Protein AF-A0A7T7XQ88-F1 (afdb_monomer)

pLDDT: mean 78.03, std 20.92, range [21.25, 98.19]

Solvent-accessible surface area (backbone atoms only — not comparable to full-atom values): 52746 Å² total; per-residue (Å²): 132,90,84,85,88,83,88,87,86,91,82,91,88,88,84,92,83,93,90,84,89,83,82,91,83,92,85,84,86,87,84,90,82,91,82,84,88,77,88,83,91,79,87,73,82,81,83,80,79,94,81,72,89,78,72,86,69,70,78,79,68,87,75,73,61,66,94,68,60,77,55,67,77,68,50,83,45,76,34,76,60,41,58,85,46,58,82,60,81,65,61,75,44,81,64,89,78,74,72,85,80,88,58,55,35,27,14,30,47,28,90,79,29,43,38,35,72,76,58,85,73,67,52,80,73,50,63,82,70,58,72,96,46,45,80,45,61,51,19,42,73,35,47,42,74,51,75,69,44,58,23,86,82,34,94,52,82,90,72,27,41,42,80,55,95,98,39,76,32,37,40,32,33,28,50,59,100,89,43,54,23,31,33,54,47,78,27,45,38,50,75,85,49,55,58,64,50,27,53,50,50,12,49,26,45,66,44,66,24,38,35,97,54,36,50,62,36,35,44,66,40,75,56,54,66,76,55,48,59,37,30,52,74,38,40,40,42,44,23,45,57,59,87,81,82,52,67,64,39,72,93,18,52,27,52,64,21,22,48,48,38,64,49,56,45,56,57,94,82,51,102,81,53,88,48,50,42,51,46,16,40,36,46,38,59,34,43,61,47,14,25,56,30,43,45,46,46,53,50,49,52,52,41,45,54,72,53,44,45,61,50,51,56,49,46,48,56,52,49,56,58,55,53,73,76,59,91,38,89,64,38,52,64,38,49,49,47,44,51,49,61,48,46,42,38,49,49,36,55,65,58,26,35,48,82,40,83,45,63,45,102,85,70,46,75,41,81,45,74,45,78,62,65,61,64,72,57,53,67,78,52,58,71,46,43,52,52,40,50,52,44,42,69,67,19,72,30,74,46,74,37,60,61,52,53,47,97,89,71,25,62,41,70,42,61,24,37,71,44,55,68,42,47,74,28,64,78,41,56,47,42,36,19,47,49,46,32,46,41,49,33,41,58,57,62,32,32,35,40,34,74,52,72,71,54,54,72,70,62,73,70,86,61,64,97,66,90,76,54,86,69,58,87,71,38,69,70,68,69,69,52,58,67,64,79,75,36,55,48,45,36,38,18,66,55,23,40,48,20,50,48,50,56,44,45,54,30,71,80,31,63,68,58,41,52,52,47,45,75,57,50,51,56,50,32,52,39,60,28,57,52,32,37,41,37,68,86,57,50,42,61,50,54,60,70,68,60,75,84,54,61,48,66,42,66,65,29,70,68,60,47,47,51,50,20,33,46,49,52,69,77,49,84,56,33,89,64,45,70,89,29,50,72,57,39,67,53,72,56,99,94,30,62,22,44,32,31,43,19,93,46,32,27,15,49,48,68,56,20,47,53,49,53,59,56,18,66,84,74,27,70,84,31,86,69,83,61,72,51,58,50,36,25,25,47,58,11,56,53,32,48,43,50,37,59,75,69,44,43,86,76,28,87,66,53,60,60,56,37,57,49,42,22,56,51,60,71,68,58,55,71,70,61,31,61,65,28,32,44,39,17,45,55,46,28,35,31,40,33,28,52,55,26,37,17,51,32,45,54,40,21,71,20,71,61,30,24,52,50,16,46,25,36,26,46,25,35,14,18,48,43,34,25,61,36,56,78,49,49,47,65,26,61,55,24,16,54,36,25,17,38,88,95,94,89,87,68,70,72,74,42,66,37,54,48,50,55,54,59,52,62,67,30,36,50,30,50,33,49,26,45,55,41,43,57,49,51,29,49,75,68,73,66,56,50,74,62,58,51,50,42,49,53,50,54,32,54,50,32,52,50,51,38,56,49,17,54,28,58,51,59,50,42,83,71,56,74,68,57,52,63,39,58,66,29,56,18,38,37,39,39,63,42,50,48,63,84,55,59,86,88,57,79,64,90,65,52,72,83,28,50,64,31,34,38,25,66,30,42,71,37,75,88,80,43,32,22,50,38,31,23,38,41,68,40,25,41,31,43,40,48,43,58,50,87,73,32,29,29,41,39,24,40,35,50,40,45,27,48,31,45,35,80,46,51,46,86,61,71,67,29,32,69,60,48,37,58,49,71,72,40,99,80,57,80,60,73,82,37,40,42,79,91,55,59,90,62,60,40,76,52,81,77,80,88,129

Foldseek 3Di:
DDDDDDDDDDDDDDDDDDDDDDDDDDDDDDDDDDDDDDDDDDDDDDDDDPPDPPDPCPDDDPFDDVVPQCFDAFDAALFPQQQVQQPDAADADEQPPPPCPVFFKWFQQDQPKFWQFPDDDAEQVSVVVTDPGDGDDGLDIWGQPDDWHFQPPDPPNPGRWHQDPNDTFTWTWTDDPRTTTIITCQRIHDRPHGPQLSSLLSVLGVQLLFDQHEHQDFQSGGHDPVRSVCCSVFLKAWADAFPVVFDFWLLRLAQQLGVLVVQQDADPPDPPHRDGSLGQAEAELQVLLALPVLLVLVLLVCCLQPPQLVLLLVLLVLLLVLLVPDDCVLPVLLSQLLNLLSVLLNLLSQQFFDWDWDADPVRFTDTDTHGDDSCVSPVVDDPLSVVQVVLLVVQFAWDWRSSLQDPLRATDIDGSVQLPQFFCCVVGRNSSSSLSSLVSLAGPFLFLDDQPPVVCVVVVDDADDDPDDPVQVPDVVSVPDDPCNRASLLVSNLSRLLNVVVSLVSCVVDVVSVVSLCLNAVLLCQAAHDFLADENVFVNVLSVVVCPPDSSVQSNDSVSSSVSSVVCVPPPDHRLALFVQVSSDAPDDPSHHRGHGYGSQHAHEDVLQNQVRCCDPPNQVQDLDDDPLSLLLLLPQSSSVSVCVSGPCVRRPPSVVSSVVSVVVNVVDDPCQCLRHLNSLLSQLLSLLSPCAQNNSFNSSVGNVRNVLSVLSSLAQWFRVCSSCVSRHRFDGGGYHHKFADYDDDGSDSNRQFHYYDLSLSNLVSSLSSLVSVLVSCVVSVNDDPLSNVLSVVSSVVSVLSSVRSVCVSSLHDDDPVSRNRNSRISRVSSVSSCSVPRPPDTPPDSLSSYPKGKDFGGDSVVVQKTKIKIWANWIKMWRFHATPYNGTHTHIRTTIDIFIAMDGSSCGDHRVNRSCQRNDPDHPCPRRHDPVCPPSYHYYDDDDD

Structure (mmCIF, N/CA/C/O backbone):
data_AF-A0A7T7XQ88-F1
#
_entry.id   AF-A0A7T7XQ88-F1
#
loop_
_atom_site.group_PDB
_atom_site.id
_atom_site.type_symbol
_atom_site.label_atom_id
_atom_site.label_alt_id
_atom_site.label_comp_id
_atom_site.label_asym_id
_atom_site.label_entity_id
_atom_site.label_seq_id
_atom_site.pdbx_PDB_ins_code
_atom_site.Cartn_x
_atom_site.Cartn_y
_atom_site.Cartn_z
_atom_site.occupancy
_atom_site.B_iso_or_equiv
_atom_site.auth_seq_id
_atom_site.auth_comp_id
_atom_site.auth_asym_id
_atom_site.auth_atom_id
_atom_site.pdbx_PDB_model_num
ATOM 1 N N . MET A 1 1 ? -55.169 9.060 -14.691 1.00 29.17 1 MET A N 1
ATOM 2 C CA . MET A 1 1 ? -56.465 8.803 -14.020 1.00 29.17 1 MET A CA 1
ATOM 3 C C . MET A 1 1 ? -56.825 7.342 -14.259 1.00 29.17 1 MET A C 1
ATOM 5 O O . MET A 1 1 ? -56.715 6.934 -15.403 1.00 29.17 1 MET A O 1
ATOM 9 N N . ASN A 1 2 ? -57.215 6.598 -13.212 1.00 27.34 2 ASN A N 1
ATOM 10 C CA . ASN A 1 2 ? -57.437 5.132 -13.159 1.00 27.34 2 ASN A CA 1
ATOM 11 C C . ASN A 1 2 ? -56.191 4.267 -13.492 1.00 27.34 2 ASN A C 1
ATOM 13 O O . ASN A 1 2 ? -55.416 4.645 -14.357 1.00 27.34 2 ASN A O 1
ATOM 17 N N . MET A 1 3 ? -55.814 3.147 -12.853 1.00 24.52 3 MET A N 1
ATOM 18 C CA . MET A 1 3 ? -56.320 2.187 -11.835 1.00 24.52 3 MET A CA 1
ATOM 19 C C . MET A 1 3 ? -56.618 0.749 -12.324 1.00 24.52 3 MET A C 1
ATOM 21 O O . MET A 1 3 ? -57.733 0.457 -12.732 1.00 24.52 3 MET A O 1
ATOM 25 N N . LYS A 1 4 ? -55.661 -0.143 -11.998 1.00 32.00 4 LYS A N 1
ATOM 26 C CA . LYS A 1 4 ? -55.804 -1.395 -11.205 1.00 32.00 4 LYS A CA 1
ATOM 27 C C . LYS A 1 4 ? -56.524 -2.647 -11.771 1.00 32.00 4 LYS A C 1
ATOM 29 O O . LYS A 1 4 ? -57.681 -2.584 -12.160 1.00 32.00 4 LYS A O 1
ATOM 34 N N . ARG A 1 5 ? -55.901 -3.800 -11.428 1.00 33.19 5 ARG A N 1
ATOM 35 C CA . ARG A 1 5 ? -56.454 -5.174 -11.218 1.00 33.19 5 ARG A CA 1
ATOM 36 C C . ARG A 1 5 ? -56.762 -5.998 -12.493 1.00 33.19 5 ARG A C 1
ATOM 38 O O . ARG A 1 5 ? -56.915 -5.416 -13.553 1.00 33.19 5 ARG A O 1
ATOM 45 N N . LEU A 1 6 ? -56.811 -7.344 -12.458 1.00 25.89 6 LEU A N 1
ATOM 46 C CA . LEU A 1 6 ? -56.772 -8.321 -11.337 1.00 25.89 6 LEU A CA 1
ATOM 47 C C . LEU A 1 6 ? -56.003 -9.622 -11.716 1.00 25.89 6 LEU A C 1
ATOM 49 O O . LEU A 1 6 ? -55.873 -9.930 -12.895 1.00 25.89 6 LEU A O 1
ATOM 53 N N . SER A 1 7 ? -55.545 -10.399 -10.725 1.00 24.89 7 SER A N 1
ATOM 54 C CA . SER A 1 7 ? -54.996 -11.775 -10.856 1.00 24.89 7 SER A CA 1
ATOM 55 C C . SER A 1 7 ? -56.098 -12.862 -10.953 1.00 24.89 7 SER A C 1
ATOM 57 O O . SER A 1 7 ? -57.257 -12.515 -10.744 1.00 24.89 7 SER A O 1
ATOM 59 N N . TYR A 1 8 ? -55.756 -14.157 -11.168 1.00 25.09 8 TYR A N 1
ATOM 60 C CA . TYR A 1 8 ? -56.001 -15.295 -10.222 1.00 25.09 8 TYR A CA 1
ATOM 61 C C . TYR A 1 8 ? -55.728 -16.739 -10.779 1.00 25.09 8 TYR A C 1
ATOM 63 O O . TYR A 1 8 ? -56.150 -17.077 -11.874 1.00 25.09 8 TYR A O 1
ATOM 71 N N . CYS A 1 9 ? -55.091 -17.581 -9.939 1.00 23.95 9 CYS A N 1
ATOM 72 C CA . CYS A 1 9 ? -55.168 -19.059 -9.733 1.00 23.95 9 CYS A CA 1
ATOM 73 C C . CYS A 1 9 ? -55.078 -20.178 -10.827 1.00 23.95 9 CYS A C 1
ATOM 75 O O . CYS A 1 9 ? -56.047 -20.465 -11.515 1.00 23.95 9 CYS A O 1
ATOM 77 N N . PHE A 1 10 ? -53.980 -20.963 -10.747 1.00 22.97 10 PHE A N 1
ATOM 78 C CA . PHE A 1 10 ? -53.847 -22.356 -10.202 1.00 22.97 10 PHE A CA 1
ATOM 79 C C . PHE A 1 10 ? -54.493 -23.656 -10.798 1.00 22.97 10 PHE A C 1
ATOM 81 O O . PHE A 1 10 ? -55.672 -23.716 -11.119 1.00 22.97 10 PHE A O 1
ATOM 88 N N . CYS A 1 11 ? -53.703 -24.749 -10.655 1.00 23.17 11 CYS A N 1
ATOM 89 C CA . CYS A 1 11 ? -54.033 -26.185 -10.404 1.00 23.17 11 CYS A CA 1
ATOM 90 C C . CYS A 1 11 ? -54.343 -27.213 -11.534 1.00 23.17 11 CYS A C 1
ATOM 92 O O . CYS A 1 11 ? -55.487 -27.426 -11.914 1.00 23.17 11 CYS A O 1
ATOM 94 N N . ILE A 1 12 ? -53.298 -27.971 -11.921 1.00 23.69 12 ILE A N 1
ATOM 95 C CA . ILE A 1 12 ? -53.083 -29.438 -11.715 1.00 23.69 12 ILE A CA 1
ATOM 96 C C . ILE A 1 12 ? -54.284 -30.418 -11.810 1.00 23.69 12 ILE A C 1
ATOM 98 O O . ILE A 1 12 ? -55.195 -30.340 -10.993 1.00 23.69 12 ILE A O 1
ATOM 102 N N . ILE A 1 13 ? -54.143 -31.476 -12.640 1.00 22.78 13 ILE A N 1
ATOM 103 C CA . ILE A 1 13 ? -54.372 -32.919 -12.321 1.00 22.78 13 ILE A CA 1
ATOM 104 C C . ILE A 1 13 ? -53.839 -33.817 -13.475 1.00 22.78 13 ILE A C 1
ATOM 106 O O . ILE A 1 13 ? -53.706 -33.351 -14.603 1.00 22.78 13 ILE A O 1
ATOM 110 N N . ALA A 1 14 ? -53.495 -35.085 -13.199 1.00 23.70 14 ALA A N 1
ATOM 111 C CA . ALA A 1 14 ? -52.947 -36.079 -14.152 1.00 23.70 14 ALA A CA 1
ATOM 112 C C . ALA A 1 14 ? -53.803 -37.370 -14.202 1.00 23.70 14 ALA A C 1
ATOM 114 O O . ALA A 1 14 ? -54.657 -37.507 -13.332 1.00 23.70 14 ALA A O 1
ATOM 115 N N . VAL A 1 15 ? -53.552 -38.322 -15.137 1.00 24.08 15 VAL A N 1
ATOM 116 C CA . VAL A 1 15 ? -53.746 -39.800 -14.959 1.00 24.08 15 VAL A CA 1
ATOM 117 C C . VAL A 1 15 ? -53.341 -40.674 -16.189 1.00 24.08 15 VAL A C 1
ATOM 119 O O . VAL A 1 15 ? -53.723 -40.385 -17.315 1.00 24.08 15 VAL A O 1
ATOM 122 N N . LEU A 1 16 ? -52.571 -41.744 -15.907 1.00 23.45 16 LEU A N 1
ATOM 123 C CA . LEU A 1 16 ? -52.395 -43.104 -16.509 1.00 23.45 16 LEU A CA 1
ATOM 124 C C . LEU A 1 16 ? -52.818 -43.462 -17.969 1.00 23.45 16 LEU A C 1
ATOM 126 O O . LEU A 1 16 ? -53.967 -43.245 -18.337 1.00 23.45 16 LEU A O 1
ATOM 130 N N . CYS A 1 17 ? -51.983 -44.249 -18.699 1.00 22.61 17 CYS A N 1
ATOM 131 C CA . CYS A 1 17 ? -52.183 -45.722 -18.902 1.00 22.61 17 CYS A CA 1
ATOM 132 C C . CYS A 1 17 ? -51.230 -46.467 -19.902 1.00 22.61 17 CYS A C 1
ATOM 134 O O . CYS A 1 17 ? -51.316 -46.280 -21.108 1.00 22.61 17 CYS A O 1
ATOM 136 N N . VAL A 1 18 ? -50.421 -47.407 -19.373 1.00 25.06 18 VAL A N 1
ATOM 137 C CA . VAL A 1 18 ? -50.246 -48.853 -19.742 1.00 25.06 18 VAL A CA 1
ATOM 138 C C . VAL A 1 18 ? -50.134 -49.345 -21.216 1.00 25.06 18 VAL A C 1
ATOM 140 O O . VAL A 1 18 ? -51.127 -49.304 -21.938 1.00 25.06 18 VAL A O 1
ATOM 143 N N . SER A 1 19 ? -49.012 -50.026 -21.569 1.00 24.03 19 SER A N 1
ATOM 144 C CA . SER A 1 19 ? -48.868 -51.349 -22.289 1.00 24.03 19 SER A CA 1
ATOM 145 C C . SER A 1 19 ? -47.450 -51.552 -22.910 1.00 24.03 19 SER A C 1
ATOM 147 O O . SER A 1 19 ? -46.794 -50.555 -23.175 1.00 24.03 19 SER A O 1
ATOM 149 N N . ALA A 1 20 ? -46.957 -52.742 -23.321 1.00 23.67 20 ALA A N 1
ATOM 150 C CA . ALA A 1 20 ? -46.648 -53.990 -22.577 1.00 23.67 20 ALA A CA 1
ATOM 151 C C . ALA A 1 20 ? -45.761 -54.981 -23.415 1.00 23.67 20 ALA A C 1
ATOM 153 O O . ALA A 1 20 ? -46.080 -55.217 -24.574 1.00 23.67 20 ALA A O 1
ATOM 154 N N . CYS A 1 21 ? -44.749 -55.632 -22.793 1.00 22.47 21 CYS A N 1
ATOM 155 C CA . CYS A 1 21 ? -43.949 -56.815 -23.257 1.00 22.47 21 CYS A CA 1
ATOM 156 C C . CYS A 1 21 ? -43.046 -56.699 -24.530 1.00 22.47 21 CYS A C 1
ATOM 158 O O . CYS A 1 21 ? -43.380 -55.980 -25.458 1.00 22.47 21 CYS A O 1
ATOM 160 N N . GLY A 1 22 ? -41.909 -57.420 -24.671 1.00 23.83 22 GLY A N 1
ATOM 161 C CA . GLY A 1 22 ? -41.138 -58.233 -23.698 1.00 23.83 22 GLY A CA 1
ATOM 162 C C . GLY A 1 22 ? -39.972 -59.097 -24.282 1.00 23.83 22 GLY A C 1
ATOM 163 O O . GLY A 1 22 ? -40.017 -59.450 -25.450 1.00 23.83 22 GLY A O 1
ATOM 164 N N . LYS A 1 23 ? -39.001 -59.458 -23.408 1.00 26.45 23 LYS A N 1
ATOM 165 C CA . LYS A 1 23 ? -37.979 -60.563 -23.405 1.00 26.45 23 LYS A CA 1
ATOM 166 C C . LYS A 1 23 ? -36.965 -60.819 -24.565 1.00 26.45 23 LYS A C 1
ATOM 168 O O . LYS A 1 23 ? -37.366 -61.107 -25.679 1.00 26.45 23 LYS A O 1
ATOM 173 N N . GLU A 1 24 ? -35.669 -60.831 -24.177 1.00 24.28 24 GLU A N 1
ATOM 174 C CA . GLU A 1 24 ? -34.594 -61.877 -24.324 1.00 24.28 24 GLU A CA 1
ATOM 175 C C . GLU A 1 24 ? -34.463 -62.677 -25.656 1.00 24.28 24 GLU A C 1
ATOM 177 O O . GLU A 1 24 ? -35.456 -63.146 -26.193 1.00 24.28 24 GLU A O 1
ATOM 182 N N . ASP A 1 25 ? -33.271 -62.957 -26.224 1.00 26.92 25 ASP A N 1
ATOM 183 C CA . ASP A 1 25 ? -32.151 -63.725 -25.618 1.00 26.92 25 ASP A CA 1
ATOM 184 C C . ASP A 1 25 ? -30.825 -63.711 -26.465 1.00 26.92 25 ASP A C 1
ATOM 186 O O . ASP A 1 25 ? -30.864 -63.532 -27.681 1.00 26.92 25 ASP A O 1
ATOM 190 N N . SER A 1 26 ? -29.676 -64.047 -25.847 1.00 24.91 26 SER A N 1
ATOM 191 C CA . SER A 1 26 ? -28.376 -64.506 -26.426 1.00 24.91 26 SER A CA 1
ATOM 192 C C . SER A 1 26 ? -27.464 -63.577 -27.292 1.00 24.91 26 SER A C 1
ATOM 194 O O . SER A 1 26 ? -27.895 -62.613 -27.912 1.00 24.91 26 SER A O 1
ATOM 196 N N . GLY A 1 27 ? -26.154 -63.899 -27.340 1.00 23.33 27 GLY A N 1
ATOM 197 C CA . GLY A 1 27 ? -25.075 -63.293 -28.172 1.00 23.33 27 GLY A CA 1
ATOM 198 C C . GLY A 1 27 ? -23.959 -64.336 -28.458 1.00 23.33 27 GLY A C 1
ATOM 199 O O . GLY A 1 27 ? -24.284 -65.521 -28.363 1.00 23.33 27 GLY A O 1
ATOM 200 N N . PRO A 1 28 ? -22.652 -64.013 -28.689 1.00 33.03 28 PRO A N 1
ATOM 201 C CA . PRO A 1 28 ? -21.983 -62.711 -28.931 1.00 33.03 28 PRO A CA 1
ATOM 202 C C . PRO A 1 28 ? -20.864 -62.699 -30.041 1.00 33.03 28 PRO A C 1
ATOM 204 O O . PRO A 1 28 ? -20.360 -63.750 -30.428 1.00 33.03 28 PRO A O 1
ATOM 207 N N . LYS A 1 29 ? -20.335 -61.499 -30.396 1.00 23.75 29 LYS A N 1
ATOM 208 C CA . LYS A 1 29 ? -19.064 -61.227 -31.159 1.00 23.75 29 LYS A CA 1
ATOM 209 C C . LYS A 1 29 ? -19.023 -61.674 -32.656 1.00 23.75 29 LYS A C 1
ATOM 211 O O . LYS A 1 29 ? -19.895 -62.438 -33.054 1.00 23.75 29 LYS A O 1
ATOM 216 N N . PRO A 1 30 ? -18.050 -61.232 -33.508 1.00 28.17 30 PRO A N 1
ATOM 217 C CA . PRO A 1 30 ? -16.800 -60.484 -33.251 1.00 28.17 30 PRO A CA 1
ATOM 218 C C . PRO A 1 30 ? -16.775 -59.111 -34.027 1.00 28.17 30 PRO A C 1
ATOM 220 O O . PRO A 1 30 ? -17.841 -58.500 -34.001 1.00 28.17 30 PRO A O 1
ATOM 223 N N . PRO A 1 31 ? -15.677 -58.501 -34.572 1.00 29.00 31 PRO A N 1
ATOM 224 C CA . PRO A 1 31 ? -15.498 -57.042 -34.417 1.00 29.00 31 PRO A CA 1
ATOM 225 C C . PRO A 1 31 ? -15.170 -56.209 -35.692 1.00 29.00 31 PRO A C 1
ATOM 227 O O . PRO A 1 31 ? -14.973 -56.739 -36.779 1.00 29.00 31 PRO A O 1
ATOM 230 N N . ASP A 1 32 ? -15.025 -54.898 -35.466 1.00 24.47 32 ASP A N 1
ATOM 231 C CA . ASP A 1 32 ? -14.139 -53.936 -36.156 1.00 24.47 32 ASP A CA 1
ATOM 232 C C . ASP A 1 32 ? -14.342 -53.610 -37.658 1.00 24.47 32 ASP A C 1
ATOM 234 O O . ASP A 1 32 ? -13.927 -54.355 -38.546 1.00 24.47 32 ASP A O 1
ATOM 238 N N . THR A 1 33 ? -14.877 -52.415 -37.956 1.00 22.88 33 THR A N 1
ATOM 239 C CA . THR A 1 33 ? -14.147 -51.378 -38.730 1.00 22.88 33 THR A CA 1
ATOM 240 C C . THR A 1 33 ? -14.874 -50.018 -38.745 1.00 22.88 33 THR A C 1
ATOM 242 O O . THR A 1 33 ? -16.090 -49.929 -38.877 1.00 22.88 33 THR A O 1
ATOM 245 N N . SER A 1 34 ? -14.079 -48.955 -38.620 1.00 21.66 34 SER A N 1
ATOM 246 C CA . SER A 1 34 ? -14.354 -47.507 -38.734 1.00 21.66 34 SER A CA 1
ATOM 247 C C . SER A 1 34 ? -15.478 -47.003 -39.675 1.00 21.66 34 SER A C 1
ATOM 249 O O . SER A 1 34 ? -15.490 -47.398 -40.839 1.00 21.66 34 SER A O 1
ATOM 251 N N . GLN A 1 35 ? -16.233 -45.957 -39.270 1.00 22.03 35 GLN A N 1
ATOM 252 C CA . GLN A 1 35 ? -16.040 -44.551 -39.734 1.00 22.03 35 GLN A CA 1
ATOM 253 C C . GLN A 1 35 ? -17.100 -43.521 -39.232 1.00 22.03 35 GLN A C 1
ATOM 255 O O . GLN A 1 35 ? -18.279 -43.833 -39.137 1.00 22.03 35 GLN A O 1
ATOM 260 N N . SER A 1 36 ? -16.627 -42.276 -39.023 1.00 21.25 36 SER A N 1
ATOM 261 C CA . SER A 1 36 ? -17.274 -40.947 -39.230 1.00 21.25 36 SER A CA 1
ATOM 262 C C . SER A 1 36 ? -18.582 -40.496 -38.531 1.00 21.25 36 SER A C 1
ATOM 264 O O . SER A 1 36 ? -19.621 -41.116 -38.722 1.00 21.25 36 SER A O 1
ATOM 266 N N . MET A 1 37 ? -18.521 -39.254 -37.999 1.00 21.67 37 MET A N 1
ATOM 267 C CA . MET A 1 37 ? -19.580 -38.207 -37.943 1.00 21.67 37 MET A CA 1
ATOM 268 C C . MET A 1 37 ? -20.772 -38.417 -36.972 1.00 21.67 37 MET A C 1
ATOM 270 O O . MET A 1 37 ? -21.297 -39.517 -36.859 1.00 21.67 37 MET A O 1
ATOM 274 N N . ASP A 1 38 ? -21.287 -37.400 -36.262 1.00 22.55 38 ASP A N 1
ATOM 275 C CA . ASP A 1 38 ? -20.839 -35.999 -36.070 1.00 22.55 38 ASP A CA 1
ATOM 276 C C . ASP A 1 38 ? -21.462 -35.383 -34.789 1.00 22.55 38 ASP A C 1
ATOM 278 O O . ASP A 1 38 ? -22.387 -35.983 -34.250 1.00 22.55 38 ASP A O 1
ATOM 282 N N . THR A 1 39 ? -21.017 -34.180 -34.373 1.00 25.14 39 THR A N 1
ATOM 283 C CA . THR A 1 39 ? -21.641 -33.249 -33.375 1.00 25.14 39 THR A CA 1
ATOM 284 C C . THR A 1 39 ? -22.090 -33.839 -32.017 1.00 25.14 39 THR A C 1
ATOM 286 O O . THR A 1 39 ? -22.982 -34.674 -31.946 1.00 25.14 39 THR A O 1
ATOM 289 N N . ASP A 1 40 ? -21.586 -33.394 -30.864 1.00 24.25 40 ASP A N 1
ATOM 290 C CA . ASP A 1 40 ? -21.844 -32.057 -30.295 1.00 24.25 40 ASP A CA 1
ATOM 291 C C . ASP A 1 40 ? -20.841 -31.760 -29.152 1.00 24.25 40 ASP A C 1
ATOM 293 O O . ASP A 1 40 ? -20.389 -32.691 -28.482 1.00 24.25 40 ASP A O 1
ATOM 297 N N . SER A 1 41 ? -20.463 -30.497 -28.912 1.00 23.00 41 SER A N 1
ATOM 298 C CA . SER A 1 41 ? -19.303 -30.159 -28.059 1.00 23.00 41 SER A CA 1
ATOM 299 C C . SER A 1 41 ? -19.638 -29.321 -26.819 1.00 23.00 41 SER A C 1
ATOM 301 O O . SER A 1 41 ? -19.456 -28.103 -26.807 1.00 23.00 41 SER A O 1
ATOM 303 N N . ALA A 1 42 ? -20.026 -29.993 -25.734 1.00 24.44 42 ALA A N 1
ATOM 304 C CA . ALA A 1 42 ? -19.877 -29.468 -24.376 1.00 24.44 42 ALA A CA 1
ATOM 305 C C . ALA A 1 42 ? -18.600 -30.069 -23.763 1.00 24.44 42 ALA A C 1
ATOM 307 O O . ALA A 1 42 ? -18.534 -31.278 -23.554 1.00 24.44 42 ALA A O 1
ATOM 308 N N . GLN A 1 43 ? -17.569 -29.255 -23.516 1.00 25.23 43 GLN A N 1
ATOM 309 C CA . GLN A 1 43 ? -16.329 -29.749 -22.908 1.00 25.23 43 GLN A CA 1
ATOM 310 C C . GLN A 1 43 ? -16.499 -29.915 -21.395 1.00 25.23 43 GLN A C 1
ATOM 312 O O . GLN A 1 43 ? -16.639 -28.939 -20.660 1.00 25.23 43 GLN A O 1
ATOM 317 N N . GLU A 1 44 ? -16.469 -31.165 -20.937 1.00 23.84 44 GLU A N 1
ATOM 318 C CA . GLU A 1 44 ? -16.313 -31.498 -19.522 1.00 23.84 44 GLU A CA 1
ATOM 319 C C . GLU A 1 44 ? -14.901 -31.131 -19.036 1.00 23.84 44 GLU A C 1
ATOM 321 O O . GLU A 1 44 ? -13.928 -31.183 -19.792 1.00 23.84 44 GLU A O 1
ATOM 326 N N . VAL A 1 45 ? -14.785 -30.768 -17.756 1.00 27.06 45 VAL A N 1
ATOM 327 C CA . VAL A 1 45 ? -13.495 -30.483 -17.112 1.00 27.06 45 VAL A CA 1
ATOM 328 C C . VAL A 1 45 ? -12.675 -31.781 -17.035 1.00 27.06 45 VAL A C 1
ATOM 330 O O . VAL A 1 45 ? -13.191 -32.769 -16.503 1.00 27.06 45 VAL A O 1
ATOM 333 N N . PRO A 1 46 ? -11.416 -31.817 -17.517 1.00 26.16 46 PRO A N 1
ATOM 334 C CA . PRO A 1 46 ? -10.577 -33.006 -17.405 1.00 26.16 46 PRO A CA 1
ATOM 335 C C . PRO A 1 46 ? -10.359 -33.411 -15.942 1.00 26.16 46 PRO A C 1
ATOM 337 O O . PRO A 1 46 ? -10.011 -32.578 -15.108 1.00 26.16 46 PRO A O 1
ATOM 340 N N . GLN A 1 47 ? -10.521 -34.699 -15.631 1.00 26.55 47 GLN A N 1
ATOM 341 C CA . GLN A 1 47 ? -10.067 -35.239 -14.349 1.00 26.55 47 GLN A CA 1
ATOM 342 C C . GLN A 1 47 ? -8.539 -35.339 -14.362 1.00 26.55 47 GLN A C 1
ATOM 344 O O . GLN A 1 47 ? -7.973 -36.014 -15.222 1.00 26.55 47 GLN A O 1
ATOM 349 N N . GLU A 1 48 ? -7.877 -34.678 -13.413 1.00 28.36 48 GLU A N 1
ATOM 350 C CA . GLU A 1 48 ? -6.420 -34.737 -13.278 1.00 28.36 48 GLU A CA 1
ATOM 351 C C . GLU A 1 48 ? -5.941 -36.120 -12.805 1.00 28.36 48 GLU A C 1
ATOM 353 O O . GLU A 1 48 ? -6.537 -36.755 -11.930 1.00 28.36 48 GLU A O 1
ATOM 358 N N . ASP A 1 49 ? -4.828 -36.577 -13.382 1.00 22.97 49 ASP A N 1
ATOM 359 C CA . ASP A 1 49 ? -4.158 -37.827 -13.027 1.00 22.97 49 ASP A CA 1
ATOM 360 C C . ASP A 1 49 ? -3.420 -37.664 -11.684 1.00 22.97 49 ASP A C 1
ATOM 362 O O . ASP A 1 49 ? -2.441 -36.920 -11.574 1.00 22.97 49 ASP A O 1
ATOM 366 N N . GLN A 1 50 ? -3.892 -38.364 -10.647 1.00 28.06 50 GLN A N 1
ATOM 367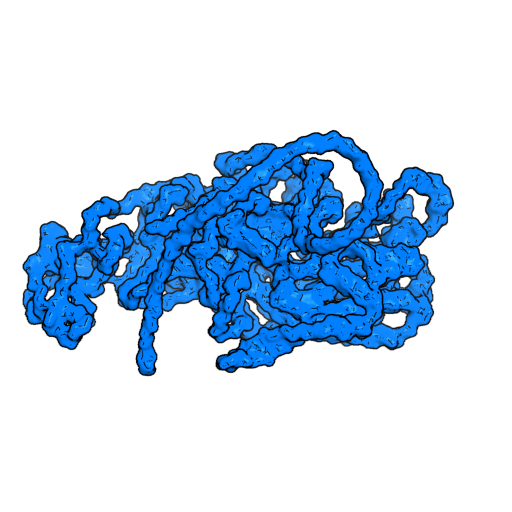 C CA . GLN A 1 50 ? -3.344 -38.321 -9.284 1.00 28.06 50 GLN A CA 1
ATOM 368 C C . GLN A 1 50 ? -2.008 -39.084 -9.149 1.00 28.06 50 GLN A C 1
ATOM 370 O O . GLN A 1 50 ? -1.882 -39.994 -8.328 1.00 28.06 50 GLN A O 1
ATOM 375 N N . SER A 1 51 ? -0.997 -38.734 -9.951 1.00 27.55 51 SER A N 1
ATOM 376 C CA . SER A 1 51 ? 0.297 -39.439 -9.970 1.00 27.55 51 SER A CA 1
ATOM 377 C C . SER A 1 51 ? 1.557 -38.556 -9.993 1.00 27.55 51 SER A C 1
ATOM 379 O O . SER A 1 51 ? 2.662 -39.082 -10.154 1.00 27.55 51 SER A O 1
ATOM 381 N N . ARG A 1 52 ? 1.441 -37.240 -9.742 1.00 25.84 52 ARG A N 1
ATOM 382 C CA . ARG A 1 52 ? 2.577 -36.329 -9.449 1.00 25.84 52 ARG A CA 1
ATOM 383 C C . ARG A 1 52 ? 2.245 -35.294 -8.368 1.00 25.84 52 ARG A C 1
ATOM 385 O O . ARG A 1 52 ? 2.135 -34.104 -8.646 1.00 25.84 52 ARG A O 1
ATOM 392 N N . ASP A 1 53 ? 2.131 -35.750 -7.122 1.00 25.77 53 ASP A N 1
ATOM 393 C CA . ASP A 1 53 ? 2.081 -34.857 -5.957 1.00 25.77 53 ASP A CA 1
ATOM 394 C C . ASP A 1 53 ? 3.465 -34.219 -5.730 1.00 25.77 53 ASP A C 1
ATOM 396 O O . ASP A 1 53 ? 4.350 -34.788 -5.091 1.00 25.77 53 ASP A O 1
ATOM 400 N N . GLY A 1 54 ? 3.661 -33.053 -6.344 1.00 25.98 54 GLY A N 1
ATOM 401 C CA . GLY A 1 54 ? 4.864 -32.231 -6.237 1.00 25.98 54 GLY A CA 1
ATOM 402 C C . GLY A 1 54 ? 4.861 -31.293 -5.029 1.00 25.98 54 GLY A C 1
ATOM 403 O O . GLY A 1 54 ? 5.544 -30.271 -5.073 1.00 25.98 54 GLY A O 1
ATOM 404 N N . THR A 1 55 ? 4.083 -31.566 -3.974 1.00 29.02 55 THR A N 1
ATOM 405 C CA . THR A 1 55 ? 4.088 -30.694 -2.794 1.00 29.02 55 THR A CA 1
ATOM 406 C C . THR A 1 55 ? 5.443 -30.724 -2.083 1.00 29.02 55 THR A C 1
ATOM 408 O O . THR A 1 55 ? 5.806 -31.684 -1.404 1.00 29.02 55 THR A O 1
ATOM 411 N N . ALA A 1 56 ? 6.166 -29.602 -2.133 1.00 27.69 56 ALA A N 1
ATOM 412 C CA . ALA A 1 56 ? 7.333 -29.320 -1.291 1.00 27.69 56 ALA A CA 1
ATOM 413 C C . ALA A 1 56 ? 6.949 -29.071 0.191 1.00 27.69 56 ALA A C 1
ATOM 415 O O . ALA A 1 56 ? 7.537 -28.241 0.884 1.00 27.69 56 ALA A O 1
ATOM 416 N N . ASN A 1 57 ? 5.955 -29.808 0.696 1.00 32.72 57 ASN A N 1
ATOM 417 C CA . ASN A 1 57 ? 5.566 -29.833 2.098 1.00 32.72 57 ASN A CA 1
ATOM 418 C C . ASN A 1 57 ? 6.646 -30.564 2.909 1.00 32.72 57 ASN A C 1
ATOM 420 O O . ASN A 1 57 ? 6.510 -31.743 3.249 1.00 32.72 57 ASN A O 1
ATOM 424 N N . ARG A 1 58 ? 7.705 -29.841 3.303 1.00 27.92 58 ARG A N 1
ATOM 425 C CA . ARG A 1 58 ? 8.407 -30.201 4.543 1.00 27.92 58 ARG A CA 1
ATOM 426 C C . ARG A 1 58 ? 7.342 -30.248 5.649 1.00 27.92 58 ARG A C 1
ATOM 428 O O . ARG A 1 58 ? 6.560 -29.302 5.753 1.00 27.92 58 ARG A O 1
ATOM 435 N N . PRO A 1 59 ? 7.257 -31.325 6.446 1.00 26.41 59 PRO A N 1
ATOM 436 C CA . PRO A 1 59 ? 6.147 -31.497 7.369 1.00 26.41 59 PRO A CA 1
ATOM 437 C C . PRO A 1 59 ? 6.159 -30.379 8.410 1.00 26.41 59 PRO A C 1
ATOM 439 O O . PRO A 1 59 ? 7.089 -30.286 9.215 1.00 26.41 59 PRO A O 1
ATOM 442 N N . GLN A 1 60 ? 5.106 -29.558 8.414 1.00 36.84 60 GLN A N 1
ATOM 443 C CA . GLN A 1 60 ? 4.818 -28.666 9.529 1.00 36.84 60 GLN A CA 1
ATOM 444 C C . GLN A 1 60 ? 4.707 -29.533 10.789 1.00 36.84 60 GLN A C 1
ATOM 446 O O . GLN A 1 60 ? 3.752 -30.294 10.955 1.00 36.84 60 GLN A O 1
ATOM 451 N N . LYS A 1 61 ? 5.708 -29.448 11.676 1.00 34.25 61 LYS A N 1
ATOM 452 C CA . LYS A 1 61 ? 5.560 -29.918 13.059 1.00 34.25 61 LYS A CA 1
ATOM 453 C C . LYS A 1 61 ? 4.332 -29.221 13.642 1.00 34.25 61 LYS A C 1
ATOM 455 O O . LYS A 1 61 ? 4.122 -28.053 13.330 1.00 34.25 61 LYS A O 1
ATOM 460 N N . ASN A 1 62 ? 3.571 -29.913 14.493 1.00 38.94 62 ASN A N 1
ATOM 461 C CA . ASN A 1 62 ? 2.404 -29.350 15.180 1.00 38.94 62 ASN A CA 1
ATOM 462 C C . ASN A 1 62 ? 2.732 -27.961 15.753 1.00 38.94 62 ASN A C 1
ATOM 464 O O . ASN A 1 62 ? 3.425 -27.864 16.768 1.00 38.94 62 ASN A O 1
ATOM 468 N N . ILE A 1 63 ? 2.249 -26.909 15.088 1.00 42.66 63 ILE A N 1
ATOM 469 C CA . ILE A 1 63 ? 2.428 -25.531 15.536 1.00 42.66 63 ILE A CA 1
ATOM 470 C C . ILE A 1 63 ? 1.624 -25.396 16.840 1.00 42.66 63 ILE A C 1
ATOM 472 O O . ILE A 1 63 ? 0.459 -25.806 16.855 1.00 42.66 63 ILE A O 1
ATOM 476 N N . PRO A 1 64 ? 2.217 -24.910 17.947 1.00 40.66 64 PRO A N 1
ATOM 477 C CA . PRO A 1 64 ? 1.503 -24.806 19.215 1.00 40.66 64 PRO A CA 1
ATOM 478 C C . PRO A 1 64 ? 0.266 -23.905 19.112 1.00 40.66 64 PRO A C 1
ATOM 480 O O . PRO A 1 64 ? 0.264 -22.926 18.367 1.00 40.66 64 PRO A O 1
ATOM 483 N N . GLU A 1 65 ? -0.770 -24.198 19.903 1.00 45.56 65 GLU A N 1
ATOM 484 C CA . GLU A 1 65 ? -1.876 -23.253 20.109 1.00 45.56 65 GLU A CA 1
ATOM 485 C C . GLU A 1 65 ? -1.339 -21.913 20.629 1.00 45.56 65 GLU A C 1
ATOM 487 O O . GLU A 1 65 ? -0.360 -21.883 21.377 1.00 45.56 65 GLU A O 1
ATOM 492 N N . LEU A 1 66 ? -2.006 -20.799 20.313 1.00 45.72 66 LEU A N 1
ATOM 493 C CA . LEU A 1 66 ? -1.480 -19.470 20.646 1.00 45.72 66 LEU A CA 1
ATOM 494 C C . LEU A 1 66 ? -1.413 -19.180 22.163 1.00 45.72 66 LEU A C 1
ATOM 496 O O . LEU A 1 66 ? -0.677 -18.301 22.594 1.00 45.72 66 LEU A O 1
ATOM 500 N N . SER A 1 67 ? -2.066 -19.990 23.002 1.00 45.75 67 SER A N 1
ATOM 501 C CA . SER A 1 67 ? -1.852 -20.037 24.462 1.00 45.75 67 SER A CA 1
ATOM 502 C C . SER A 1 67 ? -0.478 -20.569 24.902 1.00 45.75 67 SER A C 1
ATOM 504 O O . SER A 1 67 ? -0.142 -20.460 26.078 1.00 45.75 67 SER A O 1
ATOM 506 N N . ALA A 1 68 ? 0.303 -21.148 23.990 1.00 39.59 68 ALA A N 1
ATOM 507 C CA . ALA A 1 68 ? 1.683 -21.585 24.196 1.00 39.59 68 ALA A CA 1
ATOM 508 C C . ALA A 1 68 ? 2.705 -20.711 23.439 1.00 39.59 68 ALA A C 1
ATOM 510 O O . ALA A 1 68 ? 3.904 -20.983 23.512 1.00 39.59 68 ALA A O 1
ATOM 511 N N . LEU A 1 69 ? 2.260 -19.658 22.737 1.00 51.84 69 LEU A N 1
ATOM 512 C CA . LEU A 1 69 ? 3.159 -18.677 22.137 1.00 51.84 69 LEU A CA 1
ATOM 513 C C . LEU A 1 69 ? 3.788 -17.809 23.237 1.00 51.84 69 LEU A C 1
ATOM 515 O O . LEU A 1 69 ? 3.152 -16.909 23.785 1.00 51.84 69 LEU A O 1
ATOM 519 N N . LEU A 1 70 ? 5.067 -18.062 23.526 1.00 51.75 70 LEU A N 1
ATOM 520 C CA . LEU A 1 70 ? 5.917 -17.203 24.354 1.00 51.75 70 LEU A CA 1
ATOM 521 C C . LEU A 1 70 ? 6.332 -15.950 23.566 1.00 51.75 70 LEU A C 1
ATOM 523 O O . LEU A 1 70 ? 7.502 -15.745 23.254 1.00 51.75 70 LEU A O 1
ATOM 527 N N . LEU A 1 71 ? 5.343 -15.118 23.235 1.00 57.53 71 LEU A N 1
ATOM 528 C CA . LEU A 1 71 ? 5.571 -13.764 22.742 1.00 57.53 71 LEU A CA 1
ATOM 529 C C . LEU A 1 71 ? 6.373 -12.953 23.782 1.00 57.53 71 LEU A C 1
ATOM 531 O O . LEU A 1 71 ? 6.310 -13.258 24.979 1.00 57.53 71 LEU A O 1
ATOM 535 N N . PRO A 1 72 ? 7.171 -11.964 23.337 1.00 56.34 72 PRO A N 1
ATOM 536 C CA . PRO A 1 72 ? 8.208 -11.348 24.158 1.00 56.34 72 PRO A CA 1
ATOM 537 C C . PRO A 1 72 ? 7.642 -10.738 25.451 1.00 56.34 72 PRO A C 1
ATOM 539 O O . PRO A 1 72 ? 6.528 -10.207 25.447 1.00 56.34 72 PRO A O 1
ATOM 542 N N . PRO A 1 73 ? 8.397 -10.794 26.567 1.00 53.41 73 PRO A N 1
ATOM 543 C CA . PRO A 1 73 ? 7.948 -10.231 27.832 1.00 53.41 73 PRO A CA 1
ATOM 544 C C . PRO A 1 73 ? 7.700 -8.726 27.696 1.00 53.41 73 PRO A C 1
ATOM 546 O O . PRO A 1 73 ? 8.465 -8.021 27.035 1.00 53.41 73 PRO A O 1
ATOM 549 N N . ILE A 1 74 ? 6.643 -8.253 28.364 1.00 58.84 74 ILE A N 1
ATOM 550 C CA . ILE A 1 74 ? 6.269 -6.836 28.455 1.00 58.84 74 ILE A CA 1
ATOM 551 C C . ILE A 1 74 ? 7.506 -6.005 28.826 1.00 58.84 74 ILE A C 1
ATOM 553 O O . ILE A 1 74 ? 8.163 -6.263 29.838 1.00 58.84 74 ILE A O 1
ATOM 557 N N . ALA A 1 75 ? 7.837 -5.042 27.966 1.00 57.16 75 ALA A N 1
ATOM 558 C CA . ALA A 1 75 ? 8.975 -4.149 28.141 1.00 57.16 75 ALA A CA 1
ATOM 559 C C . ALA A 1 75 ? 8.694 -3.070 29.205 1.00 57.16 75 ALA A C 1
ATOM 561 O O . ALA A 1 75 ? 7.566 -2.907 29.669 1.00 57.16 75 ALA A O 1
ATOM 562 N N . ASP A 1 76 ? 9.719 -2.292 29.572 1.00 55.47 76 ASP A N 1
ATOM 563 C CA . ASP A 1 76 ? 9.489 -1.046 30.312 1.00 55.47 76 ASP A CA 1
ATOM 564 C C . ASP A 1 76 ? 8.562 -0.124 29.489 1.00 55.47 76 ASP A C 1
ATOM 566 O O . ASP A 1 76 ? 8.840 0.112 28.308 1.00 55.47 76 ASP A O 1
ATOM 570 N N . PRO A 1 77 ? 7.476 0.413 30.078 1.00 60.03 77 PRO A N 1
ATOM 571 C CA . PRO A 1 77 ? 6.438 1.102 29.321 1.00 60.03 77 PRO A CA 1
ATOM 572 C C . PRO A 1 77 ? 6.955 2.417 28.729 1.00 60.03 77 PRO A C 1
ATOM 574 O O . PRO A 1 77 ? 7.559 3.232 29.436 1.00 60.03 77 PRO A O 1
ATOM 577 N N . VAL A 1 78 ? 6.661 2.641 27.441 1.00 69.12 78 VAL A N 1
ATOM 578 C CA . VAL A 1 78 ? 7.178 3.762 26.625 1.00 69.12 78 VAL A CA 1
ATOM 579 C C . VAL A 1 78 ? 6.759 5.131 27.182 1.00 69.12 78 VAL A C 1
ATOM 581 O O . VAL A 1 78 ? 7.448 6.131 26.984 1.00 69.12 78 VAL A O 1
ATOM 584 N N . THR A 1 79 ? 5.664 5.173 27.945 1.00 74.12 79 THR A N 1
ATOM 585 C CA . THR A 1 79 ? 5.242 6.322 28.752 1.00 74.12 79 THR A CA 1
ATOM 586 C C . THR A 1 79 ? 5.077 5.931 30.221 1.00 74.12 79 THR A C 1
ATOM 588 O O . THR A 1 79 ? 4.545 4.876 30.563 1.00 74.12 79 THR A O 1
ATOM 591 N N . ALA A 1 80 ? 5.509 6.810 31.128 1.00 78.75 80 ALA A N 1
ATOM 592 C CA . ALA A 1 80 ? 5.248 6.652 32.558 1.00 78.75 80 ALA A CA 1
ATOM 593 C C . ALA A 1 80 ? 3.824 7.093 32.956 1.00 78.75 80 ALA A C 1
ATOM 595 O O . ALA A 1 80 ? 3.383 6.767 34.057 1.00 78.75 80 ALA A O 1
ATOM 596 N N . ALA A 1 81 ? 3.109 7.818 32.085 1.00 84.69 81 ALA A N 1
ATOM 597 C CA . ALA A 1 81 ? 1.846 8.488 32.407 1.00 84.69 81 ALA A CA 1
ATOM 598 C C . ALA A 1 81 ? 0.654 7.533 32.617 1.00 84.69 81 ALA A C 1
ATOM 600 O O . ALA A 1 81 ? -0.299 7.891 33.305 1.00 84.69 81 ALA A O 1
ATOM 601 N N . HIS A 1 82 ? 0.732 6.318 32.064 1.00 88.69 82 HIS A N 1
ATOM 602 C CA . HIS A 1 82 ? -0.293 5.264 32.158 1.00 88.69 82 HIS A CA 1
ATOM 603 C C . HIS A 1 82 ? 0.083 4.120 33.111 1.00 88.69 82 HIS A C 1
ATOM 605 O O . HIS A 1 82 ? -0.670 3.160 33.267 1.00 88.69 82 HIS A O 1
ATOM 611 N N . ARG A 1 83 ? 1.247 4.208 33.774 1.00 85.38 83 ARG A N 1
ATOM 612 C CA . ARG A 1 83 ? 1.839 3.114 34.566 1.00 85.38 83 ARG A CA 1
ATOM 613 C C . ARG A 1 83 ? 0.946 2.615 35.710 1.00 85.38 83 ARG A C 1
ATOM 615 O O . ARG A 1 83 ? 1.071 1.460 36.102 1.00 85.38 83 ARG A O 1
ATOM 622 N N . GLU A 1 84 ? 0.058 3.458 36.234 1.00 88.19 84 GLU A N 1
ATOM 623 C CA . GLU A 1 84 ? -0.894 3.074 37.285 1.00 88.19 84 GLU A CA 1
ATOM 624 C C . GLU A 1 84 ? -2.005 2.122 36.801 1.00 88.19 84 GLU A C 1
ATOM 626 O O . GLU A 1 84 ? -2.494 1.330 37.602 1.00 88.19 84 GLU A O 1
ATOM 631 N N . TYR A 1 85 ? -2.352 2.118 35.506 1.00 88.31 85 TYR A N 1
ATOM 632 C CA . TYR A 1 85 ? -3.423 1.269 34.962 1.00 88.31 85 TYR A CA 1
ATOM 633 C C . TYR A 1 85 ? -2.941 -0.128 34.554 1.00 88.31 85 TYR A C 1
ATOM 635 O O . TYR A 1 85 ? -3.710 -1.084 34.605 1.00 88.31 85 TYR A O 1
ATOM 643 N N . LEU A 1 86 ? -1.677 -0.264 34.134 1.00 86.31 86 LEU A N 1
ATOM 644 C CA . LEU A 1 86 ? -1.162 -1.456 33.435 1.00 86.31 86 LEU A CA 1
ATOM 645 C C . LEU A 1 86 ? -1.358 -2.761 34.230 1.00 86.31 86 LEU A C 1
ATOM 647 O O . LEU A 1 86 ? -1.703 -3.798 33.662 1.00 86.31 86 LEU A O 1
ATOM 651 N N . GLY A 1 87 ? -1.194 -2.697 35.553 1.00 81.75 87 GLY A N 1
ATOM 652 C CA . GLY A 1 87 ? -1.351 -3.841 36.455 1.00 81.75 87 GLY A CA 1
ATOM 653 C C . GLY A 1 87 ? -2.794 -4.207 36.824 1.00 81.75 87 GLY A C 1
ATOM 654 O O . GLY A 1 87 ? -2.986 -5.212 37.499 1.00 81.75 87 GLY A O 1
ATOM 655 N N . GLU A 1 88 ? -3.806 -3.430 36.425 1.00 87.69 88 GLU A N 1
ATOM 656 C CA . GLU A 1 88 ? -5.197 -3.665 36.839 1.00 87.69 88 GLU A CA 1
ATOM 657 C C . GLU A 1 88 ? -5.871 -4.772 36.007 1.00 87.69 88 GLU A C 1
ATOM 659 O O . GLU A 1 88 ? -5.832 -4.759 34.776 1.00 87.69 88 GLU A O 1
ATOM 664 N N . GLU A 1 89 ? -6.503 -5.747 36.663 1.00 86.88 89 GLU A N 1
ATOM 665 C CA . GLU A 1 89 ? -7.213 -6.842 35.988 1.00 86.88 89 GLU A CA 1
ATOM 666 C C . GLU A 1 89 ? -8.511 -6.359 35.319 1.00 86.88 89 GLU A C 1
ATOM 668 O O . GLU A 1 89 ? -9.244 -5.529 35.861 1.00 86.88 89 GLU A O 1
ATOM 673 N N . LEU A 1 90 ? -8.814 -6.904 34.136 1.00 90.19 90 LEU A N 1
ATOM 674 C CA . LEU A 1 90 ? -10.091 -6.673 33.467 1.00 90.19 90 LEU A CA 1
ATOM 675 C C . LEU A 1 90 ? -11.100 -7.668 34.039 1.00 90.19 90 LEU A C 1
ATOM 677 O O . LEU A 1 90 ? -11.034 -8.856 33.741 1.00 90.19 90 LEU A O 1
ATOM 681 N N . ILE A 1 91 ? -12.016 -7.166 34.864 1.00 89.75 91 ILE A N 1
ATOM 682 C CA . ILE A 1 91 ? -13.111 -7.932 35.467 1.00 89.75 91 ILE A CA 1
ATOM 683 C C . ILE A 1 91 ? -14.413 -7.186 35.180 1.00 89.75 91 ILE A C 1
ATOM 685 O O . ILE A 1 91 ? -14.526 -5.997 35.502 1.00 89.75 91 ILE A O 1
ATOM 689 N N . PHE A 1 92 ? -15.408 -7.862 34.601 1.00 91.06 92 PHE A N 1
ATOM 690 C CA . PHE A 1 92 ? -16.713 -7.243 34.374 1.00 91.06 92 PHE A CA 1
ATOM 691 C C . PHE A 1 92 ? -17.556 -7.167 35.656 1.00 91.06 92 PHE A C 1
ATOM 693 O O . PHE A 1 92 ? -17.826 -8.168 36.314 1.00 91.06 92 PHE A O 1
ATOM 700 N N . THR A 1 93 ? -18.026 -5.962 35.985 1.00 90.00 93 THR A N 1
ATOM 701 C CA . THR A 1 93 ? -19.040 -5.721 37.024 1.00 90.00 93 THR A CA 1
ATOM 702 C C . THR A 1 93 ? -20.435 -5.750 36.397 1.00 90.00 93 THR A C 1
ATOM 704 O O . THR A 1 93 ? -20.640 -5.169 35.330 1.00 90.00 93 THR A O 1
ATOM 707 N N . ASP A 1 94 ? -21.413 -6.384 37.048 1.00 83.56 94 ASP A N 1
ATOM 708 C CA . ASP A 1 94 ? -22.810 -6.337 36.600 1.00 83.56 94 ASP A CA 1
ATOM 709 C C . ASP A 1 94 ? -23.362 -4.902 36.599 1.00 83.56 94 ASP A C 1
ATOM 711 O O . ASP A 1 94 ? -23.072 -4.096 37.486 1.00 83.56 94 ASP A O 1
ATOM 715 N N . ILE A 1 95 ? -24.197 -4.579 35.608 1.00 78.12 95 ILE A N 1
ATOM 716 C CA . ILE A 1 95 ? -24.827 -3.256 35.507 1.00 78.12 95 ILE A CA 1
ATOM 717 C C . ILE A 1 95 ? -25.859 -3.112 36.642 1.00 78.12 95 ILE A C 1
ATOM 719 O O . ILE A 1 95 ? -26.766 -3.948 36.733 1.00 78.12 95 ILE A O 1
ATOM 723 N N . PRO A 1 96 ? -25.774 -2.069 37.495 1.00 70.50 96 PRO A N 1
ATOM 724 C CA . PRO A 1 96 ? -26.630 -1.942 38.669 1.00 70.50 96 PRO A CA 1
ATOM 725 C C . PRO A 1 96 ? -28.127 -2.012 38.343 1.00 70.50 96 PRO A C 1
ATOM 727 O O . PRO A 1 96 ? -28.688 -1.161 37.651 1.00 70.50 96 PRO A O 1
ATOM 730 N N . GLY A 1 97 ? -28.787 -3.042 38.877 1.00 64.31 97 GLY A N 1
ATOM 731 C CA . GLY A 1 97 ? -30.225 -3.243 38.728 1.00 64.31 97 GLY A CA 1
ATOM 732 C C . GLY A 1 97 ? -30.683 -3.678 37.333 1.00 64.31 97 GLY A C 1
ATOM 733 O O . GLY A 1 97 ? -31.814 -3.368 36.977 1.00 64.31 97 GLY A O 1
ATOM 734 N N . LEU A 1 98 ? -29.870 -4.388 36.539 1.00 63.97 98 LEU A N 1
ATOM 735 C CA . LEU A 1 98 ? -30.274 -4.939 35.228 1.00 63.97 98 LEU A CA 1
ATOM 736 C C . LEU A 1 98 ? -31.303 -6.101 35.294 1.00 63.97 98 LEU A C 1
ATOM 738 O O . LEU A 1 98 ? -31.456 -6.853 34.336 1.00 63.97 98 LEU A O 1
ATOM 742 N N . GLU A 1 99 ? -32.027 -6.269 36.402 1.00 60.50 99 GLU A N 1
ATOM 743 C CA . GLU A 1 99 ? -33.162 -7.195 36.465 1.00 60.50 99 GLU A CA 1
ATOM 744 C C . GLU A 1 99 ? -34.294 -6.668 35.564 1.00 60.50 99 GLU A C 1
ATOM 746 O O . GLU A 1 99 ? -34.876 -5.614 35.838 1.00 60.50 99 GLU A O 1
ATOM 751 N N . GLU A 1 100 ? -34.601 -7.380 34.472 1.00 59.69 100 GLU A N 1
ATOM 752 C CA . GLU A 1 100 ? -35.711 -7.024 33.582 1.00 59.69 100 GLU A CA 1
ATOM 753 C C . GLU A 1 100 ? -37.047 -7.160 34.322 1.00 59.69 100 GLU A C 1
ATOM 755 O O . GLU A 1 100 ? -37.508 -8.257 34.642 1.00 59.69 100 GLU A O 1
ATOM 760 N N . THR A 1 101 ? -37.699 -6.027 34.581 1.00 63.62 101 THR A N 1
ATOM 761 C CA . THR A 1 101 ? -39.013 -5.992 35.235 1.00 63.62 101 THR A CA 1
ATOM 762 C C . THR A 1 101 ? -40.167 -6.165 34.247 1.00 63.62 101 THR A C 1
ATOM 764 O O . THR A 1 101 ? -41.313 -6.339 34.668 1.00 63.62 101 THR A O 1
ATOM 767 N N . GLY A 1 102 ? -39.889 -6.087 32.939 1.00 62.53 102 GLY A N 1
ATOM 768 C CA . GLY A 1 102 ? -40.885 -6.145 31.868 1.00 62.53 102 GLY A CA 1
ATOM 769 C C . GLY A 1 102 ? -41.777 -4.900 31.809 1.00 62.53 102 GLY A C 1
ATOM 770 O O . GLY A 1 102 ? -42.831 -4.916 31.169 1.00 62.53 102 GLY A O 1
ATOM 771 N N . LYS A 1 103 ? -41.391 -3.824 32.505 1.00 69.31 103 LYS A N 1
ATOM 772 C CA . LYS A 1 103 ? -42.146 -2.569 32.584 1.00 69.31 103 LYS A CA 1
ATOM 773 C C . LYS A 1 103 ? -41.644 -1.591 31.524 1.00 69.31 103 LYS A C 1
ATOM 775 O O . LYS A 1 103 ? -40.449 -1.501 31.259 1.00 69.31 103 LYS A O 1
ATOM 780 N N . LYS A 1 104 ? -42.551 -0.784 30.962 1.00 82.94 104 LYS A N 1
ATOM 781 C CA . LYS A 1 104 ? -42.155 0.392 30.170 1.00 82.94 104 LYS A CA 1
ATOM 782 C C . LYS A 1 104 ? -41.342 1.330 31.073 1.00 82.94 104 LYS A C 1
ATOM 784 O O . LYS A 1 104 ? -41.758 1.596 32.200 1.00 82.94 104 LYS A O 1
ATOM 789 N N . THR A 1 105 ? -40.232 1.871 30.580 1.00 87.50 105 THR A N 1
ATOM 790 C CA . THR A 1 105 ? -39.412 2.856 31.305 1.00 87.50 105 THR A CA 1
ATOM 791 C C . THR A 1 105 ? -39.097 4.075 30.440 1.00 87.50 105 THR A C 1
ATOM 793 O O . THR A 1 105 ? -39.327 4.075 29.228 1.00 87.50 105 THR A O 1
ATOM 796 N N . ALA A 1 106 ? -38.585 5.123 31.078 1.00 86.75 106 ALA A N 1
ATOM 797 C CA . ALA A 1 106 ? -37.909 6.252 30.448 1.00 86.75 106 ALA A CA 1
ATOM 798 C C . ALA A 1 106 ? -36.805 6.771 31.381 1.00 86.75 106 ALA A C 1
ATOM 800 O O . ALA A 1 106 ? -36.777 6.425 32.563 1.00 86.75 106 ALA A O 1
ATOM 801 N N . VAL A 1 107 ? -35.914 7.616 30.870 1.00 87.19 107 VAL A N 1
ATOM 802 C CA . VAL A 1 107 ? -34.831 8.236 31.646 1.00 87.19 107 VAL A CA 1
ATOM 803 C C . VAL A 1 107 ? -35.047 9.737 31.710 1.00 87.19 107 VAL A C 1
ATOM 805 O O . VAL A 1 107 ? -35.348 10.355 30.692 1.00 87.19 107 VAL A O 1
ATOM 808 N N . VAL A 1 108 ? -34.850 10.351 32.873 1.00 88.69 108 VAL A N 1
ATOM 809 C CA . VAL A 1 108 ? -34.803 11.814 32.978 1.00 88.69 108 VAL A CA 1
ATOM 810 C C . VAL A 1 108 ? -33.547 12.331 32.275 1.00 88.69 108 VAL A C 1
ATOM 812 O O . VAL A 1 108 ? -32.434 12.077 32.727 1.00 88.69 108 VAL A O 1
ATOM 815 N N . GLY A 1 109 ? -33.732 13.051 31.168 1.00 81.94 109 GLY A N 1
ATOM 816 C CA . GLY A 1 109 ? -32.667 13.585 30.309 1.00 81.94 109 GLY A CA 1
ATOM 817 C C . GLY A 1 109 ? -32.616 15.113 30.269 1.00 81.94 109 GLY A C 1
ATOM 818 O O . GLY A 1 109 ? -32.120 15.684 29.301 1.00 81.94 109 GLY A O 1
ATOM 819 N N . SER A 1 110 ? -33.186 15.771 31.280 1.00 83.75 110 SER A N 1
ATOM 820 C CA . SER A 1 110 ? -33.271 17.227 31.408 1.00 83.75 110 SER A CA 1
ATOM 821 C C . SER A 1 110 ? -33.151 17.631 32.872 1.00 83.75 110 SER A C 1
ATOM 823 O O . SER A 1 110 ? -33.881 17.134 33.735 1.00 83.75 110 SER A O 1
ATOM 825 N N . SER A 1 111 ? -32.282 18.603 33.135 1.00 84.38 111 SER A N 1
ATOM 826 C CA . SER A 1 111 ? -32.109 19.253 34.441 1.00 84.38 111 SER A CA 1
ATOM 827 C C . SER A 1 111 ? -33.378 19.950 34.979 1.00 84.38 111 SER A C 1
ATOM 829 O O . SER A 1 111 ? -33.470 20.271 36.171 1.00 84.38 111 SER A O 1
ATOM 831 N N . LYS A 1 112 ? -34.394 20.169 34.131 1.00 85.19 112 LYS A N 1
ATOM 832 C CA . LYS A 1 112 ? -35.661 20.826 34.495 1.00 85.19 112 LYS A CA 1
ATOM 833 C C . LYS A 1 112 ? -36.748 19.883 35.007 1.00 85.19 112 LYS A C 1
ATOM 835 O O . LYS A 1 112 ? -37.699 20.370 35.612 1.00 85.19 112 LYS A O 1
ATOM 840 N N . CYS A 1 113 ? -36.603 18.568 34.843 1.00 88.12 113 CYS A N 1
ATOM 841 C CA . CYS A 1 113 ? -37.669 17.593 35.092 1.00 88.12 113 CYS A CA 1
ATOM 842 C C . CYS A 1 113 ? -38.371 17.745 36.456 1.00 88.12 113 CYS A C 1
ATOM 844 O O . CYS A 1 113 ? -37.732 17.885 37.509 1.00 88.12 113 CYS A O 1
ATOM 846 N N . ARG A 1 114 ? -39.708 17.666 36.445 1.00 90.56 114 ARG A N 1
ATOM 847 C CA . ARG A 1 114 ? -40.572 17.704 37.633 1.00 90.56 114 ARG A CA 1
ATOM 848 C C . ARG A 1 114 ? -41.558 16.538 37.631 1.00 90.56 114 ARG A C 1
ATOM 850 O O . ARG A 1 114 ? -42.217 16.276 36.627 1.00 90.56 114 ARG A O 1
ATOM 857 N N . PHE A 1 115 ? -41.670 15.877 38.778 1.00 91.06 115 PHE A N 1
ATOM 858 C CA . PHE A 1 115 ? -42.696 14.884 39.086 1.00 91.06 115 PHE A CA 1
ATOM 859 C C . PHE A 1 115 ? -43.829 15.533 39.885 1.00 91.06 115 PHE A C 1
ATOM 861 O O . PHE A 1 115 ? -43.582 16.268 40.844 1.00 91.06 115 PHE A O 1
ATOM 868 N N . PHE A 1 116 ? -45.072 15.254 39.506 1.00 90.38 116 PHE A N 1
ATOM 869 C CA . PHE A 1 116 ? -46.268 15.812 40.135 1.00 90.38 116 PHE A CA 1
ATOM 870 C C . PHE A 1 116 ? -47.068 14.672 40.799 1.00 90.38 116 PHE A C 1
ATOM 872 O O . PHE A 1 116 ? -47.797 13.959 40.099 1.00 90.38 116 PHE A O 1
ATOM 879 N N . PRO A 1 117 ? -46.916 14.451 42.122 1.00 87.06 117 PRO A N 1
ATOM 880 C CA . PRO A 1 117 ? -47.544 13.331 42.825 1.00 87.06 117 PRO A CA 1
ATOM 881 C C . PRO A 1 117 ? -49.065 13.473 42.870 1.00 87.06 117 PRO A C 1
ATOM 883 O O . PRO A 1 117 ? -49.590 14.548 43.158 1.00 87.06 117 PRO A O 1
ATOM 886 N N . ASN A 1 118 ? -49.775 12.370 42.631 1.00 81.88 118 ASN A N 1
ATOM 887 C CA . ASN A 1 118 ? -51.234 12.247 42.726 1.00 81.88 118 ASN A CA 1
ATOM 888 C C . ASN A 1 118 ? -52.063 13.239 41.869 1.00 81.88 118 ASN A C 1
ATOM 890 O O . ASN A 1 118 ? -53.273 13.356 42.067 1.00 81.88 118 ASN A O 1
ATOM 894 N N . VAL A 1 119 ? -51.458 13.929 40.891 1.00 79.81 119 VAL A N 1
ATOM 895 C CA . VAL A 1 119 ? -52.175 14.835 39.975 1.00 79.81 119 VAL A CA 1
ATOM 896 C C . VAL A 1 119 ? -52.712 14.076 38.760 1.00 79.81 119 VAL A C 1
ATOM 898 O O . VAL A 1 119 ? -52.008 13.276 38.150 1.00 79.81 119 VAL A O 1
ATOM 901 N N . THR A 1 120 ? -53.951 14.377 38.362 1.00 76.62 120 THR A N 1
ATOM 902 C CA . THR A 1 120 ? -54.511 13.991 37.056 1.00 76.62 120 THR A CA 1
ATOM 903 C C . THR A 1 120 ? -54.674 15.238 36.193 1.00 76.62 120 THR A C 1
ATOM 905 O O . THR A 1 120 ? -55.290 16.204 36.630 1.00 76.62 120 THR A O 1
ATOM 908 N N . VAL A 1 121 ? -54.146 15.205 34.968 1.00 79.56 121 VAL A N 1
ATOM 909 C CA . VAL A 1 121 ? -54.277 16.274 33.964 1.00 79.56 121 VAL A CA 1
ATOM 910 C C . VAL A 1 121 ? -55.100 15.747 32.788 1.00 79.56 121 VAL A C 1
ATOM 912 O O . VAL A 1 121 ? -54.929 14.608 32.357 1.00 79.56 121 VAL A O 1
ATOM 915 N N . SER A 1 122 ? -56.007 16.569 32.273 1.00 74.81 122 SER A N 1
ATOM 916 C CA . SER A 1 122 ? -56.973 16.238 31.218 1.00 74.81 122 SER A CA 1
ATOM 917 C C . SER A 1 122 ? -57.175 17.371 30.203 1.00 74.81 122 SER A C 1
ATOM 919 O O . SER A 1 122 ? -57.474 17.110 29.036 1.00 74.81 122 SER A O 1
ATOM 921 N N . SER A 1 123 ? -56.965 18.616 30.636 1.00 75.00 123 SER A N 1
ATOM 922 C CA . SER A 1 123 ? -57.169 19.854 29.888 1.00 75.00 123 SER A CA 1
ATOM 923 C C . SER A 1 123 ? -55.995 20.832 30.101 1.00 75.00 123 SER A C 1
ATOM 925 O O . SER A 1 123 ? -55.273 20.704 31.092 1.00 75.00 123 SER A O 1
ATOM 927 N N . PRO A 1 124 ? -55.783 21.830 29.220 1.00 71.62 124 PRO A N 1
ATOM 928 C CA . PRO A 1 124 ? -54.769 22.869 29.429 1.00 71.62 124 PRO A CA 1
ATOM 929 C C . PRO A 1 124 ? -54.973 23.680 30.716 1.00 71.62 124 PRO A C 1
ATOM 931 O O . PRO A 1 124 ? -53.995 24.039 31.359 1.00 71.62 124 PRO A O 1
ATOM 934 N N . THR A 1 125 ? -56.224 23.926 31.121 1.00 75.06 125 THR A N 1
ATOM 935 C CA . THR A 1 125 ? -56.556 24.665 32.352 1.00 75.06 125 THR A CA 1
ATOM 936 C C . THR A 1 125 ? -56.140 23.936 33.627 1.00 75.06 125 THR A C 1
ATOM 938 O O . THR A 1 125 ? -55.888 24.583 34.638 1.00 75.06 125 THR A O 1
ATOM 941 N N . ASP A 1 126 ? -55.991 22.608 33.592 1.00 78.88 126 ASP A N 1
ATOM 942 C CA . ASP A 1 126 ? -55.522 21.848 34.757 1.00 78.88 126 ASP A CA 1
ATOM 943 C C . ASP A 1 126 ? -54.057 22.212 35.091 1.00 78.88 126 ASP A C 1
ATOM 945 O O . ASP A 1 126 ? -53.663 22.202 36.260 1.00 78.88 126 ASP A O 1
ATOM 949 N N . LEU A 1 127 ? -53.264 22.608 34.078 1.00 78.81 127 LEU A N 1
ATOM 950 C CA . LEU A 1 127 ? -51.860 23.011 34.227 1.00 78.81 127 LEU A CA 1
ATOM 951 C C . LEU A 1 127 ? -51.692 24.279 35.078 1.00 78.81 127 LEU A C 1
ATOM 953 O O . LEU A 1 127 ? -50.701 24.399 35.794 1.00 78.81 127 LEU A O 1
ATOM 957 N N . GLU A 1 128 ? -52.666 25.196 35.049 1.00 75.81 128 GLU A N 1
ATOM 958 C CA . GLU A 1 128 ? -52.663 26.428 35.859 1.00 75.81 128 GLU A CA 1
ATOM 959 C C . GLU A 1 128 ? -52.764 26.142 37.369 1.00 75.81 128 GLU A C 1
ATOM 961 O O . GLU A 1 128 ? -52.479 27.011 38.192 1.00 75.81 128 GLU A O 1
ATOM 966 N N . THR A 1 129 ? -53.159 24.918 37.737 1.00 76.25 129 THR A N 1
ATOM 967 C CA . THR A 1 129 ? -53.348 24.470 39.126 1.00 76.25 129 THR A CA 1
ATOM 968 C C . THR A 1 129 ? -52.317 23.437 39.591 1.00 76.25 129 THR A C 1
ATOM 970 O O . THR A 1 129 ? -52.438 22.909 40.698 1.00 76.25 129 THR A O 1
ATOM 973 N N . LEU A 1 130 ? -51.293 23.148 38.776 1.00 79.75 130 LEU A N 1
ATOM 974 C CA . LEU A 1 130 ? -50.222 22.225 39.154 1.00 79.75 130 LEU A CA 1
ATOM 975 C C . LEU A 1 130 ? -49.489 22.714 40.422 1.00 79.75 130 LEU A C 1
ATOM 977 O O . LEU A 1 130 ? -49.135 23.893 40.516 1.00 79.75 130 LEU A O 1
ATOM 981 N N . PRO A 1 131 ? -49.197 21.826 41.394 1.00 78.69 131 PRO A N 1
ATOM 982 C CA . PRO A 1 131 ? -48.257 22.147 42.462 1.00 78.69 131 PRO A CA 1
ATOM 983 C C . PRO A 1 131 ? -46.853 22.345 41.869 1.00 78.69 131 PRO A C 1
ATOM 985 O O . PRO A 1 131 ? -46.570 21.868 40.775 1.00 78.69 131 PRO A O 1
ATOM 988 N N . ALA A 1 132 ? -45.936 22.971 42.613 1.00 78.56 132 ALA A N 1
ATOM 989 C CA . ALA A 1 132 ? -44.590 23.339 42.136 1.00 78.56 132 ALA A CA 1
ATOM 990 C C . ALA A 1 132 ? -43.693 22.174 41.638 1.00 78.56 132 ALA A C 1
ATOM 992 O O . ALA A 1 132 ? -42.604 22.418 41.118 1.00 78.56 132 ALA A O 1
ATOM 993 N N . GLY A 1 133 ? -44.143 20.925 41.793 1.00 82.25 133 GLY A N 1
ATOM 994 C CA . GLY A 1 133 ? -43.443 19.719 41.368 1.00 82.25 133 GLY A CA 1
ATOM 995 C C . GLY A 1 133 ? -42.281 19.336 42.286 1.00 82.25 133 GLY A C 1
ATOM 996 O O . GLY A 1 133 ? -41.683 20.163 42.972 1.00 82.25 133 GLY A O 1
ATOM 997 N N . ILE A 1 134 ? -41.951 18.050 42.291 1.00 89.62 134 ILE A N 1
ATOM 998 C CA . ILE A 1 134 ? -40.758 17.509 42.941 1.00 89.62 134 ILE A CA 1
ATOM 999 C C . ILE A 1 134 ? -39.664 17.407 41.867 1.00 89.62 134 ILE A C 1
ATOM 1001 O O . ILE A 1 134 ? -39.889 16.736 40.857 1.00 89.62 134 ILE A O 1
ATOM 1005 N N . PRO A 1 135 ? -38.496 18.057 42.030 1.00 89.69 135 PRO A N 1
ATOM 1006 C CA . PRO A 1 135 ? -37.360 17.866 41.132 1.00 89.69 135 PRO A CA 1
ATOM 1007 C C . PRO A 1 135 ? -36.938 16.397 41.059 1.00 89.69 135 PRO A C 1
ATOM 1009 O O . PRO A 1 135 ? -36.748 15.749 42.091 1.00 89.69 135 PRO A O 1
ATOM 1012 N N . VAL A 1 136 ? -36.770 15.885 39.840 1.00 88.12 136 VAL A N 1
ATOM 1013 C CA . VAL A 1 136 ? -36.237 14.538 39.595 1.00 88.12 136 VAL A CA 1
ATOM 1014 C C . VAL A 1 136 ? -34.825 14.682 39.014 1.00 88.12 136 VAL A C 1
ATOM 1016 O O . VAL A 1 136 ? -34.676 15.417 38.035 1.00 88.12 136 VAL A O 1
ATOM 1019 N N . PRO A 1 137 ? -33.786 14.044 39.589 1.00 87.88 137 PRO A N 1
ATOM 1020 C CA . PRO A 1 137 ? -32.421 14.135 39.071 1.00 87.88 137 PRO A CA 1
ATOM 1021 C C . PRO A 1 137 ? -32.286 13.610 37.637 1.00 87.88 137 PRO A C 1
ATOM 1023 O O . PRO A 1 137 ? -32.947 12.638 37.260 1.00 87.88 137 PRO A O 1
ATOM 1026 N N . ILE A 1 138 ? -31.374 14.202 36.863 1.00 86.12 138 ILE A N 1
ATOM 1027 C CA . ILE A 1 138 ? -30.970 13.663 35.559 1.00 86.12 138 ILE A CA 1
ATOM 1028 C C . ILE A 1 138 ? -30.361 12.260 35.730 1.00 86.12 138 ILE A C 1
ATOM 1030 O O . ILE A 1 138 ? -29.775 11.951 36.766 1.00 86.12 138 ILE A O 1
ATOM 1034 N N . GLY A 1 139 ? -30.581 11.377 34.758 1.00 82.56 139 GLY A N 1
ATOM 1035 C CA . GLY A 1 139 ? -30.224 9.959 34.853 1.00 82.56 139 GLY A CA 1
ATOM 1036 C C . GLY A 1 139 ? -31.174 9.101 35.694 1.00 82.56 139 GLY A C 1
ATOM 1037 O O . GLY A 1 139 ? -31.011 7.885 35.719 1.00 82.56 139 GLY A O 1
ATOM 1038 N N . THR A 1 140 ? -32.207 9.663 36.334 1.00 87.62 140 THR A N 1
ATOM 1039 C CA . THR A 1 140 ? -33.216 8.845 37.034 1.00 87.62 140 THR A CA 1
ATOM 1040 C C . THR A 1 140 ? -33.993 7.981 36.038 1.00 87.62 140 THR A C 1
ATOM 1042 O O . THR A 1 140 ? -34.617 8.504 35.112 1.00 87.62 140 THR A O 1
ATOM 1045 N N . LEU A 1 141 ? -34.002 6.663 36.253 1.00 87.00 141 LEU A N 1
ATOM 1046 C CA . LEU A 1 141 ? -34.866 5.725 35.536 1.00 87.00 141 LEU A CA 1
ATOM 1047 C C . LEU A 1 141 ? -36.275 5.743 36.146 1.00 87.00 141 LEU A C 1
ATOM 1049 O O . LEU A 1 141 ? -36.442 5.487 37.338 1.00 87.00 141 LEU A O 1
ATOM 1053 N N . LEU A 1 142 ? -37.289 6.012 35.326 1.00 87.94 142 LEU A N 1
ATOM 1054 C CA . LEU A 1 142 ? -38.690 6.109 35.736 1.00 87.94 142 LEU A CA 1
ATOM 1055 C C . LEU A 1 142 ? -39.539 4.989 35.102 1.00 87.94 142 LEU A C 1
ATOM 1057 O O . LEU A 1 142 ? -39.474 4.801 33.883 1.00 87.94 142 LEU A O 1
ATOM 1061 N N . PRO A 1 143 ? -40.356 4.252 35.881 1.00 88.06 143 PRO A N 1
ATOM 1062 C CA . PRO A 1 143 ? -41.305 3.278 35.351 1.00 88.06 143 PRO A CA 1
ATOM 1063 C C . PRO A 1 143 ? -42.555 3.988 34.813 1.00 88.06 143 PRO A C 1
ATOM 1065 O O . PRO A 1 143 ? -43.296 4.619 35.562 1.00 88.06 143 PRO A O 1
ATOM 1068 N N . ILE A 1 144 ? -42.832 3.841 33.519 1.00 88.38 144 ILE A N 1
ATOM 1069 C CA . ILE A 1 144 ? -44.001 4.434 32.862 1.00 88.38 144 ILE A CA 1
ATOM 1070 C C . ILE A 1 144 ? -45.210 3.519 33.090 1.00 88.38 144 ILE A C 1
ATOM 1072 O O . ILE A 1 144 ? -45.361 2.476 32.451 1.00 88.38 144 ILE A O 1
ATOM 1076 N N . THR A 1 145 ? -46.063 3.897 34.043 1.00 85.94 145 THR A N 1
ATOM 1077 C CA . THR A 1 145 ? -47.117 3.040 34.618 1.00 85.94 145 THR A CA 1
ATOM 1078 C C . THR A 1 145 ? -48.420 3.015 33.815 1.00 85.94 145 THR A C 1
ATOM 1080 O O . THR A 1 145 ? -49.296 2.196 34.092 1.00 85.94 145 THR A O 1
ATOM 1083 N N . GLY A 1 146 ? -48.557 3.872 32.801 1.00 82.31 146 GLY A N 1
ATOM 1084 C CA . GLY A 1 146 ? -49.739 3.953 31.944 1.00 82.31 146 GLY A CA 1
ATOM 1085 C C . GLY A 1 146 ? -49.440 4.560 30.576 1.00 82.31 146 GLY A C 1
ATOM 1086 O O . GLY A 1 146 ? -48.312 4.955 30.282 1.00 82.31 146 GLY A O 1
ATOM 1087 N N . ASP A 1 147 ? -50.454 4.626 29.715 1.00 82.44 147 ASP A N 1
ATOM 1088 C CA . ASP A 1 147 ? -50.321 5.282 28.413 1.00 82.44 147 ASP A CA 1
ATOM 1089 C C . ASP A 1 147 ? -50.312 6.814 28.540 1.00 82.44 147 ASP A C 1
ATOM 1091 O O . ASP A 1 147 ? -50.786 7.393 29.520 1.00 82.44 147 ASP A O 1
ATOM 1095 N N . LYS A 1 148 ? -49.751 7.478 27.524 1.00 83.12 148 LYS A N 1
ATOM 1096 C CA . LYS A 1 148 ? -49.546 8.930 27.519 1.00 83.12 148 LYS A CA 1
ATOM 1097 C C . LYS A 1 148 ? -50.861 9.709 27.609 1.00 83.12 148 LYS A C 1
ATOM 1099 O O . LYS A 1 148 ? -51.825 9.429 26.893 1.00 83.12 148 LYS A O 1
ATOM 1104 N N . ILE A 1 149 ? -50.870 10.737 28.449 1.00 84.06 149 ILE A N 1
ATOM 1105 C CA . ILE A 1 149 ? -52.003 11.640 28.638 1.00 84.06 149 ILE A CA 1
ATOM 1106 C C . ILE A 1 149 ? -52.096 12.557 27.414 1.00 84.06 149 ILE A C 1
ATOM 1108 O O . ILE A 1 149 ? -51.150 13.274 27.085 1.00 84.06 149 ILE A O 1
ATOM 1112 N N . VAL A 1 150 ? -53.243 12.530 26.731 1.00 79.62 150 VAL A N 1
ATOM 1113 C CA . VAL A 1 150 ? -53.495 13.289 25.495 1.00 79.62 150 VAL A CA 1
ATOM 1114 C C . VAL A 1 150 ? -54.437 14.469 25.736 1.00 79.62 150 VAL A C 1
ATOM 1116 O O . VAL A 1 150 ? -55.543 14.303 26.247 1.00 79.62 150 VAL A O 1
ATOM 1119 N N . ASN A 1 151 ? -54.018 15.658 25.306 1.00 75.94 151 ASN A N 1
ATOM 1120 C CA . ASN A 1 151 ? -54.820 16.877 25.342 1.00 75.94 151 ASN A CA 1
ATOM 1121 C C . ASN A 1 151 ? -55.864 16.845 24.214 1.00 75.94 151 ASN A C 1
ATOM 1123 O O . ASN A 1 151 ? -55.580 17.250 23.086 1.00 75.94 151 ASN A O 1
ATOM 1127 N N . ARG A 1 152 ? -57.080 16.380 24.523 1.00 68.19 152 ARG A N 1
ATOM 1128 C CA . ARG A 1 152 ? -58.207 16.277 23.569 1.00 68.19 152 ARG A CA 1
ATOM 1129 C C . ARG A 1 152 ? -58.832 17.627 23.182 1.00 68.19 152 ARG A C 1
ATOM 1131 O O . ARG A 1 152 ? -59.773 17.663 22.397 1.00 68.19 152 ARG A O 1
ATOM 1138 N N . THR A 1 153 ? -58.326 18.717 23.749 1.00 60.34 153 THR A N 1
ATOM 1139 C CA . THR A 1 153 ? -58.740 20.110 23.516 1.00 60.34 153 THR A CA 1
ATOM 1140 C C . THR A 1 153 ? -57.619 20.944 22.882 1.00 60.34 153 THR A C 1
ATOM 1142 O O . THR A 1 153 ? -57.648 22.171 22.931 1.00 60.34 153 THR A O 1
ATOM 1145 N N . SER A 1 154 ? -56.595 20.297 22.315 1.00 58.34 154 SER A N 1
ATOM 1146 C CA . SER A 1 154 ? -55.449 20.989 21.721 1.00 58.34 154 SER A CA 1
ATOM 1147 C C . SER A 1 154 ? -55.825 21.693 20.416 1.00 58.34 154 SER A C 1
ATOM 1149 O O . SER A 1 154 ? -56.375 21.075 19.509 1.00 58.34 154 SER A O 1
ATOM 1151 N N . GLN A 1 155 ? -55.424 22.959 20.278 1.00 49.84 155 GLN A N 1
ATOM 1152 C CA . GLN A 1 155 ? -55.506 23.719 19.020 1.00 49.84 155 GLN A CA 1
ATOM 1153 C C . GLN A 1 155 ? -54.604 23.155 17.899 1.00 49.84 155 GLN A C 1
ATOM 1155 O O . GLN A 1 155 ? -54.682 23.593 16.755 1.00 49.84 155 GLN A O 1
ATOM 1160 N N . TYR A 1 156 ? -53.756 22.169 18.215 1.00 51.75 156 TYR A N 1
ATOM 1161 C CA . TYR A 1 156 ? -52.945 21.413 17.263 1.00 51.75 156 TYR A CA 1
ATOM 1162 C C . TYR A 1 156 ? -53.591 20.040 17.008 1.00 51.75 156 TYR A C 1
ATOM 1164 O O . TYR A 1 156 ? -53.154 19.018 17.550 1.00 51.75 156 TYR A O 1
ATOM 1172 N N . GLU A 1 157 ? -54.638 20.031 16.173 1.00 50.59 157 GLU A N 1
ATOM 1173 C CA . GLU A 1 157 ? -55.568 18.902 15.941 1.00 50.59 157 GLU A CA 1
ATOM 1174 C C . GLU A 1 157 ? -54.898 17.553 15.599 1.00 50.59 157 GLU A C 1
ATOM 1176 O O . GLU A 1 157 ? -55.484 16.491 15.799 1.00 50.59 157 GLU A O 1
ATOM 1181 N N . TRP A 1 158 ? -53.657 17.578 15.105 1.00 51.09 158 TRP A N 1
ATOM 1182 C CA . TRP A 1 158 ? -52.932 16.406 14.605 1.00 51.09 158 TRP A CA 1
ATOM 1183 C C . TRP A 1 158 ? -52.084 15.679 15.664 1.00 51.09 158 TRP A C 1
ATOM 1185 O O . TRP A 1 158 ? -51.675 14.544 15.424 1.00 51.09 158 TRP A O 1
ATOM 1195 N N . PHE A 1 159 ? -51.822 16.285 16.833 1.00 55.84 159 PHE A N 1
ATOM 1196 C CA . PHE A 1 159 ? -50.877 15.729 1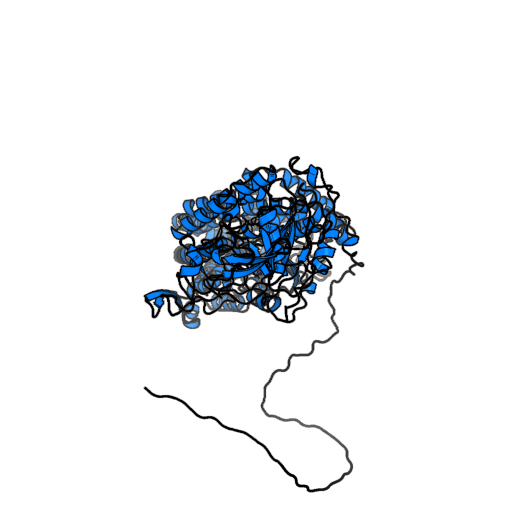7.823 1.00 55.84 159 PHE A CA 1
ATOM 1197 C C . PHE A 1 159 ? -51.423 15.577 19.253 1.00 55.84 159 PHE A C 1
ATOM 1199 O O . PHE A 1 159 ? -50.902 14.753 20.006 1.00 55.84 159 PHE A O 1
ATOM 1206 N N . ASN A 1 160 ? -52.479 16.304 19.644 1.00 73.56 160 ASN A N 1
ATOM 1207 C CA . ASN A 1 160 ? -53.084 16.216 20.989 1.00 73.56 160 ASN A CA 1
ATOM 1208 C C . ASN A 1 160 ? -52.062 16.375 22.144 1.00 73.56 160 ASN A C 1
ATOM 1210 O O . ASN A 1 160 ? -52.113 15.655 23.146 1.00 73.56 160 ASN A O 1
ATOM 1214 N N . VAL A 1 161 ? -51.102 17.290 21.982 1.00 75.06 161 VAL A N 1
ATOM 1215 C CA . VAL A 1 161 ? -50.052 17.617 22.967 1.00 75.06 161 VAL A CA 1
ATOM 1216 C C . VAL A 1 161 ? -50.464 18.766 23.892 1.00 75.06 161 VAL A C 1
ATOM 1218 O O . VAL A 1 161 ? -51.338 19.577 23.557 1.00 75.06 161 VAL A O 1
ATOM 1221 N N . PHE A 1 162 ? -49.816 18.837 25.052 1.00 79.25 162 PHE A N 1
ATOM 1222 C CA . PHE A 1 162 ? -49.825 19.986 25.953 1.00 79.25 162 PHE A CA 1
ATOM 1223 C C . PHE A 1 162 ? -48.673 20.936 25.610 1.00 79.25 162 PHE A C 1
ATOM 1225 O O . PHE A 1 162 ? -47.604 20.490 25.185 1.00 79.25 162 PHE A O 1
ATOM 1232 N N . THR A 1 163 ? -48.888 22.229 25.845 1.00 78.38 163 THR A N 1
ATOM 1233 C CA . THR A 1 163 ? -47.813 23.223 25.939 1.00 78.38 163 THR A CA 1
ATOM 1234 C C . THR A 1 163 ? -47.477 23.400 27.415 1.00 78.38 163 THR A C 1
ATOM 1236 O O . THR A 1 163 ? -48.371 23.709 28.200 1.00 78.38 163 THR A O 1
ATOM 1239 N N . PHE A 1 164 ? -46.220 23.197 27.799 1.00 77.25 164 PHE A N 1
ATOM 1240 C CA . PHE A 1 164 ? -45.740 23.353 29.172 1.00 77.25 164 PHE A CA 1
ATOM 1241 C C . PHE A 1 164 ? -44.274 23.807 29.135 1.00 77.25 164 PHE A C 1
ATOM 1243 O O . PHE A 1 164 ? -43.503 23.295 28.325 1.00 77.25 164 PHE A O 1
ATOM 1250 N N . GLU A 1 165 ? -43.917 24.808 29.947 1.00 76.44 165 GLU A N 1
ATOM 1251 C CA . GLU A 1 165 ? -42.575 25.428 29.998 1.00 76.44 165 GLU A CA 1
ATOM 1252 C C . GLU A 1 165 ? -41.948 25.685 28.606 1.00 76.44 165 GLU A C 1
ATOM 1254 O O . GLU A 1 165 ? -40.863 25.199 28.285 1.00 76.44 165 GLU A O 1
ATOM 1259 N N . ASP A 1 166 ? -42.673 26.417 27.749 1.00 72.69 166 ASP A N 1
ATOM 1260 C CA . ASP A 1 166 ? -42.307 26.764 26.360 1.00 72.69 166 ASP A CA 1
ATOM 1261 C C . ASP A 1 166 ? -42.007 25.571 25.421 1.00 72.69 166 ASP A C 1
ATOM 1263 O O . ASP A 1 166 ? -41.434 25.733 24.341 1.00 72.69 166 ASP A O 1
ATOM 1267 N N . ASN A 1 167 ? -42.420 24.357 25.798 1.00 75.62 167 ASN A N 1
ATOM 1268 C CA . ASN A 1 167 ? -42.214 23.127 25.035 1.00 75.62 167 ASN A CA 1
ATOM 1269 C C . ASN A 1 167 ? -43.532 22.362 24.807 1.00 75.62 167 ASN A C 1
ATOM 1271 O O . ASN A 1 167 ? -44.532 22.571 25.494 1.00 75.62 167 ASN A O 1
ATOM 1275 N N . PHE A 1 168 ? -43.534 21.460 23.819 1.00 71.25 168 PHE A N 1
ATOM 1276 C CA . PHE A 1 168 ? -44.713 20.699 23.391 1.00 71.25 168 PHE A CA 1
ATOM 1277 C C . PHE A 1 168 ? -44.486 19.193 23.571 1.00 71.25 168 PHE A C 1
ATOM 1279 O O . PHE A 1 168 ? -43.594 18.629 22.937 1.00 71.25 168 PHE A O 1
ATOM 1286 N N . ASN A 1 169 ? -45.282 18.529 24.416 1.00 79.81 169 ASN A N 1
ATOM 1287 C CA . ASN A 1 169 ? -45.236 17.070 24.600 1.00 79.81 169 ASN A CA 1
ATOM 1288 C C . ASN A 1 169 ? -46.513 16.540 25.292 1.00 79.81 169 ASN A C 1
ATOM 1290 O O . ASN A 1 169 ? -47.477 17.274 25.512 1.00 79.81 169 ASN A O 1
ATOM 1294 N N . TRP A 1 170 ? -46.532 15.256 25.636 1.00 87.25 170 TRP A N 1
ATOM 1295 C CA . TRP A 1 170 ? -47.541 14.622 26.487 1.00 87.25 170 TRP A CA 1
ATOM 1296 C C . TRP A 1 170 ? -47.048 14.520 27.937 1.00 87.25 170 TRP A C 1
ATOM 1298 O O . TRP A 1 170 ? -45.843 14.525 28.187 1.00 87.25 170 TRP A O 1
ATOM 1308 N N . PHE A 1 171 ? -47.971 14.379 28.890 1.00 87.00 171 PHE A N 1
ATOM 1309 C CA . PHE A 1 171 ? -47.635 13.916 30.241 1.00 87.00 171 PHE A CA 1
ATOM 1310 C C . PHE A 1 171 ? -47.701 12.385 30.296 1.00 87.00 171 PHE A C 1
ATOM 1312 O O . PHE A 1 171 ? -48.522 11.770 29.612 1.00 87.00 171 PHE A O 1
ATOM 1319 N N . TYR A 1 172 ? -46.852 11.768 31.112 1.00 89.12 172 TYR A N 1
ATOM 1320 C CA . TYR A 1 172 ? -46.766 10.315 31.265 1.00 89.12 172 TYR A CA 1
ATOM 1321 C C . TYR A 1 172 ? -47.024 9.917 32.725 1.00 89.12 172 TYR A C 1
ATOM 1323 O O . TYR A 1 172 ? -46.389 10.496 33.612 1.00 89.12 172 TYR A O 1
ATOM 1331 N N . PRO A 1 173 ? -47.922 8.948 32.995 1.00 89.25 173 PRO A N 1
ATOM 1332 C CA . PRO A 1 173 ? -48.063 8.352 34.319 1.00 89.25 173 PRO A CA 1
ATOM 1333 C C . PRO A 1 173 ? -46.778 7.622 34.719 1.00 89.25 173 PRO A C 1
ATOM 1335 O O . PRO A 1 173 ? -46.229 6.849 33.931 1.00 89.25 173 PRO A O 1
ATOM 1338 N N . THR A 1 174 ? -46.305 7.868 35.938 1.00 90.69 174 THR A N 1
ATOM 1339 C CA . THR A 1 174 ? -45.086 7.270 36.492 1.00 90.69 174 THR A CA 1
ATOM 1340 C C . THR A 1 174 ? -45.234 7.009 37.988 1.00 90.69 174 THR A C 1
ATOM 1342 O O . THR A 1 174 ? -46.139 7.526 38.645 1.00 90.69 174 THR A O 1
ATOM 1345 N N . GLU A 1 175 ? -44.312 6.228 38.534 1.00 87.56 175 GLU A N 1
ATOM 1346 C CA . GLU A 1 175 ? -44.053 6.129 39.972 1.00 87.56 175 GLU A CA 1
ATOM 1347 C C . GLU A 1 175 ? -42.703 6.798 40.287 1.00 87.56 175 GLU A C 1
ATOM 1349 O O . GLU A 1 175 ? -41.786 6.736 39.464 1.00 87.56 175 GLU A O 1
ATOM 1354 N N . TYR A 1 176 ? -42.567 7.448 41.444 1.00 86.81 176 TYR A N 1
ATOM 1355 C CA . TYR A 1 176 ? -41.289 7.970 41.947 1.00 86.81 176 TYR A CA 1
ATOM 1356 C C . TYR A 1 176 ? -41.279 7.918 43.480 1.00 86.81 176 TYR A C 1
ATOM 1358 O O . TYR A 1 176 ? -42.244 8.323 44.124 1.00 86.81 176 TYR A O 1
ATOM 1366 N N . ASN A 1 177 ? -40.210 7.373 44.073 1.00 84.94 177 ASN A N 1
ATOM 1367 C CA . ASN A 1 177 ? -40.076 7.137 45.522 1.00 84.94 177 ASN A CA 1
ATOM 1368 C C . ASN A 1 177 ? -41.259 6.383 46.183 1.00 84.94 177 ASN A C 1
ATOM 1370 O O . ASN A 1 177 ? -41.499 6.535 47.379 1.00 84.94 177 ASN A O 1
ATOM 1374 N N . GLY A 1 178 ? -41.983 5.556 45.418 1.00 80.44 178 GLY A N 1
ATOM 1375 C CA . GLY A 1 178 ? -43.156 4.804 45.881 1.00 80.44 178 GLY A CA 1
ATOM 1376 C C . GLY A 1 178 ? -44.491 5.558 45.804 1.00 80.44 178 GLY A C 1
ATOM 1377 O O . GLY A 1 178 ? -45.519 4.992 46.174 1.00 80.44 178 GLY A O 1
ATOM 1378 N N . GLU A 1 179 ? -44.512 6.804 45.317 1.00 87.31 179 GLU A N 1
ATOM 1379 C CA . GLU A 1 179 ? -45.749 7.547 45.050 1.00 87.31 179 GLU A CA 1
ATOM 1380 C C . GLU A 1 179 ? -46.105 7.543 43.550 1.00 87.31 179 GLU A C 1
ATOM 1382 O O . GLU A 1 179 ? -45.218 7.708 42.704 1.00 87.31 179 GLU A O 1
ATOM 1387 N N . PRO A 1 180 ? -47.394 7.400 43.182 1.00 89.88 180 PRO A N 1
ATOM 1388 C CA . PRO A 1 180 ? -47.856 7.552 41.807 1.00 89.88 180 PRO A CA 1
ATOM 1389 C C . PRO A 1 180 ? -48.045 9.031 41.436 1.00 89.88 180 PRO A C 1
ATOM 1391 O O . PRO A 1 180 ? -48.462 9.857 42.250 1.00 89.88 180 PRO A O 1
ATOM 1394 N N . GLY A 1 181 ? -47.803 9.376 40.174 1.00 90.75 181 GLY A N 1
ATOM 1395 C CA . GLY A 1 181 ? -47.985 10.735 39.665 1.00 90.75 181 GLY A CA 1
ATOM 1396 C C . GLY A 1 181 ? -47.692 10.845 38.173 1.00 90.75 181 GLY A C 1
ATOM 1397 O O . GLY A 1 181 ? -47.789 9.862 37.437 1.00 90.75 181 GLY A O 1
ATOM 1398 N N . ILE A 1 182 ? -47.337 12.048 37.722 1.00 90.88 182 ILE A N 1
ATOM 1399 C CA . ILE A 1 182 ? -47.044 12.335 36.310 1.00 90.88 182 ILE A CA 1
ATOM 1400 C C . ILE A 1 182 ? -45.731 13.104 36.126 1.00 90.88 182 ILE A C 1
ATOM 1402 O O . ILE A 1 182 ? -45.299 13.839 37.013 1.00 90.88 182 ILE A O 1
ATOM 1406 N N . VAL A 1 183 ? -45.129 12.960 34.945 1.00 90.44 183 VAL A N 1
ATOM 1407 C CA . VAL A 1 183 ? -43.957 13.716 34.457 1.00 90.44 183 VAL A CA 1
ATOM 1408 C C . VAL A 1 183 ? -44.207 14.231 33.038 1.00 90.44 183 VAL A C 1
ATOM 1410 O O . VAL A 1 183 ? -45.002 13.645 32.295 1.00 90.44 183 VAL A O 1
ATOM 1413 N N . PHE A 1 184 ? -43.548 15.324 32.647 1.00 89.62 184 PHE A N 1
ATOM 1414 C CA . PHE A 1 184 ? -43.675 15.895 31.304 1.00 89.62 184 PHE A CA 1
ATOM 1415 C C . PHE A 1 184 ? -42.693 15.245 30.320 1.00 89.62 184 PHE A C 1
ATOM 1417 O O . PHE A 1 184 ? -41.505 15.105 30.592 1.00 89.62 184 PHE A O 1
ATOM 1424 N N . GLY A 1 185 ? -43.184 14.839 29.147 1.00 80.25 185 GLY A N 1
ATOM 1425 C CA . GLY A 1 185 ? -42.414 14.037 28.195 1.00 80.25 185 GLY A CA 1
ATOM 1426 C C . GLY A 1 185 ? -41.289 14.764 27.458 1.00 80.25 185 GLY A C 1
ATOM 1427 O O . GLY A 1 185 ? -40.521 14.104 26.765 1.00 80.25 185 GLY A O 1
ATOM 1428 N N . ALA A 1 186 ? -41.186 16.095 27.558 1.00 80.25 186 ALA A N 1
ATOM 1429 C CA . ALA A 1 186 ? -40.074 16.839 26.954 1.00 80.25 186 ALA A CA 1
ATOM 1430 C C . ALA A 1 186 ? -38.753 16.640 27.716 1.00 80.25 186 ALA A C 1
ATOM 1432 O O . ALA A 1 186 ? -37.685 16.798 27.131 1.00 80.25 186 ALA A O 1
ATOM 1433 N N . ASP A 1 187 ? -38.840 16.262 28.993 1.00 84.81 187 ASP A N 1
ATOM 1434 C CA . ASP A 1 187 ? -37.707 16.040 29.890 1.00 84.81 187 ASP A CA 1
ATOM 1435 C C . ASP A 1 187 ? -37.209 14.582 29.897 1.00 84.81 187 ASP A C 1
ATOM 1437 O O . ASP A 1 187 ? -36.278 14.244 30.632 1.00 84.81 187 ASP A O 1
ATOM 1441 N N . LEU A 1 188 ? -37.831 13.706 29.098 1.00 83.31 188 LEU A N 1
ATOM 1442 C CA . LEU A 1 188 ? -37.591 12.264 29.102 1.00 83.31 188 LEU A CA 1
ATOM 1443 C C . LEU A 1 188 ? -36.862 11.784 27.840 1.00 83.31 188 LEU A C 1
ATOM 1445 O O . LEU A 1 188 ? -37.360 11.909 26.720 1.00 83.31 188 LEU A O 1
ATOM 1449 N N . TYR A 1 189 ? -35.718 11.135 28.037 1.00 82.12 189 TYR A N 1
ATOM 1450 C CA . TYR A 1 189 ? -35.039 10.333 27.025 1.00 82.12 189 TYR A CA 1
ATOM 1451 C C . TYR A 1 189 ? -35.586 8.896 27.015 1.00 82.12 189 TYR A C 1
ATOM 1453 O O . TYR A 1 189 ? -35.967 8.343 28.048 1.00 82.12 189 TYR A O 1
ATOM 1461 N N . GLY A 1 190 ? -35.594 8.265 25.837 1.00 74.69 190 GLY A N 1
ATOM 1462 C CA . GLY A 1 190 ? -35.793 6.816 25.713 1.00 74.69 190 GLY A CA 1
ATOM 1463 C C . GLY A 1 190 ? -37.222 6.298 25.916 1.00 74.69 190 GLY A C 1
ATOM 1464 O O . GLY A 1 190 ? -37.431 5.094 26.068 1.00 74.69 190 GLY A O 1
ATOM 1465 N N . LEU A 1 191 ? -38.223 7.181 25.852 1.00 78.25 191 LEU A N 1
ATOM 1466 C CA . LEU A 1 191 ? -39.635 6.803 25.749 1.00 78.25 191 LEU A CA 1
ATOM 1467 C C . LEU A 1 191 ? -39.861 5.861 24.549 1.00 78.25 191 LEU A C 1
ATOM 1469 O O . LEU A 1 191 ? -39.858 6.300 23.401 1.00 78.25 191 LEU A O 1
ATOM 1473 N N . GLY A 1 192 ? -40.089 4.574 24.825 1.00 71.19 192 GLY A N 1
ATOM 1474 C CA . GLY A 1 192 ? -40.314 3.537 23.808 1.00 71.19 192 GLY A CA 1
ATOM 1475 C C . GLY A 1 192 ? -39.093 2.679 23.450 1.00 71.19 192 GLY A C 1
ATOM 1476 O O . GLY A 1 192 ? -39.232 1.792 22.612 1.00 71.19 192 GLY A O 1
ATOM 1477 N N . LYS A 1 193 ? -37.936 2.903 24.085 1.00 73.50 193 LYS A N 1
ATOM 1478 C CA . LYS A 1 193 ? -36.758 2.021 23.993 1.00 73.50 193 LYS A CA 1
ATOM 1479 C C . LYS A 1 193 ? -36.878 0.824 24.933 1.00 73.50 193 LYS A C 1
ATOM 1481 O O . LYS A 1 193 ? -37.789 0.768 25.764 1.00 73.50 193 LYS A O 1
ATOM 1486 N N . SER A 1 194 ? -35.967 -0.138 24.799 1.00 77.31 194 SER A N 1
ATOM 1487 C CA . SER A 1 194 ? -35.889 -1.274 25.718 1.00 77.31 194 SER A CA 1
ATOM 1488 C C . SER A 1 194 ? -35.557 -0.833 27.150 1.00 77.31 194 SER A C 1
ATOM 1490 O O . SER A 1 194 ? -34.922 0.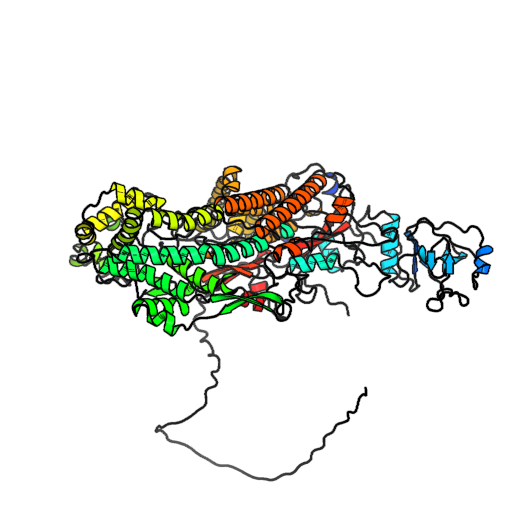200 27.384 1.00 77.31 194 SER A O 1
ATOM 1492 N N . GLU A 1 195 ? -35.959 -1.652 28.127 1.00 77.94 195 GLU A N 1
ATOM 1493 C CA . GLU A 1 195 ? -35.626 -1.435 29.539 1.00 77.94 195 GLU A CA 1
ATOM 1494 C C . GLU A 1 195 ? -34.095 -1.357 29.735 1.00 77.94 195 GLU A C 1
ATOM 1496 O O . GLU A 1 195 ? -33.604 -0.507 30.477 1.00 77.94 195 GLU A O 1
ATOM 1501 N N . THR A 1 196 ? -33.349 -2.161 28.973 1.00 76.69 196 THR A N 1
ATOM 1502 C CA . THR A 1 196 ? -31.881 -2.212 28.909 1.00 76.69 196 THR A CA 1
ATOM 1503 C C . THR A 1 196 ? -31.240 -0.934 28.357 1.00 76.69 196 THR A C 1
ATOM 1505 O O . THR A 1 196 ? -30.374 -0.364 29.020 1.00 76.69 196 THR A O 1
ATOM 1508 N N . GLU A 1 197 ? -31.672 -0.421 27.197 1.00 76.44 197 GLU A N 1
ATOM 1509 C CA . GLU A 1 197 ? -31.156 0.852 26.652 1.00 76.44 197 GLU A CA 1
ATOM 1510 C C . GLU A 1 197 ? -31.385 2.017 27.621 1.00 76.44 197 GLU A C 1
ATOM 1512 O O . GLU A 1 197 ? -30.515 2.875 27.785 1.00 76.44 197 GLU A O 1
ATOM 1517 N N . ASN A 1 198 ? -32.539 2.030 28.294 1.00 81.44 198 ASN A N 1
ATOM 1518 C CA . ASN A 1 198 ? -32.865 3.043 29.290 1.00 81.44 198 ASN A CA 1
ATOM 1519 C C . ASN A 1 198 ? -32.015 2.898 30.560 1.00 81.44 198 ASN A C 1
ATOM 1521 O O . ASN A 1 198 ? -31.549 3.905 31.085 1.00 81.44 198 ASN A O 1
ATOM 1525 N N . ARG A 1 199 ? -31.722 1.679 31.027 1.00 81.94 199 ARG A N 1
ATOM 1526 C CA . ARG A 1 199 ? -30.782 1.454 32.143 1.00 81.94 199 ARG A CA 1
ATOM 1527 C C . ARG A 1 199 ? -29.361 1.919 31.803 1.00 81.94 199 ARG A C 1
ATOM 1529 O O . ARG A 1 199 ? -28.736 2.595 32.617 1.00 81.94 199 ARG A O 1
ATOM 1536 N N . ILE A 1 200 ? -28.879 1.660 30.586 1.00 81.81 200 ILE A N 1
ATOM 1537 C CA . ILE A 1 200 ? -27.563 2.143 30.130 1.00 81.81 200 ILE A CA 1
ATOM 1538 C C . ILE A 1 200 ? -27.558 3.676 29.975 1.00 81.81 200 ILE A C 1
ATOM 1540 O O . ILE A 1 200 ? -26.599 4.333 30.374 1.00 81.81 200 ILE A O 1
ATOM 1544 N N . ALA A 1 201 ? -28.629 4.281 29.450 1.00 81.88 201 ALA A N 1
ATOM 1545 C CA . ALA A 1 201 ? -28.738 5.739 29.336 1.00 81.88 201 ALA A CA 1
ATOM 1546 C C . ALA A 1 201 ? -28.844 6.446 30.699 1.00 81.88 201 ALA A C 1
ATOM 1548 O O . ALA A 1 201 ? -28.251 7.508 30.873 1.00 81.88 201 ALA A O 1
ATOM 1549 N N . ALA A 1 202 ? -29.544 5.847 31.667 1.00 84.00 202 ALA A N 1
ATOM 1550 C CA . ALA A 1 202 ? -29.562 6.291 33.060 1.00 84.00 202 ALA A CA 1
ATOM 1551 C C . ALA A 1 202 ? -28.145 6.297 33.653 1.00 84.00 202 ALA A C 1
ATOM 1553 O O . ALA A 1 202 ? -27.709 7.318 34.187 1.00 84.00 202 ALA A O 1
ATOM 1554 N N . MET A 1 203 ? -27.396 5.204 33.461 1.00 83.50 203 MET A N 1
ATOM 1555 C CA . MET A 1 203 ? -26.005 5.093 33.902 1.00 83.50 203 MET A CA 1
ATOM 1556 C C . MET A 1 203 ? -25.121 6.186 33.274 1.00 83.50 203 MET A C 1
ATOM 1558 O O . MET A 1 203 ? -24.494 6.940 34.012 1.00 83.50 203 MET A O 1
ATOM 1562 N N . LEU A 1 204 ? -25.158 6.354 31.944 1.00 82.19 204 LEU A N 1
ATOM 1563 C CA . LEU A 1 204 ? -24.392 7.382 31.216 1.00 82.19 204 LEU A CA 1
ATOM 1564 C C . LEU A 1 204 ? -24.666 8.818 31.694 1.00 82.19 204 LEU A C 1
ATOM 1566 O O . LEU A 1 204 ? -23.730 9.605 31.797 1.00 82.19 204 LEU A O 1
ATOM 1570 N N . TYR A 1 205 ? -25.922 9.167 31.995 1.00 80.88 205 TYR A N 1
ATOM 1571 C CA . TYR A 1 205 ? -26.248 10.465 32.598 1.00 80.88 205 TYR A CA 1
ATOM 1572 C C . TYR A 1 205 ? -25.729 10.577 34.040 1.00 80.88 205 TYR A C 1
ATOM 1574 O O . TYR A 1 205 ? -25.245 11.635 34.424 1.00 80.88 205 TYR A O 1
ATOM 1582 N N . SER A 1 206 ? -25.819 9.507 34.837 1.00 80.81 206 SER A N 1
ATOM 1583 C CA . SER A 1 206 ? -25.417 9.522 36.253 1.00 80.81 206 SER A CA 1
ATOM 1584 C C . SER A 1 206 ? -23.902 9.552 36.493 1.00 80.81 206 SER A C 1
ATOM 1586 O O . SER A 1 206 ? -23.476 9.946 37.576 1.00 80.81 206 SER A O 1
ATOM 1588 N N . THR A 1 207 ? -23.094 9.148 35.504 1.00 79.50 207 THR A N 1
ATOM 1589 C CA . THR A 1 207 ? -21.622 9.096 35.594 1.00 79.50 207 THR A CA 1
ATOM 1590 C C . THR A 1 207 ? -20.913 9.993 34.569 1.00 79.50 207 THR A C 1
ATOM 1592 O O . THR A 1 207 ? -19.711 9.859 34.348 1.00 79.50 207 THR A O 1
ATOM 1595 N N . GLU A 1 208 ? -21.653 10.887 33.905 1.00 77.06 208 GLU A N 1
ATOM 1596 C CA . GLU A 1 208 ? -21.152 11.796 32.856 1.00 77.06 208 GLU A CA 1
ATOM 1597 C C . GLU A 1 208 ? -20.389 11.086 31.710 1.00 77.06 208 GLU A C 1
ATOM 1599 O O . GLU A 1 208 ? -19.534 11.668 31.048 1.00 77.06 208 GLU A O 1
ATOM 1604 N N . GLY A 1 209 ? -20.713 9.815 31.438 1.00 77.50 209 GLY A N 1
ATOM 1605 C CA . GLY A 1 209 ? -20.071 8.997 30.397 1.00 77.50 209 GLY A CA 1
ATOM 1606 C C . GLY A 1 209 ? -18.718 8.377 30.783 1.00 77.50 209 GLY A C 1
ATOM 1607 O O . GLY A 1 209 ? -18.137 7.652 29.974 1.00 77.50 209 GLY A O 1
ATOM 1608 N N . ARG A 1 210 ? -18.238 8.628 32.007 1.00 83.25 210 ARG A N 1
ATOM 1609 C CA . ARG A 1 210 ? -17.040 8.032 32.623 1.00 83.25 210 ARG A CA 1
ATOM 1610 C C . ARG A 1 210 ? -17.439 6.833 33.490 1.00 83.25 210 ARG A C 1
ATOM 1612 O O . ARG A 1 210 ? -18.529 6.846 34.057 1.00 83.25 210 ARG A O 1
ATOM 1619 N N . PHE A 1 211 ? -16.586 5.818 33.652 1.00 84.81 211 PHE A N 1
ATOM 1620 C CA . PHE A 1 211 ? -16.852 4.712 34.591 1.00 84.81 211 PHE A CA 1
ATOM 1621 C C . PHE A 1 211 ? -15.614 4.293 35.401 1.00 84.81 211 PHE A C 1
ATOM 1623 O O . PHE A 1 211 ? -14.497 4.275 34.884 1.00 84.81 211 PHE A O 1
ATOM 1630 N N . ASP A 1 212 ? -15.841 3.881 36.653 1.00 85.94 212 ASP A N 1
ATOM 1631 C CA . ASP A 1 212 ? -14.802 3.397 37.582 1.00 85.94 212 ASP A CA 1
ATOM 1632 C C . ASP A 1 212 ? -14.640 1.856 37.573 1.00 85.94 212 ASP A C 1
ATOM 1634 O O . ASP A 1 212 ? -13.717 1.310 38.188 1.00 85.94 212 ASP A O 1
ATOM 1638 N N . SER A 1 213 ? -15.505 1.157 36.826 1.00 88.81 213 SER A N 1
ATOM 1639 C CA . SER A 1 213 ? -15.526 -0.300 36.616 1.00 88.81 213 SER A CA 1
ATOM 1640 C C . SER A 1 213 ? -15.797 -0.631 35.147 1.00 88.81 213 SER A C 1
ATOM 1642 O O . SER A 1 213 ? -16.533 0.093 34.477 1.00 88.81 213 SER A O 1
ATOM 1644 N N . PHE A 1 214 ? -15.269 -1.756 34.654 1.00 91.38 214 PHE A N 1
ATOM 1645 C CA . PHE A 1 214 ? -15.677 -2.288 33.353 1.00 91.38 214 PHE A CA 1
ATOM 1646 C C . PHE A 1 214 ? -17.080 -2.896 33.460 1.00 91.38 214 PHE A C 1
ATOM 1648 O O . PHE A 1 214 ? -17.288 -3.882 34.167 1.00 91.38 214 PHE A O 1
ATOM 1655 N N . TYR A 1 215 ? -18.040 -2.331 32.734 1.00 89.75 215 TYR A N 1
ATOM 1656 C CA . TYR A 1 215 ? -19.367 -2.919 32.550 1.00 89.75 215 TYR A CA 1
ATOM 1657 C C . TYR A 1 215 ? -19.413 -3.744 31.251 1.00 89.75 215 TYR A C 1
ATOM 1659 O O . TYR A 1 215 ? -18.697 -3.411 30.304 1.00 89.75 215 TYR A O 1
ATOM 1667 N N . PRO A 1 216 ? -20.243 -4.803 31.159 1.00 89.50 216 PRO A N 1
ATOM 1668 C CA . PRO A 1 216 ? -20.328 -5.709 30.006 1.00 89.50 216 PRO A CA 1
ATOM 1669 C C . PRO A 1 216 ? -21.039 -5.089 28.783 1.00 89.50 216 PRO A C 1
ATOM 1671 O O . PRO A 1 216 ? -21.907 -5.716 28.176 1.00 89.50 216 PRO A O 1
ATOM 1674 N N . ILE A 1 217 ? -20.692 -3.852 28.420 1.00 85.38 217 ILE A N 1
ATOM 1675 C CA . ILE A 1 217 ? -21.293 -3.061 27.338 1.00 85.38 217 ILE A CA 1
ATOM 1676 C C . ILE A 1 217 ? -20.240 -2.329 26.498 1.00 85.38 217 ILE A C 1
ATOM 1678 O O . ILE A 1 217 ? -19.178 -1.952 26.988 1.00 85.38 217 ILE A O 1
ATOM 1682 N N . SER A 1 218 ? -20.589 -2.049 25.242 1.00 85.12 218 SER A N 1
ATOM 1683 C CA . SER A 1 218 ? -19.959 -1.010 24.423 1.00 85.12 218 SER A CA 1
ATOM 1684 C C . SER A 1 218 ? -21.052 -0.112 23.839 1.00 85.12 218 SER A C 1
ATOM 1686 O O . SER A 1 218 ? -21.936 -0.569 23.105 1.00 85.12 218 SER A O 1
ATOM 1688 N N . GLY A 1 219 ? -21.051 1.164 24.235 1.00 78.50 219 GLY A N 1
ATOM 1689 C CA . GLY A 1 219 ? -22.187 2.063 24.015 1.00 78.50 219 GLY A CA 1
ATOM 1690 C C . GLY A 1 219 ? -23.476 1.488 24.607 1.00 78.50 219 GLY A C 1
ATOM 1691 O O . GLY A 1 219 ? -23.491 1.046 25.753 1.00 78.50 219 GLY A O 1
ATOM 1692 N N . TYR A 1 220 ? -24.550 1.447 23.816 1.00 70.88 220 TYR A N 1
ATOM 1693 C CA . TYR A 1 220 ? -25.824 0.828 24.218 1.00 70.88 220 TYR A CA 1
ATOM 1694 C C . TYR A 1 220 ? -25.900 -0.700 24.030 1.00 70.88 220 TYR A C 1
ATOM 1696 O O . TYR A 1 220 ? -26.948 -1.287 24.290 1.00 70.88 220 TYR A O 1
ATOM 1704 N N . SER A 1 221 ? -24.830 -1.361 23.574 1.00 77.31 221 SER A N 1
ATOM 1705 C CA . SER A 1 221 ? -24.850 -2.798 23.251 1.00 77.31 221 SER A CA 1
ATOM 1706 C C . SER A 1 221 ? -24.237 -3.637 24.370 1.00 77.31 221 SER A C 1
ATOM 1708 O O . SER A 1 221 ? -23.082 -3.411 24.725 1.00 77.31 221 SER A O 1
ATOM 1710 N N . ILE A 1 222 ? -24.961 -4.641 24.879 1.00 83.44 222 ILE A N 1
ATOM 1711 C CA . ILE A 1 222 ? -24.388 -5.675 25.761 1.00 83.44 222 ILE A CA 1
ATOM 1712 C C . ILE A 1 222 ? -23.400 -6.535 24.960 1.00 83.44 222 ILE A C 1
ATOM 1714 O O . ILE A 1 222 ? -23.687 -6.944 23.833 1.00 83.44 222 ILE A O 1
ATOM 1718 N N . LEU A 1 223 ? -22.238 -6.816 25.548 1.00 88.06 223 LEU A N 1
ATOM 1719 C CA . LEU A 1 223 ? -21.188 -7.633 24.943 1.00 88.06 223 LEU A CA 1
ATOM 1720 C C . LEU A 1 223 ? -21.556 -9.132 24.987 1.00 88.06 223 LEU A C 1
ATOM 1722 O O . LEU A 1 223 ? -21.930 -9.631 26.054 1.00 88.06 223 LEU A O 1
ATOM 1726 N N . PRO A 1 224 ? -21.418 -9.882 23.874 1.00 88.94 224 PRO A N 1
ATOM 1727 C CA . PRO A 1 224 ? -21.592 -11.336 23.863 1.00 88.94 224 PRO A CA 1
ATOM 1728 C C . PRO A 1 224 ? -20.685 -12.048 24.879 1.00 88.94 224 PRO A C 1
ATOM 1730 O O . PRO A 1 224 ? -19.570 -11.598 25.131 1.00 88.94 224 PRO A O 1
ATOM 1733 N N . GLY A 1 225 ? -21.123 -13.193 25.422 1.00 87.56 225 GLY A N 1
ATOM 1734 C CA . GLY A 1 225 ? -20.332 -13.994 26.377 1.00 87.56 225 GLY A CA 1
ATOM 1735 C C . GLY A 1 225 ? -18.918 -14.295 25.873 1.00 87.56 225 GLY A C 1
ATOM 1736 O O . GLY A 1 225 ? -17.946 -13.899 26.505 1.00 87.56 225 GLY A O 1
ATOM 1737 N N . GLU A 1 226 ? -18.830 -14.830 24.655 1.00 88.94 226 GLU A N 1
ATOM 1738 C CA . GLU A 1 226 ? -17.584 -15.116 23.929 1.00 88.94 226 GLU A CA 1
ATOM 1739 C C . GLU A 1 226 ? -16.654 -13.897 23.740 1.00 88.94 226 GLU A C 1
ATOM 1741 O O . GLU A 1 226 ? -15.437 -14.055 23.734 1.00 88.94 226 GLU A O 1
ATOM 1746 N N . VAL A 1 227 ? -17.196 -12.674 23.654 1.00 91.06 227 VAL A N 1
ATOM 1747 C CA . VAL A 1 227 ? -16.397 -11.433 23.592 1.00 91.06 227 VAL A CA 1
ATOM 1748 C C . VAL A 1 227 ? -15.908 -11.024 24.985 1.00 91.06 227 VAL A C 1
ATOM 1750 O O . VAL A 1 227 ? -14.774 -10.574 25.123 1.00 91.06 227 VAL A O 1
ATOM 1753 N N . ARG A 1 228 ? -16.726 -11.199 26.032 1.00 91.88 228 ARG A N 1
ATOM 1754 C CA . ARG A 1 228 ? -16.340 -10.877 27.418 1.00 91.88 228 ARG A CA 1
ATOM 1755 C C . ARG A 1 228 ? -15.242 -11.807 27.927 1.00 91.88 228 ARG A C 1
ATOM 1757 O O . ARG A 1 228 ? -14.215 -11.319 28.378 1.00 91.88 228 ARG A O 1
ATOM 1764 N N . GLU A 1 229 ? -15.422 -13.115 27.763 1.00 89.38 229 GLU A N 1
ATOM 1765 C CA . GLU A 1 229 ? -14.444 -14.142 28.154 1.00 89.38 229 GLU A CA 1
ATOM 1766 C C . GLU A 1 229 ? -13.088 -13.925 27.456 1.00 89.38 229 GLU A C 1
ATOM 1768 O O . GLU A 1 229 ? -12.027 -14.060 28.068 1.00 89.38 229 GLU A O 1
ATOM 1773 N N . ALA A 1 230 ? -13.108 -13.522 26.180 1.00 88.50 230 ALA A N 1
ATOM 1774 C CA . ALA A 1 230 ? -11.899 -13.193 25.433 1.00 88.50 230 ALA A CA 1
ATOM 1775 C C . ALA A 1 230 ? -11.266 -11.849 25.856 1.00 88.50 230 ALA A C 1
ATOM 1777 O O . ALA A 1 230 ? -10.040 -11.754 25.877 1.00 88.50 230 ALA A O 1
ATOM 1778 N N . LEU A 1 231 ? -12.054 -10.838 26.250 1.00 90.81 231 LEU A N 1
ATOM 1779 C CA . LEU A 1 231 ? -11.537 -9.585 26.819 1.00 90.81 231 LEU A CA 1
ATOM 1780 C C . LEU A 1 231 ? -10.882 -9.801 28.191 1.00 90.81 231 LEU A C 1
ATOM 1782 O O . LEU A 1 231 ? -9.771 -9.322 28.397 1.00 90.81 231 LEU A O 1
ATOM 1786 N N . GLU A 1 232 ? -11.514 -10.547 29.100 1.00 89.81 232 GLU A N 1
ATOM 1787 C CA . GLU A 1 232 ? -10.948 -10.862 30.424 1.00 89.81 232 GLU A CA 1
ATOM 1788 C C . GLU A 1 232 ? -9.639 -11.663 30.296 1.00 89.81 232 GLU A C 1
ATOM 1790 O O . GLU A 1 232 ? -8.665 -11.381 30.993 1.00 89.81 232 GLU A O 1
ATOM 1795 N N . LYS A 1 233 ? -9.571 -12.605 29.342 1.00 85.75 233 LYS A N 1
ATOM 1796 C CA . LYS A 1 233 ? -8.366 -13.404 29.065 1.00 85.75 233 LYS A CA 1
ATOM 1797 C C . LYS A 1 233 ? -7.247 -12.615 28.368 1.00 85.75 233 LYS A C 1
ATOM 1799 O O . LYS A 1 233 ? -6.084 -12.769 28.730 1.00 85.75 233 LYS A O 1
ATOM 1804 N N . ASN A 1 234 ? -7.575 -11.836 27.333 1.00 85.69 234 ASN A N 1
ATOM 1805 C CA . ASN A 1 234 ? -6.594 -11.318 26.370 1.00 85.69 234 ASN A CA 1
ATOM 1806 C C . ASN A 1 234 ? -6.490 -9.781 26.329 1.00 85.69 234 ASN A C 1
ATOM 1808 O O . ASN A 1 234 ? -5.717 -9.279 25.519 1.00 85.69 234 ASN A O 1
ATOM 1812 N N . ARG A 1 235 ? -7.285 -9.017 27.094 1.00 89.38 235 ARG A N 1
ATOM 1813 C CA . ARG A 1 235 ? -7.392 -7.534 27.041 1.00 89.38 235 ARG A CA 1
ATOM 1814 C C . ARG A 1 235 ? -7.566 -6.924 25.634 1.00 89.38 235 ARG A C 1
ATOM 1816 O O . ARG A 1 235 ? -7.331 -5.738 25.434 1.00 89.38 235 ARG A O 1
ATOM 1823 N N . LEU A 1 236 ? -7.990 -7.727 24.665 1.00 92.06 236 LEU A N 1
ATOM 1824 C CA . LEU A 1 236 ? -8.253 -7.370 23.275 1.00 92.06 236 LEU A CA 1
ATOM 1825 C C . LEU A 1 236 ? -9.090 -8.501 22.668 1.00 92.06 236 LEU A C 1
ATOM 1827 O O . LEU A 1 236 ? -8.897 -9.672 22.998 1.00 92.06 236 LEU A O 1
ATOM 1831 N N . VAL A 1 237 ? -9.992 -8.162 21.754 1.00 93.56 237 VAL A N 1
ATOM 1832 C CA . VAL A 1 237 ? -10.641 -9.126 20.857 1.00 93.56 237 VAL A CA 1
ATOM 1833 C C . VAL A 1 237 ? -10.430 -8.678 19.425 1.00 93.56 237 VAL A C 1
ATOM 1835 O O . VAL A 1 237 ? -10.583 -7.495 19.134 1.00 93.56 237 VAL A O 1
ATOM 1838 N N . ILE A 1 238 ? -10.138 -9.639 18.550 1.00 92.56 238 ILE A N 1
ATOM 1839 C CA . ILE A 1 238 ? -10.139 -9.494 17.095 1.00 92.56 238 ILE A CA 1
ATOM 1840 C C . ILE A 1 238 ? -11.206 -10.466 16.570 1.00 92.56 238 ILE A C 1
ATOM 1842 O O . ILE A 1 238 ? -11.202 -11.643 16.934 1.00 92.56 238 ILE A O 1
ATOM 1846 N N . GLN A 1 239 ? -12.160 -9.975 15.782 1.00 93.62 239 GLN A N 1
ATOM 1847 C CA . GLN A 1 239 ? -13.315 -10.736 15.302 1.00 93.62 239 GLN A CA 1
ATOM 1848 C C . GLN A 1 239 ? -13.458 -10.615 13.780 1.00 93.62 239 GLN A C 1
ATOM 1850 O O . GLN A 1 239 ? -13.359 -9.520 13.228 1.00 93.62 239 GLN A O 1
ATOM 1855 N N . GLU A 1 240 ? -13.753 -11.730 13.114 1.00 92.00 240 GLU A N 1
ATOM 1856 C CA . GLU A 1 240 ? -14.113 -11.755 11.695 1.00 92.00 240 GLU A CA 1
ATOM 1857 C C . GLU A 1 240 ? -15.376 -10.921 11.408 1.00 92.00 240 GLU A C 1
ATOM 1859 O O . GLU A 1 240 ? -16.308 -10.856 12.214 1.00 92.00 240 GLU A O 1
ATOM 1864 N N . VAL A 1 241 ? -15.431 -10.303 10.228 1.00 90.81 241 VAL A N 1
ATOM 1865 C CA . VAL A 1 241 ? -16.582 -9.520 9.761 1.00 90.81 241 VAL A CA 1
ATOM 1866 C C . VAL A 1 241 ? -17.015 -10.038 8.395 1.00 90.81 241 VAL A C 1
ATOM 1868 O O . VAL A 1 241 ? -16.194 -10.382 7.550 1.00 90.81 241 VAL A O 1
ATOM 1871 N N . THR A 1 242 ? -18.322 -10.093 8.165 1.00 88.88 242 THR A N 1
ATOM 1872 C CA . THR A 1 242 ? -18.909 -10.485 6.881 1.00 88.88 242 THR A CA 1
ATOM 1873 C C . THR A 1 242 ? -19.397 -9.273 6.095 1.00 88.88 242 THR A C 1
ATOM 1875 O O . THR A 1 242 ? -19.936 -8.321 6.662 1.00 88.88 242 THR A O 1
ATOM 1878 N N . LYS A 1 243 ? -19.349 -9.362 4.758 1.00 86.12 243 LYS A N 1
ATOM 1879 C CA . LYS A 1 243 ? -19.899 -8.369 3.807 1.00 86.12 243 LYS A CA 1
ATOM 1880 C C . LYS A 1 243 ? -21.375 -7.982 4.024 1.00 86.12 243 LYS A C 1
ATOM 1882 O O . LYS A 1 243 ? -21.876 -7.065 3.385 1.00 86.12 243 LYS A O 1
ATOM 1887 N N . ASN A 1 244 ? -22.093 -8.725 4.870 1.00 84.94 244 ASN A N 1
ATOM 1888 C CA . ASN A 1 244 ? -23.506 -8.522 5.182 1.00 84.94 244 ASN A CA 1
ATOM 1889 C C . ASN A 1 244 ? -23.729 -7.593 6.395 1.00 84.94 244 ASN A C 1
ATOM 1891 O O . ASN A 1 244 ? -24.866 -7.198 6.651 1.00 84.94 244 ASN A O 1
ATOM 1895 N N . GLU A 1 245 ? -22.678 -7.255 7.153 1.00 84.81 245 GLU A N 1
ATOM 1896 C CA . GLU A 1 245 ? -22.759 -6.420 8.366 1.00 84.81 245 GLU A CA 1
ATOM 1897 C C . GLU A 1 245 ? -22.697 -4.905 8.084 1.00 84.81 245 GLU A C 1
ATOM 1899 O O . GLU A 1 245 ? -23.055 -4.102 8.947 1.00 84.81 245 GLU A O 1
ATOM 1904 N N . TYR A 1 246 ? -22.296 -4.515 6.872 1.00 85.94 246 TYR A N 1
ATOM 1905 C CA . TYR A 1 246 ? -22.151 -3.136 6.388 1.00 85.94 246 TYR A CA 1
ATOM 1906 C C . TYR A 1 246 ? -22.689 -3.024 4.949 1.00 85.94 246 TYR A C 1
ATOM 1908 O O . TYR A 1 246 ? -23.270 -3.969 4.412 1.00 85.94 246 TYR A O 1
ATOM 1916 N N . ARG A 1 247 ? -22.571 -1.844 4.325 1.00 82.62 247 ARG A N 1
ATOM 1917 C CA . ARG A 1 247 ? -22.908 -1.620 2.906 1.00 82.62 247 ARG A CA 1
ATOM 1918 C C . ARG A 1 247 ? -21.970 -0.591 2.291 1.00 82.62 247 ARG A C 1
ATOM 1920 O O . ARG A 1 247 ? -21.727 0.431 2.923 1.00 82.62 247 ARG A O 1
ATOM 1927 N N . LEU A 1 248 ? -21.542 -0.839 1.059 1.00 81.12 248 LEU A N 1
ATOM 1928 C CA . LEU A 1 248 ? -20.758 0.090 0.244 1.00 81.12 248 LEU A CA 1
ATOM 1929 C C . LEU A 1 248 ? -21.684 0.981 -0.607 1.00 81.12 248 LEU A C 1
ATOM 1931 O O . LEU A 1 248 ? -22.758 0.539 -1.029 1.00 81.12 248 LEU A O 1
ATOM 1935 N N . SER A 1 249 ? -21.286 2.230 -0.846 1.00 76.25 249 SER A N 1
ATOM 1936 C CA . SER A 1 249 ? -21.966 3.213 -1.714 1.00 76.25 249 SER A CA 1
ATOM 1937 C C . SER A 1 249 ? -21.035 4.401 -1.997 1.00 76.25 249 SER A C 1
ATOM 1939 O O . SER A 1 249 ? -19.941 4.456 -1.454 1.00 76.25 249 SER A O 1
ATOM 1941 N N . ALA A 1 250 ? -21.451 5.397 -2.789 1.00 67.56 250 ALA A N 1
ATOM 1942 C CA . ALA A 1 250 ? -20.658 6.628 -2.941 1.00 67.56 250 ALA A CA 1
ATOM 1943 C C . ALA A 1 250 ? -20.426 7.354 -1.593 1.00 67.56 250 ALA A C 1
ATOM 1945 O O . ALA A 1 250 ? -19.350 7.890 -1.358 1.00 67.56 250 ALA A O 1
ATOM 1946 N N . ASP A 1 251 ? -21.396 7.294 -0.673 1.00 68.75 251 ASP A N 1
ATOM 1947 C CA . ASP A 1 251 ? -21.260 7.820 0.696 1.00 68.75 251 ASP A CA 1
ATOM 1948 C C . ASP A 1 251 ? -20.466 6.882 1.635 1.00 68.75 251 ASP A C 1
ATOM 1950 O O . ASP A 1 251 ? -20.215 7.237 2.781 1.00 68.75 251 ASP A O 1
ATOM 1954 N N . LYS A 1 252 ? -20.130 5.664 1.179 1.00 78.25 252 LYS A N 1
ATOM 1955 C CA . LYS A 1 252 ? -19.425 4.578 1.894 1.00 78.25 252 LYS A CA 1
ATOM 1956 C C . LYS A 1 252 ? -18.452 3.850 0.935 1.00 78.25 252 LYS A C 1
ATOM 1958 O O . LYS A 1 252 ? -18.707 2.696 0.582 1.00 78.25 252 LYS A O 1
ATOM 1963 N N . PRO A 1 253 ? -17.398 4.533 0.451 1.00 79.12 253 PRO A N 1
ATOM 1964 C CA . PRO A 1 253 ? -16.585 4.122 -0.700 1.00 79.12 253 PRO A CA 1
ATOM 1965 C C . PRO A 1 253 ? -15.484 3.077 -0.429 1.00 79.12 253 PRO A C 1
ATOM 1967 O O . PRO A 1 253 ? -14.675 2.833 -1.321 1.00 79.12 253 PRO A O 1
ATOM 1970 N N . ASP A 1 254 ? -15.431 2.490 0.768 1.00 91.44 254 ASP A N 1
ATOM 1971 C CA . ASP A 1 254 ? -14.479 1.440 1.172 1.00 91.44 254 ASP A CA 1
ATOM 1972 C C . ASP A 1 254 ? -15.045 0.633 2.363 1.00 91.44 254 ASP A C 1
ATOM 1974 O O . ASP A 1 254 ? -15.910 1.132 3.090 1.00 91.44 254 ASP A O 1
ATOM 1978 N N . ASP A 1 255 ? -14.579 -0.602 2.577 1.00 91.25 255 ASP A N 1
ATOM 1979 C CA . ASP A 1 255 ? -15.032 -1.492 3.654 1.00 91.25 255 ASP A CA 1
ATOM 1980 C C . ASP A 1 255 ? -14.665 -0.990 5.058 1.00 91.25 255 ASP A C 1
ATOM 1982 O O . ASP A 1 255 ? -15.539 -0.968 5.928 1.00 91.25 255 ASP A O 1
ATOM 1986 N N . LEU A 1 256 ? -13.411 -0.582 5.300 1.00 92.69 256 LEU A N 1
ATOM 1987 C CA . LEU A 1 256 ? -12.951 -0.114 6.616 1.00 92.69 256 LEU A CA 1
ATOM 1988 C C . LEU A 1 256 ? -13.620 1.219 6.962 1.00 92.69 256 LEU A C 1
ATOM 1990 O O . LEU A 1 256 ? -14.160 1.370 8.061 1.00 92.69 256 LEU A O 1
ATOM 1994 N N . ILE A 1 257 ? -13.680 2.125 5.979 1.00 89.00 257 ILE A N 1
ATOM 1995 C CA . ILE A 1 257 ? -14.470 3.364 6.017 1.00 89.00 257 ILE A CA 1
ATOM 1996 C C . ILE A 1 257 ? -15.922 3.049 6.412 1.00 89.00 257 ILE A C 1
ATOM 1998 O O . ILE A 1 257 ? -16.439 3.527 7.427 1.00 89.00 257 ILE A O 1
ATOM 2002 N N . ALA A 1 258 ? -16.600 2.187 5.647 1.00 86.19 258 ALA A N 1
ATOM 2003 C CA . ALA A 1 258 ? -18.008 1.880 5.865 1.00 86.19 258 ALA A CA 1
ATOM 2004 C C . ALA A 1 258 ? -18.268 1.217 7.226 1.00 86.19 258 ALA A C 1
ATOM 2006 O O . ALA A 1 258 ? -19.299 1.503 7.847 1.00 86.19 258 ALA A O 1
ATOM 2007 N N . LEU A 1 259 ? -17.358 0.367 7.696 1.00 90.00 259 LEU A N 1
ATOM 2008 C CA . LEU A 1 259 ? -17.440 -0.300 8.990 1.00 90.00 259 LEU A CA 1
ATOM 2009 C C . LEU A 1 259 ? -17.306 0.685 10.154 1.00 90.00 259 LEU A C 1
ATOM 2011 O O . LEU A 1 259 ? -18.168 0.691 11.037 1.00 90.00 259 LEU A O 1
ATOM 2015 N N . TYR A 1 260 ? -16.317 1.580 10.115 1.00 89.56 260 TYR A N 1
ATOM 2016 C CA . TYR A 1 260 ? -16.195 2.662 11.091 1.00 89.56 260 TYR A CA 1
ATOM 2017 C C . TYR A 1 260 ? -17.431 3.590 11.068 1.00 89.56 260 TYR A C 1
ATOM 2019 O O . TYR A 1 260 ? -17.971 3.916 12.129 1.00 89.56 260 TYR A O 1
ATOM 2027 N N . MET A 1 261 ? -17.984 3.925 9.890 1.00 83.00 261 MET A N 1
ATOM 2028 C CA . MET A 1 261 ? -19.206 4.749 9.775 1.00 83.00 261 MET A CA 1
ATOM 2029 C C . MET A 1 261 ? -20.411 4.085 10.449 1.00 83.00 261 MET A C 1
ATOM 2031 O O . MET A 1 261 ? -21.289 4.760 10.994 1.00 83.00 261 MET A O 1
ATOM 2035 N N . ASP A 1 262 ? -20.478 2.753 10.411 1.00 80.31 262 ASP A N 1
ATOM 2036 C CA . ASP A 1 262 ? -21.579 1.988 10.996 1.00 80.31 262 ASP A CA 1
ATOM 2037 C C . ASP A 1 262 ? -21.455 1.788 12.521 1.00 80.31 262 ASP A C 1
ATOM 2039 O O . ASP A 1 262 ? -22.437 1.380 13.155 1.00 80.31 262 ASP A O 1
ATOM 2043 N N . LEU A 1 263 ? -20.337 2.196 13.141 1.00 77.25 263 LEU A N 1
ATOM 2044 C CA . LEU A 1 263 ? -20.261 2.441 14.591 1.00 77.25 263 LEU A CA 1
ATOM 2045 C C . LEU A 1 263 ? -20.997 3.730 14.987 1.00 77.25 263 LEU A C 1
ATOM 2047 O O . LEU A 1 263 ? -21.679 3.756 16.013 1.00 77.25 263 LEU A O 1
ATOM 2051 N N . TYR A 1 264 ? -20.889 4.791 14.180 1.00 64.88 264 TYR A N 1
ATOM 2052 C CA . TYR A 1 264 ? -21.463 6.104 14.501 1.00 64.88 264 TYR A CA 1
ATOM 2053 C C . TYR A 1 264 ? -22.953 6.237 14.141 1.00 64.88 264 TYR A C 1
ATOM 2055 O O . TYR A 1 264 ? -23.665 7.061 14.723 1.00 64.88 264 TYR A O 1
ATOM 2063 N N . LYS A 1 265 ? -23.441 5.406 13.206 1.00 57.78 265 LYS A N 1
ATOM 2064 C CA . LYS A 1 265 ? -24.778 5.505 12.596 1.00 57.78 265 LYS A CA 1
ATOM 2065 C C . LYS A 1 265 ? -25.922 5.761 13.586 1.00 57.78 265 LYS A C 1
ATOM 2067 O O . LYS A 1 265 ? -26.148 5.001 14.530 1.00 57.78 265 LYS A O 1
ATOM 2072 N N . THR A 1 266 ? -26.718 6.778 13.265 1.00 39.34 266 THR A N 1
ATOM 2073 C CA . THR A 1 266 ? -28.072 6.985 13.786 1.00 39.34 266 THR A CA 1
ATOM 2074 C C . THR A 1 266 ? -29.076 6.077 13.071 1.00 39.34 266 THR A C 1
ATOM 2076 O O . THR A 1 266 ? -28.876 5.688 11.915 1.00 39.34 266 THR A O 1
ATOM 2079 N N . SER A 1 267 ? -30.191 5.734 13.727 1.00 36.59 267 SER A N 1
ATOM 2080 C CA . SER A 1 267 ? -31.290 5.052 13.031 1.00 36.59 267 SER A CA 1
ATOM 2081 C C . SER A 1 267 ? -32.060 6.045 12.146 1.00 36.59 267 SER A C 1
ATOM 2083 O O . SER A 1 267 ? -32.504 7.095 12.604 1.00 36.59 267 SER A O 1
ATOM 2085 N N . TYR A 1 268 ? -32.258 5.712 10.869 1.00 35.72 268 TYR A N 1
ATOM 2086 C CA . TYR A 1 268 ? -32.874 6.607 9.872 1.00 35.72 268 TYR A CA 1
ATOM 2087 C C . TYR A 1 268 ? -34.418 6.692 9.985 1.00 35.72 268 TYR A C 1
ATOM 2089 O O . TYR A 1 268 ? -35.093 7.094 9.041 1.00 35.72 268 TYR A O 1
ATOM 2097 N N . SER A 1 269 ? -35.014 6.220 11.090 1.00 28.52 269 SER A N 1
ATOM 2098 C CA . SER A 1 269 ? -36.427 5.799 11.127 1.00 28.52 269 SER A CA 1
ATOM 2099 C C . SER A 1 269 ? -37.409 6.782 11.779 1.00 28.52 269 SER A C 1
ATOM 2101 O O . SER A 1 269 ? -38.614 6.653 11.555 1.00 28.52 269 SER A O 1
ATOM 2103 N N . SER A 1 270 ? -36.951 7.790 12.535 1.00 31.25 270 SER A N 1
ATOM 2104 C CA . SER A 1 270 ? -37.828 8.879 12.996 1.00 31.25 270 SER A CA 1
ATOM 2105 C C . SER A 1 270 ? -37.089 10.199 13.234 1.00 31.25 270 SER A C 1
ATOM 2107 O O . SER A 1 270 ? -35.990 10.220 13.778 1.00 31.25 270 SER A O 1
ATOM 2109 N N . TYR A 1 271 ? -37.752 11.319 12.925 1.00 35.75 271 TYR A N 1
ATOM 2110 C CA . TYR A 1 271 ? -37.295 12.692 13.216 1.00 35.75 271 TYR A CA 1
ATOM 2111 C C . TYR A 1 271 ? -37.204 13.030 14.723 1.00 35.75 271 TYR A C 1
ATOM 2113 O O . TYR A 1 271 ? -36.934 14.174 15.085 1.00 35.75 271 TYR A O 1
ATOM 2121 N N . SER A 1 272 ? -37.475 12.064 15.603 1.00 36.41 272 SER A N 1
ATOM 2122 C CA . SER A 1 272 ? -37.592 12.245 17.052 1.00 36.41 272 SER A CA 1
ATOM 2123 C C . SER A 1 272 ? -36.602 11.426 17.875 1.00 36.41 272 SER A C 1
ATOM 2125 O O . SER A 1 272 ? -36.441 11.733 19.053 1.00 36.41 272 SER A O 1
ATOM 2127 N N . ASP A 1 273 ? -35.953 10.403 17.305 1.00 40.62 273 ASP A N 1
ATOM 2128 C CA . ASP A 1 273 ? -35.101 9.499 18.082 1.00 40.62 273 ASP A CA 1
ATOM 2129 C C . ASP A 1 273 ? -33.657 9.453 17.578 1.00 40.62 273 ASP A C 1
ATOM 2131 O O . ASP A 1 273 ? -33.291 8.680 16.693 1.00 40.62 273 ASP A O 1
ATOM 2135 N N . ASN A 1 274 ? -32.823 10.300 18.182 1.00 41.88 274 ASN A N 1
ATOM 2136 C CA . ASN A 1 274 ? -31.415 10.450 17.836 1.00 41.88 274 ASN A CA 1
ATOM 2137 C C . ASN A 1 274 ? -30.551 9.364 18.516 1.00 41.88 274 ASN A C 1
ATOM 2139 O O . ASN A 1 274 ? -29.692 9.641 19.360 1.00 41.88 274 ASN A O 1
ATOM 2143 N N . THR A 1 275 ? -30.835 8.104 18.178 1.00 43.78 275 THR A N 1
ATOM 2144 C CA . THR A 1 275 ? -30.092 6.904 18.589 1.00 43.78 275 THR A CA 1
ATOM 2145 C C . THR A 1 275 ? -28.770 6.780 17.838 1.00 43.78 275 THR A C 1
ATOM 2147 O O . THR A 1 275 ? -28.590 5.892 17.009 1.00 43.78 275 THR A O 1
ATOM 2150 N N . TYR A 1 276 ? -27.799 7.636 18.170 1.00 51.97 276 TYR A N 1
ATOM 2151 C CA . TYR A 1 276 ? -26.397 7.235 18.025 1.00 51.97 276 TYR A CA 1
ATOM 2152 C C . TYR A 1 276 ? -26.191 5.948 18.828 1.00 51.97 276 TYR A C 1
ATOM 2154 O O . TYR A 1 276 ? -26.635 5.867 19.977 1.00 51.97 276 TYR A O 1
ATOM 2162 N N . ARG A 1 277 ? -25.454 4.974 18.287 1.00 53.12 277 ARG A N 1
ATOM 2163 C CA . ARG A 1 277 ? -25.090 3.759 19.041 1.00 53.12 277 ARG A CA 1
ATOM 2164 C C . ARG A 1 277 ? -24.229 4.054 20.289 1.00 53.12 277 ARG A C 1
ATOM 2166 O O . ARG A 1 277 ? -24.125 3.194 21.162 1.00 53.12 277 ARG A O 1
ATOM 2173 N N . ARG A 1 278 ? -23.649 5.268 20.378 1.00 66.62 278 ARG A N 1
ATOM 2174 C CA . ARG A 1 278 ? -22.775 5.794 21.458 1.00 66.62 278 ARG A CA 1
ATOM 2175 C C . ARG A 1 278 ? -21.645 4.843 21.866 1.00 66.62 278 ARG A C 1
ATOM 2177 O O . ARG A 1 278 ? -21.191 4.843 23.005 1.00 66.62 278 ARG A O 1
ATOM 2184 N N . ILE A 1 279 ? -21.192 4.042 20.910 1.00 80.12 279 ILE A N 1
ATOM 2185 C CA . ILE A 1 279 ? -19.995 3.215 21.017 1.00 80.12 279 ILE A CA 1
ATOM 2186 C C . ILE A 1 279 ? -18.794 4.156 21.207 1.00 80.12 279 ILE A C 1
ATOM 2188 O O . ILE A 1 279 ? -18.658 5.098 20.418 1.00 80.12 279 ILE A O 1
ATOM 2192 N N . PRO A 1 280 ? -17.911 3.928 22.197 1.00 87.69 280 PRO A N 1
ATOM 2193 C CA . PRO A 1 280 ? -16.618 4.592 22.221 1.00 87.69 280 PRO A CA 1
ATOM 2194 C C . PRO A 1 280 ? -15.814 4.077 21.021 1.00 87.69 280 PRO A C 1
ATOM 2196 O O . PRO A 1 280 ? -15.386 2.928 20.991 1.00 87.69 280 PRO A O 1
ATOM 2199 N N . VAL A 1 281 ? -15.687 4.892 19.980 1.00 90.31 281 VAL A N 1
ATOM 2200 C CA . VAL A 1 281 ? -14.824 4.597 18.825 1.00 90.31 281 VAL A CA 1
ATOM 2201 C C . VAL A 1 281 ? -13.347 4.672 19.235 1.00 90.31 281 VAL A C 1
ATOM 2203 O O . VAL A 1 281 ? -12.946 5.645 19.877 1.00 90.31 281 VAL A O 1
ATOM 2206 N N . PHE A 1 282 ? -12.564 3.665 18.841 1.00 93.94 282 PHE A N 1
ATOM 2207 C CA . PHE A 1 282 ? -11.099 3.646 18.875 1.00 93.94 282 PHE A CA 1
ATOM 2208 C C . PHE A 1 282 ? -10.577 3.763 17.440 1.00 93.94 282 PHE A C 1
ATOM 2210 O O . PHE A 1 282 ? -10.795 2.857 16.631 1.00 93.94 282 PHE A O 1
ATOM 2217 N N . ILE A 1 283 ? -9.912 4.866 17.112 1.00 94.56 283 ILE A N 1
ATOM 2218 C CA . ILE A 1 283 ? -9.324 5.095 15.788 1.00 94.56 283 ILE A CA 1
ATOM 2219 C C . ILE A 1 283 ? -7.931 4.479 15.762 1.00 94.56 283 ILE A C 1
ATOM 2221 O O . ILE A 1 283 ? -7.032 4.921 16.476 1.00 94.56 283 ILE A O 1
ATOM 2225 N N . THR A 1 284 ? -7.770 3.428 14.964 1.00 96.19 284 THR A N 1
ATOM 2226 C CA . THR A 1 284 ? -6.506 2.713 14.800 1.00 96.19 284 THR A CA 1
ATOM 2227 C C . THR A 1 284 ? -5.507 3.509 13.963 1.00 96.19 284 THR A C 1
ATOM 2229 O O . THR A 1 284 ? -5.892 4.364 13.163 1.00 96.19 284 THR A O 1
ATOM 2232 N N . THR A 1 285 ? -4.214 3.192 14.101 1.00 96.12 285 THR A N 1
ATOM 2233 C CA . THR A 1 285 ? -3.238 3.595 13.075 1.00 96.12 285 THR A CA 1
ATOM 2234 C C . THR A 1 285 ? -3.606 2.988 11.742 1.00 96.12 285 THR A C 1
ATOM 2236 O O . THR A 1 285 ? -3.432 3.678 10.750 1.00 96.12 285 THR A O 1
ATOM 2239 N N . ASP A 1 286 ? -4.178 1.772 11.734 1.00 96.50 286 ASP A N 1
ATOM 2240 C CA . ASP A 1 286 ? -4.781 1.148 10.564 1.00 96.50 286 ASP A CA 1
ATOM 2241 C C . ASP A 1 286 ? -5.606 2.194 9.826 1.00 96.50 286 ASP A C 1
ATOM 2243 O O . ASP A 1 286 ? -5.125 2.596 8.797 1.00 96.50 286 ASP A O 1
ATOM 2247 N N . LEU A 1 287 ? -6.686 2.791 10.348 1.00 95.25 287 LEU A N 1
ATOM 2248 C CA . LEU A 1 287 ? -7.533 3.724 9.568 1.00 95.25 287 LEU A CA 1
ATOM 2249 C C . LEU A 1 287 ? -6.818 4.935 8.898 1.00 95.25 287 LEU A C 1
ATOM 2251 O O . LEU A 1 287 ? -7.319 5.460 7.909 1.00 95.25 287 LEU A O 1
ATOM 2255 N N . ALA A 1 288 ? -5.648 5.376 9.369 1.00 93.88 288 ALA A N 1
ATOM 2256 C CA . ALA A 1 288 ? -4.855 6.437 8.720 1.00 93.88 288 ALA A CA 1
ATOM 2257 C C . ALA A 1 288 ? -3.589 5.937 7.998 1.00 93.88 288 ALA A C 1
ATOM 2259 O O . ALA A 1 288 ? -2.955 6.707 7.271 1.00 93.88 288 ALA A O 1
ATOM 2260 N N . ALA A 1 289 ? -3.241 4.658 8.179 1.00 94.81 289 ALA A N 1
ATOM 2261 C CA . ALA A 1 289 ? -2.254 3.896 7.418 1.00 94.81 289 ALA A CA 1
ATOM 2262 C C . ALA A 1 289 ? -2.889 3.249 6.178 1.00 94.81 289 ALA A C 1
ATOM 2264 O O . ALA A 1 289 ? -2.353 3.402 5.076 1.00 94.81 289 ALA A O 1
ATOM 2265 N N . HIS A 1 290 ? -4.110 2.725 6.373 1.00 94.12 290 HIS A N 1
ATOM 2266 C CA . HIS A 1 290 ? -5.363 3.252 5.805 1.00 94.12 290 HIS A CA 1
ATOM 2267 C C . HIS A 1 290 ? -5.324 4.785 5.521 1.00 94.12 290 HIS A C 1
ATOM 2269 O O . HIS A 1 290 ? -4.265 5.364 5.369 1.00 94.12 290 HIS A O 1
ATOM 2275 N N . GLY A 1 291 ? -6.396 5.444 5.119 1.00 91.94 291 GLY A N 1
ATOM 2276 C CA . GLY A 1 291 ? -6.410 6.741 4.409 1.00 91.94 291 GLY A CA 1
ATOM 2277 C C . GLY A 1 291 ? -5.515 6.954 3.164 1.00 91.94 291 GLY A C 1
ATOM 2278 O O . GLY A 1 291 ? -5.978 7.030 2.024 1.00 91.94 291 GLY A O 1
ATOM 2279 N N . GLN A 1 292 ? -4.221 7.121 3.421 1.00 94.38 292 GLN A N 1
ATOM 2280 C CA . GLN A 1 292 ? -3.136 7.598 2.574 1.00 94.38 292 GLN A CA 1
ATOM 2281 C C . GLN A 1 292 ? -3.020 6.962 1.176 1.00 94.38 292 GLN A C 1
ATOM 2283 O O . GLN A 1 292 ? -2.743 7.687 0.222 1.00 94.38 292 GLN A O 1
ATOM 2288 N N . HIS A 1 293 ? -3.193 5.649 1.008 1.00 92.00 293 HIS A N 1
ATOM 2289 C CA . HIS A 1 293 ? -3.028 5.010 -0.312 1.00 92.00 293 HIS A CA 1
ATOM 2290 C C . HIS A 1 293 ? -4.234 5.084 -1.225 1.00 92.00 293 HIS A C 1
ATOM 2292 O O . HIS A 1 293 ? -3.990 5.236 -2.404 1.00 92.00 293 HIS A O 1
ATOM 2298 N N . ILE A 1 294 ? -5.496 5.096 -0.779 1.00 89.81 294 ILE A N 1
ATOM 2299 C CA . ILE A 1 294 ? -6.567 5.312 -1.775 1.00 89.81 294 ILE A CA 1
ATOM 2300 C C . ILE A 1 294 ? -6.405 6.717 -2.391 1.00 89.81 294 ILE A C 1
ATOM 2302 O O . ILE A 1 294 ? -6.741 6.933 -3.553 1.00 89.81 294 ILE A O 1
ATOM 2306 N N . LEU A 1 295 ? -5.792 7.662 -1.661 1.00 90.56 295 LEU A N 1
ATOM 2307 C CA . LEU A 1 295 ? -5.284 8.903 -2.249 1.00 90.56 295 LEU A CA 1
ATOM 2308 C C . LEU A 1 295 ? -4.088 8.662 -3.191 1.00 90.56 295 LEU A C 1
ATOM 2310 O O . LEU A 1 295 ? -4.123 9.147 -4.317 1.00 90.56 295 LEU A O 1
ATOM 2314 N N . PHE A 1 296 ? -3.046 7.929 -2.778 1.00 91.75 296 PHE A N 1
ATOM 2315 C CA . PHE A 1 296 ? -1.858 7.675 -3.611 1.00 91.75 296 PHE A CA 1
ATOM 2316 C C . PHE A 1 296 ? -2.134 6.827 -4.872 1.00 91.75 296 PHE A C 1
ATOM 2318 O O . PHE A 1 296 ? -1.770 7.274 -5.951 1.00 91.75 296 PHE A O 1
ATOM 2325 N N . ASP A 1 297 ? -2.827 5.689 -4.771 1.00 87.56 297 ASP A N 1
ATOM 2326 C CA . ASP A 1 297 ? -3.381 4.848 -5.849 1.00 87.56 297 ASP A CA 1
ATOM 2327 C C . ASP A 1 297 ? -4.016 5.713 -6.949 1.00 87.56 297 ASP A C 1
ATOM 2329 O O . ASP A 1 297 ? -3.614 5.680 -8.114 1.00 87.56 297 ASP A O 1
ATOM 2333 N N . ARG A 1 298 ? -4.969 6.566 -6.555 1.00 87.94 298 ARG A N 1
ATOM 2334 C CA . ARG A 1 298 ? -5.705 7.466 -7.455 1.00 87.94 298 ARG A CA 1
ATOM 2335 C C . ARG A 1 298 ? -4.828 8.582 -8.023 1.00 87.94 298 ARG A C 1
ATOM 2337 O O . ARG A 1 298 ? -4.949 8.921 -9.200 1.00 87.94 298 ARG A O 1
ATOM 2344 N N . ILE A 1 299 ? -3.915 9.146 -7.228 1.00 91.25 299 ILE A N 1
ATOM 2345 C CA . ILE A 1 299 ? -2.905 10.090 -7.731 1.00 91.25 299 ILE A CA 1
ATOM 2346 C C . ILE A 1 299 ? -2.056 9.412 -8.812 1.00 91.25 299 ILE A C 1
ATOM 2348 O O . ILE A 1 299 ? -1.904 9.980 -9.889 1.00 91.25 299 ILE A O 1
ATOM 2352 N N . MET A 1 300 ? -1.560 8.196 -8.571 1.00 90.88 300 MET A N 1
ATOM 2353 C CA . MET A 1 300 ? -0.747 7.453 -9.532 1.00 90.88 300 MET A CA 1
ATOM 2354 C C . MET A 1 300 ? -1.518 7.182 -10.826 1.00 90.88 300 MET A C 1
ATOM 2356 O O . MET A 1 300 ? -1.021 7.564 -11.879 1.00 90.88 300 MET A O 1
ATOM 2360 N N . GLN A 1 301 ? -2.761 6.692 -10.769 1.00 89.25 301 GLN A N 1
ATOM 2361 C CA . GLN A 1 301 ? -3.604 6.508 -11.965 1.00 89.25 301 GLN A CA 1
ATOM 2362 C C . GLN A 1 301 ? -3.734 7.779 -12.815 1.00 89.25 301 GLN A C 1
ATOM 2364 O O . GLN A 1 301 ? -3.532 7.740 -14.029 1.00 89.25 301 GLN A O 1
ATOM 2369 N N . ALA A 1 302 ? -4.035 8.921 -12.190 1.00 89.38 302 ALA A N 1
ATOM 2370 C CA . ALA A 1 302 ? -4.157 10.188 -12.911 1.00 89.38 302 ALA A CA 1
ATOM 2371 C C . ALA A 1 302 ? -2.814 10.650 -13.509 1.00 89.38 302 ALA A C 1
ATOM 2373 O O . ALA A 1 302 ? -2.772 11.156 -14.632 1.00 89.38 302 ALA A O 1
ATOM 2374 N N . LEU A 1 303 ? -1.699 10.444 -12.800 1.00 92.00 303 LEU A N 1
ATOM 2375 C CA . LEU A 1 303 ? -0.365 10.741 -13.327 1.00 92.00 303 LEU A CA 1
ATOM 2376 C C . LEU A 1 303 ? 0.011 9.822 -14.488 1.00 92.00 303 LEU A C 1
ATOM 2378 O O . LEU A 1 303 ? 0.572 10.284 -15.475 1.00 92.00 303 LEU A O 1
ATOM 2382 N N . GLU A 1 304 ? -0.303 8.539 -14.417 1.00 94.06 304 GLU A N 1
ATOM 2383 C CA . GLU A 1 304 ? -0.006 7.580 -15.474 1.00 94.06 304 GLU A CA 1
ATOM 2384 C C . GLU A 1 304 ? -0.799 7.874 -16.744 1.00 94.06 304 GLU A C 1
ATOM 2386 O O . GLU A 1 304 ? -0.213 7.985 -17.826 1.00 94.06 304 GLU A O 1
ATOM 2391 N N . GLU A 1 305 ? -2.105 8.091 -16.603 1.00 92.00 305 GLU A N 1
ATOM 2392 C CA . GLU A 1 305 ? -3.014 8.343 -17.714 1.00 92.00 305 GLU A CA 1
ATOM 2393 C C . GLU A 1 305 ? -2.805 9.722 -18.362 1.00 92.00 305 GLU A C 1
ATOM 2395 O O . GLU A 1 305 ? -2.629 9.805 -19.582 1.00 92.00 305 GLU A O 1
ATOM 2400 N N . ASP A 1 306 ? -2.777 10.800 -17.568 1.00 90.06 306 ASP A N 1
ATOM 2401 C CA . ASP A 1 306 ? -2.791 12.178 -18.082 1.00 90.06 306 ASP A CA 1
ATOM 2402 C C . ASP A 1 306 ? -1.403 12.849 -18.114 1.00 90.06 306 ASP A C 1
ATOM 2404 O O . ASP A 1 306 ? -1.186 13.780 -18.900 1.00 90.06 306 ASP A O 1
ATOM 2408 N N . PHE A 1 307 ? -0.421 12.386 -17.324 1.00 93.19 307 PHE A N 1
ATOM 2409 C CA . PHE A 1 307 ? 0.937 12.957 -17.316 1.00 93.19 307 PHE A CA 1
ATOM 2410 C C . PHE A 1 307 ? 1.972 12.080 -18.044 1.00 93.19 307 PHE A C 1
ATOM 2412 O O . PHE A 1 307 ? 2.666 12.587 -18.938 1.00 93.19 307 PHE A O 1
ATOM 2419 N N . PHE A 1 308 ? 2.097 10.795 -17.704 1.00 95.38 308 PHE A N 1
ATOM 2420 C CA . PHE A 1 308 ? 3.152 9.916 -18.212 1.00 95.38 308 PHE A CA 1
ATOM 2421 C C . PHE A 1 308 ? 2.843 9.368 -19.613 1.00 95.38 308 PHE A C 1
ATOM 2423 O O . PHE A 1 308 ? 3.690 9.527 -20.492 1.00 95.38 308 PHE A O 1
ATOM 2430 N N . VAL A 1 309 ? 1.659 8.803 -19.890 1.00 95.69 309 VAL A N 1
ATOM 2431 C CA . VAL A 1 309 ? 1.319 8.253 -21.226 1.00 95.69 309 VAL A CA 1
ATOM 2432 C C . VAL A 1 309 ? 1.512 9.262 -22.373 1.00 95.69 309 VAL A C 1
ATOM 2434 O O . VAL A 1 309 ? 2.154 8.896 -23.366 1.00 95.69 309 VAL A O 1
ATOM 2437 N N . PRO A 1 310 ? 1.048 10.528 -22.292 1.00 94.88 310 PRO A N 1
ATOM 2438 C CA . PRO A 1 310 ? 1.247 11.498 -23.372 1.00 94.88 310 PRO A CA 1
ATOM 2439 C C . PRO A 1 310 ? 2.725 11.845 -23.601 1.00 94.88 310 PRO A C 1
ATOM 2441 O O . PRO A 1 310 ? 3.160 12.009 -24.744 1.00 94.88 310 PRO A O 1
ATOM 2444 N N . ARG A 1 311 ? 3.521 11.910 -22.525 1.00 96.00 311 ARG A N 1
ATOM 2445 C CA . ARG A 1 311 ? 4.972 12.150 -22.586 1.00 96.00 311 ARG A CA 1
ATOM 2446 C C . ARG A 1 311 ? 5.724 10.939 -23.135 1.00 96.00 311 ARG A C 1
ATOM 2448 O O . ARG A 1 311 ? 6.612 11.117 -23.962 1.00 96.00 311 ARG A O 1
ATOM 2455 N N . LEU A 1 312 ? 5.338 9.722 -22.757 1.00 96.25 312 LEU A N 1
ATOM 2456 C CA . LEU A 1 312 ? 5.955 8.482 -23.231 1.00 96.25 312 LEU A CA 1
ATOM 2457 C C . LEU A 1 312 ? 5.695 8.265 -24.731 1.00 96.25 312 LEU A C 1
ATOM 2459 O O . LEU A 1 312 ? 6.619 7.945 -25.476 1.00 96.25 312 LEU A O 1
ATOM 2463 N N . LYS A 1 313 ? 4.477 8.571 -25.205 1.00 95.69 313 LYS A N 1
ATOM 2464 C CA . LYS A 1 313 ? 4.133 8.628 -26.641 1.00 95.69 313 LYS A CA 1
ATOM 2465 C C . LYS A 1 313 ? 4.988 9.636 -27.412 1.00 95.69 313 LYS A C 1
ATOM 2467 O O . LYS A 1 313 ? 5.447 9.336 -28.514 1.00 95.69 313 LYS A O 1
ATOM 2472 N N . LYS A 1 314 ? 5.227 10.821 -26.836 1.00 95.69 314 LYS A N 1
ATOM 2473 C CA . LYS A 1 314 ? 6.114 11.841 -27.418 1.00 95.69 314 LYS A CA 1
ATOM 2474 C C . LYS A 1 314 ? 7.561 11.337 -27.499 1.00 95.69 314 LYS A C 1
ATOM 2476 O O . LYS A 1 314 ? 8.155 11.399 -28.574 1.00 95.69 314 LYS A O 1
ATOM 2481 N N . LEU A 1 315 ? 8.078 10.785 -26.397 1.00 96.31 315 LEU A N 1
ATOM 2482 C CA . LEU A 1 315 ? 9.439 10.259 -26.291 1.00 96.31 315 LEU A CA 1
ATOM 2483 C C . LEU A 1 315 ? 9.698 9.160 -27.330 1.00 96.31 315 LEU A C 1
ATOM 2485 O O . LEU A 1 315 ? 10.698 9.226 -28.039 1.00 96.31 315 LEU A O 1
ATOM 2489 N N . MET A 1 316 ? 8.794 8.180 -27.458 1.00 95.25 316 MET A N 1
ATOM 2490 C CA . MET A 1 316 ? 8.950 7.083 -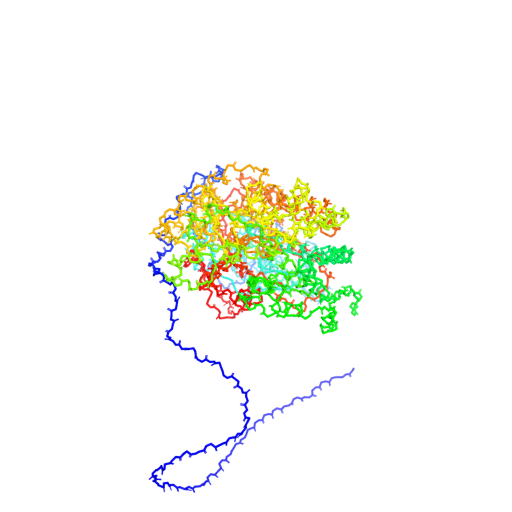28.423 1.00 95.25 316 MET A CA 1
ATOM 2491 C C . MET A 1 316 ? 9.009 7.584 -29.862 1.00 95.25 316 MET A C 1
ATOM 2493 O O . MET A 1 316 ? 9.983 7.322 -30.566 1.00 95.25 316 MET A O 1
ATOM 2497 N N . LYS A 1 317 ? 8.039 8.412 -30.260 1.00 93.06 317 LYS A N 1
ATOM 2498 C CA . LYS A 1 317 ? 8.008 9.022 -31.592 1.00 93.06 317 LYS A CA 1
ATOM 2499 C C . LYS A 1 317 ? 9.292 9.801 -31.905 1.00 93.06 317 LYS A C 1
ATOM 2501 O O . LYS A 1 317 ? 9.777 9.758 -33.036 1.00 93.06 317 LYS A O 1
ATOM 2506 N N . ASN A 1 318 ? 9.844 10.506 -30.918 1.00 94.31 318 ASN A N 1
ATOM 2507 C CA . ASN A 1 318 ? 11.082 11.268 -31.067 1.00 94.31 318 ASN A CA 1
ATOM 2508 C C . ASN A 1 318 ? 12.332 10.365 -31.118 1.00 94.31 318 ASN A C 1
ATOM 2510 O O . ASN A 1 318 ? 13.253 10.667 -31.878 1.00 94.31 318 ASN A O 1
ATOM 2514 N N . TYR A 1 319 ? 12.349 9.233 -30.405 1.00 93.62 319 TYR A N 1
ATOM 2515 C CA . TYR A 1 319 ? 13.385 8.197 -30.527 1.00 93.62 319 TYR A CA 1
ATOM 2516 C C . TYR A 1 319 ? 13.395 7.562 -31.919 1.00 93.62 319 TYR A C 1
ATOM 2518 O O . TYR A 1 319 ? 14.433 7.535 -32.581 1.00 93.62 319 TYR A O 1
ATOM 2526 N N . THR A 1 320 ? 12.233 7.105 -32.390 1.00 91.44 320 THR A N 1
ATOM 2527 C CA . THR A 1 320 ? 12.062 6.490 -33.712 1.00 91.44 320 THR A CA 1
ATOM 2528 C C . THR A 1 320 ? 12.444 7.469 -34.828 1.00 91.44 320 THR A C 1
ATOM 2530 O O . THR A 1 320 ? 13.145 7.095 -35.770 1.00 91.44 320 THR A O 1
ATOM 2533 N N . ALA A 1 321 ? 12.077 8.751 -34.698 1.00 91.62 321 ALA A N 1
ATOM 2534 C CA . ALA A 1 321 ? 12.503 9.805 -35.621 1.00 91.62 321 ALA A CA 1
ATOM 2535 C C . ALA A 1 321 ? 14.019 10.083 -35.574 1.00 91.62 321 ALA A C 1
ATOM 2537 O O . ALA A 1 321 ? 14.615 10.352 -36.617 1.00 91.62 321 ALA A O 1
ATOM 2538 N N . GLY A 1 322 ? 14.650 9.998 -34.397 1.00 90.94 322 GLY A N 1
ATOM 2539 C CA . GLY A 1 322 ? 16.101 10.126 -34.239 1.00 90.94 322 GLY A CA 1
ATOM 2540 C C . GLY A 1 322 ? 16.870 8.986 -34.911 1.00 90.94 322 GLY A C 1
ATOM 2541 O O . GLY A 1 322 ? 17.820 9.234 -35.654 1.00 90.94 322 GLY A O 1
ATOM 2542 N N . LEU A 1 323 ? 16.423 7.740 -34.723 1.00 91.12 323 LEU A N 1
ATOM 2543 C CA . LEU A 1 323 ? 17.021 6.574 -35.381 1.00 91.12 323 LEU A CA 1
ATOM 2544 C C . LEU A 1 323 ? 16.858 6.617 -36.905 1.00 91.12 323 LEU A C 1
ATOM 2546 O O . LEU A 1 323 ? 17.816 6.306 -37.608 1.00 91.12 323 LEU A O 1
ATOM 2550 N N . ALA A 1 324 ? 15.712 7.068 -37.426 1.00 88.50 324 ALA A N 1
ATOM 2551 C CA . ALA A 1 324 ? 15.411 7.069 -38.863 1.00 88.50 324 ALA A CA 1
ATOM 2552 C C . ALA A 1 324 ? 16.433 7.817 -39.753 1.00 88.50 324 ALA A C 1
ATOM 2554 O O . ALA A 1 324 ? 16.491 7.561 -40.955 1.00 88.50 324 ALA A O 1
ATOM 2555 N N . GLY A 1 325 ? 17.239 8.726 -39.189 1.00 79.12 325 GLY A N 1
ATOM 2556 C CA . GLY A 1 325 ? 18.328 9.421 -39.890 1.00 79.12 325 GLY A CA 1
ATOM 2557 C C . GLY A 1 325 ? 19.688 8.701 -39.894 1.00 79.12 325 GLY A C 1
ATOM 2558 O O . GLY A 1 325 ? 20.653 9.252 -40.420 1.00 79.12 325 GLY A O 1
ATOM 2559 N N . THR A 1 326 ? 19.799 7.514 -39.291 1.00 86.19 326 THR A N 1
ATOM 2560 C CA . THR A 1 326 ? 21.079 6.824 -39.052 1.00 86.19 326 THR A CA 1
ATOM 2561 C C . THR A 1 326 ? 21.491 5.941 -40.233 1.00 86.19 326 THR A C 1
ATOM 2563 O O . THR A 1 326 ? 20.763 5.015 -40.600 1.00 86.19 326 THR A O 1
ATOM 2566 N N . ASP A 1 327 ? 22.695 6.155 -40.779 1.00 86.00 327 ASP A N 1
ATOM 2567 C CA . ASP A 1 327 ? 23.350 5.160 -41.640 1.00 86.00 327 ASP A CA 1
ATOM 2568 C C . ASP A 1 327 ? 23.751 3.949 -40.790 1.00 86.00 327 ASP A C 1
ATOM 2570 O O . ASP A 1 327 ? 24.605 4.038 -39.911 1.00 86.00 327 ASP A O 1
ATOM 2574 N N . HIS A 1 328 ? 23.085 2.831 -41.057 1.00 89.69 328 HIS A N 1
ATOM 2575 C CA . HIS A 1 328 ? 23.207 1.556 -40.360 1.00 89.69 328 HIS A CA 1
ATOM 2576 C C . HIS A 1 328 ? 23.763 0.453 -41.274 1.00 89.69 328 HIS A C 1
ATOM 2578 O O . HIS A 1 328 ? 23.645 -0.733 -40.964 1.00 89.69 328 HIS A O 1
ATOM 2584 N N . SER A 1 329 ? 24.355 0.818 -42.416 1.00 84.81 329 SER A N 1
ATOM 2585 C CA . SER A 1 329 ? 24.813 -0.129 -43.443 1.00 84.81 329 SER A CA 1
ATOM 2586 C C . SER A 1 329 ? 25.792 -1.191 -42.920 1.00 84.81 329 SER A C 1
ATOM 2588 O O . SER A 1 329 ? 25.715 -2.342 -43.349 1.00 84.81 329 SER A O 1
ATOM 2590 N N . GLY A 1 330 ? 26.652 -0.843 -41.957 1.00 83.75 330 GLY A N 1
ATOM 2591 C CA . GLY A 1 330 ? 27.574 -1.772 -41.290 1.00 83.75 330 GLY A CA 1
ATOM 2592 C C . GLY A 1 330 ? 27.102 -2.351 -39.946 1.00 83.75 330 GLY A C 1
ATOM 2593 O O . GLY A 1 330 ? 27.843 -3.122 -39.347 1.00 83.75 330 GLY A O 1
ATOM 2594 N N . PHE A 1 331 ? 25.896 -2.021 -39.463 1.00 90.75 331 PHE A N 1
ATOM 2595 C CA . PHE A 1 331 ? 25.338 -2.524 -38.191 1.00 90.75 331 PHE A CA 1
ATOM 2596 C C . PHE A 1 331 ? 23.815 -2.756 -38.263 1.00 90.75 331 PHE A C 1
ATOM 2598 O O . PHE A 1 331 ? 23.060 -2.486 -37.327 1.00 90.75 331 PHE A O 1
ATOM 2605 N N . SER A 1 332 ? 23.344 -3.266 -39.403 1.00 92.12 332 SER A N 1
ATOM 2606 C CA . SER A 1 332 ? 21.917 -3.352 -39.749 1.00 92.12 332 SER A CA 1
ATOM 2607 C C . SER A 1 332 ? 21.060 -4.127 -38.742 1.00 92.12 332 SER A C 1
ATOM 2609 O O . SER A 1 332 ? 19.925 -3.738 -38.491 1.00 92.12 332 SER A O 1
ATOM 2611 N N . GLU A 1 333 ? 21.601 -5.172 -38.112 1.00 93.19 333 GLU A N 1
ATOM 2612 C CA . GLU A 1 333 ? 20.911 -5.933 -37.059 1.00 93.19 333 GLU A CA 1
ATOM 2613 C C . GLU A 1 333 ? 20.763 -5.147 -35.757 1.00 93.19 333 GLU A C 1
ATOM 2615 O O . GLU A 1 333 ? 19.691 -5.117 -35.163 1.00 93.19 333 GLU A O 1
ATOM 2620 N N . THR A 1 334 ? 21.828 -4.470 -35.329 1.00 94.12 334 THR A N 1
ATOM 2621 C CA . THR A 1 334 ? 21.820 -3.592 -34.155 1.00 94.12 334 THR A CA 1
ATOM 2622 C C . THR A 1 334 ? 20.761 -2.500 -34.299 1.00 94.12 334 THR A C 1
ATOM 2624 O O . THR A 1 334 ? 20.021 -2.217 -33.358 1.00 94.12 334 THR A O 1
ATOM 2627 N N . TYR A 1 335 ? 20.661 -1.927 -35.501 1.00 95.44 335 TYR A N 1
ATOM 2628 C CA . TYR A 1 335 ? 19.634 -0.958 -35.862 1.00 95.44 335 TYR A CA 1
ATOM 2629 C C . TYR A 1 335 ? 18.226 -1.570 -35.851 1.00 95.44 335 TYR A C 1
ATOM 2631 O O . TYR A 1 335 ? 17.330 -1.030 -35.207 1.00 95.44 335 TYR A O 1
ATOM 2639 N N . GLU A 1 336 ? 18.042 -2.728 -36.491 1.00 95.38 336 GLU A N 1
ATOM 2640 C CA . GLU A 1 336 ? 16.781 -3.479 -36.500 1.00 95.38 336 GLU A CA 1
ATOM 2641 C C . GLU A 1 336 ? 16.281 -3.771 -35.075 1.00 95.38 336 GLU A C 1
ATOM 2643 O O . GLU A 1 336 ? 15.125 -3.483 -34.768 1.00 95.38 336 GLU A O 1
ATOM 2648 N N . LYS A 1 337 ? 17.140 -4.260 -34.169 1.00 95.50 337 LYS A N 1
ATOM 2649 C CA . LYS A 1 337 ? 16.745 -4.546 -32.778 1.00 95.50 337 LYS A CA 1
ATOM 2650 C C . LYS A 1 337 ? 16.397 -3.283 -31.991 1.00 95.50 337 LYS A C 1
ATOM 2652 O O . LYS A 1 337 ? 15.413 -3.294 -31.254 1.00 95.50 337 LYS A O 1
ATOM 2657 N N . ALA A 1 338 ? 17.148 -2.194 -32.166 1.00 95.44 338 ALA A N 1
ATOM 2658 C CA . ALA A 1 338 ? 16.845 -0.914 -31.522 1.00 95.44 338 ALA A CA 1
ATOM 2659 C C . ALA A 1 338 ? 15.500 -0.326 -31.995 1.00 95.44 338 ALA A C 1
ATOM 2661 O O . ALA A 1 338 ? 14.728 0.169 -31.176 1.00 95.44 338 ALA A O 1
ATOM 2662 N N . VAL A 1 339 ? 15.186 -0.429 -33.293 1.00 96.06 339 VAL A N 1
ATOM 2663 C CA . VAL A 1 339 ? 13.903 0.024 -33.857 1.00 96.06 339 VAL A CA 1
ATOM 2664 C C . VAL A 1 339 ? 12.744 -0.869 -33.407 1.00 96.06 339 VAL A C 1
ATOM 2666 O O . VAL A 1 339 ? 11.732 -0.347 -32.945 1.00 96.06 339 VAL A O 1
ATOM 2669 N N . LEU A 1 340 ? 12.880 -2.199 -33.478 1.00 96.88 340 LEU A N 1
ATOM 2670 C CA . LEU A 1 340 ? 11.831 -3.131 -33.042 1.00 96.88 340 LEU A CA 1
ATOM 2671 C C . LEU A 1 340 ? 11.502 -2.970 -31.547 1.00 96.88 340 LEU A C 1
ATOM 2673 O O . LEU A 1 340 ? 10.329 -2.976 -31.181 1.00 96.88 340 LEU A O 1
ATOM 2677 N N . TYR A 1 341 ? 12.513 -2.758 -30.697 1.00 96.94 341 TYR A N 1
ATOM 2678 C CA . TYR A 1 341 ? 12.338 -2.492 -29.264 1.00 96.94 341 TYR A CA 1
ATOM 2679 C C . TYR A 1 341 ? 11.431 -1.285 -28.982 1.00 96.94 341 TYR A C 1
ATOM 2681 O O . TYR A 1 341 ? 10.554 -1.358 -28.120 1.00 96.94 341 TYR A O 1
ATOM 2689 N N . LEU A 1 342 ? 11.616 -0.193 -29.727 1.00 96.75 342 LEU A N 1
ATOM 2690 C CA . LEU A 1 342 ? 10.780 1.003 -29.624 1.00 96.75 342 LEU A CA 1
ATOM 2691 C C . LEU A 1 342 ? 9.395 0.771 -30.244 1.00 96.75 342 LEU A C 1
ATOM 2693 O O . LEU A 1 342 ? 8.392 1.183 -29.670 1.00 96.75 342 LEU A O 1
ATOM 2697 N N . GLN A 1 343 ? 9.316 0.061 -31.372 1.00 97.44 343 GLN A N 1
ATOM 2698 C CA . GLN A 1 343 ? 8.054 -0.200 -32.072 1.00 97.44 343 GLN A CA 1
ATOM 2699 C C . GLN A 1 343 ? 7.082 -1.096 -31.293 1.00 97.44 343 GLN A C 1
ATOM 2701 O O . GLN A 1 343 ? 5.875 -0.914 -31.427 1.00 97.44 343 GLN A O 1
ATOM 2706 N N . VAL A 1 344 ? 7.563 -2.017 -30.449 1.00 98.12 344 VAL A N 1
ATOM 2707 C CA . VAL A 1 344 ? 6.702 -2.766 -29.510 1.00 98.12 344 VAL A CA 1
ATOM 2708 C C . VAL A 1 344 ? 6.035 -1.816 -28.514 1.00 98.12 344 VAL A C 1
ATOM 2710 O O . VAL A 1 344 ? 4.822 -1.874 -28.321 1.00 98.12 344 VAL A O 1
ATOM 2713 N N . ALA A 1 345 ? 6.796 -0.882 -27.942 1.00 97.50 345 ALA A N 1
ATOM 2714 C CA . ALA A 1 345 ? 6.255 0.129 -27.040 1.00 97.50 345 ALA A CA 1
ATOM 2715 C C . ALA A 1 345 ? 5.322 1.125 -27.747 1.00 97.50 345 ALA A C 1
ATOM 2717 O O . ALA A 1 345 ? 4.266 1.456 -27.212 1.00 97.50 345 ALA A O 1
ATOM 2718 N N . GLU A 1 346 ? 5.660 1.571 -28.962 1.00 97.50 346 GLU A N 1
ATOM 2719 C CA . GLU A 1 346 ? 4.753 2.376 -29.787 1.00 97.50 346 GLU A CA 1
ATOM 2720 C C . GLU A 1 346 ? 3.440 1.631 -30.049 1.00 97.50 346 GLU A C 1
ATOM 2722 O O . GLU A 1 346 ? 2.382 2.225 -29.873 1.00 97.50 346 GLU A O 1
ATOM 2727 N N . ALA A 1 347 ? 3.485 0.343 -30.409 1.00 97.81 347 ALA A N 1
ATOM 2728 C CA . ALA A 1 347 ? 2.292 -0.459 -30.669 1.00 97.81 347 ALA A CA 1
ATOM 2729 C C . ALA A 1 347 ? 1.406 -0.613 -29.420 1.00 97.81 347 ALA A C 1
ATOM 2731 O O . ALA A 1 347 ? 0.197 -0.406 -29.514 1.00 97.81 347 ALA A O 1
ATOM 2732 N N . LEU A 1 348 ? 1.988 -0.902 -28.249 1.00 97.50 348 LEU A N 1
ATOM 2733 C CA . LEU A 1 348 ? 1.256 -0.954 -26.974 1.00 97.50 348 LEU A CA 1
ATOM 2734 C C . LEU A 1 348 ? 0.580 0.389 -26.653 1.00 97.50 348 LEU A C 1
ATOM 2736 O O . LEU A 1 348 ? -0.607 0.432 -26.329 1.00 97.50 348 LEU A O 1
ATOM 2740 N N . LEU A 1 349 ? 1.305 1.497 -26.808 1.00 97.19 349 LEU A N 1
ATOM 2741 C CA . LEU A 1 349 ? 0.787 2.843 -26.569 1.00 97.19 349 LEU A CA 1
ATOM 2742 C C . LEU A 1 349 ? -0.289 3.262 -27.584 1.00 97.19 349 LEU A C 1
ATOM 2744 O O . LEU A 1 349 ? -1.248 3.947 -27.212 1.00 97.19 349 LEU A O 1
ATOM 2748 N N . ASP A 1 350 ? -0.159 2.877 -28.851 1.00 96.25 350 ASP A N 1
ATOM 2749 C CA . ASP A 1 350 ? -1.138 3.195 -29.893 1.00 96.25 350 ASP A CA 1
ATOM 2750 C C . ASP A 1 350 ? -2.403 2.338 -29.802 1.00 96.25 350 ASP A C 1
ATOM 2752 O O . ASP A 1 350 ? -3.467 2.825 -30.191 1.00 96.25 350 ASP A O 1
ATOM 2756 N N . LEU A 1 351 ? -2.314 1.126 -29.240 1.00 95.81 351 LEU A N 1
ATOM 2757 C CA . LEU A 1 351 ? -3.464 0.286 -28.884 1.00 95.81 351 LEU A CA 1
ATOM 2758 C C . LEU A 1 351 ? -4.310 0.872 -27.746 1.00 95.81 351 LEU A C 1
ATOM 2760 O O . LEU A 1 351 ? -5.499 0.572 -27.684 1.00 95.81 351 LEU A O 1
ATOM 2764 N N . ALA A 1 352 ? -3.736 1.720 -26.882 1.00 94.69 352 ALA A N 1
ATOM 2765 C CA . ALA A 1 352 ? -4.475 2.376 -25.802 1.00 94.69 352 ALA A CA 1
ATOM 2766 C C . ALA A 1 352 ? -5.729 3.102 -26.343 1.00 94.69 352 ALA A C 1
ATOM 2768 O O . ALA A 1 352 ? -5.605 3.831 -27.340 1.00 94.69 352 ALA A O 1
ATOM 2769 N N . PRO A 1 353 ? -6.903 2.964 -25.700 1.00 93.19 353 PRO A N 1
ATOM 2770 C CA . PRO A 1 353 ? -8.142 3.589 -26.144 1.00 93.19 353 PRO A CA 1
ATOM 2771 C C . PRO A 1 353 ? -8.064 5.118 -26.102 1.00 93.19 353 PRO A C 1
ATOM 2773 O O . PRO A 1 353 ? -7.157 5.724 -25.526 1.00 93.19 353 PRO A O 1
ATOM 2776 N N . GLU A 1 354 ? -9.033 5.761 -26.740 1.00 90.88 354 GLU A N 1
ATOM 2777 C CA . GLU A 1 354 ? -9.179 7.212 -26.718 1.00 90.88 354 GLU A CA 1
ATOM 2778 C C . GLU A 1 354 ? -10.045 7.622 -25.523 1.00 90.88 354 GLU A C 1
ATOM 2780 O O . GLU A 1 354 ? -11.201 7.207 -25.426 1.00 90.88 354 GLU A O 1
ATOM 2785 N N . LYS A 1 355 ? -9.483 8.439 -24.623 1.00 89.50 355 LYS A N 1
ATOM 2786 C CA . LYS A 1 355 ? -10.207 9.100 -23.529 1.00 89.50 355 LYS A CA 1
ATOM 2787 C C . LYS A 1 355 ? -11.142 10.156 -24.118 1.00 89.50 355 LYS A C 1
ATOM 2789 O O . LYS A 1 355 ? -10.693 11.054 -24.831 1.00 89.50 355 LYS A O 1
ATOM 2794 N N . ILE A 1 356 ? -12.436 10.037 -23.842 1.00 87.62 356 ILE A N 1
ATOM 2795 C CA . ILE A 1 356 ? -13.485 10.936 -24.325 1.00 87.62 356 ILE A CA 1
ATOM 2796 C C . ILE A 1 356 ? -14.219 11.501 -23.116 1.00 87.62 356 ILE A C 1
ATOM 2798 O O . ILE A 1 356 ? -14.988 10.796 -22.462 1.00 87.62 356 ILE A O 1
ATOM 2802 N N . GLU A 1 357 ? -14.015 12.789 -22.858 1.00 84.25 357 GLU A N 1
ATOM 2803 C CA . GLU A 1 357 ? -14.897 13.555 -21.983 1.00 84.25 357 GLU A CA 1
ATOM 2804 C C . GLU A 1 357 ? -16.185 13.900 -22.738 1.00 84.25 357 GLU A C 1
ATOM 2806 O O . GLU A 1 357 ? -16.160 14.530 -23.800 1.00 84.25 357 GLU A O 1
ATOM 2811 N N . GLN A 1 358 ? -17.321 13.496 -22.180 1.00 81.69 358 GLN A N 1
ATOM 2812 C CA . GLN A 1 358 ? -18.653 13.861 -22.651 1.00 81.69 358 GLN A CA 1
ATOM 2813 C C . GLN A 1 358 ? -19.517 14.348 -21.481 1.00 81.69 358 GLN A C 1
ATOM 2815 O O . GLN A 1 358 ? -19.077 14.354 -20.333 1.00 81.69 358 GLN A O 1
ATOM 2820 N N . GLN A 1 359 ? -20.742 14.792 -21.764 1.00 77.62 359 GLN A N 1
ATOM 2821 C CA . GLN A 1 359 ? -21.730 15.057 -20.719 1.00 77.62 359 GLN A CA 1
ATOM 2822 C C . GLN A 1 359 ? -22.767 13.941 -20.675 1.00 77.62 359 GLN A C 1
ATOM 2824 O O . GLN A 1 359 ? -23.322 13.566 -21.711 1.00 77.62 359 GLN A O 1
ATOM 2829 N N . ASP A 1 360 ? -23.056 13.456 -19.469 1.00 68.56 360 ASP A N 1
ATOM 2830 C CA . ASP A 1 360 ? -24.144 12.518 -19.226 1.00 68.56 360 ASP A CA 1
ATOM 2831 C C . ASP A 1 360 ? -25.517 13.164 -19.508 1.00 68.56 360 ASP A C 1
ATOM 2833 O O . ASP A 1 360 ? -25.654 14.371 -19.740 1.00 68.56 360 ASP A O 1
ATOM 2837 N N . ARG A 1 361 ? -26.590 12.367 -19.429 1.00 68.94 361 ARG A N 1
ATOM 2838 C CA . ARG A 1 361 ? -27.971 12.846 -19.650 1.00 68.94 361 ARG A CA 1
ATOM 2839 C C . ARG A 1 361 ? -28.468 13.899 -18.639 1.00 68.94 361 ARG A C 1
ATOM 2841 O O . ARG A 1 361 ? -29.614 14.334 -18.749 1.00 68.94 361 ARG A O 1
ATOM 2848 N N . TYR A 1 362 ? -27.652 14.271 -17.653 1.00 66.94 362 TYR A N 1
ATOM 2849 C CA . TYR A 1 362 ? -27.918 15.282 -16.631 1.00 66.94 362 TYR A CA 1
ATOM 2850 C C . TYR A 1 362 ? -26.949 16.483 -16.711 1.00 66.94 362 TYR A C 1
ATOM 2852 O O . TYR A 1 362 ? -27.086 17.414 -15.919 1.00 66.94 362 TYR A O 1
ATOM 2860 N N . GLY A 1 363 ? -26.012 16.501 -17.670 1.00 64.81 363 GLY A N 1
ATOM 2861 C CA . GLY A 1 363 ? -25.044 17.585 -17.879 1.00 64.81 363 GLY A CA 1
ATOM 2862 C C . GLY A 1 363 ? -23.755 17.477 -17.053 1.00 64.81 363 GLY A C 1
ATOM 2863 O O . GLY A 1 363 ? -22.996 18.445 -16.997 1.00 64.81 363 GLY A O 1
ATOM 2864 N N . ARG A 1 364 ? -23.496 16.338 -16.400 1.00 65.56 364 ARG A N 1
ATOM 2865 C CA . ARG A 1 364 ? -22.264 16.085 -15.631 1.00 65.56 364 ARG A CA 1
ATOM 2866 C C . ARG A 1 364 ? -21.183 15.525 -16.549 1.00 65.56 364 ARG A C 1
ATOM 2868 O O . ARG A 1 364 ? -21.500 14.735 -17.433 1.00 65.56 364 ARG A O 1
ATOM 2875 N N . SER A 1 365 ? -19.924 15.905 -16.333 1.00 69.12 365 SER A N 1
ATOM 2876 C CA . SER A 1 365 ? -18.802 15.327 -17.080 1.00 69.12 365 SER A CA 1
ATOM 2877 C C . SER A 1 365 ? -18.660 13.833 -16.785 1.00 69.12 365 SER A C 1
ATOM 2879 O O . SER A 1 365 ? -18.610 13.429 -15.624 1.00 69.12 365 SER A O 1
ATOM 2881 N N . GLU A 1 366 ? -18.571 13.041 -17.845 1.00 73.12 366 GLU A N 1
ATOM 2882 C CA . GLU A 1 366 ? -18.392 11.593 -17.842 1.00 73.12 366 GLU A CA 1
ATOM 2883 C C . GLU A 1 366 ? -17.195 11.258 -18.741 1.00 73.12 366 GLU A C 1
ATOM 2885 O O . GLU A 1 366 ? -17.126 11.711 -19.887 1.00 73.12 366 GLU A O 1
ATOM 2890 N N . THR A 1 367 ? -16.251 10.473 -18.222 1.00 80.00 367 THR A N 1
ATOM 2891 C CA . THR A 1 367 ? -15.108 9.968 -18.991 1.00 80.00 367 THR A CA 1
ATOM 2892 C C . THR A 1 367 ? -15.456 8.596 -19.545 1.00 80.00 367 THR A C 1
ATOM 2894 O O . THR A 1 367 ? -15.771 7.681 -18.788 1.00 80.00 367 THR A O 1
ATOM 2897 N N . THR A 1 368 ? -15.355 8.430 -20.860 1.00 83.75 368 THR A N 1
ATOM 2898 C CA . THR A 1 368 ? -15.503 7.132 -21.530 1.00 83.75 368 THR A CA 1
ATOM 2899 C C . THR A 1 368 ? -14.236 6.785 -22.304 1.00 83.75 368 THR A C 1
ATOM 2901 O O . THR A 1 368 ? -13.542 7.669 -22.805 1.00 83.75 368 THR A O 1
ATOM 2904 N N . TYR A 1 369 ? -13.925 5.494 -22.405 1.00 87.69 369 TYR A N 1
ATOM 2905 C CA . TYR A 1 369 ? -12.768 4.994 -23.147 1.00 87.69 369 TYR A CA 1
ATOM 2906 C C . TYR A 1 369 ? -13.262 4.305 -24.418 1.00 87.69 369 TYR A C 1
ATOM 2908 O O . TYR A 1 369 ? -14.032 3.349 -24.349 1.00 87.69 369 TYR A O 1
ATOM 2916 N N . ARG A 1 370 ? -12.845 4.802 -25.587 1.00 91.69 370 ARG A N 1
ATOM 2917 C CA . ARG A 1 370 ? -13.169 4.193 -26.883 1.00 91.69 370 ARG A CA 1
ATOM 2918 C C . ARG A 1 370 ? -11.996 3.370 -27.389 1.00 91.69 370 ARG A C 1
ATOM 2920 O O . ARG A 1 370 ? -10.971 3.933 -27.780 1.00 91.69 370 ARG A O 1
ATOM 2927 N N . ASP A 1 371 ? -12.181 2.057 -27.442 1.00 91.12 371 ASP A N 1
ATOM 2928 C CA . ASP A 1 371 ? -11.232 1.146 -28.075 1.00 91.12 371 ASP A CA 1
ATOM 2929 C C . ASP A 1 371 ? -11.038 1.454 -29.564 1.00 91.12 371 ASP A C 1
ATOM 2931 O O . ASP A 1 371 ? -11.930 1.951 -30.261 1.00 91.12 371 ASP A O 1
ATOM 2935 N N . LYS A 1 372 ? -9.838 1.140 -30.049 1.00 92.75 372 LYS A N 1
ATOM 2936 C CA . LYS A 1 372 ? -9.450 1.253 -31.456 1.00 92.75 372 LYS A CA 1
ATOM 2937 C C . LYS A 1 372 ? -9.543 -0.105 -32.138 1.00 92.75 372 LYS A C 1
ATOM 2939 O O . LYS A 1 372 ? -9.436 -1.147 -31.496 1.00 92.75 372 LYS A O 1
ATOM 2944 N N . ASP A 1 373 ? -9.654 -0.091 -33.461 1.00 94.62 373 ASP A N 1
ATOM 2945 C CA . ASP A 1 373 ? -9.485 -1.295 -34.271 1.00 94.62 373 ASP A CA 1
ATOM 2946 C C . ASP A 1 373 ? -8.047 -1.832 -34.102 1.00 94.62 373 ASP A C 1
ATOM 2948 O O . ASP A 1 373 ? -7.071 -1.211 -34.540 1.00 94.62 373 ASP A O 1
ATOM 2952 N N . ARG A 1 374 ? -7.925 -2.978 -33.416 1.00 94.19 374 ARG A N 1
ATOM 2953 C CA . ARG A 1 374 ? -6.646 -3.627 -33.093 1.00 94.19 374 ARG A CA 1
ATOM 2954 C C . ARG A 1 374 ? -5.862 -3.998 -34.348 1.00 94.19 374 ARG A C 1
ATOM 2956 O O . ARG A 1 374 ? -4.656 -3.765 -34.394 1.00 94.19 374 ARG A O 1
ATOM 2963 N N . GLU A 1 375 ? -6.535 -4.520 -35.368 1.00 94.25 375 GLU A N 1
ATOM 2964 C CA . GLU A 1 375 ? -5.897 -4.948 -36.612 1.00 94.25 375 GLU A CA 1
ATOM 2965 C C . GLU A 1 375 ? -5.465 -3.738 -37.441 1.00 94.25 375 GLU A C 1
ATOM 2967 O O . GLU A 1 375 ? -4.347 -3.702 -37.957 1.00 94.25 375 GLU A O 1
ATOM 2972 N N . GLN A 1 376 ? -6.281 -2.680 -37.489 1.00 95.81 376 GLN A N 1
ATOM 2973 C CA . GLN A 1 376 ? -5.878 -1.409 -38.087 1.00 95.81 376 GLN A CA 1
ATOM 2974 C C . GLN A 1 376 ? -4.641 -0.829 -37.383 1.00 95.81 376 GLN A C 1
ATOM 2976 O O . GLN A 1 376 ? -3.701 -0.395 -38.056 1.00 95.81 376 GLN A O 1
ATOM 2981 N N . VAL A 1 377 ? -4.594 -0.862 -36.047 1.00 95.81 377 VAL A N 1
ATOM 2982 C CA . VAL A 1 377 ? -3.430 -0.414 -35.270 1.00 95.81 377 VAL A CA 1
ATOM 2983 C C . VAL A 1 377 ? -2.195 -1.263 -35.581 1.00 95.81 377 VAL A C 1
ATOM 2985 O O . VAL A 1 377 ? -1.166 -0.688 -35.944 1.00 95.81 377 VAL A O 1
ATOM 2988 N N . LEU A 1 378 ? -2.296 -2.594 -35.490 1.00 96.31 378 LEU A N 1
ATOM 2989 C CA . LEU A 1 378 ? -1.179 -3.537 -35.626 1.00 96.31 378 LEU A CA 1
ATOM 2990 C C . LEU A 1 378 ? -0.709 -3.763 -37.071 1.00 96.31 378 LEU A C 1
ATOM 2992 O O . LEU A 1 378 ? 0.442 -4.153 -37.281 1.00 96.31 378 LEU A O 1
ATOM 2996 N N . SER A 1 379 ? -1.532 -3.454 -38.078 1.00 96.44 379 SER A N 1
ATOM 2997 C CA . SER A 1 379 ? -1.144 -3.494 -39.499 1.00 96.44 379 SER A CA 1
ATOM 2998 C C . SER A 1 379 ? 0.014 -2.547 -39.848 1.00 96.44 379 SER A C 1
ATOM 3000 O O . SER A 1 379 ? 0.718 -2.767 -40.833 1.00 96.44 379 SER A O 1
ATOM 3002 N N . ARG A 1 380 ? 0.242 -1.511 -39.028 1.00 96.56 380 ARG A N 1
ATOM 3003 C CA . ARG A 1 380 ? 1.270 -0.476 -39.236 1.00 96.56 380 ARG A CA 1
ATOM 3004 C C . ARG A 1 380 ? 2.680 -0.892 -38.802 1.00 96.56 380 ARG A C 1
ATOM 3006 O O . ARG A 1 380 ? 3.632 -0.191 -39.134 1.00 96.56 380 ARG A O 1
ATOM 3013 N N . TYR A 1 381 ? 2.815 -2.005 -38.083 1.00 97.06 381 TYR A N 1
ATOM 3014 C CA . TYR A 1 381 ? 4.081 -2.489 -37.520 1.00 97.06 381 TYR A CA 1
ATOM 3015 C C . TYR A 1 381 ? 4.597 -3.749 -38.254 1.00 97.06 381 TYR A C 1
ATOM 3017 O O . TYR A 1 381 ? 3.841 -4.373 -39.004 1.00 97.06 381 TYR A O 1
ATOM 3025 N N . PRO A 1 382 ? 5.872 -4.151 -38.081 1.00 97.06 382 PRO A N 1
ATOM 3026 C CA . PRO A 1 382 ? 6.401 -5.410 -38.621 1.00 97.06 382 PRO A CA 1
ATOM 3027 C C . PRO A 1 382 ? 5.780 -6.668 -37.990 1.00 97.06 382 PRO A C 1
ATOM 3029 O O . PRO A 1 382 ? 5.280 -6.636 -36.865 1.00 97.06 382 PRO A O 1
ATOM 3032 N N . ASP A 1 383 ? 5.892 -7.818 -38.666 1.00 97.50 383 ASP A N 1
ATOM 3033 C CA . ASP A 1 383 ? 5.385 -9.101 -38.148 1.00 97.50 383 ASP A CA 1
ATOM 3034 C C . ASP A 1 383 ? 6.038 -9.548 -36.836 1.00 97.50 383 ASP A C 1
ATOM 3036 O O . ASP A 1 383 ? 5.361 -10.140 -36.001 1.00 97.50 383 ASP A O 1
ATOM 3040 N N . LEU A 1 384 ? 7.319 -9.229 -36.613 1.00 97.56 384 LEU A N 1
ATOM 3041 C CA . LEU A 1 384 ? 7.987 -9.520 -35.338 1.00 97.56 384 LEU A CA 1
ATOM 3042 C C . LEU A 1 384 ? 7.364 -8.733 -34.178 1.00 97.56 384 LEU A C 1
ATOM 3044 O O . LEU A 1 384 ? 7.196 -9.284 -33.096 1.00 97.56 384 LEU A O 1
ATOM 3048 N N . VAL A 1 385 ? 6.941 -7.484 -34.417 1.00 98.19 385 VAL A N 1
ATOM 3049 C CA . VAL A 1 385 ? 6.216 -6.683 -33.418 1.00 98.19 385 VAL A CA 1
ATOM 3050 C C . VAL A 1 385 ? 4.833 -7.281 -33.163 1.00 98.19 385 VAL A C 1
ATOM 3052 O O . VAL A 1 385 ? 4.456 -7.438 -32.009 1.00 98.19 385 VAL A O 1
ATOM 3055 N N . ARG A 1 386 ? 4.098 -7.700 -34.205 1.00 98.06 386 ARG A N 1
ATOM 3056 C CA . ARG A 1 386 ? 2.810 -8.405 -34.031 1.00 98.06 386 ARG A CA 1
ATOM 3057 C C . ARG A 1 386 ? 2.947 -9.680 -33.190 1.00 98.06 386 ARG A C 1
ATOM 3059 O O . ARG A 1 386 ? 2.112 -9.922 -32.326 1.00 98.06 386 ARG A O 1
ATOM 3066 N N . GLN A 1 387 ? 3.995 -10.471 -33.419 1.00 97.75 387 GLN A N 1
ATOM 3067 C CA . GLN A 1 387 ? 4.261 -11.703 -32.666 1.00 97.75 387 GLN A CA 1
ATOM 3068 C C . GLN A 1 387 ? 4.652 -11.424 -31.207 1.00 97.75 387 GLN A C 1
ATOM 3070 O O . GLN A 1 387 ? 4.186 -12.122 -30.311 1.00 97.75 387 GLN A O 1
ATOM 3075 N N . GLU A 1 388 ? 5.461 -10.394 -30.957 1.00 98.06 388 GLU A N 1
ATOM 3076 C CA . GLU A 1 388 ? 5.822 -9.953 -29.603 1.00 98.06 388 GLU A CA 1
ATOM 3077 C C . GLU A 1 388 ? 4.587 -9.462 -28.826 1.00 98.06 388 GLU A C 1
ATOM 3079 O O . GLU A 1 388 ? 4.347 -9.893 -27.699 1.00 98.06 388 GLU A O 1
ATOM 3084 N N . ILE A 1 389 ? 3.739 -8.643 -29.462 1.00 98.00 389 ILE A N 1
ATOM 3085 C CA . ILE A 1 389 ? 2.462 -8.182 -28.896 1.00 98.00 389 ILE A CA 1
ATOM 3086 C C . ILE A 1 389 ? 1.542 -9.366 -28.571 1.00 98.00 389 ILE A C 1
ATOM 3088 O O . ILE A 1 389 ? 0.982 -9.400 -27.481 1.00 98.00 389 ILE A O 1
ATOM 3092 N N . ALA A 1 390 ? 1.431 -10.365 -29.454 1.00 97.00 390 ALA A N 1
ATOM 3093 C CA . ALA A 1 390 ? 0.603 -11.546 -29.204 1.00 97.00 390 ALA A CA 1
ATOM 3094 C C . ALA A 1 390 ? 1.070 -12.360 -27.979 1.00 97.00 390 ALA A C 1
ATOM 3096 O O . ALA A 1 390 ? 0.237 -12.881 -27.239 1.00 97.00 390 ALA A O 1
ATOM 3097 N N . LYS A 1 391 ? 2.383 -12.429 -27.712 1.00 96.50 391 LYS A N 1
ATOM 3098 C CA . LYS A 1 391 ? 2.912 -13.047 -26.482 1.00 96.50 391 LYS A CA 1
ATOM 3099 C C . LYS A 1 391 ? 2.656 -12.197 -25.235 1.00 96.50 391 LYS A C 1
ATOM 3101 O O . LYS A 1 391 ? 2.296 -12.740 -24.195 1.00 96.50 391 LYS A O 1
ATOM 3106 N N . ILE A 1 392 ? 2.776 -10.873 -25.348 1.00 96.00 392 ILE A N 1
ATOM 3107 C CA . ILE A 1 392 ? 2.415 -9.911 -24.290 1.00 96.00 392 ILE A CA 1
ATOM 3108 C C . ILE A 1 392 ? 0.906 -9.952 -23.977 1.00 96.00 392 ILE A C 1
ATOM 3110 O O . ILE A 1 392 ? 0.512 -9.745 -22.830 1.00 96.00 392 ILE A O 1
ATOM 3114 N N . ASP A 1 393 ? 0.057 -10.240 -24.969 1.00 93.12 393 ASP A N 1
ATOM 3115 C CA . ASP A 1 393 ? -1.380 -10.449 -24.781 1.00 93.12 393 ASP A CA 1
ATOM 3116 C C . ASP A 1 393 ? -1.692 -11.760 -24.055 1.00 93.12 393 ASP A C 1
ATOM 3118 O O . ASP A 1 393 ? -2.484 -11.738 -23.115 1.00 93.12 393 ASP A O 1
ATOM 3122 N N . ALA A 1 394 ? -1.082 -12.867 -24.495 1.00 92.69 394 ALA A N 1
ATOM 3123 C CA . ALA A 1 394 ? -1.311 -14.208 -23.952 1.00 92.69 394 ALA A CA 1
ATOM 3124 C C . ALA A 1 394 ? -0.711 -14.402 -22.547 1.00 92.69 394 ALA A C 1
ATOM 3126 O O . ALA A 1 394 ? -1.250 -15.160 -21.746 1.00 92.69 394 ALA A O 1
ATOM 3127 N N . ALA A 1 395 ? 0.385 -13.699 -22.242 1.00 88.75 395 ALA A N 1
ATOM 3128 C CA . ALA A 1 395 ? 1.069 -13.706 -20.949 1.00 88.75 395 ALA A CA 1
ATOM 3129 C C . ALA A 1 395 ? 1.575 -15.094 -20.472 1.00 88.75 395 ALA A C 1
ATOM 3131 O O . ALA A 1 395 ? 1.723 -15.352 -19.277 1.00 88.75 395 ALA A O 1
ATOM 3132 N N . GLU A 1 396 ? 1.880 -15.998 -21.408 1.00 85.00 396 GLU A N 1
ATOM 3133 C CA . GLU A 1 396 ? 2.191 -17.416 -21.149 1.00 85.00 396 GLU A CA 1
ATOM 3134 C C . GLU A 1 396 ? 3.640 -17.676 -20.673 1.00 85.00 396 GLU A C 1
ATOM 3136 O O . GLU A 1 396 ? 4.418 -18.350 -21.345 1.00 85.00 396 GLU A O 1
ATOM 3141 N N . GLY A 1 397 ? 4.004 -17.177 -19.485 1.00 77.38 397 GLY A N 1
ATOM 3142 C CA . GLY A 1 397 ? 5.237 -17.570 -18.776 1.00 77.38 397 GLY A CA 1
ATOM 3143 C C . GLY A 1 397 ? 6.535 -17.384 -19.580 1.00 77.38 397 GLY A C 1
ATOM 3144 O O . GLY A 1 397 ? 6.635 -16.479 -20.404 1.00 77.38 397 GLY A O 1
ATOM 3145 N N . PHE A 1 398 ? 7.554 -18.215 -19.333 1.00 78.94 398 PHE A N 1
ATOM 3146 C CA . PHE A 1 398 ? 8.831 -18.135 -20.057 1.00 78.94 398 PHE A CA 1
ATOM 3147 C C . PHE A 1 398 ? 8.719 -18.640 -21.503 1.00 78.94 398 PHE A C 1
ATOM 3149 O O . PHE A 1 398 ? 8.371 -19.800 -21.727 1.00 78.94 398 PHE A O 1
ATOM 3156 N N . SER A 1 399 ? 9.075 -17.800 -22.482 1.00 85.56 399 SER A N 1
ATOM 3157 C CA . SER A 1 399 ? 9.320 -18.243 -23.863 1.00 85.56 399 SER A CA 1
ATOM 3158 C C . SER A 1 399 ? 10.247 -17.282 -24.649 1.00 85.56 399 SER A C 1
ATOM 3160 O O . SER A 1 399 ? 10.424 -16.130 -24.243 1.00 85.56 399 SER A O 1
ATOM 3162 N N . PRO A 1 400 ? 10.814 -17.695 -25.804 1.00 88.94 400 PRO A N 1
ATOM 3163 C CA . PRO A 1 400 ? 11.764 -16.871 -26.562 1.00 88.94 400 PRO A CA 1
ATOM 3164 C C . PRO A 1 400 ? 11.123 -15.670 -27.274 1.00 88.94 400 PRO A C 1
ATOM 3166 O O . PRO A 1 400 ? 10.127 -15.829 -27.985 1.00 88.94 400 PRO A O 1
ATOM 3169 N N . SER A 1 401 ? 11.728 -14.485 -27.162 1.00 92.56 401 SER A N 1
ATOM 3170 C CA . SER A 1 401 ? 11.271 -13.239 -27.800 1.00 92.56 401 SER A CA 1
ATOM 3171 C C . SER A 1 401 ? 11.456 -13.241 -29.331 1.00 92.56 401 SER A C 1
ATOM 3173 O O . SER A 1 401 ? 12.588 -13.373 -29.823 1.00 92.56 401 SER A O 1
ATOM 3175 N N . PRO A 1 402 ? 10.372 -13.023 -30.112 1.00 94.75 402 PRO A N 1
ATOM 3176 C CA . PRO A 1 402 ? 10.445 -12.789 -31.555 1.00 94.75 402 PRO A CA 1
ATOM 3177 C C . PRO A 1 402 ? 11.343 -11.607 -31.946 1.00 94.75 402 PRO A C 1
ATOM 3179 O O . PRO A 1 402 ? 12.078 -11.694 -32.931 1.00 94.75 402 PRO A O 1
ATOM 3182 N N . VAL A 1 403 ? 11.329 -10.506 -31.183 1.00 95.62 403 VAL A N 1
ATOM 3183 C CA . VAL A 1 403 ? 12.197 -9.349 -31.452 1.00 95.62 403 VAL A CA 1
ATOM 3184 C C . VAL A 1 403 ? 13.661 -9.674 -31.159 1.00 95.62 403 VAL A C 1
ATOM 3186 O O . VAL A 1 403 ? 14.520 -9.426 -32.009 1.00 95.62 403 VAL A O 1
ATOM 3189 N N . PHE A 1 404 ? 13.966 -10.267 -30.004 1.00 91.62 404 PHE A N 1
ATOM 3190 C CA . PHE A 1 404 ? 15.334 -10.484 -29.516 1.00 91.62 404 PHE A CA 1
ATOM 3191 C C . PHE A 1 404 ? 15.917 -11.870 -29.852 1.00 91.62 404 PHE A C 1
ATOM 3193 O O . PHE A 1 404 ? 16.682 -12.445 -29.080 1.00 91.62 404 PHE A O 1
ATOM 3200 N N . THR A 1 405 ? 15.600 -12.372 -31.048 1.00 90.94 405 THR A N 1
ATOM 3201 C CA . THR A 1 405 ? 16.308 -13.478 -31.717 1.00 90.94 405 THR A CA 1
ATOM 3202 C C . THR A 1 405 ? 17.408 -12.921 -32.635 1.00 90.94 405 THR A C 1
ATOM 3204 O O . THR A 1 405 ? 17.110 -12.117 -33.524 1.00 90.94 405 THR A O 1
ATOM 3207 N N . PHE A 1 406 ? 18.666 -13.326 -32.446 1.00 88.25 406 PHE A N 1
ATOM 3208 C CA . PHE A 1 406 ? 19.851 -12.789 -33.140 1.00 88.25 406 PHE A CA 1
ATOM 3209 C C . PHE A 1 406 ? 20.467 -13.780 -34.146 1.00 88.25 406 PHE A C 1
ATOM 3211 O O . PHE A 1 406 ? 20.382 -14.998 -33.982 1.00 88.25 406 PHE A O 1
ATOM 3218 N N . LYS A 1 407 ? 21.159 -13.276 -35.180 1.00 87.69 407 LYS A N 1
ATOM 3219 C CA . LYS A 1 407 ? 21.782 -14.103 -36.241 1.00 87.69 407 LYS A CA 1
ATOM 3220 C C . LYS A 1 407 ? 22.930 -14.997 -35.759 1.00 87.69 407 LYS A C 1
ATOM 3222 O O . LYS A 1 407 ? 23.278 -15.949 -36.452 1.00 87.69 407 LYS A O 1
ATOM 3227 N N . ASN A 1 408 ? 23.504 -14.720 -34.587 1.00 80.81 408 ASN A N 1
ATOM 3228 C CA . ASN A 1 408 ? 24.497 -15.582 -33.934 1.00 80.81 408 ASN A CA 1
ATOM 3229 C C . ASN A 1 408 ? 23.871 -16.768 -33.164 1.00 80.81 408 ASN A C 1
ATOM 3231 O O . ASN A 1 408 ? 24.599 -17.538 -32.542 1.00 80.81 408 ASN A O 1
ATOM 3235 N N . GLY A 1 409 ? 22.541 -16.912 -33.196 1.00 80.88 409 GLY A N 1
ATOM 3236 C CA . GLY A 1 409 ? 21.801 -17.965 -32.502 1.00 80.88 409 GLY A CA 1
ATOM 3237 C C . GLY A 1 409 ? 21.400 -17.626 -31.064 1.00 80.88 409 GLY A C 1
ATOM 3238 O O . GLY A 1 409 ? 20.697 -18.425 -30.453 1.00 80.88 409 GLY A O 1
ATOM 3239 N N . ALA A 1 410 ? 21.792 -16.465 -30.522 1.00 82.25 410 ALA A N 1
ATOM 3240 C CA . ALA A 1 410 ? 21.292 -16.017 -29.225 1.00 82.25 410 ALA A CA 1
ATOM 3241 C C . ALA A 1 410 ? 19.806 -15.657 -29.298 1.00 82.25 410 ALA A C 1
ATOM 3243 O O . ALA A 1 410 ? 19.350 -15.021 -30.254 1.00 82.25 410 ALA A O 1
ATOM 3244 N N . VAL A 1 411 ? 19.073 -15.994 -28.241 1.00 83.50 411 VAL A N 1
ATOM 3245 C CA . VAL A 1 411 ? 17.676 -15.604 -28.060 1.00 83.50 411 VAL A CA 1
ATOM 3246 C C . VAL A 1 411 ? 17.475 -15.129 -26.627 1.00 83.50 411 VAL A C 1
ATOM 3248 O O . VAL A 1 411 ? 18.028 -15.702 -25.689 1.00 83.50 411 VAL A O 1
ATOM 3251 N N . LEU A 1 412 ? 16.699 -14.062 -26.448 1.00 84.56 412 LEU A N 1
ATOM 3252 C CA . LEU A 1 412 ? 16.204 -13.667 -25.134 1.00 84.56 412 LEU A CA 1
ATOM 3253 C C . LEU A 1 412 ? 14.971 -14.504 -24.777 1.00 84.56 412 LEU A C 1
ATOM 3255 O O . LEU A 1 412 ? 13.915 -14.314 -25.375 1.00 84.56 412 LEU A O 1
ATOM 3259 N N . GLU A 1 413 ? 15.084 -15.360 -23.766 1.00 80.88 413 GLU A N 1
ATOM 3260 C CA . GLU A 1 413 ? 13.919 -15.855 -23.023 1.00 80.88 413 GLU A CA 1
ATOM 3261 C C . GLU A 1 413 ? 13.316 -14.719 -22.182 1.00 80.88 413 GLU A C 1
ATOM 3263 O O . GLU A 1 413 ? 14.046 -13.990 -21.498 1.00 80.88 413 GLU A O 1
ATOM 3268 N N . GLU A 1 414 ? 11.992 -14.574 -22.227 1.00 84.62 414 GLU A N 1
ATOM 3269 C CA . GLU A 1 414 ? 11.233 -13.570 -21.477 1.00 84.62 414 GLU A CA 1
ATOM 3270 C C . GLU A 1 414 ? 10.054 -14.221 -20.736 1.00 84.62 414 GLU A C 1
ATOM 3272 O O . GLU A 1 414 ? 9.398 -15.113 -21.267 1.00 84.62 414 GLU A O 1
ATOM 3277 N N . ASP A 1 415 ? 9.796 -13.773 -19.503 1.00 81.56 415 ASP A N 1
ATOM 3278 C CA . ASP A 1 415 ? 8.662 -14.197 -18.671 1.00 81.56 415 ASP A CA 1
ATOM 3279 C C . ASP A 1 415 ? 7.452 -13.306 -18.968 1.00 81.56 415 ASP A C 1
ATOM 3281 O O . ASP A 1 415 ? 7.295 -12.211 -18.417 1.00 81.56 415 ASP A O 1
ATOM 3285 N N . TYR A 1 416 ? 6.589 -13.787 -19.857 1.00 88.06 416 TYR A N 1
ATOM 3286 C CA . TYR A 1 416 ? 5.380 -13.100 -20.274 1.00 88.06 416 TYR A CA 1
ATOM 3287 C C . TYR A 1 416 ? 4.281 -13.082 -19.193 1.00 88.06 416 TYR A C 1
ATOM 3289 O O . TYR A 1 416 ? 3.391 -12.236 -19.286 1.00 88.06 416 TYR A O 1
ATOM 3297 N N . SER A 1 417 ? 4.371 -13.880 -18.110 1.00 83.38 417 SER A N 1
ATOM 3298 C CA . SER A 1 417 ? 3.404 -13.824 -16.979 1.00 83.38 417 SER A CA 1
ATOM 3299 C C . SER A 1 417 ? 3.355 -12.453 -16.294 1.00 83.38 417 SER A C 1
ATOM 3301 O O . SER A 1 417 ? 2.424 -12.116 -15.571 1.00 83.38 417 SER A O 1
ATOM 3303 N N . GLN A 1 418 ? 4.360 -11.627 -16.557 1.00 85.06 418 GLN A N 1
ATOM 3304 C CA . GLN A 1 418 ? 4.562 -10.302 -15.989 1.00 85.06 418 GLN A CA 1
ATOM 3305 C C . GLN A 1 418 ? 3.759 -9.213 -16.714 1.00 85.06 418 GLN A C 1
ATOM 3307 O O . GLN A 1 418 ? 3.700 -8.082 -16.240 1.00 85.06 418 GLN A O 1
ATOM 3312 N N . TYR A 1 419 ? 3.149 -9.541 -17.859 1.00 91.75 419 TYR A N 1
ATOM 3313 C CA . TYR A 1 419 ? 2.261 -8.654 -18.619 1.00 91.75 419 TYR A CA 1
ATOM 3314 C C . TYR A 1 419 ? 0.767 -8.932 -18.342 1.00 91.75 419 TYR A C 1
ATOM 3316 O O . TYR A 1 419 ? -0.101 -8.300 -18.961 1.00 91.75 419 TYR A O 1
ATOM 3324 N N . ILE A 1 420 ? 0.471 -9.843 -17.398 1.00 88.12 420 ILE A N 1
ATOM 3325 C CA . ILE A 1 420 ? -0.847 -9.986 -16.763 1.00 88.12 420 ILE A CA 1
ATOM 3326 C C . ILE A 1 420 ? -1.201 -8.653 -16.097 1.00 88.12 420 ILE A C 1
ATOM 3328 O O . ILE A 1 420 ? -0.414 -8.101 -15.328 1.00 88.12 420 ILE A O 1
ATOM 3332 N N . LEU A 1 421 ? -2.386 -8.128 -16.408 1.00 86.94 421 LEU A N 1
ATOM 3333 C CA . LEU A 1 421 ? -2.890 -6.903 -15.794 1.00 86.94 421 LEU A CA 1
ATOM 3334 C C . LEU A 1 421 ? -3.292 -7.189 -14.344 1.00 86.94 421 LEU A C 1
ATOM 3336 O O . LEU A 1 421 ? -4.036 -8.129 -14.073 1.00 86.94 421 LEU A O 1
ATOM 3340 N N . ARG A 1 422 ? -2.785 -6.370 -13.426 1.00 80.06 422 ARG A N 1
ATOM 3341 C CA . ARG A 1 422 ? -2.936 -6.511 -11.973 1.00 80.06 422 ARG A CA 1
ATOM 3342 C C . ARG A 1 422 ? -2.999 -5.132 -11.320 1.00 80.06 422 ARG A C 1
ATOM 3344 O O . ARG A 1 422 ? -2.679 -4.132 -11.961 1.00 80.06 422 ARG A O 1
ATOM 3351 N N . GLY A 1 423 ? -3.420 -5.074 -10.061 1.00 79.75 423 GLY A N 1
ATOM 3352 C CA . GLY A 1 423 ? -3.654 -3.820 -9.346 1.00 79.75 423 GLY A CA 1
ATOM 3353 C C . GLY A 1 423 ? -4.603 -2.863 -10.074 1.00 79.75 423 GLY A C 1
ATOM 3354 O O . GLY A 1 423 ? -5.557 -3.303 -10.709 1.00 79.75 423 GLY A O 1
ATOM 3355 N N . HIS A 1 424 ? -4.350 -1.552 -10.027 1.00 81.50 424 HIS A N 1
ATOM 3356 C CA . HIS A 1 424 ? -5.209 -0.574 -10.709 1.00 81.50 424 HIS A CA 1
ATOM 3357 C C . HIS A 1 424 ? -5.115 -0.585 -12.245 1.00 81.50 424 HIS A C 1
ATOM 3359 O O . HIS A 1 424 ? -5.948 0.034 -12.910 1.00 81.50 424 HIS A O 1
ATOM 3365 N N . TYR A 1 425 ? -4.164 -1.313 -12.838 1.00 86.38 425 TYR A N 1
ATOM 3366 C CA . TYR A 1 425 ? -4.001 -1.393 -14.294 1.00 86.38 425 TYR A CA 1
ATOM 3367 C C . TYR A 1 425 ? -5.110 -2.189 -15.004 1.00 86.38 425 TYR A C 1
ATOM 3369 O O . TYR A 1 425 ? -5.170 -2.188 -16.233 1.00 86.38 425 TYR A O 1
ATOM 3377 N N . THR A 1 426 ? -6.017 -2.827 -14.254 1.00 84.12 426 THR A N 1
ATOM 3378 C CA . THR A 1 426 ? -7.258 -3.423 -14.776 1.00 84.12 426 THR A CA 1
ATOM 3379 C C . THR A 1 426 ? -8.386 -2.398 -14.968 1.00 84.12 426 THR A C 1
ATOM 3381 O O . THR A 1 426 ? -9.311 -2.664 -15.734 1.00 84.12 426 THR A O 1
ATOM 3384 N N . LYS A 1 427 ? -8.316 -1.211 -14.333 1.00 80.12 427 LYS A N 1
ATOM 3385 C CA . LYS A 1 427 ? -9.422 -0.229 -14.293 1.00 80.12 427 LYS A CA 1
ATOM 3386 C C . LYS A 1 427 ? -9.771 0.373 -15.662 1.00 80.12 427 LYS A C 1
ATOM 3388 O O . LYS A 1 427 ? -10.939 0.659 -15.909 1.00 80.12 427 LYS A O 1
ATOM 3393 N N . ASN A 1 428 ? -8.793 0.591 -16.549 1.00 86.31 428 ASN A N 1
ATOM 3394 C CA . ASN A 1 428 ? -9.048 1.027 -17.928 1.00 86.31 428 ASN A CA 1
ATOM 3395 C C . ASN A 1 428 ? -7.913 0.662 -18.906 1.00 86.31 428 ASN A C 1
ATOM 3397 O O . ASN A 1 428 ? -6.781 0.374 -18.516 1.00 86.31 428 ASN A O 1
ATOM 3401 N N . GLY A 1 429 ? -8.214 0.720 -20.209 1.00 89.56 429 GLY A N 1
ATOM 3402 C CA . GLY A 1 429 ? -7.284 0.328 -21.271 1.00 89.56 429 GLY A CA 1
ATOM 3403 C C . GLY A 1 429 ? -6.064 1.242 -21.470 1.00 89.56 429 GLY A C 1
ATOM 3404 O O . GLY A 1 429 ? -5.094 0.814 -22.095 1.00 89.56 429 GLY A O 1
ATOM 3405 N N . ILE A 1 430 ? -6.073 2.486 -20.971 1.00 93.56 430 ILE A N 1
ATOM 3406 C CA . ILE A 1 430 ? -4.906 3.385 -21.043 1.00 93.56 430 ILE A CA 1
ATOM 3407 C C . ILE A 1 430 ? -3.883 2.986 -19.981 1.00 93.56 430 ILE A C 1
ATOM 3409 O O . ILE A 1 430 ? -2.706 2.830 -20.310 1.00 93.56 430 ILE A O 1
ATOM 3413 N N . LEU A 1 431 ? -4.337 2.732 -18.752 1.00 92.38 431 LEU A N 1
ATOM 3414 C CA . LEU A 1 431 ? -3.509 2.180 -17.678 1.00 92.38 431 LEU A CA 1
ATOM 3415 C C . LEU A 1 431 ? -2.971 0.791 -18.052 1.00 92.38 431 LEU A C 1
ATOM 3417 O O . LEU A 1 431 ? -1.776 0.544 -17.914 1.00 92.38 431 LEU A O 1
ATOM 3421 N N . ALA A 1 432 ? -3.799 -0.079 -18.638 1.00 93.19 432 ALA A N 1
ATOM 3422 C CA . ALA A 1 432 ? -3.363 -1.385 -19.141 1.00 93.19 432 ALA A CA 1
ATOM 3423 C C . ALA A 1 432 ? -2.254 -1.287 -20.211 1.00 93.19 432 ALA A C 1
ATOM 3425 O O . ALA A 1 432 ? -1.274 -2.040 -20.190 1.00 93.19 432 ALA A O 1
ATOM 3426 N N . ALA A 1 433 ? -2.384 -0.341 -21.147 1.00 95.56 433 ALA A N 1
ATOM 3427 C CA . ALA A 1 433 ? -1.369 -0.076 -22.161 1.00 95.56 433 ALA A CA 1
ATOM 3428 C C . ALA A 1 433 ? -0.089 0.524 -21.558 1.00 95.56 433 ALA A C 1
ATOM 3430 O O . ALA A 1 433 ? 1.014 0.129 -21.947 1.00 95.56 433 ALA A O 1
ATOM 3431 N N . TYR A 1 434 ? -0.215 1.441 -20.594 1.00 96.12 434 TYR A N 1
ATOM 3432 C CA . TYR A 1 434 ? 0.915 2.020 -19.866 1.00 96.12 434 TYR A CA 1
ATOM 3433 C C . TYR A 1 434 ? 1.694 0.951 -19.097 1.00 96.12 434 TYR A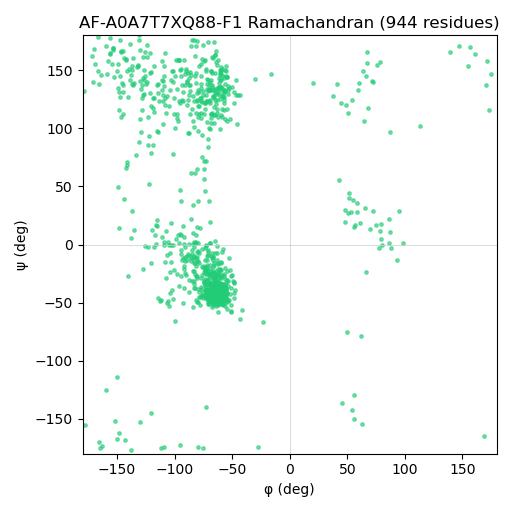 C 1
ATOM 3435 O O . TYR A 1 434 ? 2.902 0.834 -19.300 1.00 96.12 434 TYR A O 1
ATOM 3443 N N . PHE A 1 435 ? 0.997 0.117 -18.318 1.00 94.81 435 PHE A N 1
ATOM 3444 C CA . PHE A 1 435 ? 1.560 -1.024 -17.597 1.00 94.81 435 PHE A CA 1
ATOM 3445 C C . PHE A 1 435 ? 2.380 -1.913 -18.522 1.00 94.81 435 PHE A C 1
ATOM 3447 O O . PHE A 1 435 ? 3.576 -2.076 -18.313 1.00 94.81 435 PHE A O 1
ATOM 3454 N N . ARG A 1 436 ? 1.783 -2.426 -19.605 1.00 96.31 436 ARG A N 1
ATOM 3455 C CA . ARG A 1 436 ? 2.492 -3.316 -20.539 1.00 96.31 436 ARG A CA 1
ATOM 3456 C C . ARG A 1 436 ? 3.694 -2.634 -21.202 1.00 96.31 436 ARG A C 1
ATOM 3458 O O . ARG A 1 436 ? 4.723 -3.276 -21.396 1.00 96.31 436 ARG A O 1
ATOM 3465 N N . THR A 1 437 ? 3.600 -1.337 -21.499 1.00 97.00 437 THR A N 1
ATOM 3466 C CA . THR A 1 437 ? 4.703 -0.552 -22.085 1.00 97.00 437 THR A CA 1
ATOM 3467 C C . THR A 1 437 ? 5.860 -0.361 -21.101 1.00 97.00 437 THR A C 1
ATOM 3469 O O . THR A 1 437 ? 7.025 -0.548 -21.449 1.00 97.00 437 THR A O 1
ATOM 3472 N N . MET A 1 438 ? 5.554 0.002 -19.858 1.00 95.19 438 MET A N 1
ATOM 3473 C CA . MET A 1 438 ? 6.555 0.214 -18.816 1.00 95.19 438 MET A CA 1
ATOM 3474 C C . MET A 1 438 ? 7.123 -1.111 -18.296 1.00 95.19 438 MET A C 1
ATOM 3476 O O . MET A 1 438 ? 8.316 -1.167 -18.020 1.00 95.19 438 MET A O 1
ATOM 3480 N N . MET A 1 439 ? 6.343 -2.198 -18.283 1.00 92.44 439 MET A N 1
ATOM 3481 C CA . MET A 1 439 ? 6.849 -3.558 -18.071 1.00 92.44 439 MET A CA 1
ATOM 3482 C C . MET A 1 439 ? 7.800 -3.977 -19.195 1.00 92.44 439 MET A C 1
ATOM 3484 O O . MET A 1 439 ? 8.865 -4.501 -18.896 1.00 92.44 439 MET A O 1
ATOM 3488 N N . TRP A 1 440 ? 7.510 -3.678 -20.466 1.00 95.31 440 TRP A N 1
ATOM 3489 C CA . TRP A 1 440 ? 8.446 -3.938 -21.572 1.00 95.31 440 TRP A CA 1
ATOM 3490 C C . TRP A 1 440 ? 9.793 -3.222 -21.361 1.00 95.31 440 TRP A C 1
ATOM 3492 O O . TRP A 1 440 ? 10.851 -3.852 -21.411 1.00 95.31 440 TRP A O 1
ATOM 3502 N N . PHE A 1 441 ? 9.783 -1.929 -21.018 1.00 94.25 441 PHE A N 1
ATOM 3503 C CA . PHE A 1 441 ? 11.016 -1.189 -20.708 1.00 94.25 441 PHE A CA 1
ATOM 3504 C C . PHE A 1 441 ? 11.703 -1.620 -19.405 1.00 94.25 441 PHE A C 1
ATOM 3506 O O . PHE A 1 441 ? 12.932 -1.577 -19.321 1.00 94.25 441 PHE A O 1
ATOM 3513 N N . GLY A 1 442 ? 10.916 -2.025 -18.410 1.00 88.31 442 GLY A N 1
ATOM 3514 C CA . GLY A 1 442 ? 11.363 -2.496 -17.106 1.00 88.31 442 GLY A CA 1
ATOM 3515 C C . GLY A 1 442 ? 11.815 -3.953 -17.100 1.00 88.31 442 GLY A C 1
ATOM 3516 O O . GLY A 1 442 ? 12.479 -4.359 -16.154 1.00 88.31 442 GLY A O 1
ATOM 3517 N N . ARG A 1 443 ? 11.516 -4.742 -18.138 1.00 85.25 443 ARG A N 1
ATOM 3518 C CA . ARG A 1 443 ? 11.936 -6.145 -18.259 1.00 85.25 443 ARG A CA 1
ATOM 3519 C C . ARG A 1 443 ? 13.062 -6.355 -19.256 1.00 85.25 443 ARG A C 1
ATOM 3521 O O . ARG A 1 443 ? 14.071 -6.947 -18.857 1.00 85.25 443 ARG A O 1
ATOM 3528 N N . ILE A 1 444 ? 12.958 -5.812 -20.472 1.00 88.81 444 ILE A N 1
ATOM 3529 C CA . ILE A 1 444 ? 13.969 -5.968 -21.527 1.00 88.81 444 ILE A CA 1
ATOM 3530 C C . ILE A 1 444 ? 15.311 -5.392 -21.064 1.00 88.81 444 ILE A C 1
ATOM 3532 O O . ILE A 1 444 ? 15.556 -4.188 -21.057 1.00 88.81 444 ILE A O 1
ATOM 3536 N N . HIS A 1 445 ? 16.176 -6.303 -20.631 1.00 82.00 445 HIS A N 1
ATOM 3537 C CA . HIS A 1 445 ? 17.457 -6.028 -20.001 1.00 82.00 445 HIS A CA 1
ATOM 3538 C C . HIS A 1 445 ? 18.560 -6.185 -21.042 1.00 82.00 445 HIS A C 1
ATOM 3540 O O . HIS A 1 445 ? 18.960 -7.315 -21.338 1.00 82.00 445 HIS A O 1
ATOM 3546 N N . PHE A 1 446 ? 19.044 -5.068 -21.594 1.00 87.25 446 PHE A N 1
ATOM 3547 C CA . PHE A 1 446 ? 20.169 -5.083 -22.524 1.00 87.25 446 PHE A CA 1
ATOM 3548 C C . PHE A 1 446 ? 21.432 -5.454 -21.750 1.00 87.25 446 PHE A C 1
ATOM 3550 O O . PHE A 1 446 ? 22.007 -4.624 -21.046 1.00 87.25 446 PHE A O 1
ATOM 3557 N N . LEU A 1 447 ? 21.822 -6.724 -21.840 1.00 80.75 447 LEU A N 1
ATOM 3558 C CA . LEU A 1 447 ? 22.897 -7.300 -21.044 1.00 80.75 447 LEU A CA 1
ATOM 3559 C C . LEU A 1 447 ? 24.241 -6.652 -21.411 1.00 80.75 447 LEU A C 1
ATOM 3561 O O . LEU A 1 447 ? 24.690 -6.761 -22.546 1.00 80.75 447 LEU A O 1
ATOM 3565 N N . ILE A 1 448 ? 24.875 -5.999 -20.435 1.00 76.75 448 ILE A N 1
ATOM 3566 C CA . ILE A 1 448 ? 26.243 -5.449 -20.524 1.00 76.75 448 ILE A CA 1
ATOM 3567 C C . ILE A 1 448 ? 27.229 -6.351 -19.750 1.00 76.75 448 ILE A C 1
ATOM 3569 O O . ILE A 1 448 ? 28.445 -6.195 -19.837 1.00 76.75 448 ILE A O 1
ATOM 3573 N N . SER A 1 449 ? 26.708 -7.345 -19.024 1.00 62.16 449 SER A N 1
ATOM 3574 C CA . SER A 1 449 ? 27.482 -8.369 -18.334 1.00 62.16 449 SER A CA 1
ATOM 3575 C C . SER A 1 449 ? 28.354 -9.175 -19.293 1.00 62.16 449 SER A C 1
ATOM 3577 O O . SER A 1 449 ? 27.862 -9.993 -20.066 1.00 62.16 449 SER A O 1
ATOM 3579 N N . VAL A 1 450 ? 29.663 -8.988 -19.163 1.00 57.81 450 VAL A N 1
ATOM 3580 C CA . VAL A 1 450 ? 30.677 -9.929 -19.629 1.00 57.81 450 VAL A CA 1
ATOM 3581 C C . VAL A 1 450 ? 31.617 -10.141 -18.450 1.00 57.81 450 VAL A C 1
ATOM 3583 O O . VAL A 1 450 ? 32.359 -9.230 -18.074 1.00 57.81 450 VAL A O 1
ATOM 3586 N N . THR A 1 451 ? 31.549 -11.318 -17.829 1.00 50.81 451 THR A N 1
ATOM 3587 C CA . THR A 1 451 ? 32.531 -11.752 -16.827 1.00 50.81 451 THR A CA 1
ATOM 3588 C C . THR A 1 451 ? 33.917 -11.722 -17.467 1.00 50.81 451 THR A C 1
ATOM 3590 O O . THR A 1 451 ? 34.048 -12.043 -18.650 1.00 50.81 451 THR A O 1
ATOM 3593 N N . ASP A 1 452 ? 34.959 -11.345 -16.722 1.00 49.56 452 ASP A N 1
ATOM 3594 C CA . ASP A 1 452 ? 36.305 -11.294 -17.300 1.00 49.56 452 ASP A CA 1
ATOM 3595 C C . ASP A 1 452 ? 36.681 -12.673 -17.895 1.00 49.56 452 ASP A C 1
ATOM 3597 O O . ASP A 1 452 ? 36.480 -13.686 -17.216 1.00 49.56 452 ASP A O 1
ATOM 3601 N N . PRO A 1 453 ? 37.206 -12.755 -19.136 1.00 44.38 453 PRO A N 1
ATOM 3602 C CA . PRO A 1 453 ? 37.590 -14.017 -19.769 1.00 44.38 453 PRO A CA 1
ATOM 3603 C C . PRO A 1 453 ? 38.453 -14.936 -18.893 1.00 44.38 453 PRO A C 1
ATOM 3605 O O . PRO A 1 453 ? 38.306 -16.157 -18.960 1.00 44.38 453 PRO A O 1
ATOM 3608 N N . ALA A 1 454 ? 39.312 -14.371 -18.036 1.00 39.81 454 ALA A N 1
ATOM 3609 C CA . ALA A 1 454 ? 40.115 -15.144 -17.091 1.00 39.81 454 ALA A CA 1
ATOM 3610 C C . ALA A 1 454 ? 39.277 -15.753 -15.947 1.00 39.81 454 ALA A C 1
ATOM 3612 O O . ALA A 1 454 ? 39.559 -16.865 -15.502 1.00 39.81 454 ALA A O 1
ATOM 3613 N N . VAL A 1 455 ? 38.229 -15.057 -15.497 1.00 42.81 455 VAL A N 1
ATOM 3614 C CA . VAL A 1 455 ? 37.301 -15.523 -14.452 1.00 42.81 455 VAL A CA 1
ATOM 3615 C C . VAL A 1 455 ? 36.345 -16.579 -15.009 1.00 42.81 455 VAL A C 1
ATOM 3617 O O . VAL A 1 455 ? 36.143 -17.598 -14.356 1.00 42.81 455 VAL A O 1
ATOM 3620 N N . ALA A 1 456 ? 35.835 -16.400 -16.233 1.00 43.38 456 ALA A N 1
ATOM 3621 C CA . ALA A 1 456 ? 35.013 -17.404 -16.915 1.00 43.38 456 ALA A CA 1
ATOM 3622 C C . ALA A 1 456 ? 35.777 -18.726 -17.138 1.00 43.38 456 ALA A C 1
ATOM 3624 O O . ALA A 1 456 ? 35.248 -19.811 -16.897 1.00 43.38 456 ALA A O 1
ATOM 3625 N N . ALA A 1 457 ? 37.055 -18.647 -17.530 1.00 37.88 457 ALA A N 1
ATOM 3626 C CA . ALA A 1 457 ? 37.917 -19.820 -17.680 1.00 37.88 457 ALA A CA 1
ATOM 3627 C C . ALA A 1 457 ? 38.248 -20.519 -16.343 1.00 37.88 457 ALA A C 1
ATOM 3629 O O . ALA A 1 457 ? 38.511 -21.721 -16.334 1.00 37.88 457 ALA A O 1
ATOM 3630 N N . ALA A 1 458 ? 38.238 -19.788 -15.222 1.00 34.41 458 ALA A N 1
ATOM 3631 C CA . ALA A 1 458 ? 38.550 -20.316 -13.893 1.00 34.41 458 ALA A CA 1
ATOM 3632 C C . ALA A 1 458 ? 37.322 -20.829 -13.115 1.00 34.41 458 ALA A C 1
ATOM 3634 O O . ALA A 1 458 ? 37.478 -21.662 -12.222 1.00 34.41 458 ALA A O 1
ATOM 3635 N N . SER A 1 459 ? 36.112 -20.344 -13.419 1.00 35.81 459 SER A N 1
ATOM 3636 C CA . SER A 1 459 ? 34.887 -20.691 -12.683 1.00 35.81 459 SER A CA 1
ATOM 3637 C C . SER A 1 459 ? 34.248 -22.010 -13.119 1.00 35.81 459 SER A C 1
ATOM 3639 O O . SER A 1 459 ? 33.517 -22.604 -12.328 1.00 35.81 459 SER A O 1
ATOM 3641 N N . GLY A 1 460 ? 34.478 -22.455 -14.362 1.00 34.88 460 GLY A N 1
ATOM 3642 C CA . GLY A 1 460 ? 33.867 -23.671 -14.919 1.00 34.88 460 GLY A CA 1
ATOM 3643 C C . GLY A 1 460 ? 32.332 -23.632 -14.978 1.00 34.88 460 GLY A C 1
ATOM 3644 O O . GLY A 1 460 ? 31.691 -24.678 -15.050 1.00 34.88 460 GLY A O 1
ATOM 3645 N N . SER A 1 461 ? 31.737 -22.440 -14.896 1.00 34.50 461 SER A N 1
ATOM 3646 C CA . SER A 1 461 ? 30.294 -22.250 -14.765 1.00 34.50 461 SER A CA 1
ATOM 3647 C C . SER A 1 461 ? 29.578 -22.457 -16.097 1.00 34.50 461 SER A C 1
ATOM 3649 O O . SER A 1 461 ? 29.652 -21.594 -16.971 1.00 34.50 461 SER A O 1
ATOM 3651 N N . ALA A 1 462 ? 28.832 -23.555 -16.222 1.00 31.77 462 ALA A N 1
ATOM 3652 C CA . ALA A 1 462 ? 27.788 -23.667 -17.233 1.00 31.77 462 ALA A CA 1
ATOM 3653 C C . ALA A 1 462 ? 26.701 -22.618 -16.943 1.00 31.77 462 ALA A C 1
ATOM 3655 O O . ALA A 1 462 ? 26.116 -22.613 -15.858 1.00 31.77 462 ALA A O 1
ATOM 3656 N N . ALA A 1 463 ? 26.453 -21.724 -17.897 1.00 32.53 463 ALA A N 1
ATOM 3657 C CA . ALA A 1 463 ? 25.397 -20.722 -17.828 1.00 32.53 463 ALA A CA 1
ATOM 3658 C C . ALA A 1 463 ? 24.305 -21.054 -18.854 1.00 32.53 463 ALA A C 1
ATOM 3660 O O . ALA A 1 463 ? 24.613 -21.279 -20.019 1.00 32.53 463 ALA A O 1
ATOM 3661 N N . ILE A 1 464 ? 23.044 -21.010 -18.406 1.00 29.69 464 ILE A N 1
ATOM 3662 C CA . ILE A 1 464 ? 21.807 -21.156 -19.197 1.00 29.69 464 ILE A CA 1
ATOM 3663 C C . ILE A 1 464 ? 21.554 -22.558 -19.793 1.00 29.69 464 ILE A C 1
ATOM 3665 O O . ILE A 1 464 ? 22.246 -23.010 -20.695 1.00 29.69 464 ILE A O 1
ATOM 3669 N N . GLY A 1 465 ? 20.449 -23.182 -19.358 1.00 30.94 465 GLY A N 1
ATOM 3670 C CA . GLY A 1 465 ? 19.505 -23.966 -20.183 1.00 30.94 465 GLY A CA 1
ATOM 3671 C C . GLY A 1 465 ? 19.939 -25.286 -20.844 1.00 30.94 465 GLY A C 1
ATOM 3672 O O . GLY A 1 465 ? 19.081 -26.116 -21.141 1.00 30.94 465 GLY A O 1
ATOM 3673 N N . GLY A 1 466 ? 21.226 -25.516 -21.089 1.00 28.92 466 GLY A N 1
ATOM 3674 C CA . GLY A 1 466 ? 21.719 -26.705 -21.773 1.00 28.92 466 GLY A CA 1
ATOM 3675 C C . GLY A 1 466 ? 21.795 -27.930 -20.862 1.00 28.92 466 GLY A C 1
ATOM 3676 O O . GLY A 1 466 ? 22.398 -27.886 -19.792 1.00 28.92 466 GLY A O 1
ATOM 3677 N N . THR A 1 467 ? 21.286 -29.074 -21.328 1.00 28.39 467 THR A N 1
ATOM 3678 C CA . THR A 1 467 ? 21.649 -30.387 -20.769 1.00 28.39 467 THR A CA 1
ATOM 3679 C C . THR A 1 467 ? 23.076 -30.744 -21.194 1.00 28.39 467 THR A C 1
ATOM 3681 O O . THR A 1 467 ? 23.279 -31.590 -22.072 1.00 28.39 467 THR A O 1
ATOM 3684 N N . ASP A 1 468 ? 24.072 -30.063 -20.627 1.00 36.56 468 ASP A N 1
ATOM 3685 C CA . ASP A 1 468 ? 25.476 -30.299 -20.956 1.00 36.56 468 ASP A CA 1
ATOM 3686 C C . ASP A 1 468 ? 25.925 -31.656 -20.405 1.00 36.56 468 ASP A C 1
ATOM 3688 O O . ASP A 1 468 ? 26.202 -31.844 -19.218 1.00 36.56 468 ASP A O 1
ATOM 3692 N N . SER A 1 469 ? 25.961 -32.640 -21.304 1.00 35.03 469 SER A N 1
ATOM 3693 C CA . SER A 1 469 ? 26.440 -33.981 -21.005 1.00 35.03 469 SER A CA 1
ATOM 3694 C C . SER A 1 469 ? 27.903 -33.930 -20.533 1.00 35.03 469 SER A C 1
ATOM 3696 O O . SER A 1 469 ? 28.711 -33.213 -21.133 1.00 35.03 469 SER A O 1
ATOM 3698 N N . PRO A 1 470 ? 28.309 -34.746 -19.534 1.00 40.38 470 PRO A N 1
ATOM 3699 C CA . PRO A 1 470 ? 29.701 -34.816 -19.052 1.00 40.38 470 PRO A CA 1
ATOM 3700 C C . PRO A 1 470 ? 30.766 -35.181 -20.107 1.00 40.38 470 PRO A C 1
ATOM 3702 O O . PRO A 1 470 ? 31.959 -35.214 -19.803 1.00 40.38 470 PRO A O 1
ATOM 3705 N N . GLU A 1 471 ? 30.341 -35.486 -21.333 1.00 40.28 471 GLU A N 1
ATOM 3706 C CA . GLU A 1 471 ? 31.178 -35.772 -22.497 1.00 40.28 471 GLU A CA 1
ATOM 3707 C C . GLU A 1 471 ? 31.705 -34.488 -23.173 1.00 40.28 471 GLU A C 1
ATOM 3709 O O . GLU A 1 471 ? 32.794 -34.507 -23.747 1.00 40.28 471 GLU A O 1
ATOM 3714 N N . ARG A 1 472 ? 30.983 -33.355 -23.088 1.00 43.75 472 ARG A N 1
ATOM 3715 C CA . ARG A 1 472 ? 31.381 -32.089 -23.743 1.00 43.75 472 ARG A CA 1
ATOM 3716 C C . ARG A 1 472 ? 32.618 -31.450 -23.114 1.00 43.75 472 ARG A C 1
ATOM 3718 O O . ARG A 1 472 ? 33.521 -31.037 -23.838 1.00 43.75 472 ARG A O 1
ATOM 3725 N N . SER A 1 473 ? 32.701 -31.435 -21.784 1.00 44.41 473 SER A N 1
ATOM 3726 C CA . SER A 1 473 ? 33.810 -30.825 -21.031 1.00 44.41 473 SER A CA 1
ATOM 3727 C C . SER A 1 473 ? 35.159 -31.543 -21.191 1.00 44.41 473 SER A C 1
ATOM 3729 O O . SER A 1 473 ? 36.183 -31.035 -20.739 1.00 44.41 473 SER A O 1
ATOM 3731 N N . GLN A 1 474 ? 35.180 -32.703 -21.858 1.00 45.19 474 GLN A N 1
ATOM 3732 C CA . GLN A 1 474 ? 36.390 -33.475 -22.164 1.00 45.19 474 GLN A CA 1
ATOM 3733 C C . GLN A 1 474 ? 36.847 -33.328 -23.628 1.00 45.19 474 GLN A C 1
ATOM 3735 O O . GLN A 1 474 ? 37.863 -33.909 -24.010 1.00 45.19 474 GLN A O 1
ATOM 3740 N N . ASN A 1 475 ? 36.132 -32.558 -24.457 1.00 47.97 475 ASN A N 1
ATOM 3741 C CA . ASN A 1 475 ? 36.482 -32.359 -25.862 1.00 47.97 475 ASN A CA 1
ATOM 3742 C C . ASN A 1 475 ? 37.525 -31.223 -26.031 1.00 47.97 475 ASN A C 1
ATOM 3744 O O . ASN A 1 475 ? 37.210 -30.060 -25.757 1.00 47.97 475 ASN A O 1
ATOM 3748 N N . PRO A 1 476 ? 38.751 -31.507 -26.522 1.00 49.28 476 PRO A N 1
ATOM 3749 C CA . PRO A 1 476 ? 39.783 -30.487 -26.704 1.00 49.28 476 PRO A CA 1
ATOM 3750 C C . PRO A 1 476 ? 39.447 -29.452 -27.789 1.00 49.28 476 PRO A C 1
ATOM 3752 O O . PRO A 1 476 ? 39.930 -28.325 -27.700 1.00 49.28 476 PRO A O 1
ATOM 3755 N N . ASP A 1 477 ? 38.605 -29.772 -28.775 1.00 50.06 477 ASP A N 1
ATOM 3756 C CA . ASP A 1 477 ? 38.201 -28.798 -29.799 1.00 50.06 477 ASP A CA 1
ATOM 3757 C C . ASP A 1 477 ? 37.231 -27.756 -29.211 1.00 50.06 477 ASP A C 1
ATOM 3759 O O . ASP A 1 477 ? 37.375 -26.558 -29.457 1.00 50.06 477 ASP A O 1
ATOM 3763 N N . TRP A 1 478 ? 36.317 -28.187 -28.332 1.00 46.50 478 TRP A N 1
ATOM 3764 C CA . TRP A 1 478 ? 35.418 -27.297 -27.582 1.00 46.50 478 TRP A CA 1
ATOM 3765 C C . TRP A 1 478 ? 36.185 -26.384 -26.612 1.00 46.50 478 TRP A C 1
ATOM 3767 O O . TRP A 1 478 ? 35.856 -25.207 -26.454 1.00 46.50 478 TRP A O 1
ATOM 3777 N N . LEU A 1 479 ? 37.273 -26.871 -26.004 1.00 48.06 479 LEU A N 1
ATOM 3778 C CA . LEU A 1 479 ? 38.138 -26.039 -25.159 1.00 48.06 479 LEU A CA 1
ATOM 3779 C C . LEU A 1 479 ? 38.836 -24.911 -25.943 1.00 48.06 479 LEU A C 1
ATOM 3781 O O . LEU A 1 479 ? 38.994 -23.825 -25.389 1.00 48.06 479 LEU A O 1
ATOM 3785 N N . ASN A 1 480 ? 39.168 -25.112 -27.223 1.00 54.06 480 ASN A N 1
ATOM 3786 C CA . ASN A 1 480 ? 39.904 -24.134 -28.039 1.00 54.06 480 ASN A CA 1
ATOM 3787 C C . ASN A 1 480 ? 39.034 -23.113 -28.801 1.00 54.06 480 ASN A C 1
ATOM 3789 O O . ASN A 1 480 ? 39.576 -22.145 -29.332 1.00 54.06 480 ASN A O 1
ATOM 3793 N N . GLN A 1 481 ? 37.709 -23.281 -28.851 1.00 55.56 481 GLN A N 1
ATOM 3794 C CA . GLN A 1 481 ? 36.807 -22.264 -29.414 1.00 55.56 481 GLN A CA 1
ATOM 3795 C C . GLN A 1 481 ? 36.824 -20.950 -28.594 1.00 55.56 481 GLN A C 1
ATOM 3797 O O . GLN A 1 481 ? 37.130 -20.982 -27.394 1.00 55.56 481 GLN A O 1
ATOM 3802 N N . PRO A 1 482 ? 36.454 -19.795 -29.182 1.00 54.91 482 PRO A N 1
ATOM 3803 C CA . PRO A 1 482 ? 36.246 -18.548 -28.446 1.00 54.91 482 PRO A CA 1
ATOM 3804 C C . PRO A 1 482 ? 35.114 -18.628 -27.408 1.00 54.91 482 PRO A C 1
ATOM 3806 O O . PRO A 1 482 ? 34.193 -19.436 -27.526 1.00 54.91 482 PRO A O 1
ATOM 3809 N N . LEU A 1 483 ? 35.134 -17.738 -26.409 1.00 54.94 483 LEU A N 1
ATOM 3810 C CA . LEU A 1 483 ? 34.082 -17.647 -25.378 1.00 54.94 483 LEU A CA 1
ATOM 3811 C C . LEU A 1 483 ? 32.686 -17.406 -25.974 1.00 54.94 483 LEU A C 1
ATOM 3813 O O . LEU A 1 483 ? 31.719 -18.040 -25.557 1.00 54.94 483 LEU A O 1
ATOM 3817 N N . TRP A 1 484 ? 32.596 -16.560 -27.004 1.00 54.72 484 TRP A N 1
ATOM 3818 C CA . TRP A 1 484 ? 31.345 -16.235 -27.694 1.00 54.72 484 TRP A CA 1
ATOM 3819 C C . TRP A 1 484 ? 30.767 -17.372 -28.552 1.00 54.72 484 TRP A C 1
ATOM 3821 O O . TRP A 1 484 ? 29.669 -17.230 -29.076 1.00 54.72 484 TRP A O 1
ATOM 3831 N N . GLU A 1 485 ? 31.450 -18.510 -28.699 1.00 56.53 485 GLU A N 1
ATOM 3832 C CA . GLU A 1 485 ? 30.855 -19.711 -29.308 1.00 56.53 485 GLU A CA 1
ATOM 3833 C C . GLU A 1 485 ? 30.227 -20.642 -28.252 1.00 56.53 485 GLU A C 1
ATOM 3835 O O . GLU A 1 485 ? 29.316 -21.411 -28.570 1.00 56.53 485 GLU A O 1
ATOM 3840 N N . LYS A 1 486 ? 30.641 -20.527 -26.981 1.00 54.66 486 LYS A N 1
ATOM 3841 C CA . LYS A 1 486 ? 30.277 -21.453 -25.892 1.00 54.66 486 LYS A CA 1
ATOM 3842 C C . LYS A 1 486 ? 29.191 -20.925 -24.964 1.00 54.66 486 LYS A C 1
ATOM 3844 O O . LYS A 1 486 ? 28.351 -21.705 -24.541 1.00 54.66 486 LYS A O 1
ATOM 3849 N N . ASP A 1 487 ? 29.231 -19.636 -24.643 1.00 62.44 487 ASP A N 1
ATOM 3850 C CA . ASP A 1 487 ? 28.380 -19.028 -23.617 1.00 62.44 487 ASP A CA 1
ATOM 3851 C C . ASP A 1 487 ? 27.259 -18.198 -24.263 1.00 62.44 487 ASP A C 1
ATOM 3853 O O . ASP A 1 487 ? 27.513 -17.235 -24.995 1.00 62.44 487 ASP A O 1
ATOM 3857 N N . ASP A 1 488 ? 26.007 -18.578 -24.007 1.00 65.75 488 ASP A N 1
ATOM 3858 C CA . ASP A 1 488 ? 24.838 -17.927 -24.605 1.00 65.75 488 ASP A CA 1
ATOM 3859 C C . ASP A 1 488 ? 24.553 -16.541 -23.999 1.00 65.75 488 ASP A C 1
ATOM 3861 O O . ASP A 1 488 ? 24.011 -15.676 -24.690 1.00 65.75 488 ASP A O 1
ATOM 3865 N N . SER A 1 489 ? 25.008 -16.262 -22.769 1.00 66.06 489 SER A N 1
ATOM 3866 C CA . SER A 1 489 ? 24.973 -14.908 -22.199 1.00 66.06 489 SER A CA 1
ATOM 3867 C C . SER A 1 489 ? 25.950 -13.978 -22.929 1.00 66.06 489 SER A C 1
ATOM 3869 O O . SER A 1 489 ? 25.597 -12.840 -23.242 1.00 66.06 489 SER A O 1
ATOM 3871 N N . VAL A 1 490 ? 27.128 -14.482 -23.319 1.00 73.81 490 VAL A N 1
ATOM 3872 C CA . VAL A 1 490 ? 28.122 -13.739 -24.115 1.00 73.81 490 VAL A CA 1
ATOM 3873 C C . VAL A 1 490 ? 27.609 -13.487 -25.538 1.00 73.81 490 VAL A C 1
ATOM 3875 O O . VAL A 1 490 ? 27.739 -12.371 -26.047 1.00 73.81 490 VAL A O 1
ATOM 3878 N N . LYS A 1 491 ? 26.960 -14.473 -26.176 1.00 77.75 491 LYS A N 1
ATOM 3879 C CA . LYS A 1 491 ? 26.307 -14.284 -27.489 1.00 77.75 491 LYS A CA 1
ATOM 3880 C C . LYS A 1 491 ? 25.183 -13.249 -27.428 1.00 77.75 491 LYS A C 1
ATOM 3882 O O . LYS A 1 491 ? 25.044 -12.449 -28.354 1.00 77.75 491 LYS A O 1
ATOM 3887 N N . LEU A 1 492 ? 24.403 -13.239 -26.345 1.00 79.25 492 LEU A N 1
ATOM 3888 C CA . LEU A 1 492 ? 23.337 -12.262 -26.131 1.00 79.25 492 LEU A CA 1
ATOM 3889 C C . LEU A 1 492 ? 23.908 -10.853 -25.886 1.00 79.25 492 LEU A C 1
ATOM 3891 O O . LEU A 1 492 ? 23.433 -9.888 -26.485 1.00 79.25 492 LEU A O 1
ATOM 3895 N N . ALA A 1 493 ? 24.969 -10.732 -25.080 1.00 82.88 493 ALA A N 1
ATOM 3896 C CA . ALA A 1 493 ? 25.668 -9.470 -24.828 1.00 82.88 493 ALA A CA 1
ATOM 3897 C C . ALA A 1 493 ? 26.260 -8.860 -26.113 1.00 82.88 493 ALA A C 1
ATOM 3899 O O . ALA A 1 493 ? 26.133 -7.655 -26.325 1.00 82.88 493 ALA A O 1
ATOM 3900 N N . LEU A 1 494 ? 26.819 -9.676 -27.019 1.00 86.50 494 LEU A N 1
ATOM 3901 C CA . LEU A 1 494 ? 27.297 -9.214 -28.332 1.00 86.50 494 LEU A CA 1
ATOM 3902 C C . LEU A 1 494 ? 26.206 -8.541 -29.180 1.00 86.50 494 LEU A C 1
ATOM 3904 O O . LEU A 1 494 ? 26.500 -7.595 -29.905 1.00 86.50 494 LEU A O 1
ATOM 3908 N N . GLY A 1 495 ? 24.954 -8.999 -29.087 1.00 87.88 495 GLY A N 1
ATOM 3909 C CA . GLY A 1 495 ? 23.818 -8.362 -29.761 1.00 87.88 495 GLY A CA 1
ATOM 3910 C C . GLY A 1 495 ? 23.245 -7.162 -28.995 1.00 87.88 495 GLY A C 1
ATOM 3911 O O . GLY A 1 495 ? 22.847 -6.162 -29.596 1.00 87.88 495 GLY A O 1
ATOM 3912 N N . MET A 1 496 ? 23.210 -7.242 -27.662 1.00 90.94 496 MET A N 1
ATOM 3913 C CA . MET A 1 496 ? 22.561 -6.249 -26.801 1.00 90.94 496 MET A CA 1
ATOM 3914 C C . MET A 1 496 ? 23.419 -5.018 -26.494 1.00 90.94 496 MET A C 1
ATOM 3916 O O . MET A 1 496 ? 22.871 -3.914 -26.473 1.00 90.94 496 MET A O 1
ATOM 3920 N N . ILE A 1 497 ? 24.734 -5.163 -26.297 1.00 92.81 497 ILE A N 1
ATOM 3921 C CA . ILE A 1 497 ? 25.633 -4.034 -26.004 1.00 92.81 497 ILE A CA 1
ATOM 3922 C C . ILE A 1 497 ? 25.589 -2.995 -27.140 1.00 92.81 497 ILE A C 1
ATOM 3924 O O . ILE A 1 497 ? 25.316 -1.827 -26.844 1.00 92.81 497 ILE A O 1
ATOM 3928 N N . PRO A 1 498 ? 25.746 -3.358 -28.433 1.00 94.50 498 PRO A N 1
ATOM 3929 C CA . PRO A 1 498 ? 25.623 -2.389 -29.517 1.00 94.50 498 PRO A CA 1
ATOM 3930 C C . PRO A 1 498 ? 24.228 -1.755 -29.597 1.00 94.50 498 PRO A C 1
ATOM 3932 O O . PRO A 1 498 ? 24.126 -0.561 -29.860 1.00 94.50 498 PRO A O 1
ATOM 3935 N N . ALA A 1 499 ? 23.149 -2.502 -29.336 1.00 94.31 499 ALA A N 1
ATOM 3936 C CA . ALA A 1 499 ? 21.785 -1.969 -29.434 1.00 94.31 499 ALA A CA 1
ATOM 3937 C C . ALA A 1 499 ? 21.493 -0.927 -28.337 1.00 94.31 499 ALA A C 1
ATOM 3939 O O . ALA A 1 499 ? 20.975 0.153 -28.628 1.00 94.31 499 ALA A O 1
ATOM 3940 N N . ALA A 1 500 ? 21.915 -1.196 -27.097 1.00 93.81 500 ALA A N 1
ATOM 3941 C CA . ALA A 1 500 ? 21.860 -0.224 -26.008 1.00 93.81 500 ALA A CA 1
ATOM 3942 C C . ALA A 1 500 ? 22.745 1.002 -26.277 1.00 93.81 500 ALA A C 1
ATOM 3944 O O . ALA A 1 500 ? 22.353 2.127 -25.962 1.00 93.81 500 ALA A O 1
ATOM 3945 N N . MET A 1 501 ? 23.928 0.813 -26.875 1.00 94.44 501 MET A N 1
ATOM 3946 C CA . MET A 1 501 ? 24.825 1.928 -27.184 1.00 94.44 501 MET A CA 1
ATOM 3947 C C . MET A 1 501 ? 24.335 2.764 -28.368 1.00 94.44 501 MET A C 1
ATOM 3949 O O . MET A 1 501 ? 24.529 3.975 -28.354 1.00 94.44 501 MET A O 1
ATOM 3953 N N . LEU A 1 502 ? 23.619 2.179 -29.333 1.00 95.00 502 LEU A N 1
ATOM 3954 C CA . LEU A 1 502 ? 22.929 2.928 -30.385 1.00 95.00 502 LEU A CA 1
ATOM 3955 C C . LEU A 1 502 ? 21.839 3.832 -29.788 1.00 95.00 502 LEU A C 1
ATOM 3957 O O . LEU A 1 502 ? 21.841 5.031 -30.051 1.00 95.00 502 LEU A O 1
ATOM 3961 N N . LEU A 1 503 ? 20.981 3.294 -28.912 1.00 94.69 503 LEU A N 1
ATOM 3962 C CA . LEU A 1 503 ? 19.951 4.069 -28.202 1.00 94.69 503 LEU A CA 1
ATOM 3963 C C . LEU A 1 503 ? 20.567 5.164 -27.307 1.00 94.69 503 LEU A C 1
ATOM 3965 O O . LEU A 1 503 ? 20.117 6.310 -27.324 1.00 94.69 503 LEU A O 1
ATOM 3969 N N . THR A 1 504 ? 21.650 4.843 -26.591 1.00 93.31 504 THR A N 1
ATOM 3970 C CA . THR A 1 504 ? 22.426 5.802 -25.779 1.00 93.31 504 THR A CA 1
ATOM 3971 C C . THR A 1 504 ? 23.046 6.904 -26.638 1.00 93.31 504 THR A C 1
ATOM 3973 O O . THR A 1 504 ? 23.011 8.074 -26.258 1.00 93.31 504 THR A O 1
ATOM 3976 N N . LYS A 1 505 ? 23.580 6.567 -27.818 1.00 91.88 505 LYS A N 1
ATOM 3977 C CA . LYS A 1 505 ? 24.124 7.544 -28.764 1.00 91.88 505 LYS A CA 1
ATOM 3978 C C . LYS A 1 505 ? 23.023 8.458 -29.305 1.00 91.88 505 LYS A C 1
ATOM 3980 O O . LYS A 1 505 ? 23.225 9.666 -29.335 1.00 91.88 505 LYS A O 1
ATOM 3985 N N . THR A 1 506 ? 21.852 7.922 -29.658 1.00 93.12 506 THR A N 1
ATOM 3986 C CA . THR A 1 506 ? 20.696 8.722 -30.103 1.00 93.12 506 THR A CA 1
ATOM 3987 C C . THR A 1 506 ? 20.240 9.720 -29.031 1.00 93.12 506 THR A C 1
ATOM 3989 O O . THR A 1 506 ? 19.889 10.847 -29.371 1.00 93.12 506 THR A O 1
ATOM 3992 N N . ALA A 1 507 ? 20.313 9.357 -27.744 1.00 92.06 507 ALA A N 1
ATOM 3993 C CA . ALA A 1 507 ? 20.093 10.286 -26.632 1.00 92.06 507 ALA A CA 1
ATOM 3994 C C . ALA A 1 507 ? 21.204 11.349 -26.519 1.00 92.06 507 ALA A C 1
ATOM 3996 O O . ALA A 1 507 ? 20.921 12.535 -26.370 1.00 92.06 507 ALA A O 1
ATOM 3997 N N . ALA A 1 508 ? 22.472 10.937 -26.612 1.00 88.75 508 ALA A N 1
ATOM 3998 C CA . ALA A 1 508 ? 23.630 11.823 -26.477 1.00 88.75 508 ALA A CA 1
ATOM 3999 C C . ALA A 1 508 ? 23.772 12.835 -27.631 1.00 88.75 508 ALA A C 1
ATOM 4001 O O . ALA A 1 508 ? 24.226 13.957 -27.407 1.00 88.75 508 ALA A O 1
ATOM 4002 N N . ASP A 1 509 ? 23.373 12.454 -28.847 1.00 89.50 509 ASP A N 1
ATOM 4003 C CA . ASP A 1 509 ? 23.348 13.324 -30.028 1.00 89.50 509 ASP A CA 1
ATOM 4004 C C . ASP A 1 509 ? 22.179 14.337 -29.987 1.00 89.50 509 ASP A C 1
ATOM 4006 O O . ASP A 1 509 ? 22.220 15.350 -30.687 1.00 89.50 509 ASP A O 1
ATOM 4010 N N . ASN A 1 510 ? 21.130 14.079 -29.189 1.00 90.25 510 ASN A N 1
ATOM 4011 C CA . ASN A 1 510 ? 19.902 14.878 -29.137 1.00 90.25 510 ASN A CA 1
ATOM 4012 C C . ASN A 1 510 ? 19.511 15.243 -27.686 1.00 90.25 510 ASN A C 1
ATOM 4014 O O . ASN A 1 510 ? 18.698 14.546 -27.073 1.00 90.25 510 ASN A O 1
ATOM 4018 N N . PRO A 1 511 ? 20.015 16.369 -27.140 1.00 88.69 511 PRO A N 1
ATOM 4019 C CA . PRO A 1 511 ? 19.748 16.783 -25.759 1.00 88.69 511 PRO A CA 1
ATOM 4020 C C . PRO A 1 511 ? 18.261 16.860 -25.386 1.00 88.69 511 PRO A C 1
ATOM 4022 O O . PRO A 1 511 ? 17.896 16.470 -24.282 1.00 88.69 511 PRO A O 1
ATOM 4025 N N . ALA A 1 512 ? 17.386 17.268 -26.313 1.00 92.00 512 ALA A N 1
ATOM 4026 C CA . ALA A 1 512 ? 15.945 17.338 -26.062 1.00 92.00 512 ALA A CA 1
ATOM 4027 C C . ALA A 1 512 ? 15.312 15.951 -25.826 1.00 92.00 512 ALA A C 1
ATOM 4029 O O . ALA A 1 512 ? 14.335 15.836 -25.092 1.00 92.00 512 ALA A O 1
ATOM 4030 N N . LEU A 1 513 ? 15.876 14.888 -26.411 1.00 92.56 513 LEU A N 1
ATOM 4031 C CA . LEU A 1 513 ? 15.428 13.509 -26.198 1.00 92.56 513 LEU A CA 1
ATOM 4032 C C . LEU A 1 513 ? 15.836 12.991 -24.810 1.00 92.56 513 LEU A C 1
ATOM 4034 O O . LEU A 1 513 ? 15.078 12.268 -24.163 1.00 92.56 513 LEU A O 1
ATOM 4038 N N . TYR A 1 514 ? 17.018 13.396 -24.337 1.00 93.38 514 TYR A N 1
ATOM 4039 C CA . TYR A 1 514 ? 17.475 13.126 -22.975 1.00 93.38 514 TYR A CA 1
ATOM 4040 C C . TYR A 1 514 ? 16.656 13.916 -21.935 1.00 93.38 514 TYR A C 1
ATOM 4042 O O . TYR A 1 514 ? 16.222 13.334 -20.945 1.00 93.38 514 TYR A O 1
ATOM 4050 N N . GLU A 1 515 ? 16.350 15.194 -22.188 1.00 94.06 515 GLU A N 1
ATOM 4051 C CA . GLU A 1 515 ? 15.452 16.007 -21.348 1.00 94.06 515 GLU A CA 1
ATOM 4052 C C . GLU A 1 515 ? 14.026 15.426 -21.281 1.00 94.06 515 GLU A C 1
ATOM 4054 O O . GLU A 1 515 ? 13.437 15.336 -20.201 1.00 94.06 515 GLU A O 1
ATOM 4059 N N . GLU A 1 516 ? 13.469 14.967 -22.409 1.00 95.06 516 GLU A N 1
ATOM 4060 C CA . GLU A 1 516 ? 12.168 14.283 -22.438 1.00 95.06 516 GLU A CA 1
ATOM 4061 C C . GLU A 1 516 ? 12.186 12.980 -21.628 1.00 95.06 516 GLU A C 1
ATOM 4063 O O . GLU A 1 516 ? 11.247 12.722 -20.870 1.00 95.06 516 GLU A O 1
ATOM 4068 N N . TRP A 1 517 ? 13.261 12.193 -21.719 1.00 95.88 517 TRP A N 1
ATOM 4069 C CA . TRP A 1 517 ? 13.448 10.999 -20.893 1.00 95.88 517 TRP A CA 1
ATOM 4070 C C . TRP A 1 517 ? 13.560 11.336 -19.398 1.00 95.88 517 TRP A C 1
ATOM 4072 O O . TRP A 1 517 ? 12.862 10.724 -18.588 1.00 95.88 517 TRP A O 1
ATOM 4082 N N . GLN A 1 518 ? 14.350 12.348 -19.019 1.00 95.00 518 GLN A N 1
ATOM 4083 C CA . GLN A 1 518 ? 14.439 12.812 -17.628 1.00 95.00 518 GLN A CA 1
ATOM 4084 C C . GLN A 1 518 ? 13.073 13.244 -17.081 1.00 95.00 518 GLN A C 1
ATOM 4086 O O . GLN A 1 518 ? 12.732 12.901 -15.950 1.00 95.00 518 GLN A O 1
ATOM 4091 N N . SER A 1 519 ? 12.253 13.923 -17.895 1.00 93.75 519 SER A N 1
ATOM 4092 C CA . SER A 1 519 ? 10.907 14.377 -17.506 1.00 93.75 519 SER A CA 1
ATOM 4093 C C . SER A 1 519 ? 9.916 13.246 -17.181 1.00 93.75 519 SER A C 1
ATOM 4095 O O . SER A 1 519 ? 8.862 13.504 -16.603 1.00 93.75 519 SER A O 1
ATOM 4097 N N . LEU A 1 520 ? 10.259 12.005 -17.539 1.00 94.50 520 LEU A N 1
ATOM 4098 C CA . LEU A 1 520 ? 9.540 10.779 -17.187 1.00 94.50 520 LEU A CA 1
ATOM 4099 C C . LEU A 1 520 ? 10.257 10.004 -16.071 1.00 94.50 520 LEU A C 1
ATOM 4101 O O . LEU A 1 520 ? 9.614 9.496 -15.159 1.00 94.50 520 LEU A O 1
ATOM 4105 N N . PHE A 1 521 ? 11.588 9.914 -16.130 1.00 94.56 521 PHE A N 1
ATOM 4106 C CA . PHE A 1 521 ? 12.392 9.071 -15.245 1.00 94.56 521 PHE A CA 1
ATOM 4107 C C . PHE A 1 521 ? 12.612 9.674 -13.849 1.00 94.56 521 PHE A C 1
ATOM 4109 O O . PHE A 1 521 ? 12.474 8.971 -12.847 1.00 94.56 521 PHE A O 1
ATOM 4116 N N . ASP A 1 522 ? 12.947 10.963 -13.759 1.00 94.31 522 ASP A N 1
ATOM 4117 C CA . ASP A 1 522 ? 13.273 11.609 -12.483 1.00 94.31 522 ASP A CA 1
ATOM 4118 C C . ASP A 1 522 ? 12.073 11.771 -11.521 1.00 94.31 522 ASP A C 1
ATOM 4120 O O . ASP A 1 522 ? 12.278 11.560 -10.323 1.00 94.31 522 ASP A O 1
ATOM 4124 N N . PRO A 1 523 ? 10.825 12.042 -11.969 1.00 93.75 523 PRO A N 1
ATOM 4125 C CA . PRO A 1 523 ? 9.665 12.045 -11.075 1.00 93.75 523 PRO A CA 1
ATOM 4126 C C . PRO A 1 523 ? 9.404 10.675 -10.430 1.00 93.75 523 PRO A C 1
ATOM 4128 O O . PRO A 1 523 ? 9.179 10.600 -9.223 1.00 93.75 523 PRO A O 1
ATOM 4131 N N . ILE A 1 524 ? 9.500 9.585 -11.205 1.00 92.44 524 ILE A N 1
ATOM 4132 C CA . ILE A 1 524 ? 9.364 8.207 -10.694 1.00 92.44 524 ILE A CA 1
ATOM 4133 C C . ILE A 1 524 ? 10.465 7.920 -9.663 1.00 92.44 524 ILE A C 1
ATOM 4135 O O . ILE A 1 524 ? 10.197 7.344 -8.609 1.00 92.44 524 ILE A O 1
ATOM 4139 N N . THR A 1 525 ? 11.698 8.371 -9.922 1.00 91.31 525 THR A N 1
ATOM 4140 C CA . THR A 1 525 ? 12.806 8.241 -8.964 1.00 91.31 525 THR A CA 1
ATOM 4141 C C . THR A 1 525 ? 12.553 8.989 -7.652 1.00 91.31 525 THR A C 1
ATOM 4143 O O . THR A 1 525 ? 12.817 8.443 -6.582 1.00 91.31 525 THR A O 1
ATOM 4146 N N . ALA A 1 526 ? 12.011 10.207 -7.709 1.00 90.56 526 ALA A N 1
ATOM 4147 C CA . ALA A 1 526 ? 11.731 11.015 -6.521 1.00 90.56 526 ALA A CA 1
ATOM 4148 C C . ALA A 1 526 ? 10.524 10.521 -5.696 1.00 90.56 526 ALA A C 1
ATOM 4150 O O . ALA A 1 526 ? 10.417 10.841 -4.510 1.00 90.56 526 ALA A O 1
ATOM 4151 N N . LEU A 1 527 ? 9.616 9.748 -6.300 1.00 90.06 527 LEU A N 1
ATOM 4152 C CA . LEU A 1 527 ? 8.518 9.081 -5.596 1.00 90.06 527 LEU A CA 1
ATOM 4153 C C . LEU A 1 527 ? 8.967 7.742 -4.987 1.00 90.06 527 LEU A C 1
ATOM 4155 O O . LEU A 1 527 ? 8.793 7.532 -3.785 1.00 90.06 527 LEU A O 1
ATOM 4159 N N . ILE A 1 528 ? 9.553 6.862 -5.806 1.00 89.19 528 ILE A N 1
ATOM 4160 C CA . ILE A 1 528 ? 9.734 5.436 -5.488 1.00 89.19 528 ILE A CA 1
ATOM 4161 C C . ILE A 1 528 ? 11.157 5.103 -5.023 1.00 89.19 528 ILE A C 1
ATOM 4163 O O . ILE A 1 528 ? 11.339 4.425 -4.019 1.00 89.19 528 ILE A O 1
ATOM 4167 N N . GLY A 1 529 ? 12.182 5.584 -5.729 1.00 86.75 529 GLY A N 1
ATOM 4168 C CA . GLY A 1 529 ? 13.576 5.190 -5.499 1.00 86.75 529 GLY A CA 1
ATOM 4169 C C . GLY A 1 529 ? 14.417 5.180 -6.773 1.00 86.75 529 GLY A C 1
ATOM 4170 O O . GLY A 1 529 ? 13.902 5.319 -7.884 1.00 86.75 529 GLY A O 1
ATOM 4171 N N . GLU A 1 530 ? 15.731 5.026 -6.624 1.00 85.75 530 GLU A N 1
ATOM 4172 C CA . GLU A 1 530 ? 16.640 4.974 -7.774 1.00 85.75 530 GLU A CA 1
ATOM 4173 C C . GLU A 1 530 ? 16.453 3.701 -8.607 1.00 85.75 530 GLU A C 1
ATOM 4175 O O . GLU A 1 530 ? 16.073 2.644 -8.097 1.00 85.75 530 GLU A O 1
ATOM 4180 N N . SER A 1 531 ? 16.711 3.811 -9.914 1.00 89.31 531 SER A N 1
ATOM 4181 C CA . SER A 1 531 ? 16.724 2.653 -10.818 1.00 89.31 531 SER A CA 1
ATOM 4182 C C . SER A 1 531 ? 17.826 1.704 -10.388 1.00 89.31 531 SER A C 1
ATOM 4184 O O . SER A 1 531 ? 18.986 2.103 -10.316 1.00 89.31 531 SER A O 1
ATOM 4186 N N . ASP A 1 532 ? 17.485 0.450 -10.131 1.00 85.31 532 ASP A N 1
ATOM 4187 C CA . ASP A 1 532 ? 18.478 -0.540 -9.741 1.00 85.31 532 ASP A CA 1
ATOM 4188 C C . ASP A 1 532 ? 19.385 -0.893 -10.931 1.00 85.31 532 ASP A C 1
ATOM 4190 O O . ASP A 1 532 ? 20.607 -0.924 -10.810 1.00 85.31 532 ASP A O 1
ATOM 4194 N N . ASP A 1 533 ? 18.789 -1.043 -12.115 1.00 87.50 533 ASP A N 1
ATOM 4195 C CA . ASP A 1 533 ? 19.495 -1.258 -13.382 1.00 87.50 533 ASP A CA 1
ATOM 4196 C C . ASP A 1 533 ? 20.132 0.039 -13.915 1.00 87.50 533 ASP A C 1
ATOM 4198 O O . ASP A 1 533 ? 19.701 1.146 -13.566 1.00 87.50 533 ASP A O 1
ATOM 4202 N N . LEU A 1 534 ? 21.133 -0.085 -14.799 1.00 90.94 534 LEU A N 1
ATOM 4203 C CA . LEU A 1 534 ? 21.833 1.068 -15.376 1.00 90.94 534 LEU A CA 1
ATOM 4204 C C . LEU A 1 534 ? 20.888 1.895 -16.259 1.00 90.94 534 LEU A C 1
ATOM 4206 O O . LEU A 1 534 ? 20.204 1.365 -17.137 1.00 90.94 534 LEU A O 1
ATOM 4210 N N . SER A 1 535 ? 20.917 3.211 -16.066 1.00 92.50 535 SER A N 1
ATOM 4211 C CA . SER A 1 535 ? 20.149 4.201 -16.821 1.00 92.50 535 SER A CA 1
ATOM 4212 C C . SER A 1 535 ? 21.080 5.072 -17.676 1.00 92.50 535 SER A C 1
ATOM 4214 O O . SER A 1 535 ? 22.298 4.866 -17.696 1.00 92.50 535 SER A O 1
ATOM 4216 N N . PHE A 1 536 ? 20.551 6.095 -18.360 1.00 93.50 536 PHE A N 1
ATOM 4217 C CA . PHE A 1 536 ? 21.416 7.090 -19.008 1.00 93.50 536 PHE A CA 1
ATOM 4218 C C . PHE A 1 536 ? 22.269 7.899 -18.017 1.00 93.50 536 PHE A C 1
ATOM 4220 O O . PHE A 1 536 ? 23.327 8.372 -18.424 1.00 93.50 536 PHE A O 1
ATOM 4227 N N . LYS A 1 537 ? 21.889 8.007 -16.731 1.00 92.56 537 LYS A N 1
ATOM 4228 C CA . LYS A 1 537 ? 22.718 8.679 -15.710 1.00 92.56 537 LYS A CA 1
ATOM 4229 C C . LYS A 1 537 ? 24.094 8.016 -15.571 1.00 92.56 537 LYS A C 1
ATOM 4231 O O . LYS A 1 537 ? 25.086 8.710 -15.375 1.00 92.56 537 LYS A O 1
ATOM 4236 N N . GLU A 1 538 ? 24.160 6.691 -15.709 1.00 93.12 538 GLU A N 1
ATOM 4237 C CA . GLU A 1 538 ? 25.401 5.916 -15.654 1.00 93.12 538 GLU A CA 1
ATOM 4238 C C . GLU A 1 538 ? 26.025 5.688 -17.037 1.00 93.12 538 GLU A C 1
ATOM 4240 O O . GLU A 1 538 ? 27.223 5.921 -17.222 1.00 93.12 538 GLU A O 1
ATOM 4245 N N . ILE A 1 539 ? 25.242 5.215 -18.016 1.00 92.62 539 ILE A N 1
ATOM 4246 C CA . ILE A 1 539 ? 25.819 4.680 -19.259 1.00 92.62 539 ILE A CA 1
ATOM 4247 C C . ILE A 1 539 ? 26.201 5.764 -20.274 1.00 92.62 539 ILE A C 1
ATOM 4249 O O . ILE A 1 539 ? 27.134 5.562 -21.049 1.00 92.62 539 ILE A O 1
ATOM 4253 N N . LEU A 1 540 ? 25.546 6.932 -20.259 1.00 92.69 540 LEU A N 1
ATOM 4254 C CA . LEU A 1 540 ? 25.837 8.016 -21.205 1.00 92.69 540 LEU A CA 1
ATOM 4255 C C . LEU A 1 540 ? 27.185 8.706 -20.899 1.00 92.69 540 LEU A C 1
ATOM 4257 O O . LEU A 1 540 ? 27.985 8.843 -21.830 1.00 92.69 540 LEU A O 1
ATOM 4261 N N . PRO A 1 541 ? 27.530 9.051 -19.636 1.00 93.44 541 PRO A N 1
ATOM 4262 C CA . PRO A 1 541 ? 28.882 9.501 -19.290 1.00 93.44 541 PRO A CA 1
ATOM 4263 C C . PRO A 1 541 ? 29.966 8.454 -19.583 1.00 93.44 541 PRO A C 1
ATOM 4265 O O . PRO A 1 541 ? 31.060 8.809 -20.022 1.00 93.44 541 PRO A O 1
ATOM 4268 N N . PHE A 1 542 ? 29.668 7.163 -19.385 1.00 93.50 542 PHE A N 1
ATOM 4269 C CA . PHE A 1 542 ? 30.592 6.073 -19.710 1.00 93.50 542 PHE A CA 1
ATOM 4270 C C . PHE A 1 542 ? 30.837 5.968 -21.225 1.00 93.50 542 PHE A C 1
ATOM 4272 O O . PHE A 1 542 ? 31.982 5.988 -21.668 1.00 93.50 542 PHE A O 1
ATOM 4279 N N . TRP A 1 543 ? 29.778 5.968 -22.038 1.00 91.88 543 TRP A N 1
ATOM 4280 C CA . TRP A 1 543 ? 29.870 5.980 -23.501 1.00 91.88 543 TRP A CA 1
ATOM 4281 C C . TRP A 1 543 ? 30.692 7.170 -24.030 1.00 91.88 543 TRP A C 1
ATOM 4283 O O . TRP A 1 543 ? 31.569 7.004 -24.881 1.00 91.88 543 TRP A O 1
ATOM 4293 N N . GLN A 1 544 ? 30.474 8.369 -23.477 1.00 91.06 544 GLN A N 1
ATOM 4294 C CA . GLN A 1 544 ? 31.252 9.565 -23.823 1.00 91.06 544 GLN A CA 1
ATOM 4295 C C . GLN A 1 544 ? 32.735 9.444 -23.433 1.00 91.06 544 GLN A C 1
ATOM 4297 O O . GLN A 1 544 ? 33.601 9.862 -24.205 1.00 91.06 544 GLN A O 1
ATOM 4302 N N . LYS A 1 545 ? 33.040 8.848 -22.271 1.00 92.88 545 LYS A N 1
ATOM 4303 C CA . LYS A 1 545 ? 34.410 8.600 -21.789 1.00 92.88 545 LYS A CA 1
ATOM 4304 C C . LYS A 1 545 ? 35.197 7.670 -22.719 1.00 92.88 545 LYS A C 1
ATOM 4306 O O . LYS A 1 545 ? 36.381 7.917 -22.948 1.00 92.88 545 LYS A O 1
ATOM 4311 N N . GLU A 1 546 ? 34.556 6.645 -23.282 1.00 91.12 546 GLU A N 1
ATOM 4312 C CA . GLU A 1 546 ? 35.222 5.709 -24.198 1.00 91.12 546 GLU A CA 1
ATOM 4313 C C . GLU A 1 546 ? 35.533 6.323 -25.576 1.00 91.12 546 GLU A C 1
ATOM 4315 O O . GLU A 1 546 ? 36.452 5.864 -26.254 1.00 91.12 546 GLU A O 1
ATOM 4320 N N . ASN A 1 547 ? 34.846 7.407 -25.975 1.00 87.88 547 ASN A N 1
ATOM 4321 C CA . ASN A 1 547 ? 35.141 8.178 -27.197 1.00 87.88 547 ASN A CA 1
ATOM 4322 C C . ASN A 1 547 ? 35.231 7.272 -28.457 1.00 87.88 547 ASN A C 1
ATOM 4324 O O . ASN A 1 547 ? 36.108 7.405 -29.312 1.00 87.88 547 ASN A O 1
ATOM 4328 N N . ILE A 1 548 ? 34.282 6.339 -28.590 1.00 88.62 548 ILE A N 1
ATOM 4329 C CA . ILE A 1 548 ? 34.134 5.477 -29.771 1.00 88.62 548 ILE A CA 1
ATOM 4330 C C . ILE A 1 548 ? 33.675 6.343 -30.956 1.00 88.62 548 ILE A C 1
ATOM 4332 O O . ILE A 1 548 ? 32.531 6.789 -31.023 1.00 88.62 548 ILE A O 1
ATOM 4336 N N . ARG A 1 549 ? 34.605 6.635 -31.876 1.00 83.56 549 ARG A N 1
ATOM 4337 C CA . ARG A 1 549 ? 34.389 7.571 -33.002 1.00 83.56 549 ARG A CA 1
ATOM 4338 C C . ARG A 1 549 ? 33.743 6.936 -34.224 1.00 83.56 549 ARG A C 1
ATOM 4340 O O . ARG A 1 549 ? 33.028 7.620 -34.947 1.00 83.56 549 ARG A O 1
ATOM 4347 N N . ASP A 1 550 ? 34.015 5.658 -34.450 1.00 89.62 550 ASP A N 1
ATOM 4348 C CA . ASP A 1 550 ? 33.385 4.859 -35.494 1.00 89.62 550 ASP A CA 1
ATOM 4349 C C . ASP A 1 550 ? 32.546 3.774 -34.820 1.00 89.62 550 ASP A C 1
ATOM 4351 O O . ASP A 1 550 ? 33.056 2.738 -34.390 1.00 89.62 550 ASP A O 1
ATOM 4355 N N . PHE A 1 551 ? 31.249 4.055 -34.698 1.00 91.75 551 PHE A N 1
ATOM 4356 C CA . PHE A 1 551 ? 30.283 3.113 -34.147 1.00 91.75 551 PHE A CA 1
ATOM 4357 C C . PHE A 1 551 ? 30.156 1.857 -35.017 1.00 91.75 551 PHE A C 1
ATOM 4359 O O . PHE A 1 551 ? 29.958 0.773 -34.481 1.00 91.75 551 PHE A O 1
ATOM 4366 N N . SER A 1 552 ? 30.289 1.983 -36.342 1.00 91.19 552 SER A N 1
ATOM 4367 C CA . SER A 1 552 ? 30.080 0.866 -37.263 1.00 91.19 552 SER A CA 1
ATOM 4368 C C . SER A 1 552 ? 31.223 -0.138 -37.200 1.00 91.19 552 SER A C 1
ATOM 4370 O O . SER A 1 552 ? 30.964 -1.336 -37.156 1.00 91.19 552 SER A O 1
ATOM 4372 N N . SER A 1 553 ? 32.473 0.332 -37.169 1.00 91.69 553 SER A N 1
ATOM 4373 C CA . SER A 1 553 ? 33.628 -0.558 -37.002 1.00 91.69 553 SER A CA 1
ATOM 4374 C C . SER A 1 553 ? 33.666 -1.182 -35.603 1.00 91.69 553 SER A C 1
ATOM 4376 O O . SER A 1 553 ? 34.022 -2.346 -35.479 1.00 91.69 553 SER A O 1
ATOM 4378 N N . TRP A 1 554 ? 33.258 -0.447 -34.559 1.00 94.69 554 TRP A N 1
ATOM 4379 C CA . TRP A 1 554 ? 33.181 -0.987 -33.195 1.00 94.69 554 TRP A CA 1
ATOM 4380 C C . TRP A 1 554 ? 32.070 -2.035 -33.033 1.00 94.69 554 TRP A C 1
ATOM 4382 O O . TRP A 1 554 ? 32.329 -3.114 -32.516 1.00 94.69 554 TRP A O 1
ATOM 4392 N N . ALA A 1 555 ? 30.849 -1.765 -33.507 1.00 91.44 555 ALA A N 1
ATOM 4393 C CA . ALA A 1 555 ? 29.720 -2.693 -33.385 1.00 91.44 555 ALA A CA 1
ATOM 4394 C C . ALA A 1 555 ? 29.898 -3.987 -34.206 1.00 91.44 555 ALA A C 1
ATOM 4396 O O . ALA A 1 555 ? 29.232 -4.983 -33.928 1.00 91.44 555 ALA A O 1
ATOM 4397 N N . ALA A 1 556 ? 30.790 -3.976 -35.202 1.00 88.12 556 ALA A N 1
ATOM 4398 C CA . ALA A 1 556 ? 31.162 -5.138 -36.007 1.00 88.12 556 ALA A CA 1
ATOM 4399 C C . ALA A 1 556 ? 32.360 -5.938 -35.446 1.00 88.12 556 ALA A C 1
ATOM 4401 O O . ALA A 1 556 ? 32.724 -6.957 -36.034 1.00 88.12 556 ALA A O 1
ATOM 4402 N N . ASP A 1 557 ? 32.969 -5.502 -34.336 1.00 89.88 557 ASP A N 1
ATOM 4403 C CA . ASP A 1 557 ? 34.131 -6.133 -33.695 1.00 89.88 557 ASP A CA 1
ATOM 4404 C C . ASP A 1 557 ? 33.728 -6.781 -32.349 1.00 89.88 557 ASP A C 1
ATOM 4406 O O . ASP A 1 557 ? 33.560 -6.081 -31.342 1.00 89.88 557 ASP A O 1
ATOM 4410 N N . PRO A 1 558 ? 33.585 -8.122 -32.289 1.00 85.50 558 PRO A N 1
ATOM 4411 C CA . PRO A 1 558 ? 33.224 -8.824 -31.060 1.00 85.50 558 PRO A CA 1
ATOM 4412 C C . PRO A 1 558 ? 34.212 -8.612 -29.908 1.00 85.50 558 PRO A C 1
ATOM 4414 O O . PRO A 1 558 ? 33.789 -8.546 -28.755 1.00 85.50 558 PRO A O 1
ATOM 4417 N N . GLU A 1 559 ? 35.513 -8.478 -30.182 1.00 85.62 559 GLU A N 1
ATOM 4418 C CA . GLU A 1 559 ? 36.511 -8.274 -29.129 1.00 85.62 559 GLU A CA 1
ATOM 4419 C C . GLU A 1 559 ? 36.387 -6.863 -28.542 1.00 85.62 559 GLU A C 1
ATOM 4421 O O . GLU A 1 559 ? 36.411 -6.702 -27.320 1.00 85.62 559 GLU A O 1
ATOM 4426 N N . ALA A 1 560 ? 36.152 -5.846 -29.376 1.00 90.12 560 ALA A N 1
ATOM 4427 C CA . ALA A 1 560 ? 35.941 -4.473 -28.916 1.00 90.12 560 ALA A CA 1
ATOM 4428 C C . ALA A 1 560 ? 34.601 -4.274 -28.175 1.00 90.12 560 ALA A C 1
ATOM 4430 O O . ALA A 1 560 ? 34.535 -3.486 -27.222 1.00 90.12 560 ALA A O 1
ATOM 4431 N N . VAL A 1 561 ? 33.542 -4.996 -28.560 1.00 89.56 561 VAL A N 1
ATOM 4432 C CA . VAL A 1 561 ? 32.249 -5.001 -27.847 1.00 89.56 561 VAL A CA 1
ATOM 4433 C C . VAL A 1 561 ? 32.374 -5.690 -26.484 1.00 89.56 561 VAL A C 1
ATOM 4435 O O . VAL A 1 561 ? 31.929 -5.138 -25.473 1.00 89.56 561 VAL A O 1
ATOM 4438 N N . LEU A 1 562 ? 33.033 -6.852 -26.408 1.00 84.38 562 LEU A N 1
ATOM 4439 C CA . LEU A 1 562 ? 33.242 -7.557 -25.137 1.00 84.38 562 LEU A CA 1
ATOM 4440 C C . LEU A 1 562 ? 34.239 -6.830 -24.221 1.00 84.38 562 LEU A C 1
ATOM 4442 O O . LEU A 1 562 ? 34.040 -6.810 -23.007 1.00 84.38 562 LEU A O 1
ATOM 4446 N N . ALA A 1 563 ? 35.259 -6.161 -24.768 1.00 86.81 563 ALA A N 1
ATOM 4447 C CA . ALA A 1 563 ? 36.169 -5.316 -23.994 1.00 86.81 563 ALA A CA 1
ATOM 4448 C C . ALA A 1 563 ? 35.452 -4.105 -23.369 1.00 86.81 563 ALA A C 1
ATOM 4450 O O . ALA A 1 563 ? 35.718 -3.768 -22.212 1.00 86.81 563 ALA A O 1
ATOM 4451 N N . PHE A 1 564 ? 34.507 -3.488 -24.093 1.00 90.19 564 PHE A N 1
ATOM 4452 C CA . PHE A 1 564 ? 33.615 -2.458 -23.549 1.00 90.19 564 PHE A CA 1
ATOM 4453 C C . PHE A 1 564 ? 32.738 -3.030 -22.422 1.00 90.19 564 PHE A C 1
ATOM 4455 O O . PHE A 1 564 ? 32.712 -2.466 -21.326 1.00 90.19 564 PHE A O 1
ATOM 4462 N N . GLY A 1 565 ? 32.102 -4.186 -22.651 1.00 84.62 565 GLY A N 1
ATOM 4463 C CA . GLY A 1 565 ? 31.291 -4.897 -21.654 1.00 84.62 565 GLY A CA 1
ATOM 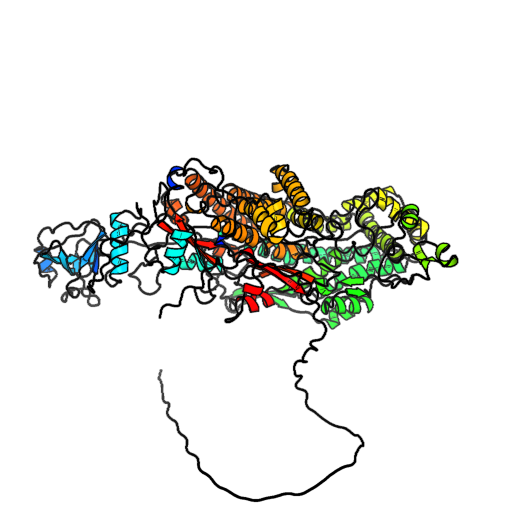4464 C C . GLY A 1 565 ? 32.061 -5.227 -20.372 1.00 84.62 565 GLY A C 1
ATOM 4465 O O . GLY A 1 565 ? 31.622 -4.874 -19.284 1.00 84.62 565 GLY A O 1
ATOM 4466 N N . ALA A 1 566 ? 33.268 -5.789 -20.477 1.00 81.44 566 ALA A N 1
ATOM 4467 C CA . ALA A 1 566 ? 34.126 -6.094 -19.329 1.00 81.44 566 ALA A CA 1
ATOM 4468 C C . ALA A 1 566 ? 34.685 -4.835 -18.629 1.00 81.44 566 ALA A C 1
ATOM 4470 O O . ALA A 1 566 ? 34.990 -4.861 -17.433 1.00 81.44 566 ALA A O 1
ATOM 4471 N N . LYS A 1 567 ? 34.817 -3.702 -19.336 1.00 86.94 567 LYS A N 1
ATOM 4472 C CA . LYS A 1 567 ? 35.203 -2.421 -18.722 1.00 86.94 567 LYS A CA 1
ATOM 4473 C C . LYS A 1 567 ? 34.047 -1.796 -17.943 1.00 86.94 567 LYS A C 1
ATOM 4475 O O . LYS A 1 567 ? 34.258 -1.431 -16.788 1.00 86.94 567 LYS A O 1
ATOM 4480 N N . ALA A 1 568 ? 32.844 -1.760 -18.519 1.00 86.56 568 ALA A N 1
ATOM 4481 C CA . ALA A 1 568 ? 31.613 -1.433 -17.797 1.00 86.56 568 ALA A CA 1
ATOM 4482 C C . ALA A 1 568 ? 31.443 -2.373 -16.587 1.00 86.56 568 ALA A C 1
ATOM 4484 O O . ALA A 1 568 ? 31.242 -1.897 -15.473 1.00 86.56 568 ALA A O 1
ATOM 4485 N N . HIS A 1 569 ? 31.697 -3.672 -16.812 1.00 79.88 569 HIS A N 1
ATOM 4486 C CA . HIS A 1 569 ? 32.004 -4.752 -15.864 1.00 79.88 569 HIS A CA 1
ATOM 4487 C C . HIS A 1 569 ? 32.573 -4.228 -14.532 1.00 79.88 569 HIS A C 1
ATOM 4489 O O . HIS A 1 569 ? 31.988 -4.311 -13.451 1.00 79.88 569 HIS A O 1
ATOM 4495 N N . ARG A 1 570 ? 33.775 -3.654 -14.644 1.00 81.31 570 ARG A N 1
ATOM 4496 C CA . ARG A 1 570 ? 34.593 -3.182 -13.522 1.00 81.31 570 ARG A CA 1
ATOM 4497 C C . ARG A 1 570 ? 34.169 -1.800 -13.021 1.00 81.31 570 ARG A C 1
ATOM 4499 O O . ARG A 1 570 ? 34.006 -1.638 -11.814 1.00 81.31 570 ARG A O 1
ATOM 4506 N N . GLU A 1 571 ? 33.986 -0.836 -13.923 1.00 86.56 571 GLU A N 1
ATOM 4507 C CA . GLU A 1 571 ? 33.865 0.590 -13.581 1.00 86.56 571 GLU A CA 1
ATOM 4508 C C . GLU A 1 571 ? 32.459 1.053 -13.162 1.00 86.56 571 GLU A C 1
ATOM 4510 O O . GLU A 1 571 ? 32.353 2.066 -12.474 1.00 86.56 571 GLU A O 1
ATOM 4515 N N . LEU A 1 572 ? 31.390 0.350 -13.554 1.00 87.44 572 LEU A N 1
ATOM 4516 C CA . LEU A 1 572 ? 30.013 0.730 -13.213 1.00 87.44 572 LEU A CA 1
ATOM 4517 C C . LEU A 1 572 ? 29.485 -0.007 -11.969 1.00 87.44 572 LEU A C 1
ATOM 4519 O O . LEU A 1 572 ? 29.985 -1.071 -11.571 1.00 87.44 572 LEU A O 1
ATOM 4523 N N . ARG A 1 573 ? 28.458 0.591 -11.348 1.00 85.88 573 ARG A N 1
ATOM 4524 C CA . ARG A 1 573 ? 27.731 0.006 -10.213 1.00 85.88 573 ARG A CA 1
ATOM 4525 C C . ARG A 1 573 ? 26.893 -1.192 -10.688 1.00 85.88 573 ARG A C 1
ATOM 4527 O O . ARG A 1 573 ? 26.187 -1.041 -11.684 1.00 85.88 573 ARG A O 1
ATOM 4534 N N . PRO A 1 574 ? 26.928 -2.347 -10.001 1.00 76.50 574 PRO A N 1
ATOM 4535 C CA . PRO A 1 574 ? 25.954 -3.402 -10.245 1.00 76.50 574 PRO A CA 1
ATOM 4536 C C . PRO A 1 574 ? 24.544 -2.981 -9.807 1.00 76.50 574 PRO A C 1
ATOM 4538 O O . PRO A 1 574 ? 24.409 -2.054 -9.000 1.00 76.50 574 PRO A O 1
ATOM 4541 N N . PRO A 1 575 ? 23.501 -3.666 -10.308 1.00 76.94 575 PRO A N 1
ATOM 4542 C CA . PRO A 1 575 ? 22.215 -3.682 -9.628 1.00 76.94 575 PRO A CA 1
ATOM 4543 C C . PRO A 1 575 ? 22.387 -4.317 -8.242 1.00 76.94 575 PRO A C 1
ATOM 4545 O O . PRO A 1 575 ? 23.108 -5.307 -8.097 1.00 76.94 575 PRO A O 1
ATOM 4548 N N . ALA A 1 576 ? 21.730 -3.757 -7.230 1.00 76.19 576 ALA A N 1
ATOM 4549 C CA . ALA A 1 576 ? 21.671 -4.321 -5.886 1.00 76.19 576 ALA A CA 1
ATOM 4550 C C . ALA A 1 576 ? 20.709 -5.521 -5.807 1.00 76.19 576 ALA A C 1
ATOM 4552 O O . ALA A 1 576 ? 20.824 -6.326 -4.887 1.00 76.19 576 ALA A O 1
ATOM 4553 N N . LEU A 1 577 ? 19.799 -5.680 -6.779 1.00 71.44 577 LEU A N 1
ATOM 4554 C CA . LEU A 1 577 ? 18.920 -6.842 -6.910 1.00 71.44 577 LEU A CA 1
ATOM 4555 C C . LEU A 1 577 ? 19.186 -7.569 -8.235 1.00 71.44 577 LEU A C 1
ATOM 4557 O O . LEU A 1 577 ? 18.866 -7.074 -9.316 1.00 71.44 577 LEU A O 1
ATOM 4561 N N . SER A 1 578 ? 19.687 -8.803 -8.178 1.00 60.53 578 SER A N 1
ATOM 4562 C CA . SER A 1 578 ? 19.925 -9.626 -9.382 1.00 60.53 578 SER A CA 1
ATOM 4563 C C . SER A 1 578 ? 18.668 -9.853 -10.238 1.00 60.53 578 SER A C 1
ATOM 4565 O O . SER A 1 578 ? 18.777 -10.026 -11.448 1.00 60.53 578 SER A O 1
ATOM 4567 N N . GLY A 1 579 ? 17.465 -9.827 -9.645 1.00 66.00 579 GLY A N 1
ATOM 4568 C CA . GLY A 1 579 ? 16.184 -9.945 -10.358 1.00 66.00 579 GLY A CA 1
ATOM 4569 C C . GLY A 1 579 ? 16.173 -11.067 -11.408 1.00 66.00 579 GLY A C 1
ATOM 4570 O O . GLY A 1 579 ? 16.712 -12.147 -11.188 1.00 66.00 579 GLY A O 1
ATOM 4571 N N . GLY A 1 580 ? 15.628 -10.785 -12.595 1.00 55.50 580 GLY A N 1
ATOM 4572 C CA . GLY A 1 580 ? 15.667 -11.707 -13.740 1.00 55.50 580 GLY A CA 1
ATOM 4573 C C . GLY A 1 580 ? 17.036 -11.858 -14.429 1.00 55.50 580 GLY A C 1
ATOM 4574 O O . GLY A 1 580 ? 17.130 -12.603 -15.403 1.00 55.50 580 GLY A O 1
ATOM 4575 N N . SER A 1 581 ? 18.095 -11.170 -13.977 1.00 55.78 581 SER A N 1
ATOM 4576 C CA . SER A 1 581 ? 19.458 -11.372 -14.494 1.00 55.78 581 SER A CA 1
ATOM 4577 C C . SER A 1 581 ? 20.227 -12.474 -13.755 1.00 55.78 581 SER A C 1
ATOM 4579 O O . SER A 1 581 ? 21.244 -12.926 -14.274 1.00 55.78 581 SER A O 1
ATOM 4581 N N . VAL A 1 582 ? 19.697 -13.012 -12.643 1.00 55.06 582 VAL A N 1
ATOM 4582 C CA . VAL A 1 582 ? 20.244 -14.204 -11.956 1.00 55.06 582 VAL A CA 1
ATOM 4583 C C . VAL A 1 582 ? 20.371 -15.420 -12.888 1.00 55.06 582 VAL A C 1
ATOM 4585 O O . VAL A 1 582 ? 21.336 -16.171 -12.810 1.00 55.06 582 VAL A O 1
ATOM 4588 N N . PHE A 1 583 ? 19.459 -15.562 -13.855 1.00 55.19 583 PHE A N 1
ATOM 4589 C CA . PHE A 1 583 ? 19.502 -16.618 -14.872 1.00 55.19 583 PHE A CA 1
ATOM 4590 C C . PHE A 1 583 ? 20.579 -16.398 -15.954 1.00 55.19 583 PHE A C 1
ATOM 4592 O O . PHE A 1 583 ? 20.724 -17.234 -16.839 1.00 55.19 583 PHE A O 1
ATOM 4599 N N . LYS A 1 584 ? 21.313 -15.274 -15.926 1.00 52.03 584 LYS A N 1
ATOM 4600 C CA . LYS A 1 584 ? 22.227 -14.823 -16.995 1.00 52.03 584 LYS A CA 1
ATOM 4601 C C . LYS A 1 584 ? 23.698 -14.735 -16.565 1.00 52.03 584 LYS A C 1
ATOM 4603 O O . LYS A 1 584 ? 24.507 -14.206 -17.321 1.00 52.03 584 LYS A O 1
ATOM 4608 N N . GLY A 1 585 ? 24.052 -15.212 -15.370 1.00 51.66 585 GLY A N 1
ATOM 4609 C CA . GLY A 1 585 ? 25.434 -15.231 -14.875 1.00 51.66 585 GLY A CA 1
ATOM 4610 C C . GLY A 1 585 ? 25.542 -15.268 -13.343 1.00 51.66 585 GLY A C 1
ATOM 4611 O O . GLY A 1 585 ? 24.536 -15.105 -12.654 1.00 51.66 585 GLY A O 1
ATOM 4612 N N . PRO A 1 586 ? 26.751 -15.490 -12.793 1.00 45.59 586 PRO A N 1
ATOM 4613 C CA . PRO A 1 586 ? 26.970 -15.627 -11.353 1.00 45.59 586 PRO A CA 1
ATOM 4614 C C . PRO A 1 586 ? 26.624 -14.337 -10.601 1.00 45.59 586 PRO A C 1
ATOM 4616 O O . PRO A 1 586 ? 27.034 -13.252 -11.008 1.00 45.59 586 PRO A O 1
ATOM 4619 N N . SER A 1 587 ? 25.896 -14.459 -9.491 1.00 48.34 587 SER A N 1
ATOM 4620 C CA . SER A 1 587 ? 25.306 -13.309 -8.799 1.00 48.34 587 SER A CA 1
ATOM 4621 C C . SER A 1 587 ? 26.094 -12.771 -7.601 1.00 48.34 587 SER A C 1
ATOM 4623 O O . SER A 1 587 ? 25.927 -11.598 -7.290 1.00 48.34 587 SER A O 1
ATOM 4625 N N . ASP A 1 588 ? 26.924 -13.582 -6.927 1.00 47.19 588 ASP A N 1
ATOM 4626 C CA . ASP A 1 588 ? 27.509 -13.220 -5.621 1.00 47.19 588 ASP A CA 1
ATOM 4627 C C . ASP A 1 588 ? 28.927 -13.794 -5.392 1.00 47.19 588 ASP A C 1
ATOM 4629 O O . ASP A 1 588 ? 29.240 -14.920 -5.806 1.00 47.19 588 ASP A O 1
ATOM 4633 N N . GLY A 1 589 ? 29.780 -13.023 -4.701 1.00 48.84 589 GLY A N 1
ATOM 4634 C CA . GLY A 1 589 ? 31.162 -13.354 -4.301 1.00 48.84 589 GLY A CA 1
ATOM 4635 C C . GLY A 1 589 ? 32.130 -12.165 -4.450 1.00 48.84 589 GLY A C 1
ATOM 4636 O O . GLY A 1 589 ? 31.794 -11.198 -5.124 1.00 48.84 589 GLY A O 1
ATOM 4637 N N . GLU A 1 590 ? 33.336 -12.226 -3.862 1.00 43.34 590 GLU A N 1
ATOM 4638 C CA . GLU A 1 590 ? 34.292 -11.088 -3.846 1.00 43.34 590 GLU A CA 1
ATOM 4639 C C . GLU A 1 590 ? 34.612 -10.525 -5.250 1.00 43.34 590 GLU A C 1
ATOM 4641 O O . GLU A 1 590 ? 34.602 -9.311 -5.439 1.00 43.34 590 GLU A O 1
ATOM 4646 N N . ASP A 1 591 ? 34.802 -11.400 -6.246 1.00 50.97 591 ASP A N 1
ATOM 4647 C CA . ASP A 1 591 ? 35.024 -11.044 -7.662 1.00 50.97 591 ASP A CA 1
ATOM 4648 C C . ASP A 1 591 ? 33.769 -11.248 -8.551 1.00 50.97 591 ASP A C 1
ATOM 4650 O O . ASP A 1 591 ? 33.872 -11.375 -9.773 1.00 50.97 591 ASP A O 1
ATOM 4654 N N . ARG A 1 592 ? 32.565 -11.347 -7.968 1.00 55.03 592 ARG A N 1
ATOM 4655 C CA . ARG A 1 592 ? 31.326 -11.728 -8.680 1.00 55.03 592 ARG A CA 1
ATOM 4656 C C . ARG A 1 592 ? 30.195 -10.732 -8.417 1.00 55.03 592 ARG A C 1
ATOM 4658 O O . ARG A 1 592 ? 29.479 -10.834 -7.426 1.00 55.03 592 ARG A O 1
ATOM 4665 N N . LYS A 1 593 ? 30.017 -9.788 -9.344 1.00 62.34 593 LYS A N 1
ATOM 4666 C CA . LYS A 1 593 ? 28.868 -8.867 -9.372 1.00 62.34 593 LYS A CA 1
ATOM 4667 C C . LYS A 1 593 ? 27.665 -9.498 -10.101 1.00 62.34 593 LYS A C 1
ATOM 4669 O O . LYS A 1 593 ? 27.896 -10.129 -11.136 1.00 62.34 593 LYS A O 1
ATOM 4674 N N . PRO A 1 594 ? 26.413 -9.207 -9.689 1.00 65.31 594 PRO A N 1
ATOM 4675 C CA . PRO A 1 594 ? 25.210 -9.509 -10.465 1.00 65.31 594 PRO A CA 1
ATOM 4676 C C . PRO A 1 594 ? 25.314 -9.092 -11.945 1.00 65.31 594 PRO A C 1
ATOM 4678 O O . PRO A 1 594 ? 25.853 -8.013 -12.232 1.00 65.31 594 PRO A O 1
ATOM 4681 N N . PRO A 1 595 ? 24.775 -9.882 -12.898 1.00 67.00 595 PRO A N 1
ATOM 4682 C CA . PRO A 1 595 ? 24.852 -9.561 -14.320 1.00 67.00 595 PRO A CA 1
ATOM 4683 C C . PRO A 1 595 ? 24.203 -8.213 -14.651 1.00 67.00 595 PRO A C 1
ATOM 4685 O O . PRO A 1 595 ? 22.981 -8.056 -14.594 1.00 67.00 595 PRO A O 1
ATOM 4688 N N . MET A 1 596 ? 25.048 -7.241 -15.004 1.00 79.19 596 MET A N 1
ATOM 4689 C CA . MET A 1 596 ? 24.659 -5.861 -15.300 1.00 79.19 596 MET A CA 1
ATOM 4690 C C . MET A 1 596 ? 24.028 -5.704 -16.685 1.00 79.19 596 MET A C 1
ATOM 4692 O O . MET A 1 596 ? 24.341 -6.434 -17.630 1.00 79.19 596 MET A O 1
ATOM 4696 N N . GLY A 1 597 ? 23.216 -4.667 -16.838 1.00 81.94 597 GLY A N 1
ATOM 4697 C CA . GLY A 1 597 ? 22.652 -4.261 -18.114 1.00 81.94 597 GLY A CA 1
ATOM 4698 C C . GLY A 1 597 ? 21.961 -2.910 -18.028 1.00 81.94 597 GLY A C 1
ATOM 4699 O O . GLY A 1 597 ? 21.766 -2.358 -16.943 1.00 81.94 597 GLY A O 1
ATOM 4700 N N . TRP A 1 598 ? 21.634 -2.372 -19.197 1.00 90.69 598 TRP A N 1
ATOM 4701 C CA . TRP A 1 598 ? 20.923 -1.108 -19.345 1.00 90.69 598 TRP A CA 1
ATOM 4702 C C . TRP A 1 598 ? 19.431 -1.346 -19.603 1.00 90.69 598 TRP A C 1
ATOM 4704 O O . TRP A 1 598 ? 19.047 -2.302 -20.286 1.00 90.69 598 TRP A O 1
ATOM 4714 N N . ARG A 1 599 ? 18.592 -0.458 -19.063 1.00 91.44 599 ARG A N 1
ATOM 4715 C CA . ARG A 1 599 ? 17.144 -0.403 -19.306 1.00 91.44 599 ARG A CA 1
ATOM 4716 C C . ARG A 1 599 ? 16.716 1.048 -19.508 1.00 91.44 599 ARG A C 1
ATOM 4718 O O . ARG A 1 599 ? 17.129 1.924 -18.748 1.00 91.44 599 ARG A O 1
ATOM 4725 N N . LEU A 1 600 ? 15.839 1.305 -20.484 1.00 92.69 600 LEU A N 1
ATOM 4726 C CA . LEU A 1 600 ? 15.322 2.657 -20.735 1.00 92.69 600 LEU A CA 1
ATOM 4727 C C . LEU A 1 600 ? 14.531 3.190 -19.529 1.00 92.69 600 LEU A C 1
ATOM 4729 O O . LEU A 1 600 ? 14.689 4.348 -19.150 1.00 92.69 600 LEU A O 1
ATOM 4733 N N . PHE A 1 601 ? 13.742 2.329 -18.883 1.00 91.75 601 PHE A N 1
ATOM 4734 C CA . PHE A 1 601 ? 13.085 2.607 -17.606 1.00 91.75 601 PHE A CA 1
ATOM 4735 C C . PHE A 1 601 ? 13.284 1.412 -16.666 1.00 91.75 601 PHE A C 1
ATOM 4737 O O . PHE A 1 601 ? 12.391 0.592 -16.490 1.00 91.75 601 PHE A O 1
ATOM 4744 N N . GLY A 1 602 ? 14.487 1.295 -16.093 1.00 85.94 602 GLY A N 1
ATOM 4745 C CA . GLY A 1 602 ? 14.821 0.241 -15.130 1.00 85.94 602 GLY A CA 1
ATOM 4746 C C . GLY A 1 602 ? 13.936 0.254 -13.879 1.00 85.94 602 GLY A C 1
ATOM 4747 O O . GLY A 1 602 ? 13.444 1.304 -13.449 1.00 85.94 602 GLY A O 1
ATOM 4748 N N . GLN A 1 603 ? 13.733 -0.927 -13.297 1.00 85.31 603 GLN A N 1
ATOM 4749 C CA . GLN A 1 603 ? 12.907 -1.094 -12.099 1.00 85.31 603 GLN A CA 1
ATOM 4750 C C . GLN A 1 603 ? 13.641 -0.526 -10.872 1.00 85.31 603 GLN A C 1
ATOM 4752 O O . GLN A 1 603 ? 14.873 -0.513 -10.822 1.00 85.31 603 GLN A O 1
ATOM 4757 N N . ARG A 1 604 ? 12.898 -0.018 -9.889 1.00 86.88 604 ARG A N 1
ATOM 4758 C CA . ARG A 1 604 ? 13.444 0.722 -8.743 1.00 86.88 604 ARG A CA 1
ATOM 4759 C C . ARG A 1 604 ? 13.856 -0.194 -7.598 1.00 86.88 604 ARG A C 1
ATOM 4761 O O . ARG A 1 604 ? 13.122 -1.120 -7.263 1.00 86.88 604 ARG A O 1
ATOM 4768 N N . PHE A 1 605 ? 15.009 0.077 -6.991 1.00 84.06 605 PHE A N 1
ATOM 4769 C CA . PHE A 1 605 ? 15.422 -0.597 -5.760 1.00 84.06 605 PHE A CA 1
ATOM 4770 C C . PHE A 1 605 ? 14.549 -0.140 -4.584 1.00 84.06 605 PHE A C 1
ATOM 4772 O O . PHE A 1 605 ? 14.326 1.062 -4.427 1.00 84.06 605 PHE A O 1
ATOM 4779 N N . THR A 1 606 ? 14.124 -1.076 -3.733 1.00 86.56 606 THR A N 1
ATOM 4780 C CA . THR A 1 606 ? 13.493 -0.779 -2.437 1.00 86.56 606 THR A CA 1
ATOM 4781 C C . THR A 1 606 ? 14.109 -1.637 -1.327 1.00 86.56 606 THR A C 1
ATOM 4783 O O . THR A 1 606 ? 14.656 -2.710 -1.583 1.00 86.56 606 THR A O 1
ATOM 4786 N N . TYR A 1 607 ? 14.088 -1.139 -0.092 1.00 89.31 607 TYR A N 1
ATOM 4787 C CA . TYR A 1 607 ? 14.860 -1.703 1.025 1.00 89.31 607 TYR A CA 1
ATOM 4788 C C . TYR A 1 607 ? 14.239 -2.975 1.614 1.00 89.31 607 TYR A C 1
ATOM 4790 O O . TYR A 1 607 ? 14.938 -3.943 1.890 1.00 89.31 607 TYR A O 1
ATOM 4798 N N . ASP A 1 608 ? 12.917 -2.994 1.696 1.00 89.06 608 ASP A N 1
ATOM 4799 C CA . ASP A 1 608 ? 12.052 -4.167 1.801 1.00 89.06 608 ASP A CA 1
ATOM 4800 C C . ASP A 1 608 ? 12.397 -5.246 0.759 1.00 89.06 608 ASP A C 1
ATOM 4802 O O . ASP A 1 608 ? 12.617 -6.406 1.119 1.00 89.06 608 ASP A O 1
ATOM 4806 N N . SER A 1 609 ? 12.596 -4.856 -0.509 1.00 86.56 609 SER A N 1
ATOM 4807 C CA . SER A 1 609 ? 13.058 -5.798 -1.534 1.00 86.56 609 SER A CA 1
ATOM 4808 C C . SER A 1 609 ? 14.470 -6.330 -1.248 1.00 86.56 609 SER A C 1
ATOM 4810 O O . SER A 1 609 ? 14.764 -7.493 -1.534 1.00 86.56 609 SER A O 1
ATOM 4812 N N . GLY A 1 610 ? 15.336 -5.501 -0.657 1.00 85.12 610 GLY A N 1
ATOM 4813 C CA . GLY A 1 610 ? 16.684 -5.859 -0.208 1.00 85.12 610 GLY A CA 1
ATOM 4814 C C . GLY A 1 610 ? 16.713 -6.878 0.938 1.00 85.12 610 GLY A C 1
ATOM 4815 O O . GLY A 1 610 ? 17.485 -7.833 0.868 1.00 85.12 610 GLY A O 1
ATOM 4816 N N . ILE A 1 611 ? 15.831 -6.747 1.935 1.00 90.00 611 ILE A N 1
ATOM 4817 C CA . ILE A 1 611 ? 15.725 -7.692 3.064 1.00 90.00 611 ILE A CA 1
ATOM 4818 C C . ILE A 1 611 ? 15.440 -9.105 2.546 1.00 90.00 611 ILE A C 1
ATOM 4820 O O . ILE A 1 611 ? 16.176 -10.051 2.832 1.00 90.00 611 ILE A O 1
ATOM 4824 N N . HIS A 1 612 ? 14.417 -9.248 1.702 1.00 90.12 612 HIS A N 1
ATOM 4825 C CA . HIS A 1 612 ? 14.098 -10.523 1.051 1.00 90.12 612 HIS A CA 1
ATOM 4826 C C . HIS A 1 612 ? 15.186 -11.007 0.094 1.00 90.12 612 HIS A C 1
ATOM 4828 O O . HIS A 1 612 ? 15.335 -12.216 -0.076 1.00 90.12 612 HIS A O 1
ATOM 4834 N N . HIS A 1 613 ? 15.967 -10.110 -0.512 1.00 80.69 613 HIS A N 1
ATOM 4835 C CA . HIS A 1 613 ? 17.136 -10.494 -1.307 1.00 80.69 613 HIS A CA 1
ATOM 4836 C C . HIS A 1 613 ? 18.209 -11.172 -0.448 1.00 80.69 613 HIS A C 1
ATOM 4838 O O . HIS A 1 613 ? 18.779 -12.173 -0.874 1.00 80.69 613 HIS A O 1
ATOM 4844 N N . ALA A 1 614 ? 18.456 -10.672 0.767 1.00 82.94 614 ALA A N 1
ATOM 4845 C CA . ALA A 1 614 ? 19.447 -11.239 1.679 1.00 82.94 614 ALA A CA 1
ATOM 4846 C C . ALA A 1 614 ? 19.046 -12.634 2.198 1.00 82.94 614 ALA A C 1
ATOM 4848 O O . ALA A 1 614 ? 19.892 -13.523 2.276 1.00 82.94 614 ALA A O 1
ATOM 4849 N N . VAL A 1 615 ? 17.758 -12.852 2.498 1.00 86.31 615 VAL A N 1
ATOM 4850 C CA . VAL A 1 615 ? 17.248 -14.123 3.058 1.00 86.31 615 VAL A CA 1
ATOM 4851 C C . VAL A 1 615 ? 16.740 -15.137 2.017 1.00 86.31 615 VAL A C 1
ATOM 4853 O O . VAL A 1 615 ? 16.061 -16.091 2.396 1.00 86.31 615 VAL A O 1
ATOM 4856 N N . SER A 1 616 ? 17.061 -14.982 0.724 1.00 79.88 616 SER A N 1
ATOM 4857 C CA . SER A 1 616 ? 16.645 -15.920 -0.341 1.00 79.88 616 SER A CA 1
ATOM 4858 C C . SER A 1 616 ? 17.808 -16.498 -1.174 1.00 79.88 616 SER A C 1
ATOM 4860 O O . SER A 1 616 ? 18.921 -15.959 -1.179 1.00 79.88 616 SER A O 1
ATOM 4862 N N . PRO A 1 617 ? 17.594 -17.624 -1.885 1.00 64.88 617 PRO A N 1
ATOM 4863 C CA . PRO A 1 617 ? 18.565 -18.199 -2.807 1.00 64.88 617 PRO A CA 1
ATOM 4864 C C . PRO A 1 617 ? 19.052 -17.209 -3.889 1.00 64.88 617 PRO A C 1
ATOM 4866 O O . PRO A 1 617 ? 18.276 -16.391 -4.387 1.00 64.88 617 PRO A O 1
ATOM 4869 N N . PRO A 1 618 ? 20.333 -17.276 -4.299 1.00 58.16 618 PRO A N 1
ATOM 4870 C CA . PRO A 1 618 ? 21.359 -18.203 -3.820 1.00 58.16 618 PRO A CA 1
ATOM 4871 C C . PRO A 1 618 ? 22.083 -17.764 -2.530 1.00 58.16 618 PRO A C 1
ATOM 4873 O O . PRO A 1 618 ? 22.961 -18.492 -2.073 1.00 58.16 618 PRO A O 1
ATOM 4876 N N . ARG A 1 619 ? 21.742 -16.612 -1.924 1.00 71.06 619 ARG A N 1
ATOM 4877 C CA . ARG A 1 619 ? 22.405 -16.099 -0.703 1.00 71.06 619 ARG A CA 1
ATOM 4878 C C . ARG A 1 619 ? 22.107 -16.988 0.490 1.00 71.06 619 ARG A C 1
ATOM 4880 O O . ARG A 1 619 ? 23.019 -17.437 1.178 1.00 71.06 619 ARG A O 1
ATOM 4887 N N . PHE A 1 620 ? 20.826 -17.287 0.683 1.00 74.56 620 PHE A N 1
ATOM 4888 C CA . PHE A 1 620 ? 20.348 -18.145 1.754 1.00 74.56 620 PHE A CA 1
ATOM 4889 C C . PHE A 1 620 ? 19.605 -19.361 1.186 1.00 74.56 620 PHE A C 1
ATOM 4891 O O . PHE A 1 620 ? 18.379 -19.440 1.155 1.00 74.56 620 PHE A O 1
ATOM 4898 N N . MET A 1 621 ? 20.394 -20.336 0.722 1.00 70.50 621 MET A N 1
ATOM 4899 C CA . MET A 1 621 ? 19.920 -21.607 0.151 1.00 70.50 621 MET A CA 1
ATOM 4900 C C . MET A 1 621 ? 18.896 -22.405 0.992 1.00 70.50 621 MET A C 1
ATOM 4902 O O . MET A 1 621 ? 18.131 -23.144 0.379 1.00 70.50 621 MET A O 1
ATOM 4906 N N . PRO A 1 622 ? 18.823 -22.324 2.341 1.00 78.00 622 PRO A N 1
ATOM 4907 C CA . PRO A 1 622 ? 17.804 -23.052 3.106 1.00 78.00 622 PRO A CA 1
ATOM 4908 C C . PRO A 1 622 ? 16.352 -22.595 2.893 1.00 78.00 622 PRO A C 1
ATOM 4910 O O . PRO A 1 622 ? 15.452 -23.277 3.392 1.00 78.00 622 PRO A O 1
ATOM 4913 N N . ARG A 1 623 ? 16.118 -21.455 2.222 1.00 81.75 623 ARG A N 1
ATOM 4914 C CA . ARG A 1 623 ? 14.829 -20.753 2.232 1.00 81.75 623 ARG A CA 1
ATOM 4915 C C . ARG A 1 623 ? 14.226 -20.533 0.846 1.00 81.75 623 ARG A C 1
ATOM 4917 O O . ARG A 1 623 ? 14.329 -19.463 0.260 1.00 81.75 623 ARG A O 1
ATOM 4924 N N . ASP A 1 624 ? 13.504 -21.534 0.361 1.00 78.19 624 ASP A N 1
ATOM 4925 C CA . ASP A 1 624 ? 12.886 -21.504 -0.969 1.00 78.19 624 ASP A CA 1
ATOM 4926 C C . ASP A 1 624 ? 11.873 -20.352 -1.173 1.00 78.19 624 ASP A C 1
ATOM 4928 O O . ASP A 1 624 ? 11.698 -19.893 -2.301 1.00 78.19 624 ASP A O 1
ATOM 4932 N N . MET A 1 625 ? 11.224 -19.872 -0.099 1.00 85.00 625 MET A N 1
ATOM 4933 C CA . MET A 1 625 ? 10.263 -18.755 -0.109 1.00 85.00 625 MET A CA 1
ATOM 4934 C C . MET A 1 625 ? 10.450 -17.826 1.111 1.00 85.00 625 MET A C 1
ATOM 4936 O O . MET A 1 625 ? 10.697 -18.279 2.234 1.00 85.00 625 MET A O 1
ATOM 4940 N N . VAL A 1 626 ? 10.295 -16.518 0.892 1.00 90.00 626 VAL A N 1
ATOM 4941 C CA . VAL A 1 626 ? 10.365 -15.450 1.916 1.00 90.00 626 VAL A CA 1
ATOM 4942 C C . VAL A 1 626 ? 9.021 -15.246 2.646 1.00 90.00 626 VAL A C 1
ATOM 4944 O O . VAL A 1 626 ? 8.046 -15.917 2.315 1.00 90.00 626 VAL A O 1
ATOM 4947 N N . ARG A 1 627 ? 8.953 -14.363 3.657 1.00 91.50 627 ARG A N 1
ATOM 4948 C CA . ARG A 1 627 ? 7.716 -13.990 4.397 1.00 91.50 627 ARG A CA 1
ATOM 4949 C C . ARG A 1 627 ? 7.693 -12.500 4.760 1.00 91.50 627 ARG A C 1
ATOM 4951 O O . ARG A 1 627 ? 8.754 -11.904 4.929 1.00 91.50 627 ARG A O 1
ATOM 4958 N N . GLY A 1 628 ? 6.522 -11.914 5.023 1.00 91.81 628 GLY A N 1
ATOM 4959 C CA . GLY A 1 628 ? 6.430 -10.551 5.579 1.00 91.81 628 GLY A CA 1
ATOM 4960 C C . GLY A 1 628 ? 7.089 -10.384 6.952 1.00 91.81 628 GLY A C 1
ATOM 4961 O O . GLY A 1 628 ? 7.672 -9.335 7.237 1.00 91.81 628 GLY A O 1
ATOM 4962 N N . LEU A 1 629 ? 7.129 -11.461 7.747 1.00 95.50 629 LEU A N 1
ATOM 4963 C CA . LEU A 1 629 ? 7.841 -11.513 9.031 1.00 95.50 629 LEU A CA 1
ATOM 4964 C C . LEU A 1 629 ? 9.317 -11.101 8.922 1.00 95.50 629 LEU A C 1
ATOM 4966 O O . LEU A 1 629 ? 9.843 -10.509 9.860 1.00 95.50 629 LEU A O 1
ATOM 4970 N N . ASP A 1 630 ? 9.968 -11.365 7.786 1.00 95.00 630 ASP A N 1
ATOM 4971 C CA . ASP A 1 630 ? 11.378 -11.025 7.556 1.00 95.00 630 ASP A CA 1
ATOM 4972 C C . ASP A 1 630 ? 11.592 -9.509 7.608 1.00 95.00 630 ASP A C 1
ATOM 4974 O O . ASP A 1 630 ? 12.558 -9.023 8.192 1.00 95.00 630 ASP A O 1
ATOM 4978 N N . ILE A 1 631 ? 10.643 -8.761 7.039 1.00 94.75 631 ILE A N 1
ATOM 4979 C CA . ILE A 1 631 ? 10.678 -7.300 6.968 1.00 94.75 631 ILE A CA 1
ATOM 4980 C C . ILE A 1 631 ? 10.328 -6.697 8.321 1.00 94.75 631 ILE A C 1
ATOM 4982 O O . ILE A 1 631 ? 11.037 -5.818 8.803 1.00 94.75 631 ILE A O 1
ATOM 4986 N N . MET A 1 632 ? 9.295 -7.218 8.989 1.00 96.62 632 MET A N 1
ATOM 4987 C CA . MET A 1 632 ? 8.930 -6.737 10.323 1.00 96.62 632 MET A CA 1
ATOM 4988 C C . MET A 1 632 ? 10.064 -6.972 11.330 1.00 96.62 632 MET A C 1
ATOM 4990 O O . MET A 1 632 ? 10.356 -6.089 12.135 1.00 96.62 632 MET A O 1
ATOM 4994 N N . LYS A 1 633 ? 10.761 -8.114 11.246 1.00 96.38 633 LYS A N 1
ATOM 4995 C CA . LYS A 1 633 ? 11.968 -8.390 12.035 1.00 96.38 633 LYS A CA 1
ATOM 4996 C C . LYS A 1 633 ? 13.126 -7.454 11.664 1.00 96.38 633 LYS A C 1
ATOM 4998 O O . LYS A 1 633 ? 13.716 -6.865 12.563 1.00 96.38 633 LYS A O 1
ATOM 5003 N N . ALA A 1 634 ? 13.425 -7.253 10.381 1.00 96.31 634 ALA A N 1
ATOM 5004 C CA . ALA A 1 634 ? 14.453 -6.296 9.949 1.00 96.31 634 ALA A CA 1
ATOM 5005 C C . ALA A 1 634 ? 14.125 -4.835 10.334 1.00 96.31 634 ALA A C 1
ATOM 5007 O O . ALA A 1 634 ? 15.019 -4.000 10.442 1.00 96.31 634 ALA A O 1
ATOM 5008 N N . PHE A 1 635 ? 12.855 -4.519 10.600 1.00 95.62 635 PHE A N 1
ATOM 5009 C CA . PHE A 1 635 ? 12.409 -3.246 11.169 1.00 95.62 635 PHE A CA 1
ATOM 5010 C C . PHE A 1 635 ? 12.324 -3.244 12.712 1.00 95.62 635 PHE A C 1
ATOM 5012 O O . PHE A 1 635 ? 11.906 -2.244 13.296 1.00 95.62 635 PHE A O 1
ATOM 5019 N N . GLY A 1 636 ? 12.769 -4.303 13.395 1.00 94.25 636 GLY A N 1
ATOM 5020 C CA . GLY A 1 636 ? 12.886 -4.371 14.858 1.00 94.25 636 GLY A CA 1
ATOM 5021 C C . GLY A 1 636 ? 11.625 -4.813 15.610 1.00 94.25 636 GLY A C 1
ATOM 5022 O O . GLY A 1 636 ? 11.481 -4.503 16.793 1.00 94.25 636 GLY A O 1
ATOM 5023 N N . SER A 1 637 ? 10.694 -5.517 14.955 1.00 94.69 637 SER A N 1
ATOM 5024 C CA . SER A 1 637 ? 9.574 -6.179 15.640 1.00 94.69 637 SER A CA 1
ATOM 5025 C C . SER A 1 637 ? 10.053 -7.395 16.433 1.00 94.69 637 SER A C 1
ATOM 5027 O O . SER A 1 637 ? 10.610 -8.353 15.888 1.00 94.69 637 SER A O 1
ATOM 5029 N N . LYS A 1 638 ? 9.753 -7.395 17.733 1.00 92.50 638 LYS A N 1
ATOM 5030 C CA . LYS A 1 638 ? 10.035 -8.504 18.651 1.00 92.50 638 LYS A CA 1
ATOM 5031 C C . LYS A 1 638 ? 8.982 -9.605 18.527 1.00 92.50 638 LYS A C 1
ATOM 5033 O O . LYS A 1 638 ? 9.286 -10.768 18.782 1.00 92.50 638 LYS A O 1
ATOM 5038 N N . THR A 1 639 ? 7.759 -9.260 18.116 1.00 91.00 639 THR A N 1
ATOM 5039 C CA . THR A 1 639 ? 6.715 -10.225 17.736 1.00 91.00 639 THR A CA 1
ATOM 5040 C C . THR A 1 639 ? 7.183 -11.036 16.533 1.00 91.00 639 THR A C 1
ATOM 5042 O O . THR A 1 639 ? 7.108 -12.259 16.574 1.00 91.00 639 THR A O 1
ATOM 5045 N N . ALA A 1 640 ? 7.730 -10.390 15.497 1.00 93.44 640 ALA A N 1
ATOM 5046 C CA . ALA A 1 640 ? 8.264 -11.081 14.328 1.00 93.44 640 ALA A CA 1
ATOM 5047 C C . ALA A 1 640 ? 9.452 -11.991 14.681 1.00 93.44 640 ALA A C 1
ATOM 5049 O O . ALA A 1 640 ? 9.463 -13.144 14.255 1.00 93.44 640 ALA A O 1
ATOM 5050 N N . ASP A 1 641 ? 10.391 -11.530 15.520 1.00 94.00 641 ASP A N 1
ATOM 5051 C CA . ASP A 1 641 ? 11.510 -12.362 15.999 1.00 94.00 641 ASP A CA 1
ATOM 5052 C C . ASP A 1 641 ? 11.013 -13.616 16.743 1.00 94.00 641 ASP A C 1
ATOM 5054 O O . ASP A 1 641 ? 11.452 -14.729 16.462 1.00 94.00 641 ASP A O 1
ATOM 5058 N N . ALA A 1 642 ? 10.035 -13.456 17.643 1.00 90.38 642 ALA A N 1
ATOM 5059 C CA . ALA A 1 642 ? 9.441 -14.563 18.393 1.00 90.38 642 ALA A CA 1
ATOM 5060 C C . ALA A 1 642 ? 8.602 -15.512 17.517 1.00 90.38 642 ALA A C 1
ATOM 5062 O O . ALA A 1 642 ? 8.554 -16.711 17.786 1.00 90.38 642 ALA A O 1
ATOM 5063 N N . LEU A 1 643 ? 7.950 -15.010 16.463 1.00 90.69 643 LEU A N 1
ATOM 5064 C CA . LEU A 1 643 ? 7.243 -15.848 15.492 1.00 90.69 643 LEU A CA 1
ATOM 5065 C C . LEU A 1 643 ? 8.226 -16.672 14.648 1.00 90.69 643 LEU A C 1
ATOM 5067 O O . LEU A 1 643 ? 8.013 -17.872 14.492 1.00 90.69 643 LEU A O 1
ATOM 5071 N N . LEU A 1 644 ? 9.322 -16.067 14.180 1.00 92.12 644 LEU A N 1
ATOM 5072 C CA . LEU A 1 644 ? 10.376 -16.750 13.421 1.00 92.12 644 LEU A CA 1
ATOM 5073 C C . LEU A 1 644 ? 11.135 -17.790 14.270 1.00 92.12 644 LEU A C 1
ATOM 5075 O O . LEU A 1 644 ? 11.439 -18.870 13.763 1.00 92.12 644 LEU A O 1
ATOM 5079 N N . GLU A 1 645 ? 11.359 -17.525 15.562 1.00 90.88 645 GLU A N 1
ATOM 5080 C CA . GLU A 1 645 ? 11.910 -18.482 16.544 1.00 90.88 645 GLU A CA 1
ATOM 5081 C C . GLU A 1 645 ? 11.027 -19.732 16.713 1.00 90.88 645 GLU A C 1
ATOM 5083 O O . GLU A 1 645 ? 11.522 -20.814 17.023 1.00 90.88 645 GLU A O 1
ATOM 5088 N N . LEU A 1 646 ? 9.719 -19.625 16.462 1.00 86.44 646 LEU A N 1
ATOM 5089 C CA . LEU A 1 646 ? 8.782 -20.748 16.551 1.00 86.44 646 LEU A CA 1
ATOM 5090 C C . LEU A 1 646 ? 8.618 -21.525 15.237 1.00 86.44 646 LEU A C 1
ATOM 5092 O O . LEU A 1 646 ? 8.260 -22.705 15.283 1.00 86.44 646 LEU A O 1
ATOM 5096 N N . SER A 1 647 ? 8.847 -20.889 14.081 1.00 87.69 647 SER A N 1
ATOM 5097 C CA . SER A 1 647 ? 8.565 -21.471 12.760 1.00 87.69 647 SER A CA 1
ATOM 5098 C C . SER A 1 647 ? 9.796 -21.769 11.906 1.00 87.69 647 SER A C 1
ATOM 5100 O O . SER A 1 647 ? 9.887 -22.867 11.354 1.00 87.69 647 SER A O 1
ATOM 5102 N N . ASP A 1 648 ? 10.722 -20.819 11.771 1.00 90.75 648 ASP A N 1
ATOM 5103 C CA . ASP A 1 648 ? 11.745 -20.831 10.719 1.00 90.75 648 ASP A CA 1
ATOM 5104 C C . ASP A 1 648 ? 13.168 -20.983 11.273 1.00 90.75 648 ASP A C 1
ATOM 5106 O O . ASP A 1 648 ? 13.895 -21.851 10.789 1.00 90.75 648 ASP A O 1
ATOM 5110 N N . TYR A 1 649 ? 13.565 -20.246 12.323 1.00 92.94 649 TYR A N 1
ATOM 5111 C CA . TYR A 1 649 ? 14.913 -20.377 12.908 1.00 92.94 649 TYR A CA 1
ATOM 5112 C C . TYR A 1 649 ? 15.262 -21.827 13.314 1.00 92.94 649 TYR A C 1
ATOM 5114 O O . TYR A 1 649 ? 16.352 -22.275 12.961 1.00 92.94 649 TYR A O 1
ATOM 5122 N N . PRO A 1 650 ? 14.367 -22.637 13.933 1.00 91.19 650 PRO A N 1
ATOM 5123 C CA . PRO A 1 650 ? 14.684 -24.020 14.326 1.00 91.19 650 PRO A CA 1
ATOM 5124 C C . PRO A 1 650 ? 14.857 -25.014 13.163 1.00 91.19 650 PRO A C 1
ATOM 5126 O O . PRO A 1 650 ? 15.011 -26.217 13.406 1.00 91.19 650 PRO A O 1
ATOM 5129 N N . VAL A 1 651 ? 14.733 -24.554 11.912 1.00 88.81 651 VAL A N 1
ATOM 5130 C CA . VAL A 1 651 ? 14.901 -25.345 10.679 1.00 88.81 651 VAL A CA 1
ATOM 5131 C C . VAL A 1 651 ? 15.696 -24.608 9.583 1.00 88.81 651 VAL A C 1
ATOM 5133 O O . VAL A 1 651 ? 15.817 -25.137 8.474 1.00 88.81 651 VAL A O 1
ATOM 5136 N N . MET A 1 652 ? 16.236 -23.417 9.877 1.00 90.62 652 MET A N 1
ATOM 5137 C CA . MET A 1 652 ? 16.983 -22.552 8.954 1.00 90.62 652 MET A CA 1
ATOM 5138 C C . MET A 1 652 ? 18.175 -21.881 9.664 1.00 90.62 652 MET A C 1
ATOM 5140 O O . MET A 1 652 ? 18.194 -20.664 9.860 1.00 90.62 652 MET A O 1
ATOM 5144 N N . ASP A 1 653 ? 19.179 -22.679 10.040 1.00 90.50 653 ASP A N 1
ATOM 5145 C CA . ASP A 1 653 ? 20.444 -22.204 10.623 1.00 90.50 653 ASP A CA 1
ATOM 5146 C C . ASP A 1 653 ? 21.031 -21.025 9.812 1.00 90.50 653 ASP A C 1
ATOM 5148 O O . ASP A 1 653 ? 21.179 -21.121 8.591 1.00 90.50 653 ASP A O 1
ATOM 5152 N N . GLY A 1 654 ? 21.376 -19.916 10.479 1.00 91.31 654 GLY A N 1
ATOM 5153 C CA . GLY A 1 654 ? 21.907 -18.697 9.852 1.00 91.31 654 GLY A CA 1
ATOM 5154 C C . GLY A 1 654 ? 20.865 -17.624 9.502 1.00 91.31 654 GLY A C 1
ATOM 5155 O O . GLY A 1 654 ? 21.242 -16.487 9.217 1.00 91.31 654 GLY A O 1
ATOM 5156 N N . LEU A 1 655 ? 19.561 -17.938 9.525 1.00 92.88 655 LEU A N 1
ATOM 5157 C CA . LEU A 1 655 ? 18.512 -16.962 9.196 1.00 92.88 655 LEU A CA 1
ATOM 5158 C C . LEU A 1 655 ? 18.434 -15.822 10.222 1.00 92.88 655 LEU A C 1
ATOM 5160 O O . LEU A 1 655 ? 18.240 -14.665 9.842 1.00 92.88 655 LEU A O 1
ATOM 5164 N N . LYS A 1 656 ? 18.577 -16.142 11.515 1.00 95.75 656 LYS A N 1
ATOM 5165 C CA . LYS A 1 656 ? 18.493 -15.141 12.583 1.00 95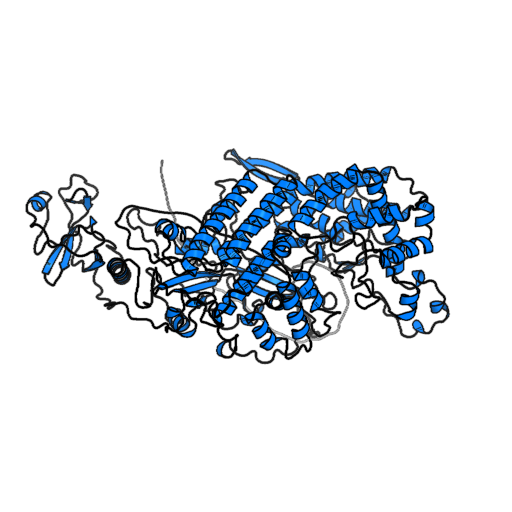.75 656 LYS A CA 1
ATOM 5166 C C . LYS A 1 656 ? 19.646 -14.150 12.495 1.00 95.75 656 LYS A C 1
ATOM 5168 O O . LYS A 1 656 ? 19.424 -12.957 12.639 1.00 95.75 656 LYS A O 1
ATOM 5173 N N . GLU A 1 657 ? 20.852 -14.627 12.212 1.00 95.75 657 GLU A N 1
ATOM 5174 C CA . GLU A 1 657 ? 22.050 -13.805 12.081 1.00 95.75 657 GLU A CA 1
ATOM 5175 C C . GLU A 1 657 ? 21.899 -12.759 10.965 1.00 95.75 657 GLU A C 1
ATOM 5177 O O . GLU A 1 657 ? 22.165 -11.582 11.203 1.00 95.75 657 GLU A O 1
ATOM 5182 N N . ILE A 1 658 ? 21.387 -13.155 9.790 1.00 92.81 658 ILE A N 1
ATOM 5183 C CA . ILE A 1 658 ? 21.132 -12.240 8.661 1.00 92.81 658 ILE A CA 1
ATOM 5184 C C . ILE A 1 658 ? 20.103 -11.164 9.047 1.00 92.81 658 ILE A C 1
ATOM 5186 O O . ILE A 1 658 ? 20.304 -9.977 8.784 1.00 92.81 658 ILE A O 1
ATOM 5190 N N . LEU A 1 659 ? 19.001 -11.560 9.689 1.00 96.38 659 LEU A N 1
ATOM 5191 C CA . LEU A 1 659 ? 17.934 -10.632 10.072 1.00 96.38 659 LEU A CA 1
ATOM 5192 C C . LEU A 1 659 ? 18.322 -9.721 11.247 1.00 96.38 659 LEU A C 1
ATOM 5194 O O . LEU A 1 659 ? 17.989 -8.537 11.234 1.00 96.38 659 LEU A O 1
ATOM 5198 N N . ASP A 1 660 ? 19.079 -10.230 12.220 1.00 96.31 660 ASP A N 1
ATOM 5199 C CA . ASP A 1 660 ? 19.670 -9.435 13.297 1.00 96.31 660 ASP A CA 1
ATOM 5200 C C . ASP A 1 660 ? 20.714 -8.443 12.741 1.00 96.31 660 ASP A C 1
ATOM 5202 O O . ASP A 1 660 ? 20.933 -7.394 13.345 1.00 96.31 660 ASP A O 1
ATOM 5206 N N . GLU A 1 661 ? 21.412 -8.738 11.638 1.00 95.50 661 GLU A N 1
ATOM 5207 C CA . GLU A 1 661 ? 22.299 -7.774 10.961 1.00 95.50 661 GLU A CA 1
ATOM 5208 C C . GLU A 1 661 ? 21.515 -6.689 10.212 1.00 95.50 661 GLU A C 1
ATOM 5210 O O . GLU A 1 661 ? 21.838 -5.510 10.365 1.00 95.50 661 GLU A O 1
ATOM 5215 N N . GLN A 1 662 ? 20.444 -7.049 9.496 1.00 93.19 662 GLN A N 1
ATOM 5216 C CA . GLN A 1 662 ? 19.546 -6.077 8.860 1.00 93.19 662 GLN A CA 1
ATOM 5217 C C . GLN A 1 662 ? 18.884 -5.137 9.882 1.00 93.19 662 GLN A C 1
ATOM 5219 O O . GLN A 1 662 ? 18.874 -3.928 9.671 1.00 93.19 662 GLN A O 1
ATOM 5224 N N . GLU A 1 663 ? 18.424 -5.644 11.029 1.00 95.75 663 GLU A N 1
ATOM 5225 C CA . GLU A 1 663 ? 17.878 -4.817 12.120 1.00 95.75 663 GLU A CA 1
ATOM 5226 C C . GLU A 1 663 ? 18.872 -3.730 12.576 1.00 95.75 663 GLU A C 1
ATOM 5228 O O . GLU A 1 663 ? 18.519 -2.551 12.665 1.00 95.75 663 GLU A O 1
ATOM 5233 N N . LYS A 1 664 ? 20.149 -4.095 12.772 1.00 95.12 664 LYS A N 1
ATOM 5234 C CA . LYS A 1 664 ? 21.220 -3.145 13.132 1.00 95.12 664 LYS A CA 1
ATOM 5235 C C . LYS A 1 664 ? 21.498 -2.122 12.025 1.00 95.12 664 LYS A C 1
ATOM 5237 O O . LYS A 1 664 ? 21.873 -0.991 12.334 1.00 95.12 664 LYS A O 1
ATOM 5242 N N . GLU A 1 665 ? 21.332 -2.498 10.757 1.00 92.12 665 GLU A N 1
ATOM 5243 C CA . GLU A 1 665 ? 21.446 -1.583 9.618 1.00 92.12 665 GLU A CA 1
ATOM 5244 C C . GLU A 1 665 ? 20.314 -0.542 9.647 1.00 92.12 665 GLU A C 1
ATOM 5246 O O . GLU A 1 665 ? 20.587 0.661 9.673 1.00 92.12 665 GLU A O 1
ATOM 5251 N N . PHE A 1 666 ? 19.053 -0.979 9.754 1.00 92.94 666 PHE A N 1
ATOM 5252 C CA . PHE A 1 666 ? 17.883 -0.089 9.773 1.00 92.94 666 PHE A CA 1
ATOM 5253 C C . PHE A 1 666 ? 17.748 0.769 11.038 1.00 92.94 666 PHE A C 1
ATOM 5255 O O . PHE A 1 666 ? 17.077 1.803 10.990 1.00 92.94 666 PHE A O 1
ATOM 5262 N N . ASP A 1 667 ? 18.368 0.384 12.152 1.00 90.88 667 ASP A N 1
ATOM 5263 C CA . ASP A 1 667 ? 18.499 1.227 13.351 1.00 90.88 667 ASP A CA 1
ATOM 5264 C C . ASP A 1 667 ? 19.685 2.208 13.281 1.00 90.88 667 ASP A C 1
ATOM 5266 O O . ASP A 1 667 ? 19.750 3.152 14.070 1.00 90.88 667 ASP A O 1
ATOM 5270 N N . SER A 1 668 ? 20.599 2.052 12.314 1.00 92.94 668 SER A N 1
ATOM 5271 C CA . SER A 1 668 ? 21.670 3.029 12.062 1.00 92.94 668 SER A CA 1
ATOM 5272 C C . SER A 1 668 ? 21.236 4.210 11.179 1.00 92.94 668 SER A C 1
ATOM 5274 O O . SER A 1 668 ? 21.921 5.235 11.140 1.00 92.94 668 SER A O 1
ATOM 5276 N N . TYR A 1 669 ? 20.102 4.085 10.479 1.00 91.81 669 TYR A N 1
ATOM 5277 C CA . TYR A 1 669 ? 19.606 5.081 9.528 1.00 91.81 669 TYR A CA 1
ATOM 5278 C C . TYR A 1 669 ? 18.813 6.219 10.188 1.00 91.81 669 TYR A C 1
ATOM 5280 O O . TYR A 1 669 ? 17.835 5.997 10.903 1.00 91.81 669 TYR A O 1
ATOM 5288 N N . ASP A 1 670 ? 19.208 7.460 9.884 1.00 91.50 670 ASP A N 1
ATOM 5289 C CA . ASP A 1 670 ? 18.583 8.679 10.403 1.00 91.50 670 ASP A CA 1
ATOM 5290 C C . ASP A 1 670 ? 17.322 9.122 9.630 1.00 91.50 670 ASP A C 1
ATOM 5292 O O . ASP A 1 670 ? 16.932 8.558 8.606 1.00 91.50 670 ASP A O 1
ATOM 5296 N N . GLU A 1 671 ? 16.671 10.185 10.111 1.00 86.56 671 GLU A N 1
ATOM 5297 C CA . GLU A 1 671 ? 15.465 10.755 9.498 1.00 86.56 671 GLU A CA 1
ATOM 5298 C C . GLU A 1 671 ? 15.662 11.167 8.022 1.00 86.56 671 GLU A C 1
ATOM 5300 O O . GLU A 1 671 ? 14.700 11.156 7.256 1.00 86.56 671 GLU A O 1
ATOM 5305 N N . THR A 1 672 ? 16.886 11.469 7.568 1.00 89.62 672 THR A N 1
ATOM 5306 C CA . THR A 1 672 ? 17.165 11.838 6.164 1.00 89.62 672 THR A CA 1
ATOM 5307 C C . THR A 1 672 ? 17.130 10.641 5.212 1.00 89.62 672 THR A C 1
ATOM 5309 O O . THR A 1 672 ? 16.862 10.805 4.020 1.00 89.62 672 THR A O 1
ATOM 5312 N N . PHE A 1 673 ? 17.353 9.426 5.722 1.00 91.06 673 PHE A N 1
ATOM 5313 C CA . PHE A 1 673 ? 17.111 8.187 4.985 1.00 91.06 673 PHE A CA 1
ATOM 5314 C C . PHE A 1 673 ? 15.607 7.941 4.822 1.00 91.06 673 PHE A C 1
ATOM 5316 O O . PHE A 1 673 ? 15.134 7.711 3.706 1.00 91.06 673 PHE A O 1
ATOM 5323 N N . TRP A 1 674 ? 14.853 8.034 5.920 1.00 91.00 674 TRP A N 1
ATOM 5324 C CA . TRP A 1 674 ? 13.418 7.745 5.939 1.00 91.00 674 TRP A CA 1
ATOM 5325 C C . TRP A 1 674 ? 12.588 8.813 5.211 1.00 91.00 674 TRP A C 1
ATOM 5327 O O . TRP A 1 674 ? 11.579 8.491 4.601 1.00 91.00 674 TRP A O 1
ATOM 5337 N N . THR A 1 675 ? 13.027 10.075 5.184 1.00 89.81 675 THR A N 1
ATOM 5338 C CA . THR A 1 675 ? 12.331 11.174 4.479 1.00 89.81 675 THR A CA 1
ATOM 5339 C C . THR A 1 675 ? 12.832 11.436 3.049 1.00 89.81 675 THR A C 1
ATOM 5341 O O . THR A 1 675 ? 12.418 12.413 2.422 1.00 89.81 675 THR A O 1
ATOM 5344 N N . ARG A 1 676 ? 13.712 10.575 2.510 1.00 89.25 676 ARG A N 1
ATOM 5345 C CA . ARG A 1 676 ? 14.388 10.764 1.209 1.00 89.25 676 ARG A CA 1
ATOM 5346 C C . ARG A 1 676 ? 13.437 10.837 0.011 1.00 89.25 676 ARG A C 1
ATOM 5348 O O . ARG A 1 676 ? 13.665 11.623 -0.905 1.00 89.25 676 ARG A O 1
ATOM 5355 N N . ASN A 1 677 ? 12.416 9.989 0.001 1.00 90.44 677 ASN A N 1
ATOM 5356 C CA . ASN A 1 677 ? 11.380 9.894 -1.025 1.00 90.44 677 ASN A CA 1
ATOM 5357 C C . ASN A 1 677 ? 10.060 9.462 -0.361 1.00 90.44 677 ASN A C 1
ATOM 5359 O O . ASN A 1 677 ? 10.016 9.221 0.848 1.00 90.44 677 ASN A O 1
ATOM 5363 N N . TYR A 1 678 ? 8.971 9.394 -1.131 1.00 91.88 678 TYR A N 1
ATOM 5364 C CA . TYR A 1 678 ? 7.674 8.998 -0.576 1.00 91.88 678 TYR A CA 1
ATOM 5365 C C . TYR A 1 678 ? 7.711 7.556 -0.050 1.00 91.88 678 TYR A C 1
ATOM 5367 O O . TYR A 1 678 ? 7.310 7.312 1.086 1.00 91.88 678 TYR A O 1
ATOM 5375 N N . TYR A 1 679 ? 8.274 6.632 -0.829 1.00 91.88 679 TYR A N 1
ATOM 5376 C CA . TYR A 1 679 ? 8.342 5.209 -0.496 1.00 91.88 679 TYR A CA 1
ATOM 5377 C C . TYR A 1 679 ? 9.035 4.924 0.853 1.00 91.88 679 TYR A C 1
ATOM 5379 O O . TYR A 1 679 ? 8.432 4.329 1.742 1.00 91.88 679 TYR A O 1
ATOM 5387 N N . ASN A 1 680 ? 10.250 5.438 1.080 1.00 92.50 680 ASN A N 1
ATOM 5388 C CA . ASN A 1 680 ? 10.959 5.301 2.360 1.00 92.50 680 ASN A CA 1
ATOM 5389 C C . ASN A 1 680 ? 10.165 5.897 3.535 1.00 92.50 680 ASN A C 1
ATOM 5391 O O . ASN A 1 680 ? 10.219 5.371 4.649 1.00 92.50 680 ASN A O 1
ATOM 5395 N N . SER A 1 681 ? 9.409 6.975 3.303 1.00 93.75 681 SER A N 1
ATOM 5396 C CA . SER A 1 681 ? 8.596 7.590 4.359 1.00 93.75 681 SER A CA 1
ATOM 5397 C C . SER A 1 681 ? 7.370 6.752 4.720 1.00 93.75 681 SER A C 1
ATOM 5399 O O . SER A 1 681 ? 6.848 6.891 5.825 1.00 93.75 681 SER A O 1
ATOM 5401 N N . VAL A 1 682 ? 6.960 5.839 3.832 1.00 93.38 682 VAL A N 1
ATOM 5402 C CA . VAL A 1 682 ? 6.002 4.776 4.134 1.00 93.38 682 VAL A CA 1
ATOM 5403 C C . VAL A 1 682 ? 6.683 3.628 4.871 1.00 93.38 682 VAL A C 1
ATOM 5405 O O . VAL A 1 682 ? 6.205 3.316 5.952 1.00 93.38 682 VAL A O 1
ATOM 5408 N N . LEU A 1 683 ? 7.826 3.096 4.409 1.00 94.19 683 LEU A N 1
ATOM 5409 C CA . LEU A 1 683 ? 8.589 2.060 5.144 1.00 94.19 683 LEU A CA 1
ATOM 5410 C C . LEU A 1 683 ? 8.776 2.420 6.631 1.00 94.19 683 LEU A C 1
ATOM 5412 O O . LEU A 1 683 ? 8.625 1.580 7.516 1.00 94.19 683 LEU A O 1
ATOM 5416 N N . SER A 1 684 ? 9.030 3.703 6.909 1.00 94.88 684 SER A N 1
ATOM 5417 C CA . SER A 1 684 ? 9.097 4.256 8.266 1.00 94.88 684 SER A CA 1
ATOM 5418 C C . SER A 1 684 ? 7.785 4.100 9.055 1.00 94.88 684 SER A C 1
ATOM 5420 O O . SER A 1 684 ? 7.808 3.686 10.211 1.00 94.88 684 SER A O 1
ATOM 5422 N N . GLN A 1 685 ? 6.624 4.354 8.442 1.00 95.00 685 GLN A N 1
ATOM 5423 C CA . GLN A 1 685 ? 5.314 4.128 9.070 1.00 95.00 685 GLN A CA 1
ATOM 5424 C C . GLN A 1 685 ? 5.112 2.654 9.447 1.00 95.00 685 GLN A C 1
ATOM 5426 O O . GLN A 1 685 ? 4.739 2.370 10.586 1.00 95.00 685 GLN A O 1
ATOM 5431 N N . ILE A 1 686 ? 5.440 1.718 8.552 1.00 95.50 686 ILE A N 1
ATOM 5432 C CA . ILE A 1 686 ? 5.318 0.275 8.820 1.00 95.50 686 ILE A CA 1
ATOM 5433 C C . ILE A 1 686 ? 6.277 -0.168 9.912 1.00 95.50 686 ILE A C 1
ATOM 5435 O O . ILE A 1 686 ? 5.846 -0.867 10.826 1.00 95.50 686 ILE A O 1
ATOM 5439 N N . LYS A 1 687 ? 7.530 0.312 9.904 1.00 95.12 687 LYS A N 1
ATOM 5440 C CA . LYS A 1 687 ? 8.458 0.146 11.031 1.00 95.12 687 LYS A CA 1
ATOM 5441 C C . LYS A 1 687 ? 7.821 0.629 12.338 1.00 95.12 687 LYS A C 1
ATOM 5443 O O . LYS A 1 687 ? 7.805 -0.110 13.317 1.00 95.12 687 LYS A O 1
ATOM 5448 N N . THR A 1 688 ? 7.206 1.812 12.356 1.00 94.06 688 THR A N 1
ATOM 5449 C CA . THR A 1 688 ? 6.564 2.334 13.576 1.00 94.06 688 THR A CA 1
ATOM 5450 C C . THR A 1 688 ? 5.300 1.581 14.002 1.00 94.06 688 THR A C 1
ATOM 5452 O O . THR A 1 688 ? 5.000 1.556 15.192 1.00 94.06 688 THR A O 1
ATOM 5455 N N . GLN A 1 689 ? 4.563 0.932 13.095 1.00 94.06 689 GLN A N 1
ATOM 5456 C CA . GLN A 1 689 ? 3.455 0.036 13.458 1.00 94.06 689 GLN A CA 1
ATOM 5457 C C . GLN A 1 689 ? 3.971 -1.314 13.968 1.00 94.06 689 GLN A C 1
ATOM 5459 O O . GLN A 1 689 ? 3.530 -1.773 15.019 1.00 94.06 689 GLN A O 1
ATOM 5464 N N . ALA A 1 690 ? 4.959 -1.899 13.285 1.00 92.88 690 ALA A N 1
ATOM 5465 C CA . ALA A 1 690 ? 5.615 -3.150 13.658 1.00 92.88 690 ALA A CA 1
ATOM 5466 C C . ALA A 1 690 ? 6.339 -3.067 15.017 1.00 92.88 690 ALA A C 1
ATOM 5468 O O . ALA A 1 690 ? 6.488 -4.086 15.682 1.00 92.88 690 ALA A O 1
ATOM 5469 N N . GLN A 1 691 ? 6.758 -1.867 15.437 1.00 91.62 691 GLN A N 1
ATOM 5470 C CA . GLN A 1 691 ? 7.377 -1.593 16.741 1.00 91.62 691 GLN A CA 1
ATOM 5471 C C . GLN A 1 691 ? 6.387 -1.167 17.849 1.00 91.62 691 GLN A C 1
ATOM 5473 O O . GLN A 1 691 ? 6.768 -1.146 19.021 1.00 91.62 691 GLN A O 1
ATOM 5478 N N . PHE A 1 692 ? 5.122 -0.851 17.538 1.00 90.88 692 PHE A N 1
ATOM 5479 C CA . PHE A 1 692 ? 4.105 -0.475 18.538 1.00 90.88 692 PHE A CA 1
ATOM 5480 C C . PHE A 1 692 ? 3.421 -1.721 19.126 1.00 90.88 692 PHE A C 1
ATOM 5482 O O . PHE A 1 692 ? 2.229 -1.967 18.936 1.00 90.88 692 PHE A O 1
ATOM 5489 N N . GLU A 1 693 ? 4.223 -2.567 19.770 1.00 86.94 693 GLU A N 1
ATOM 5490 C CA . GLU A 1 693 ? 3.892 -3.943 20.158 1.00 86.94 693 GLU A CA 1
ATOM 5491 C C . GLU A 1 693 ? 3.367 -4.069 21.601 1.00 86.94 693 GLU A C 1
ATOM 5493 O O . GLU A 1 693 ? 3.123 -3.083 22.304 1.00 86.94 693 GLU A O 1
ATOM 5498 N N . SER A 1 694 ? 3.191 -5.313 22.054 1.00 84.31 694 SER A N 1
ATOM 5499 C CA . SER A 1 694 ? 2.850 -5.655 23.435 1.00 84.31 694 SER A CA 1
ATOM 5500 C C . SER A 1 694 ? 3.829 -5.027 24.440 1.00 84.31 694 SER A C 1
ATOM 5502 O O . SER A 1 694 ? 5.046 -5.119 24.278 1.00 84.31 694 SER A O 1
ATOM 5504 N N . GLY A 1 695 ? 3.309 -4.406 25.500 1.00 79.69 695 GLY A N 1
ATOM 5505 C CA . GLY A 1 695 ? 4.108 -3.658 26.476 1.00 79.69 695 GLY A CA 1
ATOM 5506 C C . GLY A 1 695 ? 4.519 -2.249 26.032 1.00 79.69 695 GLY A C 1
ATOM 5507 O O . GLY A 1 695 ? 5.419 -1.661 26.628 1.00 79.69 695 GLY A O 1
ATOM 5508 N N . SER A 1 696 ? 3.859 -1.668 25.020 1.00 84.19 696 SER A N 1
ATOM 5509 C CA . SER A 1 696 ? 4.038 -0.247 24.666 1.00 84.19 696 SER A CA 1
ATOM 5510 C C . SER A 1 696 ? 3.604 0.728 25.779 1.00 84.19 696 SER A C 1
ATOM 5512 O O . SER A 1 696 ? 3.879 1.924 25.682 1.00 84.19 696 SER A O 1
ATOM 5514 N N . GLY A 1 697 ? 2.988 0.248 26.866 1.00 84.06 697 GLY A N 1
ATOM 5515 C CA . GLY A 1 697 ? 2.705 1.035 28.067 1.00 84.06 697 GLY A CA 1
ATOM 5516 C C . GLY A 1 697 ? 1.312 1.653 28.120 1.00 84.06 697 GLY A C 1
ATOM 5517 O O . GLY A 1 697 ? 1.139 2.688 28.759 1.00 84.06 697 GLY A O 1
ATOM 5518 N N . PHE A 1 698 ? 0.327 1.023 27.479 1.00 88.56 698 PHE A N 1
ATOM 5519 C CA . PHE A 1 698 ? -1.090 1.395 27.512 1.00 88.56 698 PHE A CA 1
ATOM 5520 C C . PHE A 1 698 ? -1.936 0.189 27.918 1.00 88.56 698 PHE A C 1
ATOM 5522 O O . PHE A 1 698 ? -1.593 -0.940 27.593 1.00 88.56 698 PHE A O 1
ATOM 5529 N N . TYR A 1 699 ? -3.077 0.399 28.580 1.00 87.19 699 TYR A N 1
ATOM 5530 C CA . TYR A 1 699 ? -3.864 -0.692 29.180 1.00 87.19 699 TYR A CA 1
ATOM 5531 C C . TYR A 1 699 ? -4.173 -1.876 28.233 1.00 87.19 699 TYR A C 1
ATOM 5533 O O . TYR A 1 699 ? -4.129 -3.039 28.644 1.00 87.19 699 TYR A O 1
ATOM 5541 N N . PHE A 1 700 ? -4.440 -1.571 26.960 1.00 88.75 700 PHE A N 1
ATOM 5542 C CA . PHE A 1 700 ? -4.731 -2.527 25.886 1.00 88.75 700 PHE A CA 1
ATOM 5543 C C . PHE A 1 700 ? -3.487 -3.162 25.234 1.00 88.75 700 PHE A C 1
ATOM 5545 O O . PHE A 1 700 ? -3.619 -4.180 24.558 1.00 88.75 700 PHE A O 1
ATOM 5552 N N . THR A 1 701 ? -2.286 -2.602 25.432 1.00 86.75 701 THR A N 1
ATOM 5553 C CA . THR A 1 701 ? -1.023 -3.176 24.929 1.00 86.75 701 THR A CA 1
ATOM 5554 C C . THR A 1 701 ? -0.411 -4.191 25.886 1.00 86.75 701 THR A C 1
ATOM 5556 O O . THR A 1 701 ? 0.509 -4.908 25.506 1.00 86.75 701 THR A O 1
ATOM 5559 N N . GLU A 1 702 ? -0.920 -4.324 27.111 1.00 84.31 702 GLU A N 1
ATOM 5560 C CA . GLU A 1 702 ? -0.385 -5.245 28.128 1.00 84.31 702 GLU A CA 1
ATOM 5561 C C . GLU A 1 702 ? -0.849 -6.699 27.916 1.00 84.31 702 GLU A C 1
ATOM 5563 O O . GLU A 1 702 ? -1.159 -7.429 28.858 1.00 84.31 702 GLU A O 1
ATOM 5568 N N . SER A 1 703 ? -0.932 -7.115 26.652 1.00 82.88 703 SER A N 1
ATOM 5569 C CA . SER A 1 703 ? -1.342 -8.443 26.213 1.00 82.88 703 SER A CA 1
ATOM 5570 C C . SER A 1 703 ? -0.558 -8.874 24.975 1.00 82.88 703 SER A C 1
ATOM 5572 O O . SER A 1 703 ? -0.464 -8.092 24.027 1.00 82.88 703 SER A O 1
ATOM 5574 N N . PRO A 1 704 ? -0.089 -10.136 24.909 1.00 80.25 704 PRO A N 1
ATOM 5575 C CA . PRO A 1 704 ? 0.510 -10.725 23.712 1.00 80.25 704 PRO A CA 1
ATOM 5576 C C . PRO A 1 704 ? -0.305 -10.541 22.423 1.00 80.25 704 PRO A C 1
ATOM 5578 O O . PRO A 1 704 ? 0.280 -10.413 21.350 1.00 80.25 704 PRO A O 1
ATOM 5581 N N . LEU A 1 705 ? -1.642 -10.491 22.511 1.00 86.62 705 LEU A N 1
ATOM 5582 C CA . LEU A 1 705 ? -2.505 -10.346 21.335 1.00 86.62 705 LEU A CA 1
ATOM 5583 C C . LEU A 1 705 ? -2.354 -8.972 20.658 1.00 86.62 705 LEU A C 1
ATOM 5585 O O . LEU A 1 705 ? -2.606 -8.867 19.457 1.00 86.62 705 LEU A O 1
ATOM 5589 N N . TRP A 1 706 ? -1.893 -7.939 21.378 1.00 90.19 706 TRP A N 1
ATOM 5590 C CA . TRP A 1 706 ? -1.603 -6.645 20.758 1.00 90.19 706 TRP A CA 1
ATOM 5591 C C . TRP A 1 706 ? -0.433 -6.738 19.775 1.00 90.19 706 TRP A C 1
ATOM 5593 O O . TRP A 1 706 ? -0.530 -6.182 18.692 1.00 90.19 706 TRP A O 1
ATOM 5603 N N . GLY A 1 707 ? 0.609 -7.527 20.056 1.00 88.12 707 GLY A N 1
ATOM 5604 C CA . GLY A 1 707 ? 1.671 -7.813 19.083 1.00 88.12 707 GLY A CA 1
ATOM 5605 C C . GLY A 1 707 ? 1.132 -8.391 17.768 1.00 88.12 707 GLY A C 1
ATOM 5606 O O . GLY A 1 707 ? 1.583 -7.998 16.696 1.00 88.12 707 GLY A O 1
ATOM 5607 N N . ILE A 1 708 ? 0.096 -9.240 17.815 1.00 90.00 708 ILE A N 1
ATOM 5608 C CA . ILE A 1 708 ? -0.553 -9.745 16.593 1.00 90.00 708 ILE A CA 1
ATOM 5609 C C . ILE A 1 708 ? -1.439 -8.683 15.921 1.00 90.00 708 ILE A C 1
ATOM 5611 O O . ILE A 1 708 ? -1.486 -8.646 14.695 1.00 90.00 708 ILE A O 1
ATOM 5615 N N . LYS A 1 709 ? -2.072 -7.763 16.668 1.00 92.69 709 LYS A N 1
ATOM 5616 C CA . LYS A 1 709 ? -2.669 -6.543 16.082 1.00 92.69 709 LYS A CA 1
ATOM 5617 C C . LYS A 1 709 ? -1.588 -5.750 15.347 1.00 92.69 709 LYS A C 1
ATOM 5619 O O . LYS A 1 709 ? -1.790 -5.411 14.191 1.00 92.69 709 LYS A O 1
ATOM 5624 N N . SER A 1 710 ? -0.439 -5.496 15.967 1.00 91.81 710 SER A N 1
ATOM 5625 C CA . SER A 1 710 ? 0.674 -4.761 15.358 1.00 91.81 710 SER A CA 1
ATOM 5626 C C . SER A 1 710 ? 1.207 -5.466 14.113 1.00 91.81 710 SER A C 1
ATOM 5628 O O . SER A 1 710 ? 1.471 -4.793 13.124 1.00 91.81 710 SER A O 1
ATOM 5630 N N . MET A 1 711 ? 1.257 -6.805 14.104 1.00 94.19 711 MET A N 1
ATOM 5631 C CA . MET A 1 711 ? 1.546 -7.581 12.895 1.00 94.19 711 MET A CA 1
ATOM 5632 C C . MET A 1 711 ? 0.441 -7.477 11.846 1.00 94.19 711 MET A C 1
ATOM 5634 O O . MET A 1 711 ? 0.785 -7.312 10.691 1.00 94.19 711 MET A O 1
ATOM 5638 N N . LEU A 1 712 ? -0.851 -7.510 12.179 1.00 92.94 712 LEU A N 1
ATOM 5639 C CA . LEU A 1 712 ? -1.922 -7.260 11.201 1.00 92.94 712 LEU A CA 1
ATOM 5640 C C . LEU A 1 712 ? -1.863 -5.833 10.640 1.00 92.94 712 LEU A C 1
ATOM 5642 O O . LEU A 1 712 ? -2.035 -5.648 9.444 1.00 92.94 712 LEU A O 1
ATOM 5646 N N . ALA A 1 713 ? -1.571 -4.835 11.474 1.00 92.75 713 ALA A N 1
ATOM 5647 C CA . ALA A 1 713 ? -1.476 -3.436 11.074 1.00 92.75 713 ALA A CA 1
ATOM 5648 C C . ALA A 1 713 ? -0.239 -3.169 10.206 1.00 92.75 713 ALA A C 1
ATOM 5650 O O . ALA A 1 713 ? -0.346 -2.494 9.185 1.00 92.75 713 ALA A O 1
ATOM 5651 N N . SER A 1 714 ? 0.922 -3.729 10.559 1.00 93.69 714 SER A N 1
ATOM 5652 C CA . SER A 1 714 ? 2.149 -3.600 9.766 1.00 93.69 714 SER A CA 1
ATOM 5653 C C . SER A 1 714 ? 2.153 -4.514 8.536 1.00 93.69 714 SER A C 1
ATOM 5655 O O . SER A 1 714 ? 2.738 -4.136 7.527 1.00 93.69 714 SER A O 1
ATOM 5657 N N . HIS A 1 715 ? 1.463 -5.665 8.583 1.00 94.12 715 HIS A N 1
ATOM 5658 C CA . HIS A 1 715 ? 1.219 -6.538 7.426 1.00 94.12 715 HIS A CA 1
ATOM 5659 C C . HIS A 1 715 ? 0.006 -6.103 6.564 1.00 94.12 715 HIS A C 1
ATOM 5661 O O . HIS A 1 715 ? -0.196 -6.613 5.472 1.00 94.12 715 HIS A O 1
ATOM 5667 N N . GLY A 1 716 ? -0.818 -5.161 7.020 1.00 90.12 716 GLY A N 1
ATOM 5668 C CA . GLY A 1 716 ? -1.986 -4.644 6.287 1.00 90.12 716 GLY A CA 1
ATOM 5669 C C . GLY A 1 716 ? -1.779 -3.234 5.740 1.00 90.12 716 GLY A C 1
ATOM 5670 O O . GLY A 1 716 ? -2.198 -2.922 4.638 1.00 90.12 716 GLY A O 1
ATOM 5671 N N . THR A 1 717 ? -0.940 -2.461 6.429 1.00 92.88 717 THR A N 1
ATOM 5672 C CA . THR A 1 717 ? -0.089 -1.465 5.774 1.00 92.88 717 THR A CA 1
ATOM 5673 C C . THR A 1 717 ? 0.999 -2.163 4.934 1.00 92.88 717 THR A C 1
ATOM 5675 O O . THR A 1 717 ? 1.757 -1.457 4.288 1.00 92.88 717 THR A O 1
ATOM 5678 N N . TRP A 1 718 ? 1.041 -3.512 4.875 1.00 93.69 718 TRP A N 1
ATOM 5679 C CA . TRP A 1 718 ? 1.585 -4.342 3.771 1.00 93.69 718 TRP A CA 1
ATOM 5680 C C . TRP A 1 718 ? 0.536 -4.429 2.596 1.00 93.69 718 TRP A C 1
ATOM 5682 O O . TRP A 1 718 ? -0.462 -3.725 2.623 1.00 93.69 718 TRP A O 1
ATOM 5692 N N . ALA A 1 719 ? 0.727 -5.205 1.531 1.00 86.94 719 ALA A N 1
ATOM 5693 C CA . ALA A 1 719 ? -0.093 -5.301 0.299 1.00 86.94 719 ALA A CA 1
ATOM 5694 C C . ALA A 1 719 ? -0.276 -4.057 -0.634 1.00 86.94 719 ALA A C 1
ATOM 5696 O O . ALA A 1 719 ? 0.321 -4.024 -1.714 1.00 86.94 719 ALA A O 1
ATOM 5697 N N . GLU A 1 720 ? -1.148 -3.081 -0.320 1.00 89.19 720 GLU A N 1
ATOM 5698 C CA . GLU A 1 720 ? -1.816 -2.189 -1.314 1.00 89.19 720 GLU A CA 1
ATOM 5699 C C . GLU A 1 720 ? -1.034 -1.088 -2.131 1.00 89.19 720 GLU A C 1
ATOM 5701 O O . GLU A 1 720 ? -1.172 -1.054 -3.339 1.00 89.19 720 GLU A O 1
ATOM 5706 N N . LEU A 1 721 ? -0.180 -0.213 -1.586 1.00 89.88 721 LEU A N 1
ATOM 5707 C CA . LEU A 1 721 ? 1.044 0.406 -2.178 1.00 89.88 721 LEU A CA 1
ATOM 5708 C C . LEU A 1 721 ? 2.080 -0.492 -2.888 1.00 89.88 721 LEU A C 1
ATOM 5710 O O . LEU A 1 721 ? 2.681 0.017 -3.830 1.00 89.88 721 LEU A O 1
ATOM 5714 N N . ARG A 1 722 ? 2.354 -1.765 -2.557 1.00 85.00 722 ARG A N 1
ATOM 5715 C CA . ARG A 1 722 ? 3.117 -2.628 -3.512 1.00 85.00 722 ARG A CA 1
ATOM 5716 C C . ARG A 1 722 ? 2.238 -3.289 -4.554 1.00 85.00 722 ARG A C 1
ATOM 5718 O O . ARG A 1 722 ? 2.773 -3.810 -5.528 1.00 85.00 722 ARG A O 1
ATOM 5725 N N . HIS A 1 723 ? 0.933 -3.108 -4.424 1.00 85.38 723 HIS A N 1
ATOM 5726 C CA . HIS A 1 723 ? 0.006 -3.026 -5.537 1.00 85.38 723 HIS A CA 1
ATOM 5727 C C . HIS A 1 723 ? 0.088 -1.645 -6.259 1.00 85.38 723 HIS A C 1
ATOM 5729 O O . HIS A 1 723 ? 0.218 -1.653 -7.478 1.00 85.38 723 HIS A O 1
ATOM 5735 N N . ASP A 1 724 ? 0.168 -0.474 -5.593 1.00 80.56 724 ASP A N 1
ATOM 5736 C CA . ASP A 1 724 ? 0.288 0.850 -6.269 1.00 80.56 724 ASP A CA 1
ATOM 5737 C C . ASP A 1 724 ? 1.583 0.975 -7.073 1.00 80.56 724 ASP A C 1
ATOM 5739 O O . ASP A 1 724 ? 1.652 1.661 -8.087 1.00 80.56 724 ASP A O 1
ATOM 5743 N N . THR A 1 725 ? 2.655 0.373 -6.564 1.00 79.00 725 THR A N 1
ATOM 5744 C CA . THR A 1 725 ? 4.019 0.502 -7.082 1.00 79.00 725 THR A CA 1
ATOM 5745 C C . THR A 1 725 ? 4.481 -0.768 -7.796 1.00 79.00 725 THR A C 1
ATOM 5747 O O . THR A 1 725 ? 5.657 -0.880 -8.153 1.00 79.00 725 THR A O 1
ATOM 5750 N N . ILE A 1 726 ? 3.551 -1.697 -8.071 1.00 78.56 726 ILE A N 1
ATOM 5751 C CA . ILE A 1 726 ? 3.794 -3.021 -8.675 1.00 78.56 726 ILE A CA 1
ATOM 5752 C C . ILE A 1 726 ? 4.443 -2.957 -10.067 1.00 78.56 726 ILE A C 1
ATOM 5754 O O . ILE A 1 726 ? 5.077 -3.917 -10.505 1.00 78.56 726 ILE A O 1
ATOM 5758 N N . LEU A 1 727 ? 4.300 -1.821 -10.755 1.00 78.44 727 LEU A N 1
ATOM 5759 C CA . LEU A 1 727 ? 4.937 -1.521 -12.038 1.00 78.44 727 LEU A CA 1
ATOM 5760 C C . LEU A 1 727 ? 6.373 -0.993 -11.892 1.00 78.44 727 LEU A C 1
ATOM 5762 O O . LEU A 1 727 ? 7.224 -1.232 -12.748 1.00 78.44 727 LEU A O 1
ATOM 5766 N N . TYR A 1 728 ? 6.645 -0.244 -10.823 1.00 78.81 728 TYR A N 1
ATOM 5767 C CA . TYR A 1 728 ? 7.877 0.530 -10.675 1.00 78.81 728 TYR A CA 1
ATOM 5768 C C . TYR A 1 728 ? 8.950 -0.189 -9.862 1.00 78.81 728 TYR A C 1
ATOM 5770 O O . TYR A 1 728 ? 10.133 -0.033 -10.162 1.00 78.81 728 TYR A O 1
ATOM 5778 N N . VAL A 1 729 ? 8.571 -0.958 -8.839 1.00 73.25 729 VAL A N 1
ATOM 5779 C CA . VAL A 1 729 ? 9.518 -1.598 -7.913 1.00 73.25 729 VAL A CA 1
ATOM 5780 C C . VAL A 1 729 ? 10.102 -2.887 -8.497 1.00 73.25 729 VAL A C 1
ATOM 5782 O O . VAL A 1 729 ? 9.409 -3.702 -9.106 1.00 73.25 729 VAL A O 1
ATOM 5785 N N . LYS A 1 730 ? 11.407 -3.092 -8.299 1.00 63.25 730 LYS A N 1
ATOM 5786 C CA . LYS A 1 730 ? 12.113 -4.319 -8.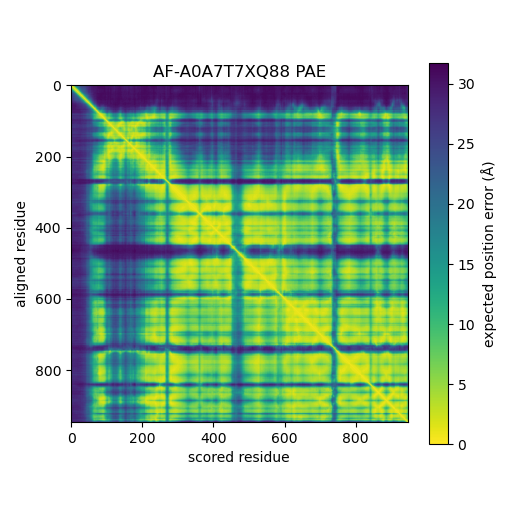669 1.00 63.25 730 LYS A CA 1
ATOM 5787 C C . LYS A 1 730 ? 11.851 -5.385 -7.599 1.00 63.25 730 LYS A C 1
ATOM 5789 O O . LYS A 1 730 ? 12.299 -5.263 -6.469 1.00 63.25 730 LYS A O 1
ATOM 5794 N N . GLN A 1 731 ? 11.079 -6.400 -7.972 1.00 35.16 731 GLN A N 1
ATOM 5795 C CA . GLN A 1 731 ? 10.343 -7.301 -7.075 1.00 35.16 731 GLN A CA 1
ATOM 5796 C C . GLN A 1 731 ? 11.133 -7.991 -5.914 1.00 35.16 731 GLN A C 1
ATOM 5798 O O . GLN A 1 731 ? 11.839 -8.968 -6.169 1.00 35.16 731 GLN A O 1
ATOM 5803 N N . SER A 1 732 ? 10.889 -7.552 -4.655 1.00 40.78 732 SER A N 1
ATOM 5804 C CA . SER A 1 732 ? 10.619 -8.370 -3.421 1.00 40.78 732 SER A CA 1
ATOM 5805 C C . SER A 1 732 ? 9.658 -7.676 -2.382 1.00 40.78 732 SER A C 1
ATOM 5807 O O . SER A 1 732 ? 9.981 -6.585 -1.962 1.00 40.78 732 SER A O 1
ATOM 5809 N N . TYR A 1 733 ? 8.442 -8.188 -2.070 1.00 29.84 733 TYR A N 1
ATOM 5810 C CA . TYR A 1 733 ? 7.192 -7.658 -1.364 1.00 29.84 733 TYR A CA 1
ATOM 5811 C C . TYR A 1 733 ? 7.098 -6.373 -0.452 1.00 29.84 733 TYR A C 1
ATOM 5813 O O . TYR A 1 733 ? 8.026 -6.103 0.300 1.00 29.84 733 TYR A O 1
ATOM 5821 N N . ALA A 1 734 ? 5.930 -5.649 -0.452 1.00 31.06 734 ALA A N 1
ATOM 5822 C CA . ALA A 1 734 ? 5.526 -4.550 0.509 1.00 31.06 734 ALA A CA 1
ATOM 5823 C C . ALA A 1 734 ? 3.982 -4.155 0.672 1.00 31.06 734 ALA A C 1
ATOM 5825 O O . ALA A 1 734 ? 3.275 -5.094 0.982 1.00 31.06 734 ALA A O 1
ATOM 5826 N N . GLU A 1 735 ? 3.444 -2.888 0.528 1.00 39.69 735 GLU A N 1
ATOM 5827 C CA . GLU A 1 735 ? 2.582 -2.040 1.510 1.00 39.69 735 GLU A CA 1
ATOM 5828 C C . GLU A 1 735 ? 1.123 -1.494 1.186 1.00 39.69 735 GLU A C 1
ATOM 5830 O O . GLU A 1 735 ? 1.049 -1.599 0.002 1.00 39.69 735 GLU A O 1
ATOM 5835 N N . ARG A 1 736 ? 0.075 -0.962 2.002 1.00 39.56 736 ARG A N 1
ATOM 5836 C CA . ARG A 1 736 ? -1.224 -0.087 1.675 1.00 39.56 736 ARG A CA 1
ATOM 5837 C C . ARG A 1 736 ? -2.577 0.325 2.588 1.00 39.56 736 ARG A C 1
ATOM 5839 O O . ARG A 1 736 ? -2.326 0.498 3.778 1.00 39.56 736 ARG A O 1
ATOM 5846 N N . ALA A 1 737 ? -3.813 0.865 2.092 1.00 36.75 737 ALA A N 1
ATOM 5847 C CA . ALA A 1 737 ? -4.820 1.896 2.783 1.00 36.75 737 ALA A CA 1
ATOM 5848 C C . ALA A 1 737 ? -6.442 2.406 2.534 1.00 36.75 737 ALA A C 1
ATOM 5850 O O . ALA A 1 737 ? -7.040 1.888 1.607 1.00 36.75 737 ALA A O 1
ATOM 5851 N N . GLY A 1 738 ? -7.135 3.461 3.266 1.00 36.03 738 GLY A N 1
ATOM 5852 C CA . GLY A 1 738 ? -8.563 4.264 3.322 1.00 36.03 738 GLY A CA 1
ATOM 5853 C C . GLY A 1 738 ? -9.287 5.056 4.663 1.00 36.03 738 GLY A C 1
ATOM 5854 O O . GLY A 1 738 ? -8.961 4.591 5.734 1.00 36.03 738 GLY A O 1
ATOM 5855 N N . GLY A 1 739 ? -10.211 6.157 4.792 1.00 38.94 739 GLY A N 1
ATOM 5856 C CA . GLY A 1 739 ? -10.697 6.991 6.112 1.00 38.94 739 GLY A CA 1
ATOM 5857 C C . GLY A 1 739 ? -12.119 7.813 6.590 1.00 38.94 739 GLY A C 1
ATOM 5858 O O . GLY A 1 739 ? -13.044 7.062 6.845 1.00 38.94 739 GLY A O 1
ATOM 5859 N N . ASP A 1 740 ? -12.383 9.212 6.847 1.00 40.19 740 ASP A N 1
ATOM 5860 C CA . ASP A 1 740 ? -12.912 10.085 8.121 1.00 40.19 740 ASP A CA 1
ATOM 5861 C C . ASP A 1 740 ? -14.269 11.018 8.633 1.00 40.19 740 ASP A C 1
ATOM 5863 O O . ASP A 1 740 ? -14.749 10.731 9.689 1.00 40.19 740 ASP A O 1
ATOM 5867 N N . ASP A 1 741 ? -15.101 12.026 8.155 1.00 42.88 741 ASP A N 1
ATOM 5868 C CA . ASP A 1 741 ? -16.102 12.997 8.881 1.00 42.88 741 ASP A CA 1
ATOM 5869 C C . ASP A 1 741 ? -17.566 12.705 9.556 1.00 42.88 741 ASP A C 1
ATOM 5871 O O . ASP A 1 741 ? -17.698 11.738 10.298 1.00 42.88 741 ASP A O 1
ATOM 5875 N N . GLU A 1 742 ? -18.653 13.568 9.446 1.00 43.41 742 GLU A N 1
ATOM 5876 C CA . GLU A 1 742 ? -19.368 14.505 10.459 1.00 43.41 742 GLU A CA 1
ATOM 5877 C C . GLU A 1 742 ? -20.856 14.307 11.106 1.00 43.41 742 GLU A C 1
ATOM 5879 O O . GLU A 1 742 ? -21.485 13.264 10.931 1.00 43.41 742 GLU A O 1
ATOM 5884 N N . ALA A 1 743 ? -21.445 15.281 11.915 1.00 39.31 743 ALA A N 1
ATOM 5885 C CA . ALA A 1 743 ? -22.679 15.232 12.852 1.00 39.31 743 ALA A CA 1
ATOM 5886 C C . ALA A 1 743 ? -23.648 16.528 12.953 1.00 39.31 743 ALA A C 1
ATOM 5888 O O . ALA A 1 743 ? -23.467 17.388 12.103 1.00 39.31 743 ALA A O 1
ATOM 5889 N N . THR A 1 744 ? -24.686 16.904 13.815 1.00 39.34 744 THR A N 1
ATOM 5890 C CA . THR A 1 744 ? -25.361 16.604 15.175 1.00 39.34 744 THR A CA 1
ATOM 5891 C C . THR A 1 744 ? -26.837 17.248 15.424 1.00 39.34 744 THR A C 1
ATOM 5893 O O . THR A 1 744 ? -27.380 17.784 14.466 1.00 39.34 744 THR A O 1
ATOM 5896 N N . PHE A 1 745 ? -27.520 17.259 16.640 1.00 31.38 745 PHE A N 1
ATOM 5897 C CA . PHE A 1 745 ? -28.929 17.806 16.998 1.00 31.38 745 PHE A CA 1
ATOM 5898 C C . PHE A 1 745 ? -29.198 18.394 18.480 1.00 31.38 745 PHE A C 1
ATOM 5900 O O . PHE A 1 745 ? -28.229 18.735 19.144 1.00 31.38 745 PHE A O 1
ATOM 5907 N N . ARG A 1 746 ? -30.469 18.568 19.014 1.00 50.09 746 ARG A N 1
ATOM 5908 C CA . ARG A 1 746 ? -30.921 19.507 20.141 1.00 50.09 746 ARG A CA 1
ATOM 5909 C C . ARG A 1 746 ? -31.269 19.090 21.617 1.00 50.09 746 ARG A C 1
ATOM 5911 O O . ARG A 1 746 ? -31.695 19.990 22.343 1.00 50.09 746 ARG A O 1
ATOM 5918 N N . THR A 1 747 ? -31.222 17.843 22.110 1.00 42.06 747 THR A N 1
ATOM 5919 C CA . THR A 1 747 ? -31.478 17.600 23.573 1.00 42.06 747 THR A CA 1
ATOM 5920 C C . THR A 1 747 ? -30.310 18.113 24.435 1.00 42.06 747 THR A C 1
ATOM 5922 O O . THR A 1 747 ? -29.274 18.454 23.872 1.00 42.06 747 THR A O 1
ATOM 5925 N N . GLU A 1 748 ? -30.398 18.099 25.779 1.00 54.38 748 GLU A N 1
ATOM 5926 C CA . GLU A 1 748 ? -29.160 17.882 26.558 1.00 54.38 748 GLU A CA 1
ATOM 5927 C C . GLU A 1 748 ? -28.600 16.525 26.066 1.00 54.38 748 GLU A C 1
ATOM 5929 O O . GLU A 1 748 ? -29.325 15.519 26.136 1.00 54.38 748 GLU A O 1
ATOM 5934 N N . PRO A 1 749 ? -27.414 16.460 25.428 1.00 55.19 749 PRO A N 1
ATOM 5935 C CA . PRO A 1 749 ? -26.935 15.205 24.860 1.00 55.19 749 PRO A CA 1
ATOM 5936 C C . PRO A 1 749 ? -26.677 14.210 25.991 1.00 55.19 749 PRO A C 1
ATOM 5938 O O . PRO A 1 749 ? -26.041 14.574 26.977 1.00 55.19 749 PRO A O 1
ATOM 5941 N N . VAL A 1 750 ? -27.128 12.954 25.859 1.00 61.47 750 VAL A N 1
ATOM 5942 C CA . VAL A 1 750 ? -26.646 11.905 26.776 1.00 61.47 750 VAL A CA 1
ATOM 5943 C C . VAL A 1 750 ? -25.119 11.881 26.647 1.00 61.47 750 VAL A C 1
ATOM 5945 O O . VAL A 1 750 ? -24.656 11.797 25.498 1.00 61.47 750 VAL A O 1
ATOM 5948 N N . PRO A 1 751 ? -24.357 11.978 27.754 1.00 64.31 751 PRO A N 1
ATOM 5949 C CA . PRO A 1 751 ? -22.905 12.062 27.715 1.00 64.31 751 PRO A CA 1
ATOM 5950 C C . PRO A 1 751 ? -22.291 11.001 26.804 1.00 64.31 751 PRO A C 1
ATOM 5952 O O . PRO A 1 751 ? -22.669 9.826 26.834 1.00 64.31 751 PRO A O 1
ATOM 5955 N N . HIS A 1 752 ? -21.385 11.444 25.936 1.00 67.56 752 HIS A N 1
ATOM 5956 C CA . HIS A 1 752 ? -20.685 10.567 25.010 1.00 67.56 752 HIS A CA 1
ATOM 5957 C C . HIS A 1 752 ? -19.503 9.937 25.758 1.00 67.56 752 HIS A C 1
ATOM 5959 O O . HIS A 1 752 ? -18.673 10.689 26.271 1.00 67.56 752 HIS A O 1
ATOM 5965 N N . PRO A 1 753 ? -19.397 8.595 25.828 1.00 72.81 753 PRO A N 1
ATOM 5966 C CA . PRO A 1 753 ? -18.184 7.947 26.313 1.00 72.81 753 PRO A CA 1
ATOM 5967 C C . PRO A 1 753 ? -16.976 8.457 25.531 1.00 72.81 753 PRO A C 1
ATOM 5969 O O . PRO A 1 753 ? -17.054 8.581 24.308 1.00 72.81 753 PRO A O 1
ATOM 5972 N N . ALA A 1 754 ? -15.871 8.749 26.220 1.00 83.94 754 ALA A N 1
ATOM 5973 C CA . ALA A 1 754 ? -14.693 9.298 25.559 1.00 83.94 754 ALA A CA 1
ATOM 5974 C C . ALA A 1 754 ? -14.198 8.358 24.448 1.00 83.94 754 ALA A C 1
ATOM 5976 O O . ALA A 1 754 ? -14.082 7.143 24.637 1.00 83.94 754 ALA A O 1
ATOM 5977 N N . HIS A 1 755 ? -13.899 8.939 23.294 1.00 89.50 755 HIS A N 1
ATOM 5978 C CA . HIS A 1 755 ? -13.252 8.251 22.184 1.00 89.50 755 HIS A CA 1
ATOM 5979 C C . HIS A 1 755 ? -11.751 8.052 22.483 1.00 89.50 755 HIS A C 1
ATOM 5981 O O . HIS A 1 755 ? -11.319 8.291 23.616 1.00 89.50 755 HIS A O 1
ATOM 5987 N N . TYR A 1 756 ? -10.985 7.532 21.523 1.00 91.56 756 TYR A N 1
ATOM 5988 C CA . TYR A 1 756 ? -9.531 7.376 21.653 1.00 91.56 756 TYR A CA 1
ATOM 5989 C C . TYR A 1 756 ? -8.863 7.262 20.278 1.00 91.56 756 TYR A C 1
ATOM 5991 O O . TYR A 1 756 ? -9.456 6.670 19.368 1.00 91.56 756 TYR A O 1
ATOM 5999 N N . ILE A 1 757 ? -7.638 7.767 20.130 1.00 94.19 757 ILE A N 1
ATOM 6000 C CA . ILE A 1 757 ? -6.781 7.536 18.960 1.00 94.19 757 ILE A CA 1
ATOM 6001 C C . ILE A 1 757 ? -5.599 6.647 19.367 1.00 94.19 757 ILE A C 1
ATOM 6003 O O . ILE A 1 757 ? -5.032 6.775 20.448 1.00 94.19 757 ILE A O 1
ATOM 6007 N N . GLU A 1 758 ? -5.206 5.712 18.504 1.00 94.38 758 GLU A N 1
ATOM 6008 C CA . GLU A 1 758 ? -4.056 4.844 18.749 1.00 94.38 758 GLU A CA 1
ATOM 6009 C C . GLU A 1 758 ? -2.768 5.679 18.933 1.00 94.38 758 GLU A C 1
ATOM 6011 O O . GLU A 1 758 ? -2.337 6.351 17.990 1.00 94.38 758 GLU A O 1
ATOM 6016 N N . PRO A 1 759 ? -2.114 5.648 20.113 1.00 92.56 759 PRO A N 1
ATOM 6017 C CA . PRO A 1 759 ? -1.140 6.664 20.522 1.00 92.56 759 PRO A CA 1
ATOM 6018 C C . PRO A 1 759 ? 0.275 6.408 19.971 1.00 92.56 759 PRO A C 1
ATOM 6020 O O . PRO A 1 759 ? 1.286 6.733 20.597 1.00 92.56 759 PRO A O 1
ATOM 6023 N N . ASN A 1 760 ? 0.361 5.845 18.765 1.00 93.12 760 ASN A N 1
ATOM 6024 C CA . ASN A 1 760 ? 1.596 5.623 18.021 1.00 93.12 760 ASN A CA 1
ATOM 6025 C C . ASN A 1 760 ? 2.096 6.949 17.414 1.00 93.12 760 ASN A C 1
ATOM 6027 O O . ASN A 1 760 ? 1.944 7.237 16.226 1.00 93.12 760 ASN A O 1
ATOM 6031 N N . LEU A 1 761 ? 2.659 7.812 18.263 1.00 94.06 761 LEU A N 1
ATOM 6032 C CA . LEU A 1 761 ? 3.109 9.151 17.867 1.00 94.06 761 LEU A CA 1
ATOM 6033 C C . LEU A 1 761 ? 4.136 9.164 16.715 1.00 94.06 761 LEU A C 1
ATOM 6035 O O . LEU A 1 761 ? 4.082 10.099 15.910 1.00 94.06 761 LEU A O 1
ATOM 6039 N N . PRO A 1 762 ? 5.076 8.199 16.607 1.00 93.44 762 PRO A N 1
ATOM 6040 C CA . PRO A 1 762 ? 5.955 8.086 15.445 1.00 93.44 762 PRO A CA 1
ATOM 6041 C C . PRO A 1 762 ? 5.187 7.881 14.131 1.00 93.44 762 PRO A C 1
ATOM 6043 O O . PRO A 1 762 ? 5.427 8.632 13.186 1.00 93.44 762 PRO A O 1
ATOM 6046 N N . PHE A 1 763 ? 4.211 6.964 14.097 1.00 95.06 763 PHE A N 1
ATOM 6047 C CA . PHE A 1 763 ? 3.378 6.717 12.915 1.00 95.06 763 PHE A CA 1
ATOM 6048 C C . PHE A 1 763 ? 2.647 7.986 12.444 1.00 95.06 763 PHE A C 1
ATOM 6050 O O . PHE A 1 763 ? 2.738 8.369 11.274 1.00 95.06 763 PHE A O 1
ATOM 6057 N N . TRP A 1 764 ? 1.964 8.689 13.354 1.00 94.62 764 TRP A N 1
ATOM 6058 C CA . TRP A 1 764 ? 1.194 9.888 12.997 1.00 94.62 764 TRP A CA 1
ATOM 6059 C C . TRP A 1 764 ? 2.090 11.020 12.463 1.00 94.62 764 TRP A C 1
ATOM 6061 O O . TRP A 1 764 ? 1.713 11.722 11.523 1.00 94.62 764 TRP A O 1
ATOM 6071 N N . ARG A 1 765 ? 3.316 11.163 12.991 1.00 95.00 765 ARG A N 1
ATOM 6072 C CA . ARG A 1 765 ? 4.325 12.100 12.457 1.00 95.00 765 ARG A CA 1
ATOM 6073 C C . ARG A 1 765 ? 4.811 11.681 11.069 1.00 95.00 765 ARG A C 1
ATOM 6075 O O . ARG A 1 765 ? 4.818 12.517 10.168 1.00 95.00 765 ARG A O 1
ATOM 6082 N N . GLY A 1 766 ? 5.150 10.404 10.881 1.00 92.31 766 GLY A N 1
ATOM 6083 C CA . GLY A 1 766 ? 5.560 9.848 9.586 1.00 92.31 766 GLY A CA 1
ATOM 6084 C C . GLY A 1 766 ? 4.474 9.977 8.510 1.00 92.31 766 GLY A C 1
ATOM 6085 O O . GLY A 1 766 ? 4.777 10.240 7.346 1.00 92.31 766 GLY A O 1
ATOM 6086 N N . THR A 1 767 ? 3.202 9.896 8.905 1.00 92.88 767 THR A N 1
ATOM 6087 C CA . THR A 1 767 ? 2.042 10.137 8.032 1.00 92.88 767 THR A CA 1
ATOM 6088 C C . THR A 1 767 ? 2.042 11.576 7.517 1.00 92.88 767 THR A C 1
ATOM 6090 O O . THR A 1 767 ? 2.188 11.794 6.313 1.00 92.88 767 THR A O 1
ATOM 6093 N N . VAL A 1 768 ? 2.033 12.572 8.414 1.00 94.69 768 VAL A N 1
ATOM 6094 C CA . VAL A 1 768 ? 2.124 14.003 8.050 1.00 94.69 768 VAL A CA 1
ATOM 6095 C C . VAL A 1 768 ? 3.370 14.299 7.203 1.00 94.69 768 VAL A C 1
ATOM 6097 O O . VAL A 1 768 ? 3.291 15.015 6.202 1.00 94.69 768 VAL A O 1
ATOM 6100 N N . GLN A 1 769 ? 4.527 13.733 7.554 1.00 93.81 769 GLN A N 1
ATOM 6101 C CA . GLN A 1 769 ? 5.767 13.918 6.797 1.00 93.81 769 GLN A CA 1
ATOM 6102 C C . GLN A 1 769 ? 5.676 13.345 5.376 1.00 93.81 769 GLN A C 1
ATOM 6104 O O . GLN A 1 769 ? 6.035 14.043 4.428 1.00 93.81 769 GLN A O 1
ATOM 6109 N N . SER A 1 770 ? 5.155 12.127 5.206 1.00 93.00 770 SER A N 1
ATOM 6110 C CA . SER A 1 770 ? 5.026 11.469 3.898 1.00 93.00 770 SER A CA 1
ATOM 6111 C C . SER A 1 770 ? 4.101 12.224 2.937 1.00 93.00 770 SER A C 1
ATOM 6113 O O . SER A 1 770 ? 4.451 12.428 1.774 1.00 93.00 770 SER A O 1
ATOM 6115 N N . VAL A 1 771 ? 2.974 12.748 3.429 1.00 93.31 771 VAL A N 1
ATOM 6116 C CA . VAL A 1 771 ? 2.034 13.573 2.651 1.00 93.31 771 VAL A CA 1
ATOM 6117 C C . VAL A 1 771 ? 2.700 14.881 2.207 1.00 93.31 771 VAL A C 1
ATOM 6119 O O . VAL A 1 771 ? 2.564 15.301 1.056 1.00 93.31 771 VAL A O 1
ATOM 6122 N N . ASN A 1 772 ? 3.508 15.487 3.083 1.00 93.31 772 ASN A N 1
ATOM 6123 C CA . ASN A 1 772 ? 4.305 16.671 2.760 1.00 93.31 772 ASN A CA 1
ATOM 6124 C C . ASN A 1 772 ? 5.509 16.372 1.843 1.00 93.31 772 ASN A C 1
ATOM 6126 O O . ASN A 1 772 ? 5.969 17.270 1.136 1.00 93.31 772 ASN A O 1
ATOM 6130 N N . ILE A 1 773 ? 6.044 15.147 1.819 1.00 93.44 773 ILE A N 1
ATOM 6131 C CA . ILE A 1 773 ? 7.022 14.698 0.812 1.00 93.44 773 ILE A CA 1
ATOM 6132 C C . ILE A 1 773 ? 6.324 14.560 -0.543 1.00 93.44 773 ILE A C 1
ATOM 6134 O O . ILE A 1 773 ? 6.755 15.200 -1.499 1.00 93.44 773 ILE A O 1
ATOM 6138 N N . LEU A 1 774 ? 5.199 13.841 -0.605 1.00 93.75 774 LEU A N 1
ATOM 6139 C CA . LEU A 1 774 ? 4.406 13.653 -1.821 1.00 93.75 774 LEU A CA 1
ATOM 6140 C C . LEU A 1 774 ? 4.017 14.994 -2.458 1.00 93.75 774 LEU A C 1
ATOM 6142 O O . LEU A 1 774 ? 4.386 15.255 -3.599 1.00 93.75 774 LEU A O 1
ATOM 6146 N N . HIS A 1 775 ? 3.365 15.891 -1.709 1.00 94.88 775 HIS A N 1
ATOM 6147 C CA . HIS A 1 775 ? 2.948 17.206 -2.211 1.00 94.88 775 HIS A CA 1
ATOM 6148 C C . HIS A 1 775 ? 4.127 18.014 -2.789 1.00 94.88 775 HIS A C 1
ATOM 6150 O O . HIS A 1 775 ? 3.993 18.642 -3.841 1.00 94.88 775 HIS A O 1
ATOM 6156 N N . ARG A 1 776 ? 5.297 18.007 -2.130 1.00 94.25 776 ARG A N 1
ATOM 6157 C CA . ARG A 1 776 ? 6.500 18.699 -2.631 1.00 94.25 776 ARG A CA 1
ATOM 6158 C C . ARG A 1 776 ? 7.057 18.045 -3.895 1.00 94.25 776 ARG A C 1
ATOM 6160 O O . ARG A 1 776 ? 7.389 18.771 -4.829 1.00 94.25 776 ARG A O 1
ATOM 6167 N N . THR A 1 777 ? 7.113 16.715 -3.956 1.00 93.81 777 THR A N 1
ATOM 6168 C CA . THR A 1 777 ? 7.581 15.976 -5.138 1.00 93.81 777 THR A CA 1
ATOM 6169 C C . THR A 1 777 ? 6.672 16.224 -6.342 1.00 93.81 777 THR A C 1
ATOM 6171 O O . THR A 1 777 ? 7.159 16.576 -7.415 1.00 93.81 777 THR A O 1
ATOM 6174 N N . LEU A 1 778 ? 5.349 16.138 -6.168 1.00 94.69 778 LEU A N 1
ATOM 6175 C CA . LEU A 1 778 ? 4.396 16.432 -7.240 1.00 94.69 778 LEU A CA 1
ATOM 6176 C C . LEU A 1 778 ? 4.536 17.883 -7.733 1.00 94.69 778 LEU A C 1
ATOM 6178 O O . LEU A 1 778 ? 4.569 18.125 -8.940 1.00 94.69 778 LEU A O 1
ATOM 6182 N N . ALA A 1 779 ? 4.687 18.852 -6.822 1.00 94.44 779 ALA A N 1
ATOM 6183 C CA . ALA A 1 779 ? 4.898 20.253 -7.188 1.00 94.44 779 ALA A CA 1
ATOM 6184 C C . ALA A 1 779 ? 6.215 20.469 -7.960 1.00 94.44 779 ALA A C 1
ATOM 6186 O O . ALA A 1 779 ? 6.216 21.147 -8.986 1.00 94.44 779 ALA A O 1
ATOM 6187 N N . GLN A 1 780 ? 7.320 19.860 -7.513 1.00 95.12 780 GLN A N 1
ATOM 6188 C CA . GLN A 1 780 ? 8.648 19.984 -8.129 1.00 95.12 780 GLN A CA 1
ATOM 6189 C C . GLN A 1 780 ? 8.663 19.566 -9.607 1.00 95.12 780 GLN A C 1
ATOM 6191 O O . GLN A 1 780 ? 9.312 20.220 -10.423 1.00 95.12 780 GLN A O 1
ATOM 6196 N N . TYR A 1 781 ? 7.939 18.501 -9.963 1.00 94.00 781 TYR A N 1
ATOM 6197 C CA . TYR A 1 781 ? 7.888 17.979 -11.333 1.00 94.00 781 TYR A CA 1
ATOM 6198 C C . TYR A 1 781 ? 6.697 18.503 -12.158 1.00 94.00 781 TYR A C 1
ATOM 6200 O O . TYR A 1 781 ? 6.497 18.062 -13.288 1.00 94.00 781 TYR A O 1
ATOM 6208 N N . ASN A 1 782 ? 5.946 19.491 -11.649 1.00 92.88 782 ASN A N 1
ATOM 6209 C CA . ASN A 1 782 ? 4.725 20.034 -12.270 1.00 92.88 782 ASN A CA 1
ATOM 6210 C C . ASN A 1 782 ? 3.636 18.960 -12.494 1.00 92.88 782 ASN A C 1
ATOM 6212 O O . ASN A 1 782 ? 2.913 18.982 -13.488 1.00 92.88 782 ASN A O 1
ATOM 6216 N N . MET A 1 783 ? 3.550 18.017 -11.555 1.00 94.31 783 MET A N 1
ATOM 6217 C CA . MET A 1 783 ? 2.596 16.904 -11.494 1.00 94.31 783 MET A CA 1
ATOM 6218 C C . MET A 1 783 ? 1.436 17.166 -10.512 1.00 94.31 783 MET A C 1
ATOM 6220 O O . MET A 1 783 ? 0.576 16.313 -10.338 1.00 94.31 783 MET A O 1
ATOM 6224 N N . LEU A 1 784 ? 1.416 18.322 -9.839 1.00 92.94 784 LEU A N 1
ATOM 6225 C CA . LEU A 1 784 ? 0.409 18.670 -8.835 1.00 92.94 784 LEU A CA 1
ATOM 6226 C C . LEU A 1 784 ? -0.696 19.561 -9.424 1.00 92.94 784 LEU A C 1
ATOM 6228 O O . LEU A 1 784 ? -0.461 20.743 -9.677 1.00 92.94 784 LEU A O 1
ATOM 6232 N N . ASP A 1 785 ? -1.900 19.016 -9.595 1.00 89.62 785 ASP A N 1
ATOM 6233 C CA . ASP A 1 785 ? -3.108 19.790 -9.909 1.00 89.62 785 ASP A CA 1
ATOM 6234 C C . ASP A 1 785 ? -3.800 20.345 -8.642 1.00 89.62 785 ASP A C 1
ATOM 6236 O O . ASP A 1 785 ? -3.470 19.983 -7.511 1.00 89.62 785 ASP A O 1
ATOM 6240 N N . GLU A 1 786 ? -4.793 21.223 -8.823 1.00 88.25 786 GLU A N 1
ATOM 6241 C CA . GLU A 1 786 ? -5.506 21.888 -7.722 1.00 88.25 786 GLU A CA 1
ATOM 6242 C C . GLU A 1 786 ? -6.326 20.933 -6.833 1.00 88.25 786 GLU A C 1
ATOM 6244 O O . GLU A 1 786 ? -6.422 21.158 -5.623 1.00 88.25 786 GLU A O 1
ATOM 6249 N N . ARG A 1 787 ? -6.905 19.857 -7.391 1.00 86.31 787 ARG A N 1
ATOM 6250 C CA . ARG A 1 787 ? -7.660 18.861 -6.614 1.00 86.31 787 ARG A CA 1
ATOM 6251 C C . ARG A 1 787 ? -6.704 18.011 -5.788 1.00 86.31 787 ARG A C 1
ATOM 6253 O O . ARG A 1 787 ? -6.934 17.853 -4.590 1.00 86.31 787 ARG A O 1
ATOM 6260 N N . THR A 1 788 ? -5.610 17.540 -6.390 1.00 90.06 788 THR A N 1
ATOM 6261 C CA . THR A 1 788 ? -4.567 16.784 -5.678 1.00 90.06 788 THR A CA 1
ATOM 6262 C C . THR A 1 788 ? -3.886 17.634 -4.598 1.00 90.06 788 THR A C 1
ATOM 6264 O O . THR A 1 788 ? -3.678 17.163 -3.480 1.00 90.06 788 THR A O 1
ATOM 6267 N N . ALA A 1 789 ? -3.616 18.917 -4.859 1.00 93.19 789 ALA A N 1
ATOM 6268 C CA . ALA A 1 789 ? -3.116 19.842 -3.838 1.00 93.19 789 ALA A CA 1
ATOM 6269 C C . ALA A 1 789 ? -4.103 19.988 -2.668 1.00 93.19 789 ALA A C 1
ATOM 6271 O O . ALA A 1 789 ? -3.713 19.871 -1.506 1.00 93.19 789 ALA A O 1
ATOM 6272 N N . SER A 1 790 ? -5.388 20.198 -2.970 1.00 91.69 790 SER A N 1
ATOM 6273 C CA . SER A 1 790 ? -6.441 20.344 -1.962 1.00 91.69 790 SER A CA 1
ATOM 6274 C C . SER A 1 790 ? -6.613 19.080 -1.111 1.00 91.69 790 SER A C 1
ATOM 6276 O O . SER A 1 790 ? -6.679 19.171 0.117 1.00 91.69 790 SER A O 1
ATOM 6278 N N . VAL A 1 791 ? -6.626 17.895 -1.735 1.00 91.31 791 VAL A N 1
ATOM 6279 C CA . VAL A 1 791 ? -6.863 16.623 -1.038 1.00 91.31 791 VAL A CA 1
ATOM 6280 C C . VAL A 1 791 ? -5.705 16.246 -0.112 1.00 91.31 791 VAL A C 1
ATOM 6282 O O . VAL A 1 791 ? -5.935 15.948 1.059 1.00 91.31 791 VAL A O 1
ATOM 6285 N N . LEU A 1 792 ? -4.455 16.380 -0.573 1.00 94.19 792 LEU A N 1
ATOM 6286 C CA . LEU A 1 792 ? -3.272 16.130 0.257 1.00 94.19 792 LEU A CA 1
ATOM 6287 C C . LEU A 1 792 ? -3.201 17.110 1.437 1.00 94.19 792 LEU A C 1
ATOM 6289 O O . LEU A 1 792 ? -2.844 16.724 2.547 1.00 94.19 792 LEU A O 1
ATOM 6293 N N . GLN A 1 793 ? -3.605 18.368 1.238 1.00 95.06 793 GLN A N 1
ATOM 6294 C CA . GLN A 1 793 ? -3.668 19.350 2.321 1.00 95.06 793 GLN A CA 1
ATOM 6295 C C . GLN A 1 793 ? -4.813 19.095 3.316 1.00 95.06 793 GLN A C 1
ATOM 6297 O O . GLN A 1 793 ? -4.651 19.414 4.494 1.00 95.06 793 GLN A O 1
ATOM 6302 N N . ARG A 1 794 ? -5.960 18.538 2.892 1.00 93.56 794 ARG A N 1
ATOM 6303 C CA . ARG A 1 794 ? -7.010 18.069 3.822 1.00 93.56 794 ARG A CA 1
ATOM 6304 C C . ARG A 1 794 ? -6.472 16.925 4.682 1.00 93.56 794 ARG A C 1
ATOM 6306 O O . ARG A 1 794 ? -6.483 17.045 5.904 1.00 93.56 794 ARG A O 1
ATOM 6313 N N . PHE A 1 795 ? -5.911 15.893 4.054 1.00 94.94 795 PHE A N 1
ATOM 6314 C CA . PHE A 1 795 ? -5.403 14.714 4.754 1.00 94.94 795 PHE A CA 1
ATOM 6315 C C . PHE A 1 795 ? -4.216 15.024 5.690 1.00 94.94 795 PHE A C 1
ATOM 6317 O O . PHE A 1 795 ? -4.187 14.529 6.816 1.00 94.94 795 PHE A O 1
ATOM 6324 N N . SER A 1 796 ? -3.291 15.920 5.304 1.00 95.38 796 SER A N 1
ATOM 6325 C CA . SER A 1 796 ? -2.216 16.387 6.205 1.00 95.38 796 SER A CA 1
ATOM 6326 C C . SER A 1 796 ? -2.784 17.035 7.469 1.00 95.38 796 SER A C 1
ATOM 6328 O O . SER A 1 796 ? -2.394 16.660 8.571 1.00 95.38 796 SER A O 1
ATOM 6330 N N . ARG A 1 797 ? -3.758 17.952 7.335 1.00 95.69 797 ARG A N 1
ATOM 6331 C CA . ARG A 1 797 ? -4.396 18.617 8.488 1.00 95.69 797 ARG A CA 1
ATOM 6332 C C . ARG A 1 797 ? -5.156 17.642 9.384 1.00 95.69 797 ARG A C 1
ATOM 6334 O O . ARG A 1 797 ? -5.156 17.816 10.600 1.00 95.69 797 ARG A O 1
ATOM 6341 N N . LEU A 1 798 ? -5.789 16.626 8.799 1.00 95.38 798 LEU A N 1
ATOM 6342 C CA . LEU A 1 798 ? -6.450 15.558 9.545 1.00 95.38 798 LEU A CA 1
ATOM 6343 C C . LEU A 1 798 ? -5.437 14.784 10.406 1.00 95.38 798 LEU A C 1
ATOM 6345 O O . LEU A 1 798 ? -5.628 14.650 11.613 1.00 95.38 798 LEU A O 1
ATOM 6349 N N . CYS A 1 799 ? -4.313 14.369 9.820 1.00 95.62 799 CYS A N 1
ATOM 6350 C CA . CYS A 1 799 ? -3.258 13.652 10.538 1.00 95.62 799 CYS A CA 1
ATOM 6351 C C . CYS A 1 799 ? -2.527 14.527 11.571 1.00 95.62 799 CYS A C 1
ATOM 6353 O O . CYS A 1 799 ? -2.193 14.048 12.651 1.00 95.62 799 CYS A O 1
ATOM 6355 N N . GLU A 1 800 ? -2.323 15.818 11.291 1.00 96.69 800 GLU A N 1
ATOM 6356 C CA . GLU A 1 800 ? -1.793 16.800 12.251 1.00 96.69 800 GLU A CA 1
ATOM 6357 C C . GLU A 1 800 ? -2.710 16.945 13.477 1.00 96.69 800 GLU A C 1
ATOM 6359 O O . GLU A 1 800 ? -2.233 17.038 14.611 1.00 96.69 800 GLU A O 1
ATOM 6364 N N . ARG A 1 801 ? -4.031 16.924 13.263 1.00 96.62 801 ARG A N 1
ATOM 6365 C CA . ARG A 1 801 ? -5.038 17.003 14.327 1.00 96.62 801 ARG A CA 1
ATOM 6366 C C . ARG A 1 801 ? -5.115 15.707 15.138 1.00 96.62 801 ARG A C 1
ATOM 6368 O O . ARG A 1 801 ? -5.078 15.765 16.367 1.00 96.62 801 ARG A O 1
ATOM 6375 N N . ALA A 1 802 ? -5.119 14.552 14.470 1.00 95.31 802 ALA A N 1
ATOM 6376 C CA . ALA A 1 802 ? -5.049 13.239 15.114 1.00 95.31 802 ALA A CA 1
ATOM 6377 C C . ALA A 1 802 ? -3.771 13.082 15.959 1.00 95.31 802 ALA A C 1
ATOM 6379 O O . ALA A 1 802 ? -3.847 12.667 17.113 1.00 95.31 802 ALA A O 1
ATOM 6380 N N . LEU A 1 803 ? -2.613 13.520 15.446 1.00 96.31 803 LEU A N 1
ATOM 6381 C CA . LEU A 1 803 ? -1.352 13.580 16.192 1.00 96.31 803 LEU A CA 1
ATOM 6382 C C . LEU A 1 803 ? -1.464 14.447 17.457 1.00 96.31 803 LEU A C 1
ATOM 6384 O O . LEU A 1 803 ? -0.947 14.066 18.506 1.00 96.31 803 LEU A O 1
ATOM 6388 N N . GLY A 1 804 ? -2.123 15.607 17.373 1.00 95.50 804 GLY A N 1
ATOM 6389 C CA . GLY A 1 804 ? -2.324 16.503 18.516 1.00 95.50 804 GLY A CA 1
ATOM 6390 C C . GLY A 1 804 ? -3.144 15.867 19.644 1.00 95.50 804 GLY A C 1
ATOM 6391 O O . GLY A 1 804 ? -2.794 16.020 20.815 1.00 95.50 804 GLY A O 1
ATOM 6392 N N . ILE A 1 805 ? -4.185 15.111 19.287 1.00 95.06 805 ILE A N 1
ATOM 6393 C CA . ILE A 1 805 ? -5.006 14.323 20.219 1.00 95.06 805 ILE A CA 1
ATOM 6394 C C . ILE A 1 805 ? -4.191 13.168 20.808 1.00 95.06 805 ILE A C 1
ATOM 6396 O O . ILE A 1 805 ? -4.034 13.094 22.027 1.00 95.06 805 ILE A O 1
ATOM 6400 N N . ALA A 1 806 ? -3.587 12.339 19.953 1.00 93.81 806 ALA A N 1
ATOM 6401 C CA . ALA A 1 806 ? -2.780 11.194 20.360 1.00 93.81 806 ALA A CA 1
ATOM 6402 C C . ALA A 1 806 ? -1.625 11.601 21.296 1.00 93.81 806 ALA A C 1
ATOM 6404 O O . ALA A 1 806 ? -1.305 10.880 22.236 1.00 93.81 806 ALA A O 1
ATOM 6405 N N . MET A 1 807 ? -1.018 12.781 21.097 1.00 93.25 807 MET A N 1
ATOM 6406 C CA . MET A 1 807 ? 0.005 13.329 21.999 1.00 93.25 807 MET A CA 1
ATOM 6407 C C . MET A 1 807 ? -0.532 13.671 23.397 1.00 93.25 807 MET A C 1
ATOM 6409 O O . MET A 1 807 ? 0.189 13.491 24.377 1.00 93.25 807 MET A O 1
ATOM 6413 N N . ALA A 1 808 ? -1.772 14.149 23.515 1.00 91.88 808 ALA A N 1
ATOM 6414 C CA . ALA A 1 808 ? -2.403 14.377 24.814 1.00 91.88 808 ALA A CA 1
ATOM 6415 C C . ALA A 1 808 ? -2.793 13.050 25.488 1.00 91.88 808 ALA A C 1
ATOM 6417 O O . ALA A 1 808 ? -2.539 12.880 26.680 1.00 91.88 808 ALA A O 1
ATOM 6418 N N . GLU A 1 809 ? -3.314 12.088 24.723 1.00 91.62 809 GLU A N 1
ATOM 6419 C CA . GLU A 1 809 ? -3.664 10.744 25.202 1.00 91.62 809 GLU A CA 1
ATOM 6420 C C . GLU A 1 809 ? -2.418 9.960 25.666 1.00 91.62 809 GLU A C 1
ATOM 6422 O O . GLU A 1 809 ? -2.433 9.375 26.748 1.00 91.62 809 GLU A O 1
ATOM 6427 N N . PHE A 1 810 ? -1.298 10.034 24.936 1.00 90.62 810 PHE A N 1
ATOM 6428 C CA . PHE A 1 810 ? 0.013 9.466 25.308 1.00 90.62 810 PHE A CA 1
ATOM 6429 C C . PHE A 1 810 ? 0.548 10.011 26.646 1.00 90.62 810 PHE A C 1
ATOM 6431 O O . PHE A 1 810 ? 1.096 9.267 27.466 1.00 90.62 810 PHE A O 1
ATOM 6438 N N . ASP A 1 811 ? 0.357 11.311 26.877 1.00 90.81 811 ASP A N 1
ATOM 6439 C CA . ASP A 1 811 ? 0.730 12.007 28.112 1.00 90.81 811 ASP A CA 1
ATOM 6440 C C . ASP A 1 811 ? -0.317 11.858 29.242 1.00 90.81 811 ASP A C 1
ATOM 6442 O O . ASP A 1 811 ? -0.130 12.432 30.318 1.00 90.81 811 ASP A O 1
ATOM 6446 N N . ASN A 1 812 ? -1.413 11.118 29.013 1.00 89.25 812 ASN A N 1
ATOM 6447 C CA . ASN A 1 812 ? -2.558 10.959 29.924 1.00 89.25 812 ASN A CA 1
ATOM 6448 C C . ASN A 1 812 ? -3.188 12.309 30.354 1.00 89.25 812 ASN A C 1
ATOM 6450 O O . ASN A 1 812 ? -3.569 12.518 31.509 1.00 89.25 812 ASN A O 1
ATOM 6454 N N . LYS A 1 813 ? -3.257 13.266 29.419 1.00 90.44 813 LYS A N 1
ATOM 6455 C CA . LYS A 1 813 ? -3.798 14.622 29.613 1.00 90.44 813 LYS A CA 1
ATOM 6456 C C . LYS A 1 813 ? -5.217 14.741 29.038 1.00 90.44 813 LYS A C 1
ATOM 6458 O O . LYS A 1 813 ? -5.505 14.126 28.016 1.00 90.44 813 LYS A O 1
ATOM 6463 N N . PRO A 1 814 ? -6.092 15.588 29.616 1.00 85.56 814 PRO A N 1
ATOM 6464 C CA . PRO A 1 814 ? -7.408 15.853 29.040 1.00 85.56 814 PRO A CA 1
ATOM 6465 C C . PRO A 1 814 ? -7.325 16.457 27.629 1.00 85.56 814 PRO A C 1
ATOM 6467 O O . PRO A 1 814 ? -6.713 17.508 27.431 1.00 85.56 814 PRO A O 1
ATOM 6470 N N . VAL A 1 815 ? -7.998 15.817 26.674 1.00 90.38 815 VAL A N 1
ATOM 6471 C CA . VAL A 1 815 ? -8.281 16.340 25.327 1.00 90.38 815 VAL A CA 1
ATOM 6472 C C . VAL A 1 815 ? -9.511 17.266 25.383 1.00 90.38 815 VAL A C 1
ATOM 6474 O O . VAL A 1 815 ? -10.434 17.018 26.162 1.00 90.38 815 VAL A O 1
ATOM 6477 N N . ASP A 1 816 ? -9.541 18.330 24.571 1.00 87.12 816 ASP A N 1
ATOM 6478 C CA . ASP A 1 816 ? -10.669 19.277 24.500 1.00 87.12 816 ASP A CA 1
ATOM 6479 C C . ASP A 1 816 ? -11.963 18.615 23.979 1.00 87.12 816 ASP A C 1
ATOM 6481 O O . ASP A 1 816 ? -11.945 17.730 23.125 1.00 87.12 816 ASP A O 1
ATOM 6485 N N . GLU A 1 817 ? -13.116 19.077 24.466 1.00 79.44 817 GLU A N 1
ATOM 6486 C CA . GLU A 1 817 ? -14.441 18.530 24.141 1.00 79.44 817 GLU A CA 1
ATOM 6487 C C . GLU A 1 817 ? -14.807 18.643 22.640 1.00 79.44 817 GLU A C 1
ATOM 6489 O O . GLU A 1 817 ? -15.645 17.897 22.132 1.00 79.44 817 GLU A O 1
ATOM 6494 N N . LYS A 1 818 ? -14.223 19.589 21.893 1.00 81.38 818 LYS A N 1
ATOM 6495 C CA . LYS A 1 818 ? -14.394 19.698 20.430 1.00 81.38 818 LYS A CA 1
ATOM 6496 C C . LYS A 1 818 ? -13.570 18.663 19.679 1.00 81.38 818 LYS A C 1
ATOM 6498 O O . LYS A 1 818 ? -14.038 18.135 18.676 1.00 81.38 818 LYS A O 1
ATOM 6503 N N . GLU A 1 819 ? -12.380 18.374 20.184 1.00 88.75 819 GLU A N 1
ATOM 6504 C CA . GLU A 1 819 ? -11.468 17.387 19.618 1.00 88.75 819 GLU A CA 1
ATOM 6505 C C . GLU A 1 819 ? -12.001 15.974 19.889 1.00 88.75 819 GLU A C 1
ATOM 6507 O O . GLU A 1 819 ? -12.155 15.198 18.951 1.00 88.75 819 GLU A O 1
ATOM 6512 N N . LEU A 1 820 ? -12.462 15.689 21.116 1.00 84.25 820 LEU A N 1
ATOM 6513 C CA . LEU A 1 820 ? -13.193 14.454 21.443 1.00 84.25 820 LEU A CA 1
ATOM 6514 C C . LEU A 1 820 ? -14.429 14.224 20.562 1.00 84.25 820 LEU A C 1
ATOM 6516 O O . LEU A 1 820 ? -14.710 13.088 20.191 1.00 84.25 820 LEU A O 1
ATOM 6520 N N . ARG A 1 821 ? -15.178 15.284 20.223 1.00 82.31 821 ARG A N 1
ATOM 6521 C CA . ARG A 1 821 ? -16.328 15.198 19.302 1.00 82.31 821 ARG A CA 1
ATOM 6522 C C . ARG A 1 821 ? -15.935 15.018 17.837 1.00 82.31 821 ARG A C 1
ATOM 6524 O O . ARG A 1 821 ? -16.811 14.672 17.052 1.00 82.31 821 ARG A O 1
ATOM 6531 N N . TRP A 1 822 ? -14.667 15.222 17.487 1.00 87.81 822 TRP A N 1
ATOM 6532 C CA . TRP A 1 822 ? -14.142 15.007 16.141 1.00 87.81 822 TRP A CA 1
ATOM 6533 C C . TRP A 1 822 ? -13.512 13.616 15.942 1.00 87.81 822 TRP A C 1
ATOM 6535 O O . TRP A 1 822 ? -13.603 13.081 14.849 1.00 87.81 822 TRP A O 1
ATOM 6545 N N . ILE A 1 823 ? -12.984 12.953 16.980 1.00 89.00 823 ILE A N 1
ATOM 6546 C CA . ILE A 1 823 ? -12.506 11.552 16.873 1.00 89.00 823 ILE A CA 1
ATOM 6547 C C . ILE A 1 823 ? -13.552 10.575 16.270 1.00 89.00 823 ILE A C 1
ATOM 6549 O O . ILE A 1 823 ? -13.176 9.747 15.445 1.00 89.00 823 ILE A O 1
ATOM 6553 N N . PRO A 1 824 ? -14.857 10.613 16.620 1.00 84.69 824 PRO A N 1
ATOM 6554 C CA . PRO A 1 824 ? -15.862 9.750 15.994 1.00 84.69 824 PRO A CA 1
ATOM 6555 C C . PRO A 1 824 ? -16.386 10.308 14.666 1.00 84.69 824 PRO A C 1
ATOM 6557 O O . PRO A 1 824 ? -17.195 9.649 14.020 1.00 84.69 824 PRO A O 1
ATOM 6560 N N . THR A 1 825 ? -15.924 11.496 14.271 1.00 84.12 825 THR A N 1
ATOM 6561 C CA . THR A 1 825 ? -15.927 11.967 12.886 1.00 84.12 825 THR A CA 1
ATOM 6562 C C . THR A 1 825 ? -14.554 11.667 12.266 1.00 84.12 825 THR A C 1
ATOM 6564 O O . THR A 1 825 ? -13.917 12.545 11.677 1.00 84.12 825 THR A O 1
ATOM 6567 N N . ILE A 1 826 ? -14.107 10.417 12.489 1.00 88.31 826 ILE A N 1
ATOM 6568 C CA . ILE A 1 826 ? -13.097 9.665 11.727 1.00 88.31 826 ILE A CA 1
ATOM 6569 C C . ILE A 1 826 ? -13.683 8.309 11.172 1.00 88.31 826 ILE A C 1
ATOM 6571 O O . ILE A 1 826 ? -13.205 7.238 11.537 1.00 88.31 826 ILE A O 1
ATOM 6575 N N . PRO A 1 827 ? -14.841 8.301 10.454 1.00 87.75 827 PRO A N 1
ATOM 6576 C CA . PRO A 1 827 ? -15.152 7.398 9.311 1.00 87.75 827 PRO A CA 1
ATOM 6577 C C . PRO A 1 827 ? -15.617 7.884 7.872 1.00 87.75 827 PRO A C 1
ATOM 6579 O O . PRO A 1 827 ? -15.921 7.027 7.054 1.00 87.75 827 PRO A O 1
ATOM 6582 N N . LEU A 1 828 ? -15.812 9.168 7.523 1.00 82.06 828 LEU A N 1
ATOM 6583 C CA . LEU A 1 828 ? -16.332 9.746 6.238 1.00 82.06 828 LEU A CA 1
ATOM 6584 C C . LEU A 1 828 ? -15.483 10.796 5.393 1.00 82.06 828 LEU A C 1
ATOM 6586 O O . LEU A 1 828 ? -15.919 11.160 4.311 1.00 82.06 828 LEU A O 1
ATOM 6590 N N . GLU A 1 829 ? -14.275 11.293 5.740 1.00 85.69 829 GLU A N 1
ATOM 6591 C CA . GLU A 1 829 ? -13.679 12.567 5.203 1.00 85.69 829 GLU A CA 1
ATOM 6592 C C . GLU A 1 829 ? -12.574 12.231 4.254 1.00 85.69 829 GLU A C 1
ATOM 6594 O O . GLU A 1 829 ? -12.624 12.638 3.108 1.00 85.69 829 GLU A O 1
ATOM 6599 N N . LEU A 1 830 ? -11.657 11.366 4.670 1.00 86.00 830 LEU A N 1
ATOM 6600 C CA . LEU A 1 830 ? -11.008 10.482 3.738 1.00 86.00 830 LEU A CA 1
ATOM 6601 C C . LEU A 1 830 ? -12.044 9.766 2.864 1.00 86.00 830 LEU A C 1
ATOM 6603 O O . LEU A 1 830 ? -11.733 9.540 1.717 1.00 86.00 830 LEU A O 1
ATOM 6607 N N . ALA A 1 831 ? -13.301 9.541 3.262 1.00 81.44 831 ALA A N 1
ATOM 6608 C CA . ALA A 1 831 ? -14.320 9.112 2.294 1.00 81.44 831 ALA A CA 1
ATOM 6609 C C . ALA A 1 831 ? -14.730 10.221 1.284 1.00 81.44 831 ALA A C 1
ATOM 6611 O O . ALA A 1 831 ? -14.790 9.960 0.082 1.00 81.44 831 ALA A O 1
ATOM 6612 N N . GLN A 1 832 ? -14.897 11.482 1.710 1.00 80.25 832 GLN A N 1
ATOM 6613 C CA . GLN A 1 832 ? -15.029 12.645 0.809 1.00 80.25 832 GLN A CA 1
ATOM 6614 C C . GLN A 1 832 ? -13.762 12.934 -0.028 1.00 80.25 832 GLN A C 1
ATOM 6616 O O . GLN A 1 832 ? -13.847 13.565 -1.083 1.00 80.25 832 GLN A O 1
ATOM 6621 N N . MET A 1 833 ? -12.580 12.553 0.457 1.00 85.56 833 MET A N 1
ATOM 6622 C CA . MET A 1 833 ? -11.277 12.816 -0.150 1.00 85.56 833 MET A CA 1
ATOM 6623 C C . MET A 1 833 ? -10.854 11.681 -1.075 1.00 85.56 833 MET A C 1
ATOM 6625 O O . MET A 1 833 ? -10.287 11.961 -2.116 1.00 85.56 833 MET A O 1
ATOM 6629 N N . VAL A 1 834 ? -11.125 10.412 -0.769 1.00 82.38 834 VAL A N 1
ATOM 6630 C CA . VAL A 1 834 ? -10.767 9.296 -1.656 1.00 82.38 834 VAL A CA 1
ATOM 6631 C C . VAL A 1 834 ? -11.561 9.361 -2.951 1.00 82.38 834 VAL A C 1
ATOM 6633 O O . VAL A 1 834 ? -11.012 9.088 -4.010 1.00 82.38 834 VAL A O 1
ATOM 6636 N N . LEU A 1 835 ? -12.796 9.866 -2.920 1.00 74.69 835 LEU A N 1
ATOM 6637 C CA . LEU A 1 835 ? -13.558 10.152 -4.137 1.00 74.69 835 LEU A CA 1
ATOM 6638 C C . LEU A 1 835 ? -13.193 11.491 -4.824 1.00 74.69 835 LEU A C 1
ATOM 6640 O O . LEU A 1 835 ? -13.937 11.936 -5.693 1.00 74.69 835 LEU A O 1
ATOM 6644 N N . PHE A 1 836 ? -12.067 12.152 -4.504 1.00 73.31 836 PHE A N 1
ATOM 6645 C CA . PHE A 1 836 ? -11.734 13.491 -5.046 1.00 73.31 836 PHE A CA 1
ATOM 6646 C C . PHE A 1 836 ? -11.604 13.586 -6.578 1.00 73.31 836 PHE A C 1
ATOM 6648 O O . PHE A 1 836 ? -11.694 14.684 -7.140 1.00 73.31 836 PHE A O 1
ATOM 6655 N N . GLN A 1 837 ? -11.371 12.460 -7.254 1.00 63.72 837 GLN A N 1
ATOM 6656 C CA . GLN A 1 837 ? -11.306 12.384 -8.716 1.00 63.72 837 GLN A CA 1
ATOM 6657 C C . GLN A 1 837 ? -12.659 12.052 -9.365 1.00 63.72 837 GLN A C 1
ATOM 6659 O O . GLN A 1 837 ? -12.843 12.356 -10.543 1.00 63.72 837 GLN A O 1
ATOM 6664 N N . GLU A 1 838 ? -13.620 11.506 -8.612 1.00 61.78 838 GLU A N 1
ATOM 6665 C CA . GLU A 1 838 ? -14.929 11.114 -9.141 1.00 61.78 838 GLU A CA 1
ATOM 6666 C C . GLU A 1 838 ? -15.825 12.328 -9.461 1.00 61.78 838 GLU A C 1
ATOM 6668 O O . GLU A 1 838 ? -15.761 13.363 -8.781 1.00 61.78 838 GLU A O 1
ATOM 6673 N N . PRO A 1 839 ? -16.744 12.220 -10.440 1.00 47.00 839 PRO A N 1
ATOM 6674 C CA . PRO A 1 839 ? -17.794 13.213 -10.644 1.00 47.00 839 PRO A CA 1
ATOM 6675 C C . PRO A 1 839 ? -18.736 13.294 -9.428 1.00 47.00 839 PRO A C 1
ATOM 6677 O O . PRO A 1 839 ? -19.496 12.365 -9.141 1.00 47.00 839 PRO A O 1
ATOM 6680 N N . GLN A 1 840 ? -18.725 14.428 -8.715 1.00 40.22 840 GLN A N 1
ATOM 6681 C CA . GLN A 1 840 ? -19.549 14.605 -7.513 1.00 40.22 840 GLN A CA 1
ATOM 6682 C C . GLN A 1 840 ? -21.046 14.370 -7.781 1.00 40.22 840 GLN A C 1
ATOM 6684 O O . GLN A 1 840 ? -21.629 14.888 -8.738 1.00 40.22 840 GLN A O 1
ATOM 6689 N N . GLY A 1 841 ? -21.681 13.594 -6.898 1.00 40.12 841 GLY A N 1
ATOM 6690 C CA . GLY A 1 841 ? -23.091 13.214 -7.007 1.00 40.12 841 GLY A CA 1
ATOM 6691 C C . GLY A 1 841 ? -23.380 12.090 -8.010 1.00 40.12 841 GLY A C 1
ATOM 6692 O O . GLY A 1 841 ? -24.546 11.867 -8.346 1.00 40.12 841 GLY A O 1
ATOM 6693 N N . GLY A 1 842 ? -22.361 11.392 -8.520 1.00 40.09 842 GLY A N 1
ATOM 6694 C CA . GLY A 1 842 ? -22.538 10.142 -9.258 1.00 40.09 842 GLY A CA 1
ATOM 6695 C C . GLY A 1 842 ? -23.191 9.051 -8.398 1.00 40.09 842 GLY A C 1
ATOM 6696 O O . GLY A 1 842 ? -22.809 8.842 -7.249 1.00 40.09 842 GLY A O 1
ATOM 6697 N N . TYR A 1 843 ? -24.162 8.328 -8.964 1.00 43.12 843 TYR A N 1
ATOM 6698 C CA . TYR A 1 843 ? -24.490 6.994 -8.462 1.00 43.12 843 TYR A CA 1
ATOM 6699 C C . TYR A 1 843 ? -23.438 6.048 -9.030 1.00 43.12 843 TYR A C 1
ATOM 6701 O O . TYR A 1 843 ? -23.345 5.909 -10.247 1.00 43.12 843 TYR A O 1
ATOM 6709 N N . ALA A 1 844 ? -22.672 5.396 -8.163 1.00 50.34 844 ALA A N 1
ATOM 6710 C CA . ALA A 1 844 ? -21.876 4.249 -8.564 1.00 50.34 844 ALA A CA 1
ATOM 6711 C C . ALA A 1 844 ? -22.838 3.095 -8.897 1.00 50.34 844 ALA A C 1
ATOM 6713 O O . ALA A 1 844 ? -23.511 2.581 -8.001 1.00 50.34 844 ALA A O 1
ATOM 6714 N N . GLU A 1 845 ? -22.969 2.745 -10.181 1.00 47.84 845 GLU A N 1
ATOM 6715 C CA . GLU A 1 845 ? -23.818 1.618 -10.608 1.00 47.84 845 GLU A CA 1
ATOM 6716 C C . GLU A 1 845 ? -23.221 0.269 -10.176 1.00 47.84 845 GLU A C 1
ATOM 6718 O O . GLU A 1 845 ? -23.969 -0.666 -9.891 1.00 47.84 845 GLU A O 1
ATOM 6723 N N . ASP A 1 846 ? -21.893 0.211 -10.041 1.00 65.19 846 ASP A N 1
ATOM 6724 C CA . ASP A 1 846 ? -21.162 -0.865 -9.378 1.00 65.19 846 ASP A CA 1
ATOM 6725 C C . ASP A 1 846 ? -20.559 -0.393 -8.039 1.00 65.19 846 ASP A C 1
ATOM 6727 O O . ASP A 1 846 ? -19.970 0.688 -7.946 1.00 65.19 846 ASP A O 1
ATOM 6731 N N . THR A 1 847 ? -20.688 -1.227 -7.005 1.00 69.12 847 THR A N 1
ATOM 6732 C CA . THR A 1 847 ? -20.073 -1.042 -5.681 1.00 69.12 847 THR A CA 1
ATOM 6733 C C . THR A 1 847 ? -18.936 -2.029 -5.400 1.00 69.12 847 THR A C 1
ATOM 6735 O O . THR A 1 847 ? -18.308 -1.932 -4.349 1.00 69.12 847 THR A O 1
ATOM 6738 N N . GLU A 1 848 ? -18.607 -2.949 -6.315 1.00 75.44 848 GLU A N 1
ATOM 6739 C CA . GLU A 1 848 ? -17.467 -3.865 -6.164 1.00 75.44 848 GLU A CA 1
ATOM 6740 C C . GLU A 1 848 ? -16.109 -3.151 -6.329 1.00 75.44 848 GLU A C 1
ATOM 6742 O O . GLU A 1 848 ? -15.110 -3.547 -5.714 1.00 75.44 848 GLU A O 1
ATOM 6747 N N . GLN A 1 849 ? -16.082 -2.029 -7.059 1.00 72.50 849 GLN A N 1
ATOM 6748 C CA . GLN A 1 849 ? -14.948 -1.094 -7.080 1.00 72.50 849 GLN A CA 1
ATOM 6749 C C . GLN A 1 849 ? -14.608 -0.502 -5.698 1.00 72.50 849 GLN A C 1
ATOM 6751 O O . GLN A 1 849 ? -13.441 -0.238 -5.431 1.00 72.50 849 GLN A O 1
ATOM 6756 N N . PHE A 1 850 ? -15.595 -0.364 -4.802 1.00 82.50 850 PHE A N 1
ATOM 6757 C CA . PHE A 1 850 ? -15.422 0.117 -3.423 1.00 82.50 850 PHE A CA 1
ATOM 6758 C C . PHE A 1 850 ? -14.999 -0.988 -2.446 1.00 82.50 850 PHE A C 1
ATOM 6760 O O . PHE A 1 850 ? -15.055 -0.788 -1.239 1.00 82.50 850 PHE A O 1
ATOM 6767 N N . ARG A 1 851 ? -14.634 -2.177 -2.940 1.00 88.19 851 ARG A N 1
ATOM 6768 C CA . ARG A 1 851 ? -14.101 -3.241 -2.086 1.00 88.19 851 ARG A CA 1
ATOM 6769 C C . ARG A 1 851 ? -12.626 -3.009 -1.785 1.00 88.19 851 ARG A C 1
ATOM 6771 O O . ARG A 1 851 ? -11.836 -2.971 -2.728 1.00 88.19 851 ARG A O 1
ATOM 6778 N N . MET A 1 852 ? -12.285 -2.969 -0.505 1.00 90.56 852 MET A N 1
ATOM 6779 C CA . MET A 1 852 ? -10.926 -2.908 0.032 1.00 90.56 852 MET A CA 1
ATOM 6780 C C . MET A 1 852 ? -10.047 -4.045 -0.498 1.00 90.56 852 MET A C 1
ATOM 6782 O O . MET A 1 852 ? -8.953 -3.810 -0.986 1.00 90.56 852 MET A O 1
ATOM 6786 N N . ALA A 1 853 ? -10.535 -5.292 -0.438 1.00 92.38 853 ALA A N 1
ATOM 6787 C CA . ALA A 1 853 ? -9.670 -6.460 -0.615 1.00 92.38 853 ALA A CA 1
ATOM 6788 C C . ALA A 1 853 ? -8.905 -6.462 -1.946 1.00 92.38 853 ALA A C 1
ATOM 6790 O O . ALA A 1 853 ? -9.513 -6.454 -3.021 1.00 92.38 853 ALA A O 1
ATOM 6791 N N . LEU A 1 854 ? -7.581 -6.571 -1.870 1.00 91.19 854 LEU A N 1
ATOM 6792 C CA . LEU A 1 854 ? -6.695 -6.640 -3.026 1.00 91.19 854 LEU A CA 1
ATOM 6793 C C . LEU A 1 854 ? -5.396 -7.390 -2.699 1.00 91.19 854 LEU A C 1
ATOM 6795 O O . LEU A 1 854 ? -5.146 -7.732 -1.542 1.00 91.19 854 LEU A O 1
ATOM 6799 N N . VAL A 1 855 ? -4.622 -7.711 -3.738 1.00 90.94 855 VAL A N 1
ATOM 6800 C CA . VAL A 1 855 ? -3.492 -8.651 -3.694 1.00 90.94 855 VAL A CA 1
ATOM 6801 C C . VAL A 1 855 ? -2.308 -8.141 -4.518 1.00 90.94 855 VAL A C 1
ATOM 6803 O O . VAL A 1 855 ? -2.491 -7.420 -5.501 1.00 90.94 855 VAL A O 1
ATOM 6806 N N . ALA A 1 856 ? -1.094 -8.526 -4.124 1.00 87.56 856 ALA A N 1
ATOM 6807 C CA . ALA A 1 856 ? 0.124 -8.264 -4.876 1.00 87.56 856 ALA A CA 1
ATOM 6808 C C . ALA A 1 856 ? 1.096 -9.461 -4.850 1.00 87.56 856 ALA A C 1
ATOM 6810 O O . ALA A 1 856 ? 1.521 -9.906 -3.778 1.00 87.56 856 ALA A O 1
ATOM 6811 N N . ASP A 1 857 ? 1.526 -9.897 -6.037 1.00 87.00 857 ASP A N 1
ATOM 6812 C CA . ASP A 1 857 ? 2.722 -10.713 -6.227 1.00 87.00 857 ASP A CA 1
ATOM 6813 C C . ASP A 1 857 ? 3.928 -9.786 -6.374 1.00 87.00 857 ASP A C 1
ATOM 6815 O O . ASP A 1 857 ? 3.909 -8.836 -7.164 1.00 87.00 857 ASP A O 1
ATOM 6819 N N . VAL A 1 858 ? 4.995 -10.010 -5.610 1.00 86.44 858 VAL A N 1
ATOM 6820 C CA . VAL A 1 858 ? 6.109 -9.057 -5.645 1.00 86.44 858 VAL A CA 1
ATOM 6821 C C . VAL A 1 858 ? 7.499 -9.640 -5.409 1.00 86.44 858 VAL A C 1
ATOM 6823 O O . VAL A 1 858 ? 8.411 -8.848 -5.260 1.00 86.44 858 VAL A O 1
ATOM 6826 N N . PHE A 1 859 ? 7.689 -10.965 -5.476 1.00 85.94 859 PHE A N 1
ATOM 6827 C CA . PHE A 1 859 ? 8.938 -11.704 -5.799 1.00 85.94 859 PHE A CA 1
ATOM 6828 C C . PHE A 1 859 ? 8.576 -13.077 -6.390 1.00 85.94 859 PHE A C 1
ATOM 6830 O O . PHE A 1 859 ? 7.408 -13.456 -6.420 1.00 85.94 859 PHE A O 1
ATOM 6837 N N . THR A 1 860 ? 9.525 -13.824 -6.950 1.00 81.00 860 THR A N 1
ATOM 6838 C CA . THR A 1 860 ? 9.236 -15.070 -7.675 1.00 81.00 860 THR A CA 1
ATOM 6839 C C . THR A 1 860 ? 10.363 -16.082 -7.508 1.00 81.00 860 THR A C 1
ATOM 6841 O O . THR A 1 860 ? 11.506 -15.785 -7.852 1.00 81.00 860 THR A O 1
ATOM 6844 N N . ASN A 1 861 ? 10.035 -17.301 -7.071 1.00 78.38 861 ASN A N 1
ATOM 6845 C CA . ASN A 1 861 ? 10.937 -18.442 -7.184 1.00 78.38 861 ASN A CA 1
ATOM 6846 C C . ASN A 1 861 ? 10.710 -19.101 -8.553 1.00 78.38 861 ASN A C 1
ATOM 6848 O O . ASN A 1 861 ? 9.788 -19.896 -8.745 1.00 78.38 861 ASN A O 1
ATOM 6852 N N . GLY A 1 862 ? 11.550 -18.725 -9.522 1.00 65.69 862 GLY A N 1
ATOM 6853 C CA . GLY A 1 862 ? 11.456 -19.207 -10.902 1.00 65.69 862 GLY A CA 1
ATOM 6854 C C . GLY A 1 862 ? 11.865 -20.671 -11.101 1.00 65.69 862 GLY A C 1
ATOM 6855 O O . GLY A 1 862 ? 11.491 -21.246 -12.115 1.00 65.69 862 GLY A O 1
ATOM 6856 N N . GLU A 1 863 ? 12.582 -21.287 -10.153 1.00 66.25 863 GLU A N 1
ATOM 6857 C CA . GLU A 1 863 ? 12.925 -22.718 -10.210 1.00 66.25 863 GLU A CA 1
ATOM 6858 C C . GLU A 1 863 ? 11.734 -23.590 -9.790 1.00 66.25 863 GLU A C 1
ATOM 6860 O O . GLU A 1 863 ? 11.434 -24.590 -10.438 1.00 66.25 863 GLU A O 1
ATOM 6865 N N . LEU A 1 864 ? 10.998 -23.168 -8.756 1.00 71.06 864 LEU A N 1
ATOM 6866 C CA . LEU A 1 864 ? 9.751 -23.819 -8.343 1.00 71.06 864 LEU A CA 1
ATOM 6867 C C . LEU A 1 864 ? 8.547 -23.440 -9.222 1.00 71.06 864 LEU A C 1
ATOM 6869 O O . LEU A 1 864 ? 7.513 -24.100 -9.148 1.00 71.06 864 LEU A O 1
ATOM 6873 N N . GLY A 1 865 ? 8.645 -22.369 -10.017 1.00 75.69 865 GLY A N 1
ATOM 6874 C CA . GLY A 1 865 ? 7.505 -21.801 -10.742 1.00 75.69 865 GLY A CA 1
ATOM 6875 C C . GLY A 1 865 ? 6.435 -21.231 -9.803 1.00 75.69 865 GLY A C 1
ATOM 6876 O O . GLY A 1 865 ? 5.248 -21.271 -10.127 1.00 75.69 865 GLY A O 1
ATOM 6877 N N . MET A 1 866 ? 6.848 -20.723 -8.636 1.00 84.12 866 MET A N 1
ATOM 6878 C CA . MET A 1 866 ? 5.964 -20.302 -7.546 1.00 84.12 866 MET A CA 1
ATOM 6879 C C . MET A 1 866 ? 6.152 -18.829 -7.179 1.00 84.12 866 MET A C 1
ATOM 6881 O O . MET A 1 866 ? 7.251 -18.269 -7.228 1.00 84.12 866 MET A O 1
ATOM 6885 N N . VAL A 1 867 ? 5.051 -18.223 -6.753 1.00 88.50 867 VAL A N 1
ATOM 6886 C CA . VAL A 1 867 ? 4.977 -16.875 -6.190 1.00 88.50 867 VAL A CA 1
ATOM 6887 C C . VAL A 1 867 ? 4.473 -16.965 -4.755 1.00 88.50 867 VAL A C 1
ATOM 6889 O O . VAL A 1 867 ? 3.791 -17.922 -4.389 1.00 88.50 867 VAL A O 1
ATOM 6892 N N . LEU A 1 868 ? 4.835 -15.981 -3.943 1.00 91.56 868 LEU A N 1
ATOM 6893 C CA . LEU A 1 868 ? 4.102 -15.656 -2.726 1.00 91.56 868 LEU A CA 1
ATOM 6894 C C . LEU A 1 868 ? 3.042 -14.619 -3.150 1.00 91.56 868 LEU A C 1
ATOM 6896 O O . LEU A 1 868 ? 3.229 -13.891 -4.120 1.00 91.56 868 LEU A O 1
ATOM 6900 N N . GLU A 1 869 ? 1.916 -14.570 -2.467 1.00 92.38 869 GLU A N 1
ATOM 6901 C CA . GLU A 1 869 ? 0.863 -13.582 -2.680 1.00 92.38 869 GLU A CA 1
ATOM 6902 C C . GLU A 1 869 ? 0.588 -12.943 -1.324 1.00 92.38 869 GLU A C 1
ATOM 6904 O O . GLU A 1 869 ? 0.410 -13.647 -0.322 1.00 92.38 869 GLU A O 1
ATOM 6909 N N . THR A 1 870 ? 0.587 -11.613 -1.286 1.00 93.56 870 THR A N 1
ATOM 6910 C CA . THR A 1 870 ? 0.343 -10.827 -0.070 1.00 93.56 870 THR A CA 1
ATOM 6911 C C . THR A 1 870 ? -0.894 -9.976 -0.289 1.00 93.56 870 THR A C 1
ATOM 6913 O O . THR A 1 870 ? -0.975 -9.278 -1.303 1.00 93.56 870 THR A O 1
ATOM 6916 N N . ALA A 1 871 ? -1.873 -10.061 0.609 1.00 93.81 871 ALA A N 1
ATOM 6917 C CA . ALA A 1 871 ? -3.199 -9.511 0.354 1.00 93.81 871 ALA A CA 1
ATOM 6918 C C . ALA A 1 871 ? -3.917 -9.033 1.621 1.00 93.81 871 ALA A C 1
ATOM 6920 O O . ALA A 1 871 ? -3.693 -9.557 2.714 1.00 93.81 871 ALA A O 1
ATOM 6921 N N . VAL A 1 872 ? -4.849 -8.095 1.441 1.00 94.69 872 VAL A N 1
ATOM 6922 C CA . VAL A 1 872 ? -5.809 -7.662 2.470 1.00 94.69 872 VAL A CA 1
ATOM 6923 C C . VAL A 1 872 ? -7.230 -8.095 2.114 1.00 94.69 872 VAL A C 1
ATOM 6925 O O . VAL A 1 872 ? -7.531 -8.371 0.952 1.00 94.69 872 VAL A O 1
ATOM 6928 N N . GLY A 1 873 ? -8.116 -8.192 3.105 1.00 93.00 873 GLY A N 1
ATOM 6929 C CA . GLY A 1 873 ? -9.501 -8.643 2.927 1.00 93.00 873 GLY A CA 1
ATOM 6930 C C . GLY A 1 873 ? -10.537 -7.711 3.554 1.00 93.00 873 GLY A C 1
ATOM 6931 O O . GLY A 1 873 ? -10.307 -6.519 3.727 1.00 93.00 873 GLY A O 1
ATOM 6932 N N . ILE A 1 874 ? -11.686 -8.276 3.936 1.00 93.69 874 ILE A N 1
ATOM 6933 C CA . ILE A 1 874 ? -12.663 -7.578 4.787 1.00 93.69 874 ILE A CA 1
ATOM 6934 C C . ILE A 1 874 ? -12.012 -7.334 6.164 1.00 93.69 874 ILE A C 1
ATOM 6936 O O . ILE A 1 874 ? -11.480 -8.293 6.732 1.00 93.69 874 ILE A O 1
ATOM 6940 N N . PRO A 1 875 ? -12.040 -6.110 6.721 1.00 94.62 875 PRO A N 1
ATOM 6941 C CA . PRO A 1 875 ? -11.433 -5.798 8.016 1.00 94.62 875 PRO A CA 1
ATOM 6942 C C . PRO A 1 875 ? -11.907 -6.659 9.184 1.00 94.62 875 PRO A C 1
ATOM 6944 O O . PRO A 1 875 ? -13.059 -7.096 9.231 1.00 94.62 875 PRO A O 1
ATOM 6947 N N . TYR A 1 876 ? -11.054 -6.811 10.195 1.00 94.75 876 TYR A N 1
ATOM 6948 C CA . TYR A 1 876 ? -11.446 -7.413 11.465 1.00 94.75 876 TYR A CA 1
ATOM 6949 C C . TYR A 1 876 ? -11.967 -6.356 12.443 1.00 94.75 876 TYR A C 1
ATOM 6951 O O . TYR A 1 876 ? -11.415 -5.262 12.567 1.00 94.75 876 TYR A O 1
ATOM 6959 N N . ARG A 1 877 ? -13.028 -6.694 13.180 1.00 94.62 877 ARG A N 1
ATOM 6960 C CA . ARG A 1 877 ? -13.576 -5.873 14.267 1.00 94.62 877 ARG A CA 1
ATOM 6961 C C . ARG A 1 877 ? -12.734 -6.053 15.522 1.00 94.62 877 ARG A C 1
ATOM 6963 O O . ARG A 1 877 ? -12.513 -7.180 15.961 1.00 94.62 877 ARG A O 1
ATOM 6970 N N . MET A 1 878 ? -12.348 -4.947 16.145 1.00 94.81 878 MET A N 1
ATOM 6971 C CA . MET A 1 878 ? -11.667 -4.932 17.435 1.00 94.81 878 MET A CA 1
ATOM 6972 C C . MET A 1 878 ? -12.618 -4.529 18.565 1.00 94.81 878 MET A C 1
ATOM 6974 O O . MET A 1 878 ? -13.404 -3.593 18.410 1.00 94.81 878 MET A O 1
ATOM 6978 N N . TYR A 1 879 ? -12.476 -5.166 19.731 1.00 94.50 879 TYR A N 1
ATOM 6979 C CA . TYR A 1 879 ? -12.961 -4.629 21.011 1.00 94.50 879 TYR A CA 1
ATOM 6980 C C . TYR A 1 879 ? -11.754 -4.313 21.896 1.00 94.50 879 TYR A C 1
ATOM 6982 O O . TYR A 1 879 ? -10.935 -5.198 22.153 1.00 94.50 879 TYR A O 1
ATOM 6990 N N . ILE A 1 880 ? -11.646 -3.063 22.350 1.00 94.62 880 ILE A N 1
ATOM 6991 C CA . ILE A 1 880 ? -10.474 -2.531 23.053 1.00 94.62 880 ILE A CA 1
ATOM 6992 C C . ILE A 1 880 ? -10.902 -2.042 24.444 1.00 94.62 880 ILE A C 1
ATOM 6994 O O . ILE A 1 880 ? -11.726 -1.129 24.532 1.00 94.62 880 ILE A O 1
ATOM 6998 N N . PRO A 1 881 ? -10.373 -2.597 25.545 1.00 93.62 881 PRO A N 1
ATOM 6999 C CA . PRO A 1 881 ? -10.576 -2.042 26.870 1.00 93.62 881 PRO A CA 1
ATOM 7000 C C . PRO A 1 881 ? -9.660 -0.834 27.075 1.00 93.62 881 PRO A C 1
ATOM 7002 O O . PRO A 1 881 ? -8.443 -0.917 26.923 1.00 93.62 881 PRO A O 1
ATOM 7005 N N . LEU A 1 882 ? -10.250 0.294 27.449 1.00 92.75 882 LEU A N 1
ATOM 7006 C CA . LEU A 1 882 ? -9.544 1.529 27.768 1.00 92.75 882 LEU A CA 1
ATOM 7007 C C . LEU A 1 882 ? -9.669 1.814 29.261 1.00 92.75 882 LEU A C 1
ATOM 7009 O O . LEU A 1 882 ? -10.730 1.595 29.845 1.00 92.75 882 LEU A O 1
ATOM 7013 N N . ASN A 1 883 ? -8.584 2.307 29.851 1.00 91.75 883 ASN A N 1
ATOM 7014 C CA . ASN A 1 883 ? -8.485 2.752 31.235 1.00 91.75 883 ASN A CA 1
ATOM 7015 C C . ASN A 1 883 ? -7.485 3.916 31.238 1.00 91.75 883 ASN A C 1
ATOM 7017 O O . ASN A 1 883 ? -6.312 3.710 30.931 1.00 91.75 883 ASN A O 1
ATOM 7021 N N . ASP A 1 884 ? -7.975 5.135 31.457 1.00 89.75 884 ASP A N 1
ATOM 7022 C CA . ASP A 1 884 ? -7.208 6.382 31.363 1.00 89.75 884 ASP A CA 1
ATOM 7023 C C . ASP A 1 884 ? -7.821 7.467 32.266 1.00 89.75 884 ASP A C 1
ATOM 7025 O O . ASP A 1 884 ? -8.955 7.340 32.746 1.00 89.75 884 ASP A O 1
ATOM 7029 N N . ALA A 1 885 ? -7.095 8.568 32.484 1.00 85.62 885 ALA A N 1
ATOM 7030 C CA . ALA A 1 885 ? -7.543 9.648 33.361 1.00 85.62 885 ALA A CA 1
ATOM 7031 C C . ALA A 1 885 ? -8.751 10.441 32.822 1.00 85.62 885 ALA A C 1
ATOM 7033 O O . ALA A 1 885 ? -9.323 11.243 33.569 1.00 85.62 885 ALA A O 1
ATOM 7034 N N . GLN A 1 886 ? -9.160 10.238 31.565 1.00 85.31 886 GLN A N 1
ATOM 7035 C CA . GLN A 1 886 ? -10.165 11.033 30.861 1.00 85.31 886 GLN A CA 1
ATOM 7036 C C . GLN A 1 886 ? -11.542 10.352 30.854 1.00 85.31 886 GLN A C 1
ATOM 7038 O O . GLN A 1 886 ? -12.477 10.855 31.480 1.00 85.31 886 GLN A O 1
ATOM 7043 N N . GLY A 1 887 ? -11.664 9.212 30.173 1.00 82.81 887 GLY A N 1
ATOM 7044 C CA . GLY A 1 887 ? -12.898 8.435 30.055 1.00 82.81 887 GLY A CA 1
ATOM 7045 C C . GLY A 1 887 ? -13.050 7.327 31.096 1.00 82.81 887 GLY A C 1
ATOM 7046 O O . GLY A 1 887 ? -14.147 6.789 31.246 1.00 82.81 887 GLY A O 1
ATOM 7047 N N . GLY A 1 888 ? -11.985 6.975 31.822 1.00 88.56 888 GLY A N 1
ATOM 7048 C CA . GLY A 1 888 ? -12.004 5.831 32.735 1.00 88.56 888 GLY A CA 1
ATOM 7049 C C . GLY A 1 888 ? -12.235 4.503 32.002 1.00 88.56 888 GLY A C 1
ATOM 7050 O O . GLY A 1 888 ? -11.928 4.369 30.812 1.00 88.56 888 GLY A O 1
ATOM 7051 N N . LYS A 1 889 ? -12.783 3.516 32.713 1.00 92.25 889 LYS A N 1
ATOM 7052 C CA . LYS A 1 889 ? -12.906 2.127 32.249 1.00 92.25 889 LYS A CA 1
ATOM 7053 C C . LYS A 1 889 ? -14.043 1.949 31.252 1.00 92.25 889 LYS A C 1
ATOM 7055 O O . LYS A 1 889 ? -15.212 2.046 31.610 1.00 92.25 889 LYS A O 1
ATOM 7060 N N . ARG A 1 890 ? -13.727 1.645 29.995 1.00 92.81 890 ARG A N 1
ATOM 7061 C CA . ARG A 1 890 ? -14.729 1.488 28.921 1.00 92.81 890 ARG A CA 1
ATOM 7062 C C . ARG A 1 890 ? -14.271 0.498 27.857 1.00 92.81 890 ARG A C 1
ATOM 7064 O O . ARG A 1 890 ? -13.079 0.390 27.597 1.00 92.81 890 ARG A O 1
ATOM 7071 N N . ILE A 1 891 ? -15.213 -0.201 27.220 1.00 93.75 891 ILE A N 1
ATOM 7072 C CA . ILE A 1 891 ? -14.922 -1.062 26.065 1.00 93.75 891 ILE A CA 1
ATOM 7073 C C . ILE A 1 891 ? -15.231 -0.291 24.783 1.00 93.75 891 ILE A C 1
ATOM 7075 O O . ILE A 1 891 ? -16.395 -0.072 24.433 1.00 93.75 891 ILE A O 1
ATOM 7079 N N . ALA A 1 892 ? -14.178 0.134 24.099 1.00 92.75 892 ALA A N 1
ATOM 7080 C CA . ALA A 1 892 ? -14.238 0.762 22.792 1.00 92.75 892 ALA A CA 1
ATOM 7081 C C . ALA A 1 892 ? -14.331 -0.281 21.664 1.00 92.75 892 ALA A C 1
ATOM 7083 O O . ALA A 1 892 ? -14.004 -1.454 21.859 1.00 92.75 892 ALA A O 1
ATOM 7084 N N . MET A 1 893 ? -14.750 0.151 20.473 1.00 93.56 893 MET A N 1
ATOM 7085 C CA . MET A 1 893 ? -14.637 -0.635 19.241 1.00 93.56 893 MET A CA 1
ATOM 7086 C C . MET A 1 893 ? -13.903 0.143 18.153 1.00 93.56 893 MET A C 1
ATOM 7088 O O . MET A 1 893 ? -14.061 1.356 18.017 1.00 93.56 893 MET A O 1
ATOM 7092 N N . GLY A 1 894 ? -13.134 -0.593 17.361 1.00 93.94 894 GLY A N 1
ATOM 7093 C CA . GLY A 1 894 ? -12.435 -0.118 16.172 1.00 93.94 894 GLY A CA 1
ATOM 7094 C C . GLY A 1 894 ? -12.295 -1.257 15.169 1.00 93.94 894 GLY A C 1
ATOM 7095 O O . GLY A 1 894 ? -12.924 -2.306 15.333 1.00 93.94 894 GLY A O 1
ATOM 7096 N N . TYR A 1 895 ? -11.458 -1.074 14.155 1.00 95.50 895 TYR A N 1
ATOM 7097 C CA . TYR A 1 895 ? -11.169 -2.096 13.155 1.00 95.50 895 TYR A CA 1
ATOM 7098 C C . TYR A 1 895 ? -9.688 -2.078 12.773 1.00 95.50 895 TYR A C 1
ATOM 7100 O O . TYR A 1 895 ? -9.049 -1.024 12.783 1.00 95.50 895 TYR A O 1
ATOM 7108 N N . CYS A 1 896 ? -9.168 -3.249 12.422 1.00 94.75 896 CYS A N 1
ATOM 7109 C CA . CYS A 1 896 ? -7.827 -3.431 11.878 1.00 94.75 896 CYS A CA 1
ATOM 7110 C C . CYS A 1 896 ? -7.870 -4.189 10.550 1.00 94.75 896 CYS A C 1
ATOM 7112 O O . CYS A 1 896 ? -8.882 -4.806 10.193 1.00 94.75 896 CYS A O 1
ATOM 7114 N N . PHE A 1 897 ? -6.754 -4.156 9.826 1.00 93.69 897 PHE A N 1
ATOM 7115 C CA . PHE A 1 897 ? -6.577 -4.957 8.622 1.00 93.69 897 PHE A CA 1
ATOM 7116 C C . PHE A 1 897 ? -6.800 -6.453 8.884 1.00 93.69 897 PHE A C 1
ATOM 7118 O O . PHE A 1 897 ? -6.400 -7.001 9.915 1.00 93.69 897 PHE A O 1
ATOM 7125 N N . SER A 1 898 ? -7.371 -7.139 7.894 1.00 93.94 898 SER A N 1
ATOM 7126 C CA . SER A 1 898 ? -7.132 -8.568 7.706 1.00 93.94 898 SER A CA 1
ATOM 7127 C C . SER A 1 898 ? -5.992 -8.748 6.709 1.00 93.94 898 SER A C 1
ATOM 7129 O O . SER A 1 898 ? -5.936 -8.039 5.708 1.00 93.94 898 SER A O 1
ATOM 7131 N N . TYR A 1 899 ? -5.082 -9.681 6.994 1.00 94.12 899 TYR A N 1
ATOM 7132 C CA . TYR A 1 899 ? -3.898 -9.953 6.181 1.00 94.12 899 TYR A CA 1
ATOM 7133 C C . TYR A 1 899 ? -3.804 -11.438 5.817 1.00 94.12 899 TYR A C 1
ATOM 7135 O O . TYR A 1 899 ? -4.134 -12.314 6.624 1.00 94.12 899 TYR A O 1
ATOM 7143 N N . PHE A 1 900 ? -3.339 -11.700 4.598 1.00 94.50 900 PHE A N 1
ATOM 7144 C CA . PHE A 1 900 ? -3.246 -13.011 3.972 1.00 94.50 900 PHE A CA 1
ATOM 7145 C C . PHE A 1 900 ? -1.889 -13.151 3.268 1.00 94.50 900 PHE A C 1
ATOM 7147 O O . PHE A 1 900 ? -1.426 -12.227 2.602 1.00 94.50 900 PHE A O 1
ATOM 7154 N N . GLU A 1 901 ? -1.261 -14.316 3.428 1.00 92.44 901 GLU A N 1
ATOM 7155 C CA . GLU A 1 901 ? 0.092 -14.627 2.957 1.00 92.44 901 GLU A CA 1
ATOM 7156 C C . GLU A 1 901 ? 0.132 -16.096 2.527 1.00 92.44 901 GLU A C 1
ATOM 7158 O O . GLU A 1 901 ? -0.022 -16.994 3.361 1.00 92.44 901 GLU A O 1
ATOM 7163 N N . PHE A 1 902 ? 0.295 -16.366 1.231 1.00 93.56 902 PHE A N 1
ATOM 7164 C CA . PHE A 1 902 ? 0.203 -17.730 0.701 1.00 93.56 902 PHE A CA 1
ATOM 7165 C C . PHE A 1 902 ? 0.996 -17.928 -0.590 1.00 93.56 902 PHE A C 1
ATOM 7167 O O . PHE A 1 902 ? 1.212 -16.990 -1.345 1.00 93.56 902 PHE A O 1
ATOM 7174 N N . ASN A 1 903 ? 1.407 -19.165 -0.876 1.00 92.12 903 ASN A N 1
ATOM 7175 C CA . ASN A 1 903 ? 2.107 -19.488 -2.121 1.00 92.12 903 ASN A CA 1
ATOM 7176 C C . ASN A 1 903 ? 1.114 -19.855 -3.241 1.00 92.12 903 ASN A C 1
ATOM 7178 O O . ASN A 1 903 ? 0.139 -20.571 -2.996 1.00 92.12 903 ASN A O 1
ATOM 7182 N N . TYR A 1 904 ? 1.386 -19.414 -4.471 1.00 91.00 904 TYR A N 1
ATOM 7183 C CA . TYR A 1 904 ? 0.532 -19.605 -5.650 1.00 91.00 904 TYR A CA 1
ATOM 7184 C C . TYR A 1 904 ? 1.360 -19.870 -6.934 1.00 91.00 904 TYR A C 1
ATOM 7186 O O . TYR A 1 904 ? 2.558 -19.578 -6.943 1.00 91.00 904 TYR A O 1
ATOM 7194 N N . PRO A 1 905 ? 0.799 -20.455 -8.016 1.00 88.88 905 PRO A N 1
ATOM 7195 C CA . PRO A 1 905 ? 1.556 -20.727 -9.243 1.00 88.88 905 PRO A CA 1
ATOM 7196 C C . PRO A 1 905 ? 1.899 -19.464 -10.046 1.00 88.88 905 PRO A C 1
ATOM 7198 O O . PRO A 1 905 ? 1.050 -18.608 -10.283 1.00 88.88 905 PRO A O 1
ATOM 7201 N N . MET A 1 906 ? 3.124 -19.388 -10.571 1.00 80.00 906 MET A N 1
ATOM 7202 C CA . MET A 1 906 ? 3.623 -18.244 -11.350 1.00 80.00 906 MET A CA 1
ATOM 7203 C C . MET A 1 906 ? 2.868 -18.004 -12.670 1.00 80.00 906 MET A C 1
ATOM 7205 O O . MET A 1 906 ? 2.805 -16.877 -13.152 1.00 80.00 906 MET A O 1
ATOM 7209 N N . SER A 1 907 ? 2.262 -19.043 -13.248 1.00 77.62 907 SER A N 1
ATOM 7210 C CA . SER A 1 907 ? 1.386 -18.936 -14.424 1.00 77.62 907 SER A CA 1
ATOM 7211 C C . SER A 1 907 ? -0.039 -18.465 -14.096 1.00 77.62 907 SER A C 1
ATOM 7213 O O . SER A 1 907 ? -0.870 -18.385 -14.996 1.00 77.62 907 SER A O 1
ATOM 7215 N N . GLN A 1 908 ? -0.342 -18.185 -12.822 1.00 84.62 908 GLN A N 1
ATOM 7216 C CA . GLN A 1 908 ? -1.679 -17.841 -12.324 1.00 84.62 908 GLN A CA 1
ATOM 7217 C C . GLN A 1 908 ? -1.648 -16.672 -11.315 1.00 84.62 908 GLN A C 1
ATOM 7219 O O . GLN A 1 908 ? -2.503 -16.622 -10.434 1.00 84.62 908 GLN A O 1
ATOM 7224 N N . ARG A 1 909 ? -0.670 -15.751 -11.421 1.00 84.38 909 ARG A N 1
ATOM 7225 C CA . ARG A 1 909 ? -0.511 -14.574 -10.529 1.00 84.38 909 ARG A CA 1
ATOM 7226 C C . ARG A 1 909 ? -1.854 -13.895 -10.253 1.00 84.38 909 ARG A C 1
ATOM 7228 O O . ARG A 1 909 ? -2.613 -13.622 -11.187 1.00 84.38 909 ARG A O 1
ATOM 7235 N N . MET A 1 910 ? -2.163 -13.663 -8.982 1.00 87.56 910 MET A N 1
ATOM 7236 C CA . MET A 1 910 ? -3.526 -13.346 -8.581 1.00 87.56 910 MET A CA 1
ATOM 7237 C C . MET A 1 910 ? -3.903 -11.897 -8.905 1.00 87.56 910 MET A C 1
ATOM 7239 O O . MET A 1 910 ? -3.156 -10.959 -8.639 1.00 87.56 910 MET A O 1
ATOM 7243 N N . THR A 1 911 ? -5.097 -11.703 -9.470 1.00 85.25 911 THR A N 1
ATOM 7244 C CA . THR A 1 911 ? -5.642 -10.364 -9.739 1.00 85.25 911 THR A CA 1
ATOM 7245 C C . THR A 1 911 ? -6.575 -9.910 -8.618 1.00 85.25 911 THR A C 1
ATOM 7247 O O . THR A 1 911 ? -7.154 -10.735 -7.902 1.00 85.25 911 THR A O 1
ATOM 7250 N N . ASN A 1 912 ? -6.792 -8.598 -8.497 1.00 84.62 912 ASN A N 1
ATOM 7251 C CA . ASN A 1 912 ? -7.725 -8.025 -7.523 1.00 84.62 912 ASN A CA 1
ATOM 7252 C C . ASN A 1 912 ? -9.147 -8.571 -7.686 1.00 84.62 912 ASN A C 1
ATOM 7254 O O . ASN A 1 912 ? -9.829 -8.823 -6.702 1.00 84.62 912 ASN A O 1
ATOM 7258 N N . GLU A 1 913 ? -9.602 -8.780 -8.918 1.00 86.94 913 GLU A N 1
ATOM 7259 C CA . GLU A 1 913 ? -10.932 -9.302 -9.238 1.00 86.94 913 GLU A CA 1
ATOM 7260 C C . GLU A 1 913 ? -11.044 -10.770 -8.808 1.00 86.94 913 GLU A C 1
ATOM 7262 O O . GLU A 1 913 ? -12.031 -11.174 -8.187 1.00 86.94 913 GLU A O 1
ATOM 7267 N N . THR A 1 914 ? -9.987 -11.551 -9.058 1.00 89.81 914 THR A N 1
ATOM 7268 C CA . THR A 1 914 ? -9.868 -12.945 -8.614 1.00 89.81 914 THR A CA 1
ATOM 7269 C C . THR A 1 914 ? -9.915 -13.023 -7.088 1.00 89.81 914 THR A C 1
ATOM 7271 O O . THR A 1 914 ? -10.728 -13.761 -6.528 1.00 89.81 914 THR A O 1
ATOM 7274 N N . TRP A 1 915 ? -9.116 -12.207 -6.400 1.00 92.19 915 TRP A N 1
ATOM 7275 C CA . TRP A 1 915 ? -9.070 -12.163 -4.941 1.00 92.19 915 TRP A CA 1
ATOM 7276 C C . TRP A 1 915 ? -10.376 -11.648 -4.316 1.00 92.19 915 TRP A C 1
ATOM 7278 O O . TRP A 1 915 ? -10.900 -12.268 -3.389 1.00 92.19 915 TRP A O 1
ATOM 7288 N N . LYS A 1 916 ? -10.997 -10.604 -4.879 1.00 90.56 916 LYS A N 1
ATOM 7289 C CA . LYS A 1 916 ? -12.335 -10.138 -4.474 1.00 90.56 916 LYS A CA 1
ATOM 7290 C C . LYS A 1 916 ? -13.391 -11.233 -4.653 1.00 90.56 916 LYS A C 1
ATOM 7292 O O . LYS A 1 916 ? -14.237 -11.397 -3.775 1.00 90.56 916 LYS A O 1
ATOM 7297 N N . SER A 1 917 ? -13.330 -12.037 -5.719 1.00 90.44 917 SER A N 1
ATOM 7298 C CA . SER A 1 917 ? -14.254 -13.170 -5.890 1.00 90.44 917 SER A CA 1
ATOM 7299 C C . SER A 1 917 ? -14.105 -14.235 -4.790 1.00 90.44 917 SER A C 1
ATOM 7301 O O . SER A 1 917 ? -15.092 -14.854 -4.397 1.00 90.44 917 SER A O 1
ATOM 7303 N N . ILE A 1 918 ? -12.894 -14.401 -4.245 1.00 92.06 918 ILE A N 1
ATOM 7304 C CA . ILE A 1 918 ? -12.567 -15.337 -3.161 1.00 92.06 918 ILE A CA 1
ATOM 7305 C C . ILE A 1 918 ? -13.022 -14.776 -1.804 1.00 92.06 918 ILE A C 1
ATOM 7307 O O . ILE A 1 918 ? -13.751 -15.455 -1.079 1.00 92.06 918 ILE A O 1
ATOM 7311 N N . VAL A 1 919 ? -12.636 -13.539 -1.475 1.00 91.50 919 VAL A N 1
ATOM 7312 C CA . VAL A 1 919 ? -12.910 -12.885 -0.180 1.00 91.50 919 VAL A CA 1
ATOM 7313 C C . VAL A 1 919 ? -14.402 -12.615 0.034 1.00 91.50 919 VAL A C 1
ATOM 7315 O O . VAL A 1 919 ? -14.909 -12.797 1.139 1.00 91.50 919 VAL A O 1
ATOM 7318 N N . TYR A 1 920 ? -15.129 -12.205 -1.010 1.00 90.50 920 TYR A N 1
ATOM 7319 C CA . TYR A 1 920 ? -16.542 -11.819 -0.900 1.00 90.50 920 TYR A CA 1
ATOM 7320 C C . TYR A 1 920 ? -17.526 -12.945 -1.267 1.00 90.50 920 TYR A C 1
ATOM 7322 O O . TYR A 1 920 ? -18.734 -12.699 -1.333 1.00 90.50 920 TYR A O 1
ATOM 7330 N N . ALA A 1 921 ? -17.072 -14.184 -1.478 1.00 88.25 921 ALA A N 1
ATOM 7331 C CA . ALA A 1 921 ? -17.964 -15.332 -1.660 1.00 88.25 921 ALA A CA 1
ATOM 7332 C C . ALA A 1 921 ? -18.555 -15.829 -0.325 1.00 88.25 921 ALA A C 1
ATOM 7334 O O . ALA A 1 921 ? -17.893 -15.854 0.707 1.00 88.25 921 ALA A O 1
ATOM 7335 N N . ASP A 1 922 ? -19.808 -16.297 -0.346 1.00 75.38 922 ASP A N 1
ATOM 7336 C CA . ASP A 1 922 ? -20.555 -16.668 0.873 1.00 75.38 922 ASP A CA 1
ATOM 7337 C C . ASP A 1 922 ? -19.995 -17.898 1.623 1.00 75.38 922 ASP A C 1
ATOM 7339 O O . ASP A 1 922 ? -20.475 -18.220 2.712 1.00 75.38 922 ASP A O 1
ATOM 7343 N N . LYS A 1 923 ? -19.057 -18.646 1.017 1.00 68.69 923 LYS A N 1
ATOM 7344 C CA . LYS A 1 923 ? -18.551 -19.943 1.510 1.00 68.69 923 LYS A CA 1
ATOM 7345 C C . LYS A 1 923 ? -17.089 -20.219 1.130 1.00 68.69 923 LYS A C 1
ATOM 7347 O O . LYS A 1 923 ? -16.772 -21.304 0.642 1.00 68.69 923 LYS A O 1
ATOM 7352 N N . THR A 1 924 ? -16.193 -19.270 1.377 1.00 75.25 924 THR A N 1
ATOM 7353 C CA . THR A 1 924 ? -14.745 -19.507 1.249 1.00 75.25 924 THR A CA 1
ATOM 7354 C C . THR A 1 924 ? -14.148 -19.944 2.585 1.00 75.25 924 THR A C 1
ATOM 7356 O O . THR A 1 924 ? -14.362 -19.298 3.606 1.00 75.25 924 THR A O 1
ATOM 7359 N N . ASN A 1 925 ? -13.357 -21.021 2.591 1.00 82.31 925 ASN A N 1
ATOM 7360 C CA . ASN A 1 925 ? -12.467 -21.305 3.718 1.00 82.31 925 ASN A CA 1
ATOM 7361 C C . ASN A 1 925 ? -11.217 -20.422 3.590 1.00 82.31 925 ASN A C 1
ATOM 7363 O O . ASN A 1 925 ? -10.302 -20.763 2.838 1.00 82.31 925 ASN A O 1
ATOM 7367 N N . MET A 1 926 ? -11.191 -19.292 4.298 1.00 88.56 926 MET A N 1
ATOM 7368 C CA . MET A 1 926 ? -10.080 -18.336 4.236 1.00 88.56 926 MET A CA 1
ATOM 7369 C C . MET A 1 926 ? -8.807 -18.825 4.944 1.00 88.56 926 MET A C 1
ATOM 7371 O O . MET A 1 926 ? -7.720 -18.363 4.608 1.00 88.56 926 MET A O 1
ATOM 7375 N N . ALA A 1 927 ? -8.896 -19.811 5.846 1.00 84.94 927 ALA A N 1
ATOM 7376 C CA . ALA A 1 927 ? -7.766 -20.271 6.662 1.00 84.94 927 ALA A CA 1
ATOM 7377 C C . ALA A 1 927 ? -6.591 -20.870 5.859 1.00 84.94 927 ALA A C 1
ATOM 7379 O O . ALA A 1 927 ? -5.487 -20.972 6.381 1.00 84.94 927 ALA A O 1
ATOM 7380 N N . LYS A 1 928 ? -6.791 -21.238 4.583 1.00 87.75 928 LYS A N 1
ATOM 7381 C CA . LYS A 1 928 ? -5.702 -21.669 3.679 1.00 87.75 928 LYS A CA 1
ATOM 7382 C C . LYS A 1 928 ? -4.898 -20.515 3.052 1.00 87.75 928 LYS A C 1
ATOM 7384 O O . LYS A 1 928 ? -3.896 -20.779 2.400 1.00 87.75 928 LYS A O 1
ATOM 7389 N N . TYR A 1 929 ? -5.374 -19.277 3.195 1.00 92.06 929 TYR A N 1
ATOM 7390 C CA . TYR A 1 929 ? -4.709 -18.047 2.747 1.00 92.06 929 TYR A CA 1
ATOM 7391 C C . TYR A 1 929 ? -4.167 -17.221 3.927 1.00 92.06 929 TYR A C 1
ATOM 7393 O O . TYR A 1 929 ? -3.396 -16.286 3.735 1.00 92.06 929 TYR A O 1
ATOM 7401 N N . MET A 1 930 ? -4.606 -17.526 5.150 1.00 88.75 930 MET A N 1
ATOM 7402 C CA . MET A 1 930 ? -4.197 -16.836 6.371 1.00 88.75 930 MET A CA 1
ATOM 7403 C C . MET A 1 930 ? -2.789 -17.279 6.813 1.00 88.75 930 MET A C 1
ATOM 7405 O O . MET A 1 930 ? -2.505 -18.481 6.810 1.00 88.75 930 MET A O 1
ATOM 7409 N N . PRO A 1 931 ? -1.916 -16.359 7.265 1.00 89.81 931 PRO A N 1
ATOM 7410 C CA . PRO A 1 931 ? -0.624 -16.730 7.828 1.00 89.81 931 PRO A CA 1
ATOM 7411 C C . PRO A 1 931 ? -0.801 -17.470 9.158 1.00 89.81 931 PRO A C 1
ATOM 7413 O O . PRO A 1 931 ? -1.709 -17.176 9.943 1.00 89.81 931 PRO A O 1
ATOM 7416 N N . PHE A 1 932 ? 0.109 -18.407 9.444 1.00 87.69 932 PHE A N 1
ATOM 7417 C CA . PHE A 1 932 ? -0.036 -19.367 10.547 1.00 87.69 932 PHE A CA 1
ATOM 7418 C C . PHE A 1 932 ? -0.286 -18.726 11.924 1.00 87.69 932 PHE A C 1
ATOM 7420 O O . PHE A 1 932 ? -0.972 -19.320 12.754 1.00 87.69 932 PHE A O 1
ATOM 7427 N N . TRP A 1 933 ? 0.239 -17.518 12.144 1.00 87.88 933 TRP A N 1
ATOM 7428 C CA . TRP A 1 933 ? 0.163 -16.753 13.389 1.00 87.88 933 TRP A CA 1
ATOM 7429 C C . TRP A 1 933 ? -1.200 -16.087 13.658 1.00 87.88 933 TRP A C 1
ATOM 7431 O O . TRP A 1 933 ? -1.400 -15.527 14.733 1.00 87.88 933 TRP A O 1
ATOM 7441 N N . THR A 1 934 ? -2.160 -16.188 12.732 1.00 84.25 934 THR A N 1
ATOM 7442 C CA . THR A 1 934 ? -3.568 -15.791 12.958 1.00 84.25 934 THR A CA 1
ATOM 7443 C C . THR A 1 934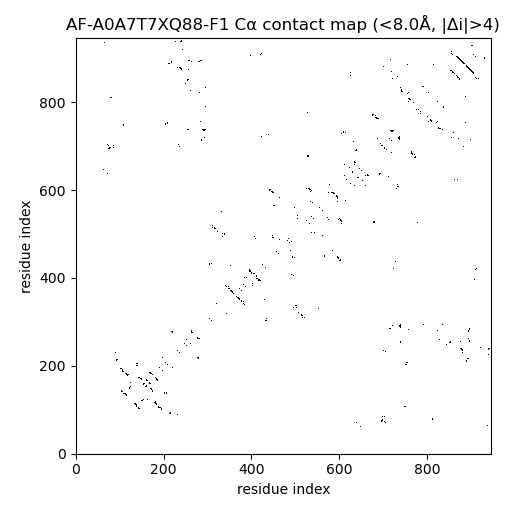 ? -4.473 -16.948 13.406 1.00 84.25 934 THR A C 1
ATOM 7445 O O . THR A 1 934 ? -5.619 -16.725 13.804 1.00 84.25 934 THR A O 1
ATOM 7448 N N . ASN A 1 935 ? -3.982 -18.194 13.393 1.00 78.69 935 ASN A N 1
ATOM 7449 C CA . ASN A 1 935 ? -4.793 -19.354 13.758 1.00 78.69 935 ASN A CA 1
ATOM 7450 C C . ASN A 1 935 ? -5.208 -19.326 15.239 1.00 78.69 935 ASN A C 1
ATOM 7452 O O . ASN A 1 935 ? -4.377 -19.242 16.141 1.00 78.69 935 ASN A O 1
ATOM 7456 N N . GLY A 1 936 ? -6.513 -19.459 15.490 1.00 74.25 936 GLY A N 1
ATOM 7457 C CA . GLY A 1 936 ? -7.073 -19.603 16.838 1.00 74.25 936 GLY A CA 1
ATOM 7458 C C . GLY A 1 936 ? -7.213 -18.313 17.656 1.00 74.25 936 GLY A C 1
ATOM 7459 O O . GLY A 1 936 ? -7.613 -18.400 18.815 1.00 74.25 936 GLY A O 1
ATOM 7460 N N . ILE A 1 937 ? -6.920 -17.135 17.085 1.00 78.31 937 ILE A N 1
ATOM 7461 C CA . ILE A 1 937 ? -7.135 -15.833 17.755 1.00 78.31 937 ILE A CA 1
ATOM 7462 C C . ILE A 1 937 ? -8.354 -15.053 17.261 1.00 78.31 937 ILE A C 1
ATOM 7464 O O . ILE A 1 937 ? -8.871 -14.214 17.998 1.00 78.31 937 ILE A O 1
ATOM 7468 N N . LEU A 1 938 ? -8.812 -15.314 16.036 1.00 85.69 938 LEU A N 1
ATOM 7469 C CA . LEU A 1 938 ? -9.982 -14.654 15.470 1.00 85.69 938 LEU A CA 1
ATOM 7470 C C . LEU A 1 938 ? -11.253 -15.256 16.081 1.00 85.69 938 LEU A C 1
ATOM 7472 O O . LEU A 1 938 ? -11.485 -16.463 15.980 1.00 85.69 938 LEU A O 1
ATOM 7476 N N . LEU A 1 939 ? -12.095 -14.424 16.698 1.00 88.75 939 LEU A N 1
ATOM 7477 C CA . LEU A 1 939 ? -13.465 -14.832 17.005 1.00 88.75 939 LEU A CA 1
ATOM 7478 C C . LEU A 1 939 ? -14.290 -14.891 15.706 1.00 88.75 939 LEU A C 1
ATOM 7480 O O . LEU A 1 939 ? -14.133 -14.014 14.853 1.00 88.75 939 LEU A O 1
ATOM 7484 N N . PRO A 1 940 ? -15.208 -15.865 15.562 1.00 87.19 940 PRO A N 1
ATOM 7485 C CA . PRO A 1 940 ? -16.078 -15.954 14.393 1.00 87.19 940 PRO A CA 1
ATOM 7486 C C . PRO A 1 940 ? -17.038 -14.751 14.311 1.00 87.19 940 PRO A C 1
ATOM 7488 O O . PRO A 1 940 ? -17.276 -14.083 15.330 1.00 87.19 940 PRO A O 1
ATOM 7491 N N . PRO A 1 941 ? -17.652 -14.491 13.139 1.00 83.62 941 PRO A N 1
ATOM 7492 C CA . PRO A 1 941 ? -18.491 -13.320 12.934 1.00 83.62 941 PRO A CA 1
ATOM 7493 C C . PRO A 1 941 ? -19.681 -13.260 13.887 1.00 83.62 941 PRO A C 1
ATOM 7495 O O . PRO A 1 941 ? -20.201 -14.282 14.353 1.00 83.62 941 PRO A O 1
ATOM 7498 N N . ALA A 1 942 ? -20.143 -12.040 14.153 1.00 78.81 942 ALA A N 1
ATOM 7499 C CA . ALA A 1 942 ? -21.274 -11.807 15.037 1.00 78.81 942 ALA A CA 1
ATOM 7500 C C . ALA A 1 942 ? -22.514 -12.567 14.536 1.00 78.81 942 ALA A C 1
ATOM 7502 O O . ALA A 1 942 ? -22.980 -12.371 13.412 1.00 78.81 942 ALA A O 1
ATOM 7503 N N . LYS A 1 943 ? -23.063 -13.450 15.382 1.00 71.94 943 LYS A N 1
ATOM 7504 C CA . LYS A 1 943 ? -24.242 -14.254 15.031 1.00 71.94 943 LYS A CA 1
ATOM 7505 C C . LYS A 1 943 ? -25.398 -13.307 14.666 1.00 71.94 943 LYS A C 1
ATOM 7507 O O . LYS A 1 943 ? -25.714 -12.433 15.477 1.00 71.94 943 LYS A O 1
ATOM 7512 N N . PRO A 1 944 ? -26.045 -13.459 13.494 1.00 52.50 944 PRO A N 1
ATOM 7513 C CA . PRO A 1 944 ? -27.087 -12.533 13.067 1.00 52.50 944 PRO A CA 1
ATOM 7514 C C . PRO A 1 944 ? -28.249 -12.543 14.064 1.00 52.50 944 PRO A C 1
ATOM 7516 O O . PRO A 1 944 ? -28.771 -13.606 14.415 1.00 52.50 944 PRO A O 1
ATOM 7519 N N . GLN A 1 945 ? -28.648 -11.351 14.513 1.00 41.47 945 GLN A N 1
ATOM 7520 C CA . GLN A 1 945 ? -29.840 -11.172 15.340 1.00 41.47 945 GLN A CA 1
ATOM 7521 C C . GLN A 1 945 ? -31.076 -11.639 14.549 1.00 41.47 945 GLN A C 1
ATOM 7523 O O . GLN A 1 945 ? -31.193 -11.358 13.355 1.00 41.47 945 GLN A O 1
ATOM 7528 N N . LYS A 1 946 ? -31.948 -12.406 15.212 1.00 27.44 946 LYS A N 1
ATOM 7529 C CA . LYS A 1 946 ? -33.159 -13.016 14.639 1.00 27.44 946 LYS A CA 1
ATOM 7530 C C . LYS A 1 946 ? -34.406 -12.185 14.909 1.00 27.44 946 LYS A C 1
ATOM 7532 O O . LYS A 1 946 ? -34.469 -11.609 16.014 1.00 27.44 946 LYS A O 1
#

Secondary structure (DSSP, 8-state):
-------------------------------------------PPPPP-TT-----------PPPGGG--PPPPPSPS-STTTTTTT----BPPPTT-------EEEE--TT-EEEET----SGGGGGG----EE--TT-EEEB-SPPB--TT-SSTTT-PEEETTEEE-EEEEEETTEEEEEEGGGEE-TTS-HHHHHHHHHHHHTTT-BSSB-SEETTEEPPHHHHHHHHHHS-EEE---TTSS--BTTB-SHHHHHHHHHH---TT-TT--------BEE-HHHHHTTHHHHHHHHHHHIIIIIIHHHHHHHHHHHHHHHTT---TT-HHHHHHHHHHHHHHHHHHHHSPEEEEEE-TTS-EEEEEE---HHHHHTTS-HHHHHHHHHHHH--SEEEEEEEE-TTS-EEEEEGGGGS--GGGGS-HHHHHHHHHHHHHHH--EE-----HHHHHHH----SS----TTGGG-HHHHHS-HHHH-HHHHHHHHHHHHHHHHHHHHHH-HHHHHHHHHHHHHHHHHT--BSSB-HHHHHHHHHHHT---HHHHHT-HHHHHHHHHHHHHHSPPPSS-GGGGGGS---STT-----EE-TTPPBP-HHHHHHHHTSTTTTTT-SS--HHHHHHHTT-HHHHHHHHHHTGGGSTTHHHHHHHHHHHHTT--HHHHTSSHHHHHHHHHHHHHTS-TTSSSTTTSSHHHHHHHHHHHHHSSSHHHHHTTTTB-SS-------------SS-PPPPPP-EE---HHHHHHHHHHHHHHHHHHHHTT---HHHHHHHHHHHHHHHHHHHHHHHHHTTPPPPHHHHTTTTS-SSHHHHHHTTTS-TT---S--GGG---EEE---EETTTTEEEEEEE-SPEEEEEEE--TTTBSEEEEEEE--EEEEEEEGGG---HHHHHHHHTSTT--GGGTS-GGGTTTEEPPPPPP-

Sequence (946 aa):
MNMKRLSYCFCIIAVLCVSACGKEDSGPKPPDTSQSMDTDSAQEVPQEDQSRDGTANRPQKNIPELSALLLPPIADPVTAAHREYLGEELIFTDIPGLEETGKKTAVVGSSKCRFFPNVTVSSPTDLETLPAGIPVPIGTLLPITGDKIVNRTSQYEWFNVFTFEDNFNWFYPTEYNGEPGIVFGADLYGLGKSETENRIAAMLYSTEGRFDSFYPISGYSILPGEVREALEKNRLVIQEVTKNEYRLSADKPDDLIALYMDLYKTSYSSYSDNTYRRIPVFITTDLAAHGQHILFDRIMQALEEDFFVPRLKKLMKNYTAGLAGTDHSGFSETYEKAVLYLQVAEALLDLAPEKIEQQDRYGRSETTYRDKDREQVLSRYPDLVRQEIAKIDAAEGFSPSPVFTFKNGAVLEEDYSQYILRGHYTKNGILAAYFRTMMWFGRIHFLISVTDPAVAAASGSAAIGGTDSPERSQNPDWLNQPLWEKDDSVKLALGMIPAAMLLTKTAADNPALYEEWQSLFDPITALIGESDDLSFKEILPFWQKENIRDFSSWAADPEAVLAFGAKAHRELRPPALSGGSVFKGPSDGEDRKPPMGWRLFGQRFTYDSGIHHAVSPPRFMPRDMVRGLDIMKAFGSKTADALLELSDYPVMDGLKEILDEQEKEFDSYDETFWTRNYYNSVLSQIKTQAQFESGSGFYFTESPLWGIKSMLASHGTWAELRHDTILYVKQSYAERAGGDDEATFRTEPVPHPAHYIEPNLPFWRGTVQSVNILHRTLAQYNMLDERTASVLQRFSRLCERALGIAMAEFDNKPVDEKELRWIPTIPLELAQMVLFQEPQGGYAEDTEQFRMALVADVFTNGELGMVLETAVGIPYRMYIPLNDAQGGKRIAMGYCFSYFEFNYPMSQRMTNETWKSIVYADKTNMAKYMPFWTNGILLPPAKPQK

Mean predicted aligned error: 13.83 Å

Radius of gyration: 35.3 Å; Cα contacts (8 Å, |Δi|>4): 1659; chains: 1; bounding box: 99×91×89 Å

Organism: NCBI:txid2798577

InterPro domains:
  IPR022601 Protein of unknown function DUF3160 [PF11369] (228-925)
  IPR022601 Protein of unknown function DUF3160 [SM01325] (222-934)